Protein AF-0000000084925159 (afdb_homodimer)

Sequence (810 aa):
MPSFTEARNIILDRVTPLGIERVGILEAAGRVLAEDVVAPWEMPLCDNSAMDGFAVRAADCATIPAALKVTGYIPAGGEVTGAVESGCAIRIMTGAPLPPGCDAVVPVEETEDDGAAIRVVAPVKERQHIRFKGEDVATGETVIPAGTLIQPPEVSMLASFGKALVPVFRKARVAILSTGDELVELGEPPVPGKIINSNTLSLAAAVRQCGAEPIVIGIARDNRESHREKLAEGLKADALITSAGVSAGDRDLVRDVLAEMGVEQIFWKVDMKPGGPTAFGMHGAKPVFSLPGNPVSTMVTFELFARPALLRMMGHRRVVRPFVKAILREDAKKKPGKVNFLRVQVTVQEGRFVASTAGDQHTGILRTMVRANGLALLPLEASIVHAGSEVDLMLLRDDVTMLERMPSFTEARNIILDRVTPLGIERVGILEAAGRVLAEDVVAPWEMPLCDNSAMDGFAVRAADCATIPAALKVTGYIPAGGEVTGAVESGCAIRIMTGAPLPPGCDAVVPVEETEDDGAAIRVVAPVKERQHIRFKGEDVATGETVIPAGTLIQPPEVSMLASFGKALVPVFRKARVAILSTGDELVELGEPPVPGKIINSNTLSLAAAVRQCGAEPIVIGIARDNRESHREKLAEGLKADALITSAGVSAGDRDLVRDVLAEMGVEQIFWKVDMKPGGPTAFGMHGAKPVFSLPGNPVSTMVTFELFARPALLRMMGHRRVVRPFVKAILREDAKKKPGKVNFLRVQVTVQEGRFVASTAGDQHTGILRTMVRANGLALLPLEASIVHAGSEVDLMLLRDDVTMLER

Structure (mmCIF, N/CA/C/O backbone):
data_AF-0000000084925159-model_v1
#
loop_
_entity.id
_entity.type
_entity.pdbx_description
1 polymer 'Molybdopterin molybdenumtransferase'
#
loop_
_atom_site.group_PDB
_atom_site.id
_atom_site.type_symbol
_atom_site.label_atom_id
_atom_site.label_alt_id
_atom_site.label_comp_id
_atom_site.label_asym_id
_atom_site.label_entity_id
_atom_site.label_seq_id
_atom_site.pdbx_PDB_ins_code
_atom_site.Cartn_x
_atom_site.Cartn_y
_atom_site.Cartn_z
_atom_site.occupancy
_atom_site.B_iso_or_equiv
_atom_site.auth_seq_id
_atom_site.auth_comp_id
_atom_site.auth_asym_id
_atom_site.auth_atom_id
_atom_site.pdbx_PDB_model_num
ATOM 1 N N . MET A 1 1 ? 15.727 30.422 1.373 1 91.38 1 MET A N 1
ATOM 2 C CA . MET A 1 1 ? 14.656 29.453 1.606 1 91.38 1 MET A CA 1
ATOM 3 C C . MET A 1 1 ? 14.562 28.469 0.453 1 91.38 1 MET A C 1
ATOM 5 O O . MET A 1 1 ? 14.398 28.859 -0.702 1 91.38 1 MET A O 1
ATOM 9 N N . PRO A 1 2 ? 14.727 27.188 0.716 1 96.62 2 PRO A N 1
ATOM 10 C CA . PRO A 1 2 ? 14.695 26.219 -0.381 1 96.62 2 PRO A CA 1
ATOM 11 C C . PRO A 1 2 ? 13.289 25.984 -0.93 1 96.62 2 PRO A C 1
ATOM 13 O O . PRO A 1 2 ? 12.305 26.156 -0.205 1 96.62 2 PRO A O 1
ATOM 16 N N . SER A 1 3 ? 13.203 25.672 -2.229 1 96.56 3 SER A N 1
ATOM 17 C CA . SER A 1 3 ? 11.969 25.141 -2.785 1 96.56 3 SER A CA 1
ATOM 18 C C . SER A 1 3 ? 11.641 23.766 -2.184 1 96.56 3 SER A C 1
ATOM 20 O O . SER A 1 3 ? 12.477 23.172 -1.5 1 96.56 3 SER A O 1
ATOM 22 N N . PHE A 1 4 ? 10.43 23.297 -2.436 1 96.5 4 PHE A N 1
ATOM 23 C CA . PHE A 1 4 ? 10.078 22.016 -1.856 1 96.5 4 PHE A CA 1
ATOM 24 C C . PHE A 1 4 ? 10.93 20.906 -2.451 1 96.5 4 PHE A C 1
ATOM 26 O O . PHE A 1 4 ? 11.297 19.953 -1.754 1 96.5 4 PHE A O 1
ATOM 33 N N . THR A 1 5 ? 11.312 21 -3.732 1 96.69 5 THR A N 1
ATOM 34 C CA . THR A 1 5 ? 12.164 20 -4.371 1 96.69 5 THR A CA 1
ATOM 35 C C . THR A 1 5 ? 13.57 20.031 -3.793 1 96.69 5 THR A C 1
ATOM 37 O O . THR A 1 5 ? 14.164 18.984 -3.51 1 96.69 5 THR A O 1
ATOM 40 N N . GLU A 1 6 ? 14.102 21.25 -3.631 1 97.75 6 GLU A N 1
ATOM 41 C CA . GLU A 1 6 ? 15.43 21.406 -3.039 1 97.75 6 GLU A CA 1
ATOM 42 C C . GLU A 1 6 ? 15.461 20.875 -1.612 1 97.75 6 GLU A C 1
ATOM 44 O O . GLU A 1 6 ? 16.406 20.172 -1.231 1 97.75 6 GLU A O 1
ATOM 49 N N . ALA A 1 7 ? 14.422 21.219 -0.83 1 98.5 7 ALA A N 1
ATOM 50 C CA . ALA A 1 7 ? 14.328 20.75 0.547 1 98.5 7 ALA A CA 1
ATOM 51 C C . ALA A 1 7 ? 14.328 19.219 0.6 1 98.5 7 ALA A C 1
ATOM 53 O O . ALA A 1 7 ? 15.062 18.625 1.388 1 98.5 7 ALA A O 1
ATOM 54 N N . ARG A 1 8 ? 13.57 18.594 -0.237 1 98.19 8 ARG A N 1
ATOM 55 C CA . ARG A 1 8 ? 13.516 17.141 -0.291 1 98.19 8 ARG A CA 1
ATOM 56 C C . ARG A 1 8 ? 14.875 16.547 -0.64 1 98.19 8 ARG A C 1
ATOM 58 O O . ARG A 1 8 ? 15.305 15.57 -0.029 1 98.19 8 ARG A O 1
ATOM 65 N N . ASN A 1 9 ? 15.539 17.109 -1.641 1 98.12 9 ASN A N 1
ATOM 66 C CA . ASN A 1 9 ? 16.844 16.625 -2.057 1 98.12 9 ASN A CA 1
ATOM 67 C C . ASN A 1 9 ? 17.875 16.75 -0.938 1 98.12 9 ASN A C 1
ATOM 69 O O . ASN A 1 9 ? 18.688 15.859 -0.729 1 98.12 9 ASN A O 1
ATOM 73 N N . ILE A 1 10 ? 17.812 17.891 -0.286 1 98.44 10 ILE A N 1
ATOM 74 C CA . ILE A 1 10 ? 18.703 18.109 0.845 1 98.44 10 ILE A CA 1
ATOM 75 C C . ILE A 1 10 ? 18.5 17.016 1.89 1 98.44 10 ILE A C 1
ATOM 77 O O . ILE A 1 10 ? 19.469 16.453 2.398 1 98.44 10 ILE A O 1
ATOM 81 N N . ILE A 1 11 ? 17.281 16.719 2.225 1 98.75 11 ILE A N 1
ATOM 82 C CA . ILE A 1 11 ? 16.938 15.711 3.213 1 98.75 11 ILE A CA 1
ATOM 83 C C . ILE A 1 11 ? 17.453 14.344 2.748 1 98.75 11 ILE A C 1
ATOM 85 O O . ILE A 1 11 ? 18.125 13.641 3.5 1 98.75 11 ILE A O 1
ATOM 89 N N . LEU A 1 12 ? 17.156 13.945 1.468 1 98.44 12 LEU A N 1
ATOM 90 C CA . LEU A 1 12 ? 17.469 12.617 0.944 1 98.44 12 LEU A CA 1
ATOM 91 C C . LEU A 1 12 ? 18.984 12.422 0.856 1 98.44 12 LEU A C 1
ATOM 93 O O . LEU A 1 12 ? 19.469 11.297 0.976 1 98.44 12 LEU A O 1
ATOM 97 N N . ASP A 1 13 ? 19.734 13.5 0.69 1 98 13 ASP A N 1
ATOM 98 C CA . ASP A 1 13 ? 21.188 13.43 0.617 1 98 13 ASP A CA 1
ATOM 99 C C . ASP A 1 13 ? 21.797 13.18 1.994 1 98 13 ASP A C 1
ATOM 101 O O . ASP A 1 13 ? 22.969 12.82 2.102 1 98 13 ASP A O 1
ATOM 105 N N . ARG A 1 14 ? 21 13.289 3.049 1 97.94 14 ARG A N 1
ATOM 106 C CA . ARG A 1 14 ? 21.562 13.227 4.395 1 97.94 14 ARG A CA 1
ATOM 107 C C . ARG A 1 14 ? 21.172 11.93 5.098 1 97.94 14 ARG A C 1
ATOM 109 O O . ARG A 1 14 ? 21.734 11.578 6.133 1 97.94 14 ARG A O 1
ATOM 116 N N . VAL A 1 15 ? 20.188 11.25 4.57 1 98.19 15 VAL A N 1
ATOM 117 C CA . VAL A 1 15 ? 19.75 10.031 5.23 1 98.19 15 VAL A CA 1
ATOM 118 C C . VAL A 1 15 ? 20.312 8.812 4.508 1 98.19 15 VAL A C 1
ATOM 120 O O . VAL A 1 15 ? 20.547 8.852 3.295 1 98.19 15 VAL A O 1
ATOM 123 N N . THR A 1 16 ? 20.578 7.762 5.242 1 97.12 16 THR A N 1
ATOM 124 C CA . THR A 1 16 ? 21.141 6.516 4.727 1 97.12 16 THR A CA 1
ATOM 125 C C . THR A 1 16 ? 20.375 5.312 5.266 1 97.12 16 THR A C 1
ATOM 127 O O . THR A 1 16 ? 19.688 5.41 6.293 1 97.12 16 THR A O 1
ATOM 130 N N . PRO A 1 17 ? 20.422 4.203 4.555 1 97.88 17 PRO A N 1
ATOM 131 C CA . PRO A 1 17 ? 19.734 3.004 5.047 1 97.88 17 PRO A CA 1
ATOM 132 C C . PRO A 1 17 ? 20.188 2.6 6.449 1 97.88 17 PRO A C 1
ATOM 134 O O . PRO A 1 17 ? 21.375 2.727 6.773 1 97.88 17 PRO A O 1
ATOM 137 N N . LEU A 1 18 ? 19.281 2.152 7.176 1 98 18 LEU A N 1
ATOM 138 C CA . LEU A 1 18 ? 19.578 1.637 8.508 1 98 18 LEU A CA 1
ATOM 139 C C . LEU A 1 18 ? 20.266 0.281 8.43 1 98 18 LEU A C 1
ATOM 141 O O . LEU A 1 18 ? 20.703 -0.138 7.352 1 98 18 LEU A O 1
ATOM 145 N N . GLY A 1 19 ? 20.469 -0.395 9.523 1 97.5 19 GLY A N 1
ATOM 146 C CA . GLY A 1 19 ? 21.141 -1.685 9.578 1 97.5 19 GLY A CA 1
ATOM 147 C C . GLY A 1 19 ? 20.297 -2.82 9.039 1 97.5 19 GLY A C 1
ATOM 148 O O . GLY A 1 19 ? 19.234 -2.586 8.438 1 97.5 19 GLY A O 1
ATOM 149 N N . ILE A 1 20 ? 20.797 -3.969 9.055 1 98.31 20 ILE A N 1
ATOM 150 C CA . ILE A 1 20 ? 20.188 -5.168 8.492 1 98.31 20 ILE A CA 1
ATOM 151 C C . ILE A 1 20 ? 19.688 -6.07 9.617 1 98.31 20 ILE A C 1
ATOM 153 O O . ILE A 1 20 ? 20.297 -6.121 10.688 1 98.31 20 ILE A O 1
ATOM 157 N N . GLU A 1 21 ? 18.578 -6.637 9.383 1 98.62 21 GLU A N 1
ATOM 158 C CA . GLU A 1 21 ? 18.062 -7.676 10.273 1 98.62 21 GLU A CA 1
ATOM 159 C C . GLU A 1 21 ? 17.562 -8.883 9.484 1 98.62 21 GLU A C 1
ATOM 161 O O . GLU A 1 21 ? 17.391 -8.805 8.266 1 98.62 21 GLU A O 1
ATOM 166 N N . ARG A 1 22 ? 17.453 -10.016 10.117 1 98.56 22 ARG A N 1
ATOM 167 C CA . ARG A 1 22 ? 16.891 -11.219 9.508 1 98.56 22 ARG A CA 1
ATOM 168 C C . ARG A 1 22 ? 15.492 -11.5 10.07 1 98.56 22 ARG A C 1
ATOM 170 O O . ARG A 1 22 ? 15.289 -11.477 11.289 1 98.56 22 ARG A O 1
ATOM 177 N N . VAL A 1 23 ? 14.609 -11.648 9.195 1 98.69 23 VAL A N 1
ATOM 178 C CA . VAL A 1 23 ? 13.227 -11.883 9.602 1 98.69 23 VAL A CA 1
ATOM 179 C C . VAL A 1 23 ? 12.688 -13.125 8.898 1 98.69 23 VAL A C 1
ATOM 181 O O . VAL A 1 23 ? 13.281 -13.617 7.938 1 98.69 23 VAL A O 1
ATOM 184 N N . GLY A 1 24 ? 11.562 -13.695 9.43 1 98.56 24 GLY A N 1
ATOM 185 C CA . GLY A 1 24 ? 10.906 -14.797 8.75 1 98.56 24 GLY A CA 1
ATOM 186 C C . GLY A 1 24 ? 10.414 -14.43 7.359 1 98.56 24 GLY A C 1
ATOM 187 O O . GLY A 1 24 ? 10.141 -13.266 7.078 1 98.56 24 GLY A O 1
ATOM 188 N N . ILE A 1 25 ? 10.258 -15.359 6.527 1 98.44 25 ILE A N 1
ATOM 189 C CA . ILE A 1 25 ? 10 -15.18 5.102 1 98.44 25 ILE A CA 1
ATOM 190 C C . ILE A 1 25 ? 8.719 -14.383 4.906 1 98.44 25 ILE A C 1
ATOM 192 O O . ILE A 1 25 ? 8.648 -13.5 4.051 1 98.44 25 ILE A O 1
ATOM 196 N N . LEU A 1 26 ? 7.66 -14.617 5.695 1 98.25 26 LEU A N 1
ATOM 197 C CA . LEU A 1 26 ? 6.402 -13.898 5.527 1 98.25 26 LEU A CA 1
ATOM 198 C C . LEU A 1 26 ? 6.512 -12.484 6.082 1 98.25 26 LEU A C 1
ATOM 200 O O . LEU A 1 26 ? 5.883 -11.555 5.562 1 98.25 26 LEU A O 1
ATOM 204 N N . GLU A 1 27 ? 7.348 -12.281 7.133 1 98.06 27 GLU A N 1
ATOM 205 C CA . GLU A 1 27 ? 7.59 -10.961 7.695 1 98.06 27 GLU A CA 1
ATOM 206 C C . GLU A 1 27 ? 8.43 -10.102 6.75 1 98.06 27 GLU A C 1
ATOM 208 O O . GLU A 1 27 ? 8.492 -8.883 6.902 1 98.06 27 GLU A O 1
ATOM 213 N N . ALA A 1 28 ? 9.062 -10.781 5.809 1 98.56 28 ALA A N 1
ATOM 214 C CA . ALA A 1 28 ? 9.938 -10.078 4.871 1 98.56 28 ALA A CA 1
ATOM 215 C C . ALA A 1 28 ? 9.117 -9.359 3.801 1 98.56 28 ALA A C 1
ATOM 217 O O . ALA A 1 28 ? 9.617 -8.438 3.145 1 98.56 28 ALA A O 1
ATOM 218 N N . ALA A 1 29 ? 7.879 -9.836 3.621 1 98 29 ALA A N 1
ATOM 219 C CA . ALA A 1 29 ? 7.027 -9.172 2.641 1 98 29 ALA A CA 1
ATOM 220 C C . ALA A 1 29 ? 6.836 -7.699 2.992 1 98 29 ALA A C 1
ATOM 222 O O . ALA A 1 29 ? 6.52 -7.363 4.137 1 98 29 ALA A O 1
ATOM 223 N N . GLY A 1 30 ? 7.051 -6.816 2.027 1 97 30 GLY A N 1
ATOM 224 C CA . GLY A 1 30 ? 6.93 -5.383 2.242 1 97 30 GLY A CA 1
ATOM 225 C C . GLY A 1 30 ? 8.227 -4.734 2.686 1 97 30 GLY A C 1
ATOM 226 O O . GLY A 1 30 ? 8.305 -3.512 2.805 1 97 30 GLY A O 1
ATOM 227 N N . ARG A 1 31 ? 9.227 -5.562 2.955 1 98.44 31 ARG A N 1
ATOM 228 C CA . ARG A 1 31 ? 10.547 -5.07 3.324 1 98.44 31 ARG A CA 1
ATOM 229 C C . ARG A 1 31 ? 11.492 -5.074 2.125 1 98.44 31 ARG A C 1
ATOM 231 O O . ARG A 1 31 ? 11.172 -5.648 1.08 1 98.44 31 ARG A O 1
ATOM 238 N N . VAL A 1 32 ? 12.602 -4.391 2.24 1 98.69 32 VAL A N 1
ATOM 239 C CA . VAL A 1 32 ? 13.586 -4.32 1.165 1 98.69 32 VAL A CA 1
ATOM 240 C C . VAL A 1 32 ? 14.727 -5.293 1.449 1 98.69 32 VAL A C 1
ATOM 242 O O . VAL A 1 32 ? 15.312 -5.273 2.537 1 98.69 32 VAL A O 1
ATOM 245 N N . LEU A 1 33 ? 15 -6.152 0.491 1 98.81 33 LEU A N 1
ATOM 246 C CA . LEU A 1 33 ? 16.062 -7.145 0.604 1 98.81 33 LEU A CA 1
ATOM 247 C C . LEU A 1 33 ? 17.422 -6.469 0.769 1 98.81 33 LEU A C 1
ATOM 249 O O . LEU A 1 33 ? 17.766 -5.559 0.01 1 98.81 33 LEU A O 1
ATOM 253 N N . ALA A 1 34 ? 18.281 -6.879 1.716 1 98.62 34 ALA A N 1
ATOM 254 C CA . ALA A 1 34 ? 19.531 -6.203 2.039 1 98.62 34 ALA A CA 1
ATOM 255 C C . ALA A 1 34 ? 20.719 -6.859 1.329 1 98.62 34 ALA A C 1
ATOM 257 O O . ALA A 1 34 ? 21.781 -6.254 1.19 1 98.62 34 ALA A O 1
ATOM 258 N N . GLU A 1 35 ? 20.562 -8.141 0.935 1 98.38 35 GLU A N 1
ATOM 259 C CA . GLU A 1 35 ? 21.609 -8.922 0.289 1 98.38 35 GLU A CA 1
ATOM 260 C C . GLU A 1 35 ? 21.078 -9.633 -0.955 1 98.38 35 GLU A C 1
ATOM 262 O O . GLU A 1 35 ? 19.906 -9.992 -1.017 1 98.38 35 GLU A O 1
ATOM 267 N N . ASP A 1 36 ? 21.953 -9.844 -1.869 1 98.31 36 ASP A N 1
ATOM 268 C CA . ASP A 1 36 ? 21.578 -10.617 -3.049 1 98.31 36 ASP A CA 1
ATOM 269 C C . ASP A 1 36 ? 21.141 -12.031 -2.664 1 98.31 36 ASP A C 1
ATOM 271 O O . ASP A 1 36 ? 21.734 -12.656 -1.787 1 98.31 36 ASP A O 1
ATOM 275 N N . VAL A 1 37 ? 20.156 -12.508 -3.271 1 98 37 VAL A N 1
ATOM 276 C CA . VAL A 1 37 ? 19.766 -13.914 -3.135 1 98 37 VAL A CA 1
ATOM 277 C C . VAL A 1 37 ? 20.359 -14.727 -4.285 1 98 37 VAL A C 1
ATOM 279 O O . VAL A 1 37 ? 20.016 -14.508 -5.449 1 98 37 VAL A O 1
ATOM 282 N N . VAL A 1 38 ? 21.234 -15.555 -3.969 1 97.81 38 VAL A N 1
ATOM 283 C CA . VAL A 1 38 ? 21.891 -16.438 -4.93 1 97.81 38 VAL A CA 1
ATOM 284 C C . VAL A 1 38 ? 21.266 -17.828 -4.859 1 97.81 38 VAL A C 1
ATOM 286 O O . VAL A 1 38 ? 21.062 -18.359 -3.771 1 97.81 38 VAL A O 1
ATOM 289 N N . ALA A 1 39 ? 20.953 -18.406 -5.953 1 96.88 39 ALA A N 1
ATOM 290 C CA . ALA A 1 39 ? 20.297 -19.703 -6 1 96.88 39 ALA A CA 1
ATOM 291 C C . ALA A 1 39 ? 21.234 -20.812 -5.516 1 96.88 39 ALA A C 1
ATOM 293 O O . ALA A 1 39 ? 22.297 -21.047 -6.113 1 96.88 39 ALA A O 1
ATOM 294 N N . PRO A 1 40 ? 20.906 -21.469 -4.496 1 95.69 40 PRO A N 1
ATOM 295 C CA . PRO A 1 40 ? 21.766 -22.562 -4.004 1 95.69 40 PRO A CA 1
ATOM 296 C C . PRO A 1 40 ? 21.641 -23.828 -4.844 1 95.69 40 PRO A C 1
ATOM 298 O O . PRO A 1 40 ? 22.484 -24.719 -4.742 1 95.69 40 PRO A O 1
ATOM 301 N N . TRP A 1 41 ? 20.625 -23.984 -5.59 1 95.44 41 TRP A N 1
ATOM 302 C CA . TRP A 1 41 ? 20.406 -25.078 -6.523 1 95.44 41 TRP A CA 1
ATOM 303 C C . TRP A 1 41 ? 19.625 -24.609 -7.746 1 95.44 41 TRP A C 1
ATOM 305 O O . TRP A 1 41 ? 19.156 -23.469 -7.785 1 95.44 41 TRP A O 1
ATOM 315 N N . GLU A 1 42 ? 19.578 -25.422 -8.766 1 95.31 42 GLU A N 1
ATOM 316 C CA . GLU A 1 42 ? 18.891 -25.062 -10 1 95.31 42 GLU A CA 1
ATOM 317 C C . GLU A 1 42 ? 17.406 -25.344 -9.906 1 95.31 42 GLU A C 1
ATOM 319 O O . GLU A 1 42 ? 16.953 -26.109 -9.047 1 95.31 42 GLU A O 1
ATOM 324 N N . MET A 1 43 ? 16.578 -24.703 -10.656 1 94.38 43 MET A N 1
ATOM 325 C CA . MET A 1 43 ? 15.141 -24.891 -10.766 1 94.38 43 MET A CA 1
ATOM 326 C C . MET A 1 43 ? 14.719 -25.078 -12.219 1 94.38 43 MET A C 1
ATOM 328 O O . MET A 1 43 ? 14.969 -24.219 -13.055 1 94.38 43 MET A O 1
ATOM 332 N N . PRO A 1 44 ? 14.094 -26.203 -12.578 1 94.19 44 PRO A N 1
ATOM 333 C CA . PRO A 1 44 ? 13.828 -27.359 -11.711 1 94.19 44 PRO A CA 1
ATOM 334 C C . PRO A 1 44 ? 15.094 -28.141 -11.359 1 94.19 44 PRO A C 1
ATOM 336 O O . PRO A 1 44 ? 16.141 -27.906 -11.961 1 94.19 44 PRO A O 1
ATOM 339 N N . LEU A 1 45 ? 15.023 -29.016 -10.406 1 93.62 45 LEU A N 1
ATOM 340 C CA . LEU A 1 45 ? 16.156 -29.781 -9.906 1 93.62 45 LEU A CA 1
ATOM 341 C C . LEU A 1 45 ? 16.5 -30.938 -10.852 1 93.62 45 LEU A C 1
ATOM 343 O O . LEU A 1 45 ? 17.578 -31.516 -10.766 1 93.62 45 LEU A O 1
ATOM 347 N N . CYS A 1 46 ? 15.562 -31.25 -11.719 1 93.25 46 CYS A N 1
ATOM 348 C CA . CYS A 1 46 ? 15.734 -32.312 -12.711 1 93.25 46 CYS A CA 1
ATOM 349 C C . CYS A 1 46 ? 14.828 -32.094 -13.914 1 93.25 46 CYS A C 1
ATOM 351 O O . CYS A 1 46 ? 13.922 -31.25 -13.867 1 93.25 46 CYS A O 1
ATOM 353 N N . ASP A 1 47 ? 15.227 -32.75 -14.961 1 94.75 47 ASP A N 1
ATOM 354 C CA . ASP A 1 47 ? 14.273 -32.781 -16.078 1 94.75 47 ASP A CA 1
ATOM 355 C C . ASP A 1 47 ? 12.938 -33.375 -15.648 1 94.75 47 ASP A C 1
ATOM 357 O O . ASP A 1 47 ? 12.906 -34.438 -15 1 94.75 47 ASP A O 1
ATOM 361 N N . ASN A 1 48 ? 11.867 -32.625 -15.953 1 94.12 48 ASN A N 1
ATOM 362 C CA . ASN A 1 48 ? 10.578 -33.188 -15.547 1 94.12 48 ASN A CA 1
ATOM 363 C C . ASN A 1 48 ? 9.508 -32.938 -16.609 1 94.12 48 ASN A C 1
ATOM 365 O O . ASN A 1 48 ? 9.742 -32.219 -17.578 1 94.12 48 ASN A O 1
ATOM 369 N N . SER A 1 49 ? 8.445 -33.625 -16.484 1 93.88 49 SER A N 1
ATOM 370 C CA . SER A 1 49 ? 7.398 -33.594 -17.5 1 93.88 49 SER A CA 1
ATOM 371 C C . SER A 1 49 ? 6.598 -32.312 -17.453 1 93.88 49 SER A C 1
ATOM 373 O O . SER A 1 49 ? 6.18 -31.891 -16.359 1 93.88 49 SER A O 1
ATOM 375 N N . ALA A 1 50 ? 6.297 -31.719 -18.562 1 91.75 50 ALA A N 1
ATOM 376 C CA . ALA A 1 50 ? 5.473 -30.516 -18.656 1 91.75 50 ALA A CA 1
ATOM 377 C C . ALA A 1 50 ? 4 -30.875 -18.844 1 91.75 50 ALA A C 1
ATOM 379 O O . ALA A 1 50 ? 3.131 -30 -18.797 1 91.75 50 ALA A O 1
ATOM 380 N N . MET A 1 51 ? 3.74 -32.156 -19.031 1 90.75 51 MET A N 1
ATOM 381 C CA . MET A 1 51 ? 2.393 -32.625 -19.344 1 90.75 51 MET A CA 1
ATOM 382 C C . MET A 1 51 ? 2.119 -33.969 -18.688 1 90.75 51 MET A C 1
ATOM 384 O O . MET A 1 51 ? 3.051 -34.688 -18.344 1 90.75 51 MET A O 1
ATOM 388 N N . ASP A 1 52 ? 0.809 -34.156 -18.531 1 90.62 52 ASP A N 1
ATOM 389 C CA . ASP A 1 52 ? 0.401 -35.531 -18.25 1 90.62 52 ASP A CA 1
ATOM 390 C C . ASP A 1 52 ? 0.458 -36.406 -19.5 1 90.62 52 ASP A C 1
ATOM 392 O O . ASP A 1 52 ? -0.026 -36 -20.562 1 90.62 52 ASP A O 1
ATOM 396 N N . GLY A 1 53 ? 1.098 -37.562 -19.359 1 94.94 53 GLY A N 1
ATOM 397 C CA . GLY A 1 53 ? 1.176 -38.406 -20.531 1 94.94 53 GLY A CA 1
ATOM 398 C C . GLY A 1 53 ? 2.143 -39.562 -20.359 1 94.94 53 GLY A C 1
ATOM 399 O O . GLY A 1 53 ? 2.057 -40.312 -19.391 1 94.94 53 GLY A O 1
ATOM 400 N N . PHE A 1 54 ? 2.984 -39.688 -21.391 1 96.62 54 PHE A N 1
ATOM 401 C CA . PHE A 1 54 ? 3.896 -40.812 -21.406 1 96.62 54 PHE A CA 1
ATOM 402 C C . PHE A 1 54 ? 5.305 -40.375 -21.781 1 96.62 54 PHE A C 1
ATOM 404 O O . PHE A 1 54 ? 5.496 -39.688 -22.797 1 96.62 54 PHE A O 1
ATOM 411 N N . ALA A 1 55 ? 6.266 -40.719 -20.922 1 97.06 55 ALA A N 1
ATOM 412 C CA . ALA A 1 55 ? 7.672 -40.531 -21.266 1 97.06 55 ALA A CA 1
ATOM 413 C C . ALA A 1 55 ? 8.141 -41.625 -22.234 1 97.06 55 ALA A C 1
ATOM 415 O O . ALA A 1 55 ? 7.914 -42.812 -22 1 97.06 55 ALA A O 1
ATOM 416 N N . VAL A 1 56 ? 8.812 -41.156 -23.297 1 97.44 56 VAL A N 1
ATOM 417 C CA . VAL A 1 56 ? 9.18 -42.125 -24.344 1 97.44 56 VAL A CA 1
ATOM 418 C C . VAL A 1 56 ? 10.57 -41.781 -24.875 1 97.44 56 VAL A C 1
ATOM 420 O O . VAL A 1 56 ? 11.102 -40.688 -24.609 1 97.44 56 VAL A O 1
ATOM 423 N N . ARG A 1 57 ? 11.141 -42.781 -25.516 1 96.94 57 ARG A N 1
ATOM 424 C CA . ARG A 1 57 ? 12.227 -42.5 -26.453 1 96.94 57 ARG A CA 1
ATOM 425 C C . ARG A 1 57 ? 11.68 -42.031 -27.797 1 96.94 57 ARG A C 1
ATOM 427 O O . ARG A 1 57 ? 10.953 -42.781 -28.453 1 96.94 57 ARG A O 1
ATOM 434 N N . ALA A 1 58 ? 12.047 -40.844 -28.172 1 97 58 ALA A N 1
ATOM 435 C CA . ALA A 1 58 ? 11.531 -40.312 -29.438 1 97 58 ALA A CA 1
ATOM 436 C C . ALA A 1 58 ? 11.828 -41.25 -30.594 1 97 58 ALA A C 1
ATOM 438 O O . ALA A 1 58 ? 11.016 -41.406 -31.516 1 97 58 ALA A O 1
ATOM 439 N N . ALA A 1 59 ? 12.953 -41.906 -30.594 1 96.12 59 ALA A N 1
ATOM 440 C CA . ALA A 1 59 ? 13.383 -42.844 -31.625 1 96.12 59 ALA A CA 1
ATOM 441 C C . ALA A 1 59 ? 12.383 -43.969 -31.797 1 96.12 59 ALA A C 1
ATOM 443 O O . ALA A 1 59 ? 12.211 -44.531 -32.875 1 96.12 59 ALA A O 1
ATOM 444 N N . ASP A 1 60 ? 11.719 -44.344 -30.688 1 96.81 60 ASP A N 1
ATOM 445 C CA . ASP A 1 60 ? 10.75 -45.438 -30.719 1 96.81 60 ASP A CA 1
ATOM 446 C C . ASP A 1 60 ? 9.43 -45 -31.328 1 96.81 60 ASP A C 1
ATOM 448 O O . ASP A 1 60 ? 8.523 -45.812 -31.547 1 96.81 60 ASP A O 1
ATOM 452 N N . CYS A 1 61 ? 9.297 -43.688 -31.625 1 96.5 61 CYS A N 1
ATOM 453 C CA . CYS A 1 61 ? 8.086 -43.125 -32.188 1 96.5 61 CYS A CA 1
ATOM 454 C C . CYS A 1 61 ? 8.359 -42.5 -33.562 1 96.5 61 CYS A C 1
ATOM 456 O O . CYS A 1 61 ? 7.703 -41.562 -33.969 1 96.5 61 CYS A O 1
ATOM 458 N N . ALA A 1 62 ? 9.367 -42.906 -34.25 1 93.62 62 ALA A N 1
ATOM 459 C CA . ALA A 1 62 ? 9.781 -42.375 -35.562 1 93.62 62 ALA A CA 1
ATOM 460 C C . ALA A 1 62 ? 8.695 -42.562 -36.594 1 93.62 62 ALA A C 1
ATOM 462 O O . ALA A 1 62 ? 8.57 -41.781 -37.531 1 93.62 62 ALA A O 1
ATOM 463 N N . THR A 1 63 ? 7.996 -43.688 -36.562 1 94.56 63 THR A N 1
ATOM 464 C CA . THR A 1 63 ? 6.863 -43.938 -37.438 1 94.56 63 THR A CA 1
ATOM 465 C C . THR A 1 63 ? 5.551 -43.906 -36.656 1 94.56 63 THR A C 1
ATOM 467 O O . THR A 1 63 ? 5.418 -44.594 -35.656 1 94.56 63 THR A O 1
ATOM 470 N N . ILE A 1 64 ? 4.676 -43.188 -37.156 1 93.81 64 ILE A N 1
ATOM 471 C CA . ILE A 1 64 ? 3.398 -43.031 -36.469 1 93.81 64 ILE A CA 1
ATOM 472 C C . ILE A 1 64 ? 2.293 -43.688 -37.2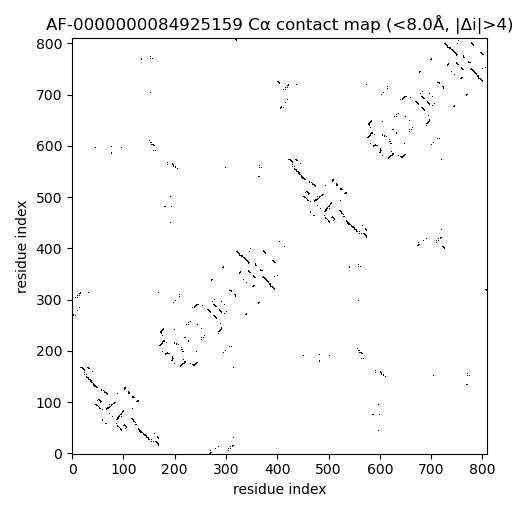81 1 93.81 64 ILE A C 1
ATOM 474 O O . ILE A 1 64 ? 2.273 -43.594 -38.531 1 93.81 64 ILE A O 1
ATOM 478 N N . PRO A 1 65 ? 1.417 -44.469 -36.781 1 95.44 65 PRO A N 1
ATOM 479 C CA . PRO A 1 65 ? 1.316 -44.625 -35.344 1 95.44 65 PRO A CA 1
ATOM 480 C C . PRO A 1 65 ? 2.385 -45.562 -34.781 1 95.44 65 PRO A C 1
ATOM 482 O O . PRO A 1 65 ? 2.855 -46.469 -35.5 1 95.44 65 PRO A O 1
ATOM 485 N N . ALA A 1 66 ? 2.84 -45.344 -33.5 1 96.62 66 ALA A N 1
ATOM 486 C CA . ALA A 1 66 ? 3.82 -46.188 -32.812 1 96.62 66 ALA A CA 1
ATOM 487 C C . ALA A 1 66 ? 3.195 -46.875 -31.625 1 96.62 66 ALA A C 1
ATOM 489 O O . ALA A 1 66 ? 2.523 -46.25 -30.812 1 96.62 66 ALA A O 1
ATOM 490 N N . ALA A 1 67 ? 3.398 -48.156 -31.531 1 96.94 67 ALA A N 1
ATOM 491 C CA . ALA A 1 67 ? 2.918 -48.906 -30.375 1 96.94 67 ALA A CA 1
ATOM 492 C C . ALA A 1 67 ? 4.023 -49.094 -29.344 1 96.94 67 ALA A C 1
ATOM 494 O O . ALA A 1 67 ? 5.117 -49.562 -29.688 1 96.94 67 ALA A O 1
ATOM 495 N N . LEU A 1 68 ? 3.746 -48.719 -28.141 1 97.44 68 LEU A N 1
ATOM 496 C CA . LEU A 1 68 ? 4.715 -48.844 -27.047 1 97.44 68 LEU A CA 1
ATOM 497 C C . LEU A 1 68 ? 4.102 -49.562 -25.859 1 97.44 68 LEU A C 1
ATOM 499 O O . LEU A 1 68 ? 2.934 -49.375 -25.531 1 97.44 68 LEU A O 1
ATOM 503 N N . LYS A 1 69 ? 4.879 -50.406 -25.188 1 96.94 69 LYS A N 1
ATOM 504 C CA . LYS A 1 69 ? 4.457 -51.094 -23.953 1 96.94 69 LYS A CA 1
ATOM 505 C C . LYS A 1 69 ? 4.613 -50.156 -22.75 1 96.94 69 LYS A C 1
ATOM 507 O O . LYS A 1 69 ? 5.648 -49.5 -22.594 1 96.94 69 LYS A O 1
ATOM 512 N N . VAL A 1 70 ? 3.586 -50 -21.969 1 96.38 70 VAL A N 1
ATOM 513 C CA . VAL A 1 70 ? 3.662 -49.188 -20.766 1 96.38 70 VAL A CA 1
ATOM 514 C C . VAL A 1 70 ? 4.258 -50 -19.625 1 96.38 70 VAL A C 1
ATOM 516 O O . VAL A 1 70 ? 3.68 -51 -19.203 1 96.38 70 VAL A O 1
ATOM 519 N N . THR A 1 71 ? 5.383 -49.625 -19.125 1 93.5 71 THR A N 1
ATOM 520 C CA . THR A 1 71 ? 6.117 -50.5 -18.188 1 93.5 71 THR A CA 1
ATOM 521 C C . THR A 1 71 ? 6.203 -49.844 -16.812 1 93.5 71 THR A C 1
ATOM 523 O O . THR A 1 71 ? 6.832 -50.375 -15.898 1 93.5 71 THR A O 1
ATOM 526 N N . GLY A 1 72 ? 5.574 -48.719 -16.609 1 92.12 72 GLY A N 1
ATOM 527 C CA . GLY A 1 72 ? 5.645 -48.062 -15.32 1 92.12 72 GLY A CA 1
ATOM 528 C C . GLY A 1 72 ? 4.773 -46.812 -15.219 1 92.12 72 GLY A C 1
ATOM 529 O O . GLY A 1 72 ? 4.055 -46.5 -16.172 1 92.12 72 GLY A O 1
ATOM 530 N N . TYR A 1 73 ? 4.785 -46.281 -14.07 1 92.69 73 TYR A N 1
ATOM 531 C CA . TYR A 1 73 ? 4.023 -45.062 -13.727 1 92.69 73 TYR A CA 1
ATOM 532 C C . TYR A 1 73 ? 4.793 -44.188 -12.742 1 92.69 73 TYR A C 1
ATOM 534 O O . TYR A 1 73 ? 5.266 -44.688 -11.711 1 92.69 73 TYR A O 1
ATOM 542 N N . ILE A 1 74 ? 5.031 -42.969 -13.102 1 92.25 74 ILE A N 1
ATOM 543 C CA . ILE A 1 74 ? 5.691 -42 -12.211 1 92.25 74 ILE A CA 1
ATOM 544 C C . ILE A 1 74 ? 4.746 -40.844 -11.906 1 92.25 74 ILE A C 1
ATOM 546 O O . ILE A 1 74 ? 4.559 -39.969 -12.742 1 92.25 74 ILE A O 1
ATOM 550 N N . PRO A 1 75 ? 4.156 -40.844 -10.734 1 89.19 75 PRO A N 1
ATOM 551 C CA . PRO A 1 75 ? 3.328 -39.719 -10.328 1 89.19 75 PRO A CA 1
ATOM 552 C C . PRO A 1 75 ? 4.152 -38.469 -9.984 1 89.19 75 PRO A C 1
ATOM 554 O O . PRO A 1 75 ? 5.383 -38.531 -9.945 1 89.19 75 PRO A O 1
ATOM 557 N N . ALA A 1 76 ? 3.457 -37.375 -9.852 1 84.62 76 ALA A N 1
ATOM 558 C CA . ALA A 1 76 ? 4.145 -36.188 -9.344 1 84.62 76 ALA A CA 1
ATOM 559 C C . ALA A 1 76 ? 4.836 -36.469 -8.016 1 84.62 76 ALA A C 1
ATOM 561 O O . ALA A 1 76 ? 4.238 -37.062 -7.113 1 84.62 76 ALA A O 1
ATOM 562 N N . GLY A 1 77 ? 6.078 -36.125 -7.957 1 84.38 77 GLY A N 1
ATOM 563 C CA . GLY A 1 77 ? 6.844 -36.406 -6.75 1 84.38 77 GLY A CA 1
ATOM 564 C C . GLY A 1 77 ? 7.395 -37.812 -6.691 1 84.38 77 GLY A C 1
ATOM 565 O O . GLY A 1 77 ? 8.055 -38.188 -5.719 1 84.38 77 GLY A O 1
ATOM 566 N N . GLY A 1 78 ? 7.055 -38.531 -7.668 1 86.75 78 GLY A N 1
ATOM 567 C CA . GLY A 1 78 ? 7.516 -39.938 -7.688 1 86.75 78 GLY A CA 1
ATOM 568 C C . GLY A 1 78 ? 8.992 -40.062 -7.996 1 86.75 78 GLY A C 1
ATOM 569 O O . GLY A 1 78 ? 9.664 -39.062 -8.305 1 86.75 78 GLY A O 1
ATOM 570 N N . GLU A 1 79 ? 9.461 -41.281 -7.789 1 87.12 79 GLU A N 1
ATOM 571 C CA . GLU A 1 79 ? 10.867 -41.562 -8.039 1 87.12 79 GLU A CA 1
ATOM 572 C C . GLU A 1 79 ? 11.047 -42.375 -9.32 1 87.12 79 GLU A C 1
ATOM 574 O O . GLU A 1 79 ? 10.156 -43.125 -9.711 1 87.12 79 GLU A O 1
ATOM 579 N N . VAL A 1 80 ? 12.18 -42.062 -9.898 1 86.12 80 VAL A N 1
ATOM 580 C CA . VAL A 1 80 ? 12.539 -42.812 -11.109 1 86.12 80 VAL A CA 1
ATOM 581 C C . VAL A 1 80 ? 13.203 -44.125 -10.727 1 86.12 80 VAL A C 1
ATOM 583 O O . VAL A 1 80 ? 14.141 -44.156 -9.93 1 86.12 80 VAL A O 1
ATOM 586 N N . THR A 1 81 ? 12.602 -45.188 -11.172 1 78.81 81 THR A N 1
ATOM 587 C CA . THR A 1 81 ? 13.117 -46.5 -10.766 1 78.81 81 THR A CA 1
ATOM 588 C C . THR A 1 81 ? 14.109 -47.031 -11.797 1 78.81 81 THR A C 1
ATOM 590 O O . THR A 1 81 ? 14.883 -47.938 -11.5 1 78.81 81 THR A O 1
ATOM 593 N N . GLY A 1 82 ? 14.203 -46.562 -12.969 1 82.06 82 GLY A N 1
ATOM 594 C CA . GLY A 1 82 ? 15.156 -47.094 -13.945 1 82.06 82 GLY A CA 1
ATOM 595 C C . GLY A 1 82 ? 14.922 -46.531 -15.344 1 82.06 82 GLY A C 1
ATOM 596 O O . GLY A 1 82 ? 13.984 -45.75 -15.562 1 82.06 82 GLY A O 1
ATOM 597 N N . ALA A 1 83 ? 15.812 -46.969 -16.219 1 86.62 83 ALA A N 1
ATOM 598 C CA . ALA A 1 83 ? 15.75 -46.531 -17.609 1 86.62 83 ALA A CA 1
ATOM 599 C C . ALA A 1 83 ? 14.617 -47.25 -18.359 1 86.62 83 ALA A C 1
ATOM 601 O O . ALA A 1 83 ? 14.266 -48.375 -18.031 1 86.62 83 ALA A O 1
ATOM 602 N N . VAL A 1 84 ? 14.125 -46.562 -19.266 1 90.69 84 VAL A N 1
ATOM 603 C CA . VAL A 1 84 ? 13.062 -47.125 -20.109 1 90.69 84 VAL A CA 1
ATOM 604 C C . VAL A 1 84 ? 13.672 -47.906 -21.266 1 90.69 84 VAL A C 1
ATOM 606 O O . VAL A 1 84 ? 14.609 -47.438 -21.906 1 90.69 84 VAL A O 1
ATOM 609 N N . GLU A 1 85 ? 13.211 -49.062 -21.453 1 92.12 85 GLU A N 1
ATOM 610 C CA . GLU A 1 85 ? 13.688 -49.906 -22.547 1 92.12 85 GLU A CA 1
ATOM 611 C C . GLU A 1 85 ? 13.102 -49.469 -23.891 1 92.12 85 GLU A C 1
ATOM 613 O O . GLU A 1 85 ? 12.062 -48.812 -23.922 1 92.12 85 GLU A O 1
ATOM 618 N N . SER A 1 86 ? 13.844 -49.875 -24.938 1 94.69 86 SER A N 1
ATOM 619 C CA . SER A 1 86 ? 13.305 -49.625 -26.266 1 94.69 86 SER A CA 1
ATOM 620 C C . SER A 1 86 ? 11.922 -50.25 -26.453 1 94.69 86 SER A C 1
ATOM 622 O O . SER A 1 86 ? 11.68 -51.375 -26 1 94.69 86 SER A O 1
ATOM 624 N N . GLY A 1 87 ? 11.047 -49.469 -27.078 1 95.69 87 GLY A N 1
ATOM 625 C CA . GLY A 1 87 ? 9.703 -49.969 -27.328 1 95.69 87 GLY A CA 1
ATOM 626 C C . GLY A 1 87 ? 8.773 -49.844 -26.141 1 95.69 87 GLY A C 1
ATOM 627 O O . GLY A 1 87 ? 7.633 -50.281 -26.188 1 95.69 87 GLY A O 1
ATOM 628 N N . CYS A 1 88 ? 9.266 -49.219 -25.094 1 95.94 88 CYS A N 1
ATOM 629 C CA . CYS A 1 88 ? 8.461 -49.062 -23.875 1 95.94 88 CYS A CA 1
ATOM 630 C C . CYS A 1 88 ? 8.18 -47.594 -23.594 1 95.94 88 CYS A C 1
ATOM 632 O O . CYS A 1 88 ? 8.82 -46.719 -24.156 1 95.94 88 CYS A O 1
ATOM 634 N N . ALA A 1 89 ? 7.188 -47.312 -22.859 1 96.44 89 ALA A N 1
ATOM 635 C CA . ALA A 1 89 ? 6.797 -46 -22.359 1 96.44 89 ALA A CA 1
ATOM 636 C C . ALA A 1 89 ? 6.5 -46.062 -20.859 1 96.44 89 ALA A C 1
ATOM 638 O O . ALA A 1 89 ? 6.211 -47.125 -20.312 1 96.44 89 ALA A O 1
ATOM 639 N N . ILE A 1 90 ? 6.688 -45 -20.219 1 95.75 90 ILE A N 1
ATOM 640 C CA . ILE A 1 90 ? 6.328 -44.875 -18.812 1 95.75 90 ILE A CA 1
ATOM 641 C C . ILE A 1 90 ? 5.254 -43.812 -18.656 1 95.75 90 ILE A C 1
ATOM 643 O O . ILE A 1 90 ? 5.418 -42.688 -19.141 1 95.75 90 ILE A O 1
ATOM 647 N N . ARG A 1 91 ? 4.121 -44.156 -18.062 1 95 91 ARG A N 1
ATOM 648 C CA . ARG A 1 91 ? 3.133 -43.156 -17.719 1 95 91 ARG A CA 1
ATOM 649 C C . ARG A 1 91 ? 3.701 -42.156 -16.719 1 95 91 ARG A C 1
ATOM 651 O O . ARG A 1 91 ? 4.309 -42.531 -15.719 1 95 91 ARG A O 1
ATOM 658 N N . ILE A 1 92 ? 3.557 -40.875 -16.984 1 93.75 92 ILE A N 1
ATOM 659 C CA . ILE A 1 92 ? 4.211 -39.844 -16.203 1 93.75 92 ILE A CA 1
ATOM 660 C C . ILE A 1 92 ? 3.266 -38.656 -16 1 93.75 92 ILE A C 1
ATOM 662 O O . ILE A 1 92 ? 2.533 -38.281 -16.922 1 93.75 92 ILE A O 1
ATOM 666 N N . MET A 1 93 ? 3.25 -38.094 -14.828 1 90.38 93 MET A N 1
ATOM 667 C CA . MET A 1 93 ? 2.422 -36.938 -14.531 1 90.38 93 MET A C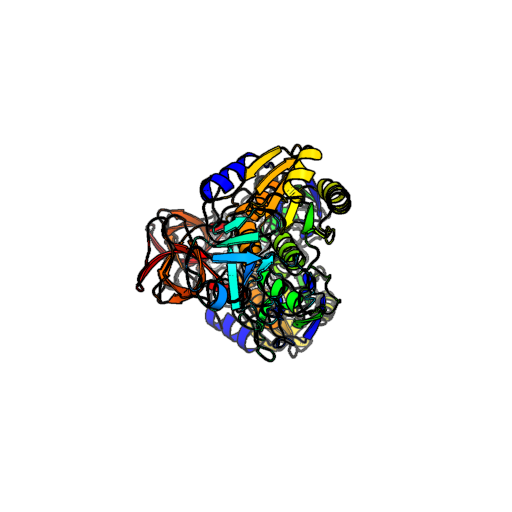A 1
ATOM 668 C C . MET A 1 93 ? 3.242 -35.625 -14.609 1 90.38 93 MET A C 1
ATOM 670 O O . MET A 1 93 ? 4.473 -35.688 -14.539 1 90.38 93 MET A O 1
ATOM 674 N N . THR A 1 94 ? 2.514 -34.562 -14.812 1 89.25 94 THR A N 1
ATOM 675 C CA . THR A 1 94 ? 3.152 -33.25 -14.867 1 89.25 94 THR A CA 1
ATOM 676 C C . THR A 1 94 ? 4.023 -33.031 -13.633 1 89.25 94 THR A C 1
ATOM 678 O O . THR A 1 94 ? 3.592 -33.281 -12.508 1 89.25 94 THR A O 1
ATOM 681 N N . GLY A 1 95 ? 5.246 -32.625 -13.906 1 89.44 95 GLY A N 1
ATOM 682 C CA . GLY A 1 95 ? 6.16 -32.312 -12.82 1 89.44 95 GLY A CA 1
ATOM 683 C C . GLY A 1 95 ? 7.023 -33.469 -12.414 1 89.44 95 GLY A C 1
ATOM 684 O O . GLY A 1 95 ? 8.039 -33.312 -11.727 1 89.44 95 GLY A O 1
ATOM 685 N N . ALA A 1 96 ? 6.676 -34.688 -12.781 1 92.06 96 ALA A N 1
ATOM 686 C CA . ALA A 1 96 ? 7.43 -35.875 -12.43 1 92.06 96 ALA A CA 1
ATOM 687 C C . ALA A 1 96 ? 8.773 -35.906 -13.156 1 92.06 96 ALA A C 1
ATOM 689 O O . ALA A 1 96 ? 8.867 -35.5 -14.32 1 92.06 96 ALA A O 1
ATOM 690 N N . PRO A 1 97 ? 9.773 -36.438 -12.469 1 94.44 97 PRO A N 1
ATOM 691 C CA . PRO A 1 97 ? 11.094 -36.531 -13.102 1 94.44 97 PRO A CA 1
ATOM 692 C C . PRO A 1 97 ? 11.094 -37.438 -14.328 1 94.44 97 PRO A C 1
ATOM 694 O O . PRO A 1 97 ? 10.445 -38.469 -14.32 1 94.44 97 PRO A O 1
ATOM 697 N N . LEU A 1 98 ? 11.75 -37 -15.297 1 95.25 98 LEU A N 1
ATOM 698 C CA . LEU A 1 98 ? 11.883 -37.812 -16.516 1 95.25 98 LEU A CA 1
ATOM 699 C C . LEU A 1 98 ? 12.797 -39 -16.266 1 95.25 98 LEU A C 1
ATOM 701 O O . LEU A 1 98 ? 13.906 -38.844 -15.766 1 95.25 98 LEU A O 1
ATOM 705 N N . PRO A 1 99 ? 12.352 -40.188 -16.609 1 94.44 99 PRO A N 1
ATOM 706 C CA . PRO A 1 99 ? 13.227 -41.344 -16.453 1 94.44 99 PRO A CA 1
ATOM 707 C C . PRO A 1 99 ? 14.406 -41.312 -17.422 1 94.44 99 PRO A C 1
ATOM 709 O O . PRO A 1 99 ? 14.281 -40.812 -18.547 1 94.44 99 PRO A O 1
ATOM 712 N N . PRO A 1 100 ? 15.531 -41.844 -16.922 1 91.75 100 PRO A N 1
ATOM 713 C CA . PRO A 1 100 ? 16.672 -41.938 -17.828 1 91.75 100 PRO A CA 1
ATOM 714 C C . PRO A 1 100 ? 16.328 -42.656 -19.141 1 91.75 100 PRO A C 1
ATOM 716 O O . PRO A 1 100 ? 15.57 -43.625 -19.141 1 91.75 100 PRO A O 1
ATOM 719 N N . GLY A 1 101 ? 16.844 -42.156 -20.219 1 91.25 101 GLY A N 1
ATOM 720 C CA . GLY A 1 101 ? 16.625 -42.75 -21.516 1 91.25 101 GLY A CA 1
ATOM 721 C C . GLY A 1 101 ? 15.523 -42.094 -22.312 1 91.25 101 GLY A C 1
ATOM 722 O O . GLY A 1 101 ? 15.5 -42.156 -23.547 1 91.25 101 GLY A O 1
ATOM 723 N N . CYS A 1 102 ? 14.531 -41.625 -21.609 1 95.44 102 CYS A N 1
ATOM 724 C CA . CYS A 1 102 ? 13.438 -40.906 -22.281 1 95.44 102 CYS A CA 1
ATOM 725 C C . CYS A 1 102 ? 13.844 -39.5 -22.656 1 95.44 102 CYS A C 1
ATOM 727 O O . CYS A 1 102 ? 14.539 -38.812 -21.891 1 95.44 102 CYS A O 1
ATOM 729 N N . ASP A 1 103 ? 13.398 -39.062 -23.859 1 96.81 103 ASP A N 1
ATOM 730 C CA . ASP A 1 103 ? 13.773 -37.719 -24.312 1 96.81 103 ASP A CA 1
ATOM 731 C C . ASP A 1 103 ? 12.57 -36.969 -24.859 1 96.81 103 ASP A C 1
ATOM 733 O O . ASP A 1 103 ? 12.727 -35.969 -25.547 1 96.81 103 ASP A O 1
ATOM 737 N N . ALA A 1 104 ? 11.406 -37.469 -24.562 1 97.81 104 ALA A N 1
ATOM 738 C CA . ALA A 1 104 ? 10.172 -36.812 -24.953 1 97.81 104 ALA A CA 1
ATOM 739 C C . ALA A 1 104 ? 9.008 -37.25 -24.062 1 97.81 104 ALA A C 1
ATOM 741 O O . ALA A 1 104 ? 9.031 -38.344 -23.5 1 97.81 104 ALA A O 1
ATOM 742 N N . VAL A 1 105 ? 8.086 -36.438 -23.938 1 97.56 105 VAL A N 1
ATOM 743 C CA . VAL A 1 105 ? 6.82 -36.75 -23.281 1 97.56 105 VAL A CA 1
ATOM 744 C C . VAL A 1 105 ? 5.668 -36.562 -24.266 1 97.56 105 VAL A C 1
ATOM 746 O O . VAL A 1 105 ? 5.555 -35.5 -24.906 1 97.56 105 VAL A O 1
ATOM 749 N N . VAL A 1 106 ? 4.875 -37.594 -24.453 1 97.06 106 VAL A N 1
ATOM 750 C CA . VAL A 1 106 ? 3.693 -37.531 -25.312 1 97.06 106 VAL A CA 1
ATOM 751 C C . VAL A 1 106 ? 2.447 -37.312 -24.453 1 97.06 106 VAL A C 1
ATOM 753 O O . VAL A 1 106 ? 2.125 -38.125 -23.578 1 97.06 106 VAL A O 1
ATOM 756 N N . PRO A 1 107 ? 1.75 -36.219 -24.734 1 95.56 107 PRO A N 1
ATOM 757 C CA . PRO A 1 107 ? 0.535 -35.969 -23.969 1 95.56 107 PRO A CA 1
ATOM 758 C C . PRO A 1 107 ? -0.499 -37.062 -24.109 1 95.56 107 PRO A C 1
ATOM 760 O O . PRO A 1 107 ? -0.585 -37.719 -25.156 1 95.56 107 PRO A O 1
ATOM 763 N N . VAL A 1 108 ? -1.287 -37.281 -23.109 1 93.25 108 VAL A N 1
ATOM 764 C CA . VAL A 1 108 ? -2.291 -38.344 -23.078 1 93.25 108 VAL A CA 1
ATOM 765 C C . VAL A 1 108 ? -3.242 -38.188 -24.266 1 93.25 108 VAL A C 1
ATOM 767 O O . VAL A 1 108 ? -3.695 -39.156 -24.844 1 93.25 108 VAL A O 1
ATOM 770 N N . GLU A 1 109 ? -3.529 -36.906 -24.656 1 91.62 109 GLU A N 1
ATOM 771 C CA . GLU A 1 109 ? -4.48 -36.594 -25.719 1 91.62 109 GLU A CA 1
ATOM 772 C C . GLU A 1 109 ? -3.98 -37.125 -27.078 1 91.62 109 GLU A C 1
ATOM 774 O O . GLU A 1 109 ? -4.762 -37.25 -28.016 1 91.62 109 GLU A O 1
ATOM 779 N N . GLU A 1 110 ? -2.764 -37.375 -27.109 1 95.06 110 GLU A N 1
ATOM 780 C CA . GLU A 1 110 ? -2.15 -37.812 -28.375 1 95.06 110 GLU A CA 1
ATOM 781 C C . GLU A 1 110 ? -1.836 -39.312 -28.359 1 95.06 110 GLU A C 1
ATOM 783 O O . GLU A 1 110 ? -0.989 -39.75 -29.109 1 95.06 110 GLU A O 1
ATOM 788 N N . THR A 1 111 ? -2.484 -40 -27.484 1 95.62 111 THR A N 1
ATOM 789 C CA . THR A 1 111 ? -2.26 -41.438 -27.359 1 95.62 111 THR A CA 1
ATOM 790 C C . THR A 1 111 ? -3.586 -42.188 -27.266 1 95.62 111 THR A C 1
ATOM 792 O O . THR A 1 111 ? -4.609 -41.594 -26.906 1 95.62 111 THR A O 1
ATOM 795 N N . GLU A 1 112 ? -3.588 -43.281 -27.734 1 94.75 112 GLU A N 1
ATOM 796 C CA . GLU A 1 112 ? -4.629 -44.25 -27.453 1 94.75 112 GLU A CA 1
ATOM 797 C C . GLU A 1 112 ? -4.137 -45.281 -26.438 1 94.75 112 GLU A C 1
ATOM 799 O O . GLU A 1 112 ? -3.203 -46.031 -26.734 1 94.75 112 GLU A O 1
ATOM 804 N N . ASP A 1 113 ? -4.703 -45.281 -25.312 1 91.12 113 ASP A N 1
ATOM 805 C CA . ASP A 1 113 ? -4.215 -46.062 -24.172 1 91.12 113 ASP A CA 1
ATOM 806 C C . ASP A 1 113 ? -5.113 -47.25 -23.891 1 91.12 113 ASP A C 1
ATOM 808 O O . ASP A 1 113 ? -6.309 -47.094 -23.625 1 91.12 113 ASP A O 1
ATOM 812 N N . ASP A 1 114 ? -4.637 -48.375 -23.969 1 86.88 114 ASP A N 1
ATOM 813 C CA . ASP A 1 114 ? -5.422 -49.562 -23.625 1 86.88 114 ASP A CA 1
ATOM 814 C C . ASP A 1 114 ? -4.953 -50.156 -22.297 1 86.88 114 ASP A C 1
ATOM 816 O O . ASP A 1 114 ? -5.305 -51.281 -21.969 1 86.88 114 ASP A O 1
ATOM 820 N N . GLY A 1 115 ? -4.137 -49.406 -21.516 1 84.75 115 GLY A N 1
ATOM 821 C CA . GLY A 1 115 ? -3.668 -49.844 -20.203 1 84.75 115 GLY A CA 1
ATOM 822 C C . GLY A 1 115 ? -2.281 -50.469 -20.234 1 84.75 115 GLY A C 1
ATOM 823 O O . GLY A 1 115 ? -1.316 -49.875 -19.766 1 84.75 115 GLY A O 1
ATOM 824 N N . ALA A 1 116 ? -2.086 -51.562 -20.922 1 90.5 116 ALA A N 1
ATOM 825 C CA . ALA A 1 116 ? -0.82 -52.281 -21.016 1 90.5 116 ALA A CA 1
ATOM 826 C C . ALA A 1 116 ? 0.079 -51.688 -22.094 1 90.5 116 ALA A C 1
ATOM 828 O O . ALA A 1 116 ? 1.303 -51.844 -22.031 1 90.5 116 ALA A O 1
ATOM 829 N N . ALA A 1 117 ? -0.548 -51.094 -23.062 1 95.19 117 ALA A N 1
ATOM 830 C CA . ALA A 1 117 ? 0.181 -50.5 -24.172 1 95.19 117 ALA A CA 1
ATOM 831 C C . ALA A 1 117 ? -0.498 -49.219 -24.641 1 95.19 117 ALA A C 1
ATOM 833 O O . ALA A 1 117 ? -1.67 -48.969 -24.344 1 95.19 117 ALA A O 1
ATOM 834 N N . ILE A 1 118 ? 0.297 -48.375 -25.25 1 96.5 118 ILE A N 1
ATOM 835 C CA . ILE A 1 118 ? -0.26 -47.156 -25.844 1 96.5 118 ILE A CA 1
ATOM 836 C C . ILE A 1 118 ? 0.085 -47.094 -27.328 1 96.5 118 ILE A C 1
ATOM 838 O O . ILE A 1 118 ? 1.071 -47.688 -27.766 1 96.5 118 ILE A O 1
ATOM 842 N N . ARG A 1 119 ? -0.776 -46.469 -28.047 1 97.19 119 ARG A N 1
ATOM 843 C CA . ARG A 1 119 ? -0.517 -46.125 -29.438 1 97.19 119 ARG A CA 1
ATOM 844 C C . ARG A 1 119 ? -0.353 -44.594 -29.594 1 97.19 119 ARG A C 1
ATOM 846 O O . ARG A 1 119 ? -1.274 -43.844 -29.312 1 97.19 119 ARG A O 1
ATOM 853 N N . VAL A 1 120 ? 0.813 -44.188 -29.969 1 97.25 120 VAL A N 1
ATOM 854 C CA . VAL A 1 120 ? 1.089 -42.781 -30.219 1 97.25 120 VAL A CA 1
ATOM 855 C C . VAL A 1 120 ? 0.584 -42.406 -31.609 1 97.25 120 VAL A C 1
ATOM 857 O O . VAL A 1 120 ? 0.971 -43 -32.594 1 97.25 120 VAL A O 1
ATOM 860 N N . VAL A 1 121 ? -0.216 -41.344 -31.703 1 96.75 121 VAL A N 1
ATOM 861 C CA . VAL A 1 121 ? -0.922 -41.094 -32.969 1 96.75 121 VAL A CA 1
ATOM 862 C C . VAL A 1 121 ? -0.491 -39.75 -33.531 1 96.75 121 VAL A C 1
ATOM 864 O O . VAL A 1 121 ? -0.999 -39.312 -34.562 1 96.75 121 VAL A O 1
ATOM 867 N N . ALA A 1 122 ? 0.329 -39.031 -32.938 1 96.06 122 ALA A N 1
ATOM 868 C CA . ALA A 1 122 ? 0.857 -37.75 -33.406 1 96.06 122 ALA A CA 1
ATOM 869 C C . ALA A 1 122 ? 2.383 -37.781 -33.438 1 96.06 122 ALA A C 1
ATOM 871 O O . ALA A 1 122 ? 3.021 -38.531 -32.719 1 96.06 122 ALA A O 1
ATOM 872 N N . PRO A 1 123 ? 2.973 -36.969 -34.344 1 96 123 PRO A N 1
ATOM 873 C CA . PRO A 1 123 ? 4.434 -36.938 -34.406 1 96 123 PRO A CA 1
ATOM 874 C C . PRO A 1 123 ? 5.074 -36.531 -33.062 1 96 123 PRO A C 1
ATOM 876 O O . PRO A 1 123 ? 4.527 -35.688 -32.344 1 96 123 PRO A O 1
ATOM 879 N N . VAL A 1 124 ? 6.176 -37.188 -32.75 1 97.38 124 VAL A N 1
ATOM 880 C CA . VAL A 1 124 ? 6.891 -36.938 -31.516 1 97.38 124 VAL A CA 1
ATOM 881 C C . VAL A 1 124 ? 8.266 -36.344 -31.812 1 97.38 124 VAL A C 1
ATOM 883 O O . VAL A 1 124 ? 9.047 -36.938 -32.594 1 97.38 124 VAL A O 1
ATOM 886 N N . LYS A 1 125 ? 8.531 -35.188 -31.25 1 96.69 125 LYS A N 1
ATOM 887 C CA . LYS A 1 125 ? 9.836 -34.562 -31.391 1 96.69 125 LYS A CA 1
ATOM 888 C C . LYS A 1 125 ? 10.672 -34.719 -30.141 1 96.69 125 LYS A C 1
ATOM 890 O O . LYS A 1 125 ? 10.148 -34.656 -29.016 1 96.69 125 LYS A O 1
ATOM 895 N N . GLU A 1 126 ? 12 -34.906 -30.406 1 96.38 126 GLU A N 1
ATOM 896 C CA . GLU A 1 126 ? 12.906 -34.969 -29.266 1 96.38 126 GLU A CA 1
ATOM 897 C C . GLU A 1 126 ? 12.781 -33.688 -28.422 1 96.38 126 GLU A C 1
ATOM 899 O O . GLU A 1 126 ? 12.656 -32.594 -28.953 1 96.38 126 GLU A O 1
ATOM 904 N N . ARG A 1 127 ? 12.781 -33.844 -27.047 1 96.56 127 ARG A N 1
ATOM 905 C CA . ARG A 1 127 ? 12.844 -32.781 -26.062 1 96.56 127 ARG A CA 1
ATOM 906 C C . ARG A 1 127 ? 11.469 -32.125 -25.875 1 96.56 127 ARG A C 1
ATOM 908 O O . ARG A 1 127 ? 11.328 -31.172 -25.109 1 96.56 127 ARG A O 1
ATOM 915 N N . GLN A 1 128 ? 10.484 -32.688 -26.594 1 96.19 128 GLN A N 1
ATOM 916 C CA . GLN A 1 128 ? 9.18 -32.062 -26.484 1 96.19 128 GLN A CA 1
ATOM 917 C C . GLN A 1 128 ? 8.57 -32.281 -25.109 1 96.19 128 GLN A C 1
ATOM 919 O O . GLN A 1 128 ? 8.719 -33.375 -24.531 1 96.19 128 GLN A O 1
ATOM 924 N N . HIS A 1 129 ? 7.891 -31.281 -24.578 1 95.5 129 HIS A N 1
ATOM 925 C CA . HIS A 1 129 ? 7.105 -31.297 -23.344 1 95.5 129 HIS A CA 1
ATOM 926 C C . HIS A 1 129 ? 7.957 -31.719 -22.156 1 95.5 129 HIS A C 1
ATOM 928 O O . HIS A 1 129 ? 7.492 -32.469 -21.297 1 95.5 129 HIS A O 1
ATOM 934 N N . ILE A 1 130 ? 9.18 -31.344 -22.188 1 95.94 130 ILE A N 1
ATOM 935 C CA . ILE A 1 130 ? 10.094 -31.531 -21.062 1 95.94 130 ILE A CA 1
ATOM 936 C C . ILE A 1 130 ? 10.508 -30.172 -20.516 1 95.94 130 ILE A C 1
ATOM 938 O O . ILE A 1 130 ? 10.828 -29.25 -21.266 1 95.94 130 ILE A O 1
ATOM 942 N N . ARG A 1 131 ? 10.375 -29.984 -19.234 1 94.31 131 ARG A N 1
ATOM 943 C CA . ARG A 1 131 ? 11.031 -28.875 -18.531 1 94.31 131 ARG A CA 1
ATOM 944 C C . ARG A 1 131 ? 12.438 -29.281 -18.094 1 94.31 131 ARG A C 1
ATOM 946 O O . ARG A 1 131 ? 12.609 -30.219 -17.328 1 94.31 131 ARG A O 1
ATOM 953 N N . PHE A 1 132 ? 13.352 -28.562 -18.531 1 95.38 132 PHE A N 1
ATOM 954 C CA . PHE A 1 132 ? 14.734 -29 -18.359 1 95.38 132 PHE A CA 1
ATOM 955 C C . PHE A 1 132 ? 15.305 -28.484 -17.031 1 95.38 132 PHE A C 1
ATOM 957 O O . PHE A 1 132 ? 14.961 -27.391 -16.594 1 95.38 132 PHE A O 1
ATOM 964 N N . LYS A 1 133 ? 16.172 -29.328 -16.5 1 95.06 133 LYS A N 1
ATOM 965 C CA . LYS A 1 133 ? 16.891 -28.953 -15.281 1 95.06 133 LYS A CA 1
ATOM 966 C C . LYS A 1 133 ? 17.531 -27.578 -15.43 1 95.06 133 LYS A C 1
ATOM 968 O O . LYS A 1 133 ? 18.25 -27.328 -16.391 1 95.06 133 LYS A O 1
ATOM 973 N N . GLY A 1 134 ? 17.234 -26.641 -14.484 1 95.38 134 GLY A N 1
ATOM 974 C CA . GLY A 1 134 ? 17.891 -25.344 -14.406 1 95.38 134 GLY A CA 1
ATOM 975 C C . GLY A 1 134 ? 17.406 -24.359 -15.445 1 95.38 134 GLY A C 1
ATOM 976 O O . GLY A 1 134 ? 17.984 -23.281 -15.609 1 95.38 134 GLY A O 1
ATOM 977 N N . GLU A 1 135 ? 16.422 -24.688 -16.141 1 94.81 135 GLU A N 1
ATOM 978 C CA . GLU A 1 135 ? 15.961 -23.812 -17.203 1 94.81 135 GLU A CA 1
ATOM 979 C C . GLU A 1 135 ? 15.43 -22.5 -16.656 1 94.81 135 GLU A C 1
ATOM 981 O O . GLU A 1 135 ? 15.5 -21.469 -17.328 1 94.81 135 GLU A O 1
ATOM 986 N N . ASP A 1 136 ? 14.867 -22.5 -15.469 1 95.62 136 ASP A N 1
ATOM 987 C CA . ASP A 1 136 ? 14.383 -21.281 -14.828 1 95.62 136 ASP A CA 1
ATOM 988 C C . ASP A 1 136 ? 15.523 -20.531 -14.141 1 95.62 136 ASP A C 1
ATOM 990 O O . ASP A 1 136 ? 15.75 -19.359 -14.414 1 95.62 136 ASP A O 1
ATOM 994 N N . VAL A 1 137 ? 16.188 -21.234 -13.312 1 96.38 137 VAL A N 1
ATOM 995 C CA . VAL A 1 137 ? 17.281 -20.641 -12.539 1 96.38 137 VAL A CA 1
ATOM 996 C C . VAL A 1 137 ? 18.453 -21.609 -12.484 1 96.38 137 VAL A C 1
ATOM 998 O O . VAL A 1 137 ? 18.281 -22.812 -12.234 1 96.38 137 VAL A O 1
ATOM 1001 N N . ALA A 1 138 ? 19.625 -21.125 -12.773 1 96.62 138 ALA A N 1
ATOM 1002 C CA . ALA A 1 138 ? 20.844 -21.906 -12.641 1 96.62 138 ALA A CA 1
ATOM 1003 C C . ALA A 1 138 ? 21.469 -21.75 -11.25 1 96.62 138 ALA A C 1
ATOM 1005 O O . ALA A 1 138 ? 21.312 -20.703 -10.617 1 96.62 138 ALA A O 1
ATOM 1006 N N . THR A 1 139 ? 22.125 -22.812 -10.797 1 96.19 139 THR A N 1
ATOM 1007 C CA . THR A 1 139 ? 22.859 -22.703 -9.539 1 96.19 139 THR A CA 1
ATOM 1008 C C . THR A 1 139 ? 23.859 -21.562 -9.586 1 96.19 139 THR A C 1
ATOM 1010 O O . THR A 1 139 ? 24.547 -21.375 -10.586 1 96.19 139 THR A O 1
ATOM 1013 N N . GLY A 1 140 ? 23.859 -20.734 -8.547 1 97.06 140 GLY A N 1
ATOM 1014 C CA . GLY A 1 140 ? 24.828 -19.656 -8.445 1 97.06 140 GLY A CA 1
ATOM 1015 C C . GLY A 1 140 ? 24.344 -18.344 -9.047 1 97.06 140 GLY A C 1
ATOM 1016 O O . GLY A 1 140 ? 24.984 -17.312 -8.883 1 97.06 140 GLY A O 1
ATOM 1017 N N . GLU A 1 141 ? 23.25 -18.375 -9.648 1 96.38 141 GLU A N 1
ATOM 1018 C CA . GLU A 1 141 ? 22.688 -17.172 -10.25 1 96.38 141 GLU A CA 1
ATOM 1019 C C . GLU A 1 141 ? 22.094 -16.25 -9.18 1 96.38 141 GLU A C 1
ATOM 1021 O O . GLU A 1 141 ? 21.453 -16.719 -8.234 1 96.38 141 GLU A O 1
ATOM 1026 N N . THR A 1 142 ? 22.312 -14.938 -9.32 1 97.44 142 THR A N 1
ATOM 1027 C CA . THR A 1 142 ? 21.562 -13.984 -8.5 1 97.44 142 THR A CA 1
ATOM 1028 C C . THR A 1 142 ? 20.125 -13.891 -8.969 1 97.44 142 THR A C 1
ATOM 1030 O O . THR A 1 142 ? 19.844 -13.391 -10.062 1 97.44 142 THR A O 1
ATOM 1033 N N . VAL A 1 143 ? 19.203 -14.32 -8.172 1 96.31 143 VAL A N 1
ATOM 1034 C CA . VAL A 1 143 ? 17.812 -14.414 -8.602 1 96.31 143 VAL A CA 1
ATOM 1035 C C . VAL A 1 143 ? 17.031 -13.203 -8.117 1 96.31 143 VAL A C 1
ATOM 1037 O O . VAL A 1 143 ? 16.047 -12.789 -8.75 1 96.31 143 VAL A O 1
ATOM 1040 N N . ILE A 1 144 ? 17.344 -12.656 -6.973 1 98.12 144 ILE A N 1
ATOM 1041 C CA . ILE A 1 144 ? 16.781 -11.414 -6.449 1 98.12 144 ILE A CA 1
ATOM 1042 C C . ILE A 1 144 ? 17.906 -10.492 -5.988 1 98.12 144 ILE A C 1
ATOM 1044 O O . ILE A 1 144 ? 18.609 -10.789 -5.016 1 98.12 144 ILE A O 1
ATOM 1048 N N . PRO A 1 145 ? 18.078 -9.43 -6.641 1 97.62 145 PRO A N 1
ATOM 1049 C CA . PRO A 1 145 ? 19.141 -8.516 -6.227 1 97.62 145 PRO A CA 1
ATOM 1050 C C . PRO A 1 145 ? 18.812 -7.762 -4.941 1 97.62 145 PRO A C 1
ATOM 1052 O O . PRO A 1 145 ? 17.641 -7.488 -4.664 1 97.62 145 PRO A O 1
ATOM 1055 N N . ALA A 1 146 ? 19.891 -7.453 -4.18 1 97.94 146 ALA A N 1
ATOM 1056 C CA . ALA A 1 146 ? 19.734 -6.551 -3.045 1 97.94 146 ALA A CA 1
ATOM 1057 C C . ALA A 1 146 ? 19.047 -5.254 -3.469 1 97.94 146 ALA A C 1
ATOM 1059 O O . ALA A 1 146 ? 19.25 -4.777 -4.59 1 97.94 146 ALA A O 1
ATOM 1060 N N . GLY A 1 147 ? 18.234 -4.68 -2.551 1 96.88 147 GLY A N 1
ATOM 1061 C CA . GLY A 1 147 ? 17.531 -3.447 -2.855 1 96.88 147 GLY A CA 1
ATOM 1062 C C . GLY A 1 147 ? 16.141 -3.678 -3.408 1 96.88 147 GLY A C 1
ATOM 1063 O O . GLY A 1 147 ? 15.383 -2.727 -3.629 1 96.88 147 GLY A O 1
ATOM 1064 N N . THR A 1 148 ? 15.75 -4.988 -3.572 1 97.19 148 THR A N 1
ATOM 1065 C CA . THR A 1 148 ? 14.438 -5.34 -4.113 1 97.19 148 THR A CA 1
ATOM 1066 C C . THR A 1 148 ? 13.375 -5.309 -3.02 1 97.19 148 THR A C 1
ATOM 1068 O O . THR A 1 148 ? 13.602 -5.805 -1.913 1 97.19 148 THR A O 1
ATOM 1071 N N . LEU A 1 149 ? 12.328 -4.598 -3.281 1 97.31 149 LEU A N 1
ATOM 1072 C CA . LEU A 1 149 ? 11.156 -4.707 -2.416 1 97.31 149 LEU A CA 1
ATOM 1073 C C . LEU A 1 149 ? 10.555 -6.105 -2.496 1 97.31 149 LEU A C 1
ATOM 1075 O O . LEU A 1 149 ? 10.172 -6.559 -3.578 1 97.31 149 LEU A O 1
ATOM 1079 N N . ILE A 1 150 ? 10.43 -6.789 -1.418 1 98.44 150 ILE A N 1
ATOM 1080 C CA . ILE A 1 150 ? 9.953 -8.164 -1.394 1 98.44 150 ILE A CA 1
ATOM 1081 C C . ILE A 1 150 ? 8.43 -8.18 -1.463 1 98.44 150 ILE A C 1
ATOM 1083 O O . ILE A 1 150 ? 7.754 -7.609 -0.603 1 98.44 150 ILE A O 1
ATOM 1087 N N . GLN A 1 151 ? 7.898 -8.719 -2.459 1 98.06 151 GLN A N 1
ATOM 1088 C CA . GLN A 1 151 ? 6.473 -8.945 -2.68 1 98.06 151 GLN A CA 1
ATOM 1089 C C . GLN A 1 151 ? 6.176 -10.43 -2.877 1 98.06 151 GLN A C 1
ATOM 1091 O O . GLN A 1 151 ? 7.074 -11.266 -2.779 1 98.06 151 GLN A O 1
ATOM 1096 N N . PRO A 1 152 ? 4.969 -10.812 -3.092 1 98.44 152 PRO A N 1
ATOM 1097 C CA . PRO A 1 152 ? 4.602 -12.227 -3.137 1 98.44 152 PRO A CA 1
ATOM 1098 C C . PRO A 1 152 ? 5.449 -13.031 -4.125 1 98.44 152 PRO A C 1
ATOM 1100 O O . PRO A 1 152 ? 5.879 -14.141 -3.814 1 98.44 152 PRO A O 1
ATOM 1103 N N . PRO A 1 153 ? 5.793 -12.484 -5.305 1 98.38 153 PRO A N 1
ATOM 1104 C CA . PRO A 1 153 ? 6.668 -13.266 -6.188 1 98.38 153 PRO A CA 1
ATOM 1105 C C . PRO A 1 153 ? 8.047 -13.5 -5.586 1 98.38 153 PRO A C 1
ATOM 1107 O O . PRO A 1 153 ? 8.602 -14.602 -5.715 1 98.38 153 PRO A O 1
ATOM 1110 N N . GLU A 1 154 ? 8.625 -12.508 -4.934 1 98.69 154 GLU A N 1
ATOM 1111 C CA . GLU A 1 154 ? 9.914 -12.68 -4.27 1 98.69 154 GLU A CA 1
ATOM 1112 C C . GLU A 1 154 ? 9.812 -13.703 -3.137 1 98.69 154 GLU A C 1
ATOM 1114 O O . GLU A 1 154 ? 10.727 -14.508 -2.936 1 98.69 154 GLU A O 1
ATOM 1119 N N . VAL A 1 155 ? 8.695 -13.68 -2.408 1 98.69 155 VAL A N 1
ATOM 1120 C CA . VAL A 1 155 ? 8.469 -14.656 -1.349 1 98.69 155 VAL A CA 1
ATOM 1121 C C . VAL A 1 155 ? 8.461 -16.062 -1.938 1 98.69 155 VAL A C 1
ATOM 1123 O O . VAL A 1 155 ? 9.047 -16.984 -1.371 1 98.69 155 VAL A O 1
ATOM 1126 N N . SER A 1 156 ? 7.773 -16.219 -3.059 1 98.31 156 SER A N 1
ATOM 1127 C CA . SER A 1 156 ? 7.746 -17.516 -3.742 1 98.31 156 SER A CA 1
ATOM 1128 C C . SER A 1 156 ? 9.156 -17.984 -4.086 1 98.31 156 SER A C 1
ATOM 1130 O O . SER A 1 156 ? 9.5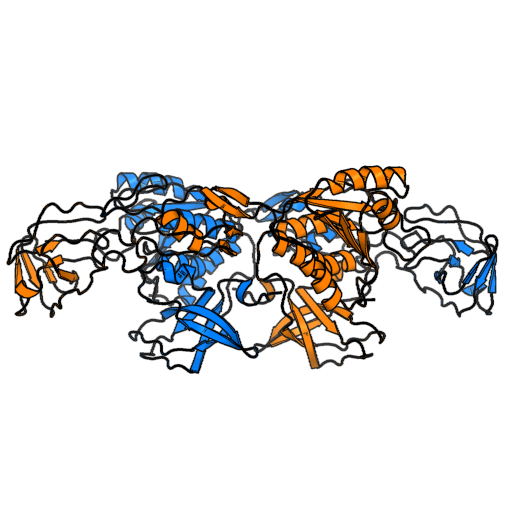08 -19.141 -3.826 1 98.31 156 SER A O 1
ATOM 1132 N N . MET A 1 157 ? 9.938 -17.125 -4.641 1 98.19 157 MET A N 1
ATOM 1133 C CA . MET A 1 157 ? 11.297 -17.469 -5.051 1 98.19 157 MET A CA 1
ATOM 1134 C C . MET A 1 157 ? 12.164 -17.781 -3.838 1 98.19 157 MET A C 1
ATOM 1136 O O . MET A 1 157 ? 12.898 -18.781 -3.844 1 98.19 157 MET A O 1
ATOM 1140 N N . LEU A 1 158 ? 12.094 -16.938 -2.816 1 98.5 158 LEU A N 1
ATOM 1141 C CA . LEU A 1 158 ? 12.82 -17.188 -1.579 1 98.5 158 LEU A CA 1
ATOM 1142 C C . LEU A 1 158 ? 12.477 -18.547 -1.009 1 98.5 158 LEU A C 1
ATOM 1144 O O . LEU A 1 158 ? 13.367 -19.328 -0.647 1 98.5 158 LEU A O 1
ATOM 1148 N N . ALA A 1 159 ? 11.195 -18.875 -0.981 1 97.75 159 ALA A N 1
ATOM 1149 C CA . ALA A 1 159 ? 10.727 -20.156 -0.463 1 97.75 159 ALA A CA 1
ATOM 1150 C C . ALA A 1 159 ? 11.266 -21.312 -1.306 1 97.75 159 ALA A C 1
ATOM 1152 O O . ALA A 1 159 ? 11.688 -22.344 -0.767 1 97.75 159 ALA A O 1
ATOM 1153 N N . SER A 1 160 ? 11.219 -21.125 -2.604 1 96.62 160 SER A N 1
ATOM 1154 C CA . SER A 1 160 ? 11.664 -22.156 -3.523 1 96.62 160 SER A CA 1
ATOM 1155 C C . SER A 1 160 ? 13.125 -22.531 -3.27 1 96.62 160 SER A C 1
ATOM 1157 O O . SER A 1 160 ? 13.562 -23.625 -3.627 1 96.62 160 SER A O 1
ATOM 1159 N N . PHE A 1 161 ? 13.852 -21.625 -2.643 1 95.88 161 PHE A N 1
ATOM 1160 C CA . PHE A 1 161 ? 15.258 -21.875 -2.367 1 95.88 161 PHE A CA 1
ATOM 1161 C C . PHE A 1 161 ? 15.492 -22.094 -0.878 1 95.88 161 PHE A C 1
ATOM 1163 O O . PHE A 1 161 ? 16.625 -22 -0.396 1 95.88 161 PHE A O 1
ATOM 1170 N N . GLY A 1 162 ? 14.445 -22.281 -0.168 1 95.94 162 GLY A N 1
ATOM 1171 C CA . GLY A 1 162 ? 14.531 -22.688 1.228 1 95.94 162 GLY A CA 1
ATOM 1172 C C . GLY A 1 162 ? 14.93 -21.547 2.15 1 95.94 162 GLY A C 1
ATOM 1173 O O . GLY A 1 162 ? 15.406 -21.781 3.262 1 95.94 162 GLY A O 1
ATOM 1174 N N . LYS A 1 163 ? 14.773 -20.375 1.744 1 96.38 163 LYS A N 1
ATOM 1175 C CA . LYS A 1 163 ? 15.172 -19.219 2.555 1 96.38 163 LYS A CA 1
ATOM 1176 C C . LYS A 1 163 ? 14.094 -18.859 3.572 1 96.38 163 LYS A C 1
ATOM 1178 O O . LYS A 1 163 ? 13.219 -18.047 3.295 1 96.38 163 LYS A O 1
ATOM 1183 N N . ALA A 1 164 ? 14.242 -19.391 4.738 1 96.62 164 ALA A N 1
ATOM 1184 C CA . ALA A 1 164 ? 13.258 -19.172 5.797 1 96.62 164 ALA A CA 1
ATOM 1185 C C . ALA A 1 164 ? 13.5 -17.828 6.5 1 96.62 164 ALA A C 1
ATOM 1187 O O . ALA A 1 164 ? 12.555 -17.188 6.973 1 96.62 164 ALA A O 1
ATOM 1188 N N . LEU A 1 165 ? 14.781 -17.484 6.609 1 97.88 165 LEU A N 1
ATOM 1189 C CA . LEU A 1 165 ? 15.188 -16.203 7.172 1 97.88 165 LEU A CA 1
ATOM 1190 C C . LEU A 1 165 ? 15.781 -15.297 6.098 1 97.88 165 LEU A C 1
ATOM 1192 O O . LEU A 1 165 ? 16.672 -15.711 5.355 1 97.88 165 LEU A O 1
ATOM 1196 N N . VAL A 1 166 ? 15.297 -14.148 6 1 98.62 166 VAL A N 1
ATOM 1197 C CA . VAL A 1 166 ? 15.617 -13.258 4.891 1 98.62 166 VAL A CA 1
ATOM 1198 C C . VAL A 1 166 ? 16.281 -11.984 5.422 1 98.62 166 VAL A C 1
ATOM 1200 O O . VAL A 1 166 ? 15.758 -11.336 6.328 1 98.62 166 VAL A O 1
ATOM 1203 N N . PRO A 1 167 ? 17.469 -11.656 4.93 1 98.81 167 PRO A N 1
ATOM 1204 C CA . PRO A 1 167 ? 18.109 -10.398 5.312 1 98.81 167 PRO A CA 1
ATOM 1205 C C . PRO A 1 167 ? 17.438 -9.18 4.688 1 98.81 167 PRO A C 1
ATOM 1207 O O . PRO A 1 167 ? 17.375 -9.062 3.461 1 98.81 167 PRO A O 1
ATOM 1210 N N . VAL A 1 168 ? 16.891 -8.328 5.488 1 98.88 168 VAL A N 1
ATOM 1211 C CA . VAL A 1 168 ? 16.219 -7.121 5.02 1 98.88 168 VAL A CA 1
ATOM 1212 C C . VAL A 1 168 ? 16.734 -5.906 5.785 1 98.88 168 VAL A C 1
ATOM 1214 O O . VAL A 1 168 ? 17.344 -6.047 6.852 1 98.88 168 VAL A O 1
ATOM 1217 N N . PHE A 1 169 ? 16.578 -4.73 5.23 1 98.88 169 PHE A N 1
ATOM 1218 C CA . PHE A 1 169 ? 16.859 -3.506 5.965 1 98.88 169 PHE A CA 1
ATOM 1219 C C . PHE A 1 169 ? 15.891 -3.322 7.117 1 98.88 169 PHE A C 1
ATOM 1221 O O . PHE A 1 169 ? 14.703 -3.623 6.988 1 98.88 169 PHE A O 1
ATOM 1228 N N . ARG A 1 170 ? 16.406 -2.814 8.203 1 98.56 170 ARG A N 1
ATOM 1229 C CA . ARG A 1 170 ? 15.586 -2.615 9.398 1 98.56 170 ARG A CA 1
ATOM 1230 C C . ARG A 1 170 ? 14.492 -1.584 9.148 1 98.56 170 ARG A C 1
ATOM 1232 O O . ARG A 1 170 ? 14.672 -0.661 8.352 1 98.56 170 ARG A O 1
ATOM 1239 N N . LYS A 1 171 ? 13.375 -1.76 9.82 1 98.69 171 LYS A N 1
ATOM 1240 C CA . LYS A 1 171 ? 12.359 -0.708 9.859 1 98.69 171 LYS A CA 1
ATOM 1241 C C . LYS A 1 171 ? 12.852 0.494 10.664 1 98.69 171 LYS A C 1
ATOM 1243 O O . LYS A 1 171 ? 13.539 0.334 11.672 1 98.69 171 LYS A O 1
ATOM 1248 N N . ALA A 1 172 ? 12.469 1.662 10.227 1 98.88 172 ALA A N 1
ATOM 1249 C CA . ALA A 1 172 ? 12.797 2.863 10.992 1 98.88 172 ALA A CA 1
ATOM 1250 C C . ALA A 1 172 ? 11.852 3.029 12.18 1 98.88 172 ALA A C 1
ATOM 1252 O O . ALA A 1 172 ? 10.633 3.025 12.016 1 98.88 172 ALA A O 1
ATOM 1253 N N . ARG A 1 173 ? 12.398 3.072 13.367 1 98.88 173 ARG A N 1
ATOM 1254 C CA . ARG A 1 173 ? 11.648 3.498 14.539 1 98.88 173 ARG A CA 1
ATOM 1255 C C . ARG A 1 173 ? 11.531 5.02 14.594 1 98.88 173 ARG A C 1
ATOM 1257 O O . ARG A 1 173 ? 12.539 5.723 14.695 1 98.88 173 ARG A O 1
ATOM 1264 N N . VAL A 1 174 ? 10.289 5.539 14.531 1 98.94 174 VAL A N 1
ATOM 1265 C CA . VAL A 1 174 ? 10.07 6.973 14.367 1 98.94 174 VAL A CA 1
ATOM 1266 C C . VAL A 1 174 ? 9.328 7.523 15.578 1 98.94 174 VAL A C 1
ATOM 1268 O O . VAL A 1 174 ? 8.164 7.191 15.812 1 98.94 174 VAL A O 1
ATOM 1271 N N . ALA A 1 175 ? 9.992 8.352 16.375 1 98.94 175 ALA A N 1
ATOM 1272 C CA . ALA A 1 175 ? 9.336 9.039 17.484 1 98.94 175 ALA A CA 1
ATOM 1273 C C . ALA A 1 175 ? 8.469 10.188 16.984 1 98.94 175 ALA A C 1
ATOM 1275 O O . ALA A 1 175 ? 8.875 10.922 16.078 1 98.94 175 ALA A O 1
ATOM 1276 N N . ILE A 1 176 ? 7.301 10.297 17.516 1 98.88 176 ILE A N 1
ATOM 1277 C CA . ILE A 1 176 ? 6.355 11.336 17.141 1 98.88 176 ILE A CA 1
ATOM 1278 C C . ILE A 1 176 ? 5.969 12.156 18.359 1 98.88 176 ILE A C 1
ATOM 1280 O O . ILE A 1 176 ? 5.508 11.602 19.359 1 98.88 176 ILE A O 1
ATOM 1284 N N . LEU A 1 177 ? 6.203 13.445 18.266 1 98.5 177 LEU A N 1
ATOM 1285 C CA . LEU A 1 177 ? 5.957 14.367 19.359 1 98.5 177 LEU A CA 1
ATOM 1286 C C . LEU A 1 177 ? 5.125 15.555 18.906 1 98.5 177 LEU A C 1
ATOM 1288 O O . LEU A 1 177 ? 5.441 16.188 17.891 1 98.5 177 LEU A O 1
ATOM 1292 N N . SER A 1 178 ? 4.047 15.781 19.562 1 97.25 178 SER A N 1
ATOM 1293 C CA . SER A 1 178 ? 3.314 17.031 19.359 1 97.25 178 SER A CA 1
ATOM 1294 C C . SER A 1 178 ? 3.596 18.016 20.484 1 97.25 178 SER A C 1
ATOM 1296 O O . SER A 1 178 ? 3.932 17.609 21.609 1 97.25 178 SER A O 1
ATOM 1298 N N . THR A 1 179 ? 3.525 19.266 20.156 1 94.81 179 THR A N 1
ATOM 1299 C CA . THR A 1 179 ? 3.77 20.281 21.172 1 94.81 179 THR A CA 1
ATOM 1300 C C . THR A 1 179 ? 2.611 21.281 21.234 1 94.81 179 THR A C 1
ATOM 1302 O O . THR A 1 179 ? 2.01 21.594 20.203 1 94.81 179 THR A O 1
ATOM 1305 N N . GLY A 1 180 ? 2.365 21.672 22.438 1 92.75 180 GLY A N 1
ATOM 1306 C CA . GLY A 1 180 ? 1.375 22.719 22.625 1 92.75 180 GLY A CA 1
ATOM 1307 C C . GLY A 1 180 ? 0.492 22.5 23.828 1 92.75 180 GLY A C 1
ATOM 1308 O O . GLY A 1 180 ? 0.032 21.391 24.078 1 92.75 180 GLY A O 1
ATOM 1309 N N . ASP A 1 181 ? 0.201 23.578 24.547 1 91.31 181 ASP A N 1
ATOM 1310 C CA . ASP A 1 181 ? -0.622 23.531 25.75 1 91.31 181 ASP A CA 1
ATOM 1311 C C . ASP A 1 181 ? -2.096 23.328 25.406 1 91.31 181 ASP A C 1
ATOM 1313 O O . ASP A 1 181 ? -2.893 22.938 26.25 1 91.31 181 ASP A O 1
ATOM 1317 N N . GLU A 1 182 ? -2.406 23.625 24.188 1 92.44 182 GLU A N 1
ATOM 1318 C CA . GLU A 1 182 ? -3.793 23.5 23.75 1 92.44 182 GLU A CA 1
ATOM 1319 C C . GLU A 1 182 ? -4.156 22.031 23.516 1 92.44 182 GLU A C 1
ATOM 1321 O O . GLU A 1 182 ? -5.336 21.688 23.406 1 92.44 182 GLU A O 1
ATOM 1326 N N . LEU A 1 183 ? -3.195 21.188 23.438 1 95.06 183 LEU A N 1
ATOM 1327 C CA . LEU A 1 183 ? -3.424 19.797 23.031 1 95.06 183 LEU A CA 1
ATOM 1328 C C . LEU A 1 183 ? -3.85 18.953 24.219 1 95.06 183 LEU A C 1
ATOM 1330 O O . LEU A 1 183 ? -3.332 19.125 25.328 1 95.06 183 LEU A O 1
ATOM 1334 N N . VAL A 1 184 ? -4.789 18.141 23.969 1 95.38 184 VAL A N 1
ATOM 1335 C CA . VAL A 1 184 ? -5.164 17.078 24.922 1 95.38 184 VAL A CA 1
ATOM 1336 C C . VAL A 1 184 ? -5.082 15.727 24.234 1 95.38 184 VAL A C 1
ATOM 1338 O O . VAL A 1 184 ? -5.102 15.641 23 1 95.38 184 VAL A O 1
ATOM 1341 N N . GLU A 1 185 ? -4.922 14.656 25.016 1 96.06 185 GLU A N 1
ATOM 1342 C CA . GLU A 1 185 ? -4.805 13.32 24.438 1 96.06 185 GLU A CA 1
ATOM 1343 C C . GLU A 1 185 ? -6.176 12.758 24.078 1 96.06 185 GLU A C 1
ATOM 1345 O O . GLU A 1 185 ? -7.195 13.172 24.625 1 96.06 185 GLU A O 1
ATOM 1350 N N . LEU A 1 186 ? -6.176 11.859 23.094 1 94.75 186 LEU A N 1
ATOM 1351 C CA . LEU A 1 186 ? -7.398 11.133 22.766 1 94.75 186 LEU A CA 1
ATOM 1352 C C . LEU A 1 186 ? -8.008 10.492 24.016 1 94.75 186 LEU A C 1
ATOM 1354 O O . LEU A 1 186 ? -7.301 9.867 24.797 1 94.75 186 LEU A O 1
ATOM 1358 N N . GLY A 1 187 ? -9.32 10.633 24.156 1 91 187 GLY A N 1
ATOM 1359 C CA . GLY A 1 187 ? -10.016 10.141 25.344 1 91 187 GLY A CA 1
ATOM 1360 C C . GLY A 1 187 ? -10.453 11.25 26.281 1 91 187 GLY A C 1
ATOM 1361 O O . GLY A 1 187 ? -11.328 11.047 27.125 1 91 187 GLY A O 1
ATOM 1362 N N . GLU A 1 188 ? -9.773 12.438 26.141 1 88.62 188 GLU A N 1
ATOM 1363 C CA . GLU A 1 188 ? -10.164 13.609 26.906 1 88.62 188 GLU A CA 1
ATOM 1364 C C . GLU A 1 188 ? -11.102 14.508 26.094 1 88.62 188 GLU A C 1
ATOM 1366 O O . GLU A 1 188 ? -10.82 14.844 24.953 1 88.62 188 GLU A O 1
ATOM 1371 N N . PRO A 1 189 ? -12.164 14.828 26.672 1 84.88 189 PRO A N 1
ATOM 1372 C CA . PRO A 1 189 ? -13.07 15.711 25.938 1 84.88 189 PRO A CA 1
ATOM 1373 C C . PRO A 1 189 ? -12.484 17.094 25.703 1 84.88 189 PRO A C 1
ATOM 1375 O O . PRO A 1 189 ? -11.945 17.703 26.641 1 84.88 189 PRO A O 1
ATOM 1378 N N . PRO A 1 190 ? -12.656 17.547 24.531 1 84.75 190 PRO A N 1
ATOM 1379 C CA . PRO A 1 190 ? -12.117 18.891 24.297 1 84.75 190 PRO A CA 1
ATOM 1380 C C . PRO A 1 190 ? -13.039 20 24.797 1 84.75 190 PRO A C 1
ATOM 1382 O O . PRO A 1 190 ? -14.258 19.828 24.828 1 84.75 190 PRO A O 1
ATOM 1385 N N . VAL A 1 191 ? -12.414 21.016 25.344 1 85.81 191 VAL A N 1
ATOM 1386 C CA . VAL A 1 191 ? -13.109 22.234 25.719 1 85.81 191 VAL A CA 1
ATOM 1387 C C . VAL A 1 191 ? -12.648 23.391 24.828 1 85.81 191 VAL A C 1
ATOM 1389 O O . VAL A 1 191 ? -11.641 23.266 24.125 1 85.81 191 VAL A O 1
ATOM 1392 N N . PRO A 1 192 ? -13.461 24.438 24.797 1 84.25 192 PRO A N 1
ATOM 1393 C CA . PRO A 1 192 ? -13.016 25.547 23.953 1 84.25 192 PRO A CA 1
ATOM 1394 C C . PRO A 1 192 ? -11.562 25.938 24.203 1 84.25 192 PRO A C 1
ATOM 1396 O O . PRO A 1 192 ? -11.156 26.078 25.359 1 84.25 192 PRO A O 1
ATOM 1399 N N . GLY A 1 193 ? -10.844 25.984 23.172 1 85.75 193 GLY A N 1
ATOM 1400 C CA . GLY A 1 193 ? -9.438 26.328 23.281 1 85.75 193 GLY A CA 1
ATOM 1401 C C . GLY A 1 193 ? -8.523 25.125 23.281 1 85.75 193 GLY A C 1
ATOM 1402 O O . GLY A 1 193 ? -7.309 25.266 23.109 1 85.75 193 GLY A O 1
ATOM 1403 N N . LYS A 1 194 ? -9.117 24.016 23.547 1 90.69 194 LYS A N 1
ATOM 1404 C CA . LYS A 1 194 ? -8.336 22.781 23.516 1 90.69 194 LYS A CA 1
ATOM 1405 C C . LYS A 1 194 ? -8.672 21.938 22.297 1 90.69 194 LYS A C 1
ATOM 1407 O O . LYS A 1 194 ? -9.797 21.984 21.781 1 90.69 194 LYS A O 1
ATOM 1412 N N . ILE A 1 195 ? -7.715 21.266 21.844 1 92.19 195 ILE A N 1
ATOM 1413 C CA . ILE A 1 195 ? -7.926 20.391 20.688 1 92.19 195 ILE A CA 1
ATOM 1414 C C . ILE A 1 195 ? -7.277 19.031 20.953 1 92.19 195 ILE A C 1
ATOM 1416 O O . ILE A 1 195 ? -6.227 18.953 21.594 1 92.19 195 ILE A O 1
ATOM 1420 N N . ILE A 1 196 ? -7.875 17.984 20.5 1 95.62 196 ILE A N 1
ATOM 1421 C CA . ILE A 1 196 ? -7.336 16.641 20.641 1 95.62 196 ILE A CA 1
ATOM 1422 C C . ILE A 1 196 ? -6.098 16.484 19.75 1 95.62 196 ILE A C 1
ATOM 1424 O O . ILE A 1 196 ? -6.074 16.953 18.625 1 95.62 196 ILE A O 1
ATOM 1428 N N . ASN A 1 197 ? -5.078 15.797 20.203 1 96.44 197 ASN A N 1
ATOM 1429 C CA . ASN A 1 197 ? -3.787 15.562 19.562 1 96.44 197 ASN A CA 1
ATOM 1430 C C . ASN A 1 197 ? -3.916 14.656 18.344 1 96.44 197 ASN A C 1
ATOM 1432 O O . ASN A 1 197 ? -3.314 13.586 18.297 1 96.44 197 ASN A O 1
ATOM 1436 N N . SER A 1 198 ? -4.637 15.133 17.312 1 97 198 SER A N 1
ATOM 1437 C CA . SER A 1 198 ? -4.949 14.336 16.141 1 97 198 SER A CA 1
ATOM 1438 C C . SER A 1 198 ? -3.734 14.195 15.219 1 97 198 SER A C 1
ATOM 1440 O O . SER A 1 198 ? -3.568 13.18 14.547 1 97 198 SER A O 1
ATOM 1442 N N . ASN A 1 199 ? -2.832 15.18 15.188 1 97.62 199 ASN A N 1
ATOM 1443 C CA . ASN A 1 199 ? -1.639 15.117 14.352 1 97.62 199 ASN A CA 1
ATOM 1444 C C . ASN A 1 199 ? -0.79 13.891 14.672 1 97.62 199 ASN A C 1
ATOM 1446 O O . ASN A 1 199 ? -0.31 13.203 13.766 1 97.62 199 ASN A O 1
ATOM 1450 N N . THR A 1 200 ? -0.633 13.68 15.984 1 98.25 200 THR A N 1
ATOM 1451 C CA . THR A 1 200 ? 0.187 12.555 16.422 1 98.25 200 THR A CA 1
ATOM 1452 C C . THR A 1 200 ? -0.362 11.242 15.859 1 98.25 200 THR A C 1
ATOM 1454 O O . THR A 1 200 ? 0.392 10.422 15.336 1 98.25 200 THR A O 1
ATOM 1457 N N . LEU A 1 201 ? -1.639 11.078 15.93 1 98.5 201 LEU A N 1
ATOM 1458 C CA . LEU A 1 201 ? -2.254 9.828 15.492 1 98.5 201 LEU A CA 1
ATOM 1459 C C . LEU A 1 201 ? -2.246 9.719 13.977 1 98.5 201 LEU A C 1
ATOM 1461 O O . LEU A 1 201 ? -2.035 8.641 13.422 1 98.5 201 LEU A O 1
ATOM 1465 N N . SER A 1 202 ? -2.471 10.836 13.289 1 98.5 202 SER A N 1
ATOM 1466 C CA . SER A 1 202 ? -2.355 10.867 11.836 1 98.5 202 SER A CA 1
ATOM 1467 C C . SER A 1 202 ? -0.945 10.508 11.383 1 98.5 202 SER A C 1
ATOM 1469 O O . SER A 1 202 ? -0.771 9.688 10.484 1 98.5 202 SER A O 1
ATOM 1471 N N . LEU A 1 203 ? 0.028 11.086 12.031 1 98.88 203 LEU A N 1
ATOM 1472 C CA . LEU A 1 203 ? 1.426 10.82 11.703 1 98.88 203 LEU A CA 1
ATOM 1473 C C . LEU A 1 203 ? 1.785 9.375 12 1 98.88 203 LEU A C 1
ATOM 1475 O O . LEU A 1 203 ? 2.512 8.742 11.227 1 98.88 203 LEU A O 1
ATOM 1479 N N . ALA A 1 204 ? 1.298 8.883 13.141 1 98.88 204 ALA A N 1
ATOM 1480 C CA . ALA A 1 204 ? 1.557 7.488 13.477 1 98.88 204 ALA A CA 1
ATOM 1481 C C . ALA A 1 204 ? 1.018 6.555 12.398 1 98.88 204 ALA A C 1
ATOM 1483 O O . ALA A 1 204 ? 1.699 5.609 11.992 1 98.88 204 ALA A O 1
ATOM 1484 N N . ALA A 1 205 ? -0.174 6.816 11.938 1 98.81 205 ALA A N 1
ATOM 1485 C CA . ALA A 1 205 ? -0.772 6.02 10.867 1 98.81 205 ALA A CA 1
ATOM 1486 C C . ALA A 1 205 ? 0.049 6.121 9.586 1 98.81 205 ALA A C 1
ATOM 1488 O O . ALA A 1 205 ? 0.264 5.121 8.898 1 98.81 205 ALA A O 1
ATOM 1489 N N . ALA A 1 206 ? 0.502 7.332 9.234 1 98.81 206 ALA A N 1
ATOM 1490 C CA . ALA A 1 206 ? 1.281 7.559 8.023 1 98.81 206 ALA A CA 1
ATOM 1491 C C . ALA A 1 206 ? 2.621 6.832 8.086 1 98.81 206 ALA A C 1
ATOM 1493 O O . ALA A 1 206 ? 3.059 6.234 7.098 1 98.81 206 ALA A O 1
ATOM 1494 N N . VAL A 1 207 ? 3.277 6.898 9.258 1 98.88 207 VAL A N 1
ATOM 1495 C CA . VAL A 1 207 ? 4.551 6.227 9.484 1 98.88 207 VAL A CA 1
ATOM 1496 C C . VAL A 1 207 ? 4.379 4.719 9.305 1 98.88 207 VAL A C 1
ATOM 1498 O O . VAL A 1 207 ? 5.18 4.074 8.617 1 98.88 207 VAL A O 1
ATOM 1501 N N . ARG A 1 208 ? 3.336 4.195 9.859 1 98.38 208 ARG A N 1
ATOM 1502 C CA . ARG A 1 208 ? 3.049 2.771 9.711 1 98.38 208 ARG A CA 1
ATOM 1503 C C . ARG A 1 208 ? 2.764 2.42 8.25 1 98.38 208 ARG A C 1
ATOM 1505 O O . ARG A 1 208 ? 3.229 1.392 7.754 1 98.38 208 ARG A O 1
ATOM 1512 N N . GLN A 1 209 ? 2.018 3.242 7.617 1 96.88 209 GLN A N 1
ATOM 1513 C CA . GLN A 1 209 ? 1.612 3.002 6.234 1 96.88 209 GLN A CA 1
ATOM 1514 C C . GLN A 1 209 ? 2.826 2.908 5.312 1 96.88 209 GLN A C 1
ATOM 1516 O O . GLN A 1 209 ? 2.824 2.137 4.352 1 96.88 209 GLN A O 1
ATOM 1521 N N . CYS A 1 210 ? 3.877 3.658 5.613 1 96.62 210 CYS A N 1
ATOM 1522 C CA . CYS A 1 210 ? 5.035 3.598 4.73 1 96.62 210 CYS A CA 1
ATOM 1523 C C . CYS A 1 210 ? 5.996 2.498 5.164 1 96.62 210 CYS A C 1
ATOM 1525 O O . CYS A 1 210 ? 7.074 2.342 4.586 1 96.62 210 CYS A O 1
ATOM 1527 N N . GLY A 1 211 ? 5.66 1.698 6.207 1 97.5 211 GLY A N 1
ATOM 1528 C CA . GLY A 1 211 ? 6.402 0.501 6.57 1 97.5 211 GLY A CA 1
ATOM 1529 C C . GLY A 1 211 ? 7.297 0.699 7.777 1 97.5 211 GLY A C 1
ATOM 1530 O O . GLY A 1 211 ? 8.023 -0.215 8.18 1 97.5 211 GLY A O 1
ATOM 1531 N N . ALA A 1 212 ? 7.309 1.892 8.383 1 98.75 212 ALA A N 1
ATOM 1532 C CA . ALA A 1 212 ? 8.125 2.184 9.555 1 98.75 212 ALA A CA 1
ATOM 1533 C C . ALA A 1 212 ? 7.352 1.889 10.844 1 98.75 212 ALA A C 1
ATOM 1535 O O . ALA A 1 212 ? 6.223 1.395 10.797 1 98.75 212 ALA A O 1
ATOM 1536 N N . GLU A 1 213 ? 7.992 2.051 12 1 98.69 213 GLU A N 1
ATOM 1537 C CA . GLU A 1 213 ? 7.406 1.777 13.305 1 98.69 213 GLU A CA 1
ATOM 1538 C C . GLU A 1 213 ? 7.254 3.059 14.125 1 98.69 213 GLU A C 1
ATOM 1540 O O . GLU A 1 213 ? 8.242 3.59 14.641 1 98.69 213 GLU A O 1
ATOM 1545 N N . PRO A 1 214 ? 6.02 3.541 14.305 1 98.81 214 PRO A N 1
ATOM 1546 C CA . PRO A 1 214 ? 5.82 4.773 15.078 1 98.81 214 PRO A CA 1
ATOM 1547 C C . PRO A 1 214 ? 5.969 4.559 16.578 1 98.81 214 PRO A C 1
ATOM 1549 O O . PRO A 1 214 ? 5.555 3.52 17.109 1 98.81 214 PRO A O 1
ATOM 1552 N N . ILE A 1 215 ? 6.574 5.441 17.219 1 98.75 215 ILE A N 1
ATOM 1553 C CA . ILE A 1 215 ? 6.672 5.539 18.672 1 98.75 215 ILE A CA 1
ATOM 1554 C C . ILE A 1 215 ? 6.059 6.855 19.156 1 98.75 215 ILE A C 1
ATOM 1556 O O . ILE A 1 215 ? 6.68 7.914 19.031 1 98.75 215 ILE A O 1
ATOM 1560 N N . VAL A 1 216 ? 4.895 6.77 19.703 1 98.44 216 VAL A N 1
ATOM 1561 C CA . VAL A 1 216 ? 4.207 7.969 20.172 1 98.44 216 VAL A CA 1
ATOM 1562 C C . VAL A 1 216 ? 4.746 8.367 21.547 1 98.44 216 VAL A C 1
ATOM 1564 O O . VAL A 1 216 ? 4.637 7.602 22.5 1 98.44 216 VAL A O 1
ATOM 1567 N N . ILE A 1 217 ? 5.25 9.562 21.641 1 97.88 217 ILE A N 1
ATOM 1568 C CA . ILE A 1 217 ? 5.879 9.898 22.906 1 97.88 217 ILE A CA 1
ATOM 1569 C C . ILE A 1 217 ? 5.113 11.039 23.578 1 97.88 217 ILE A C 1
ATOM 1571 O O . ILE A 1 217 ? 5.621 11.68 24.5 1 97.88 217 ILE A O 1
ATOM 1575 N N . GLY A 1 218 ? 3.967 11.398 23.031 1 96.06 218 GLY A N 1
ATOM 1576 C CA . GLY A 1 218 ? 3.016 12.242 23.75 1 96.06 218 GLY A CA 1
ATOM 1577 C C . GLY A 1 218 ? 3.107 13.703 23.344 1 96.06 218 GLY A C 1
ATOM 1578 O O . GLY A 1 218 ? 3.287 14.023 22.172 1 96.06 218 GLY A O 1
ATOM 1579 N N . ILE A 1 219 ? 2.805 14.617 24.359 1 97 219 ILE A N 1
ATOM 1580 C CA . ILE A 1 219 ? 2.703 16.062 24.141 1 97 219 ILE A CA 1
ATOM 1581 C C . ILE A 1 219 ? 3.742 16.781 25 1 97 219 ILE A C 1
ATOM 1583 O O . ILE A 1 219 ? 3.822 16.547 26.203 1 97 219 ILE A O 1
ATOM 1587 N N . ALA A 1 220 ? 4.578 17.562 24.375 1 96.62 220 ALA A N 1
ATOM 1588 C CA . ALA A 1 220 ? 5.422 18.484 25.141 1 96.62 220 ALA A CA 1
ATOM 1589 C C . ALA A 1 220 ? 4.68 19.781 25.438 1 96.62 220 ALA A C 1
ATOM 1591 O O . ALA A 1 220 ? 4.176 20.453 24.531 1 96.62 220 ALA A O 1
ATOM 1592 N N . ARG A 1 221 ? 4.645 20.125 26.688 1 93.75 221 ARG A N 1
ATOM 1593 C CA . ARG A 1 221 ? 4.039 21.391 27.094 1 93.75 221 ARG A CA 1
ATOM 1594 C C . ARG A 1 221 ? 4.926 22.562 26.703 1 93.75 221 ARG A C 1
ATOM 1596 O O . ARG A 1 221 ? 6.098 22.391 26.375 1 93.75 221 ARG A O 1
ATOM 1603 N N . ASP A 1 222 ? 4.344 23.766 26.703 1 89.44 222 ASP A N 1
ATOM 1604 C CA . ASP A 1 222 ? 5.047 24.938 26.172 1 89.44 222 ASP A CA 1
ATOM 1605 C C . ASP A 1 222 ? 6.008 25.5 27.219 1 89.44 222 ASP A C 1
ATOM 1607 O O . ASP A 1 222 ? 5.926 26.688 27.578 1 89.44 222 ASP A O 1
ATOM 1611 N N . ASN A 1 223 ? 6.875 24.734 27.656 1 91.44 223 ASN A N 1
ATOM 1612 C CA . ASN A 1 223 ? 7.988 25.125 28.516 1 91.44 223 ASN A CA 1
ATOM 1613 C C . ASN A 1 223 ? 9.25 24.312 28.203 1 91.44 223 ASN A C 1
ATOM 1615 O O . ASN A 1 223 ? 9.164 23.234 27.625 1 91.44 223 ASN A O 1
ATOM 1619 N N . ARG A 1 224 ? 10.32 24.859 28.562 1 94.25 224 ARG A N 1
ATOM 1620 C CA . ARG A 1 224 ? 11.617 24.312 28.172 1 94.25 224 ARG A CA 1
ATOM 1621 C C . ARG A 1 224 ? 11.828 22.938 28.781 1 94.25 224 ARG A C 1
ATOM 1623 O O . ARG A 1 224 ? 12.359 22.031 28.141 1 94.25 224 ARG A O 1
ATOM 1630 N N . GLU A 1 225 ? 11.438 22.734 30 1 96.25 225 GLU A N 1
ATOM 1631 C CA . GLU A 1 225 ? 11.648 21.484 30.703 1 96.25 225 GLU A CA 1
ATOM 1632 C C . GLU A 1 225 ? 10.906 20.328 30.031 1 96.25 225 GLU A C 1
ATOM 1634 O O . GLU A 1 225 ? 11.477 19.266 29.797 1 96.25 225 GLU A O 1
ATOM 1639 N N . SER A 1 226 ? 9.695 20.531 29.766 1 96.12 226 SER A N 1
ATOM 1640 C CA . SER A 1 226 ? 8.883 19.516 29.094 1 96.12 226 SER A CA 1
ATOM 1641 C C . SER A 1 226 ? 9.445 19.188 27.719 1 96.12 226 SER A C 1
ATOM 1643 O O . SER A 1 226 ? 9.516 18.016 27.344 1 96.12 226 SER A O 1
ATOM 1645 N N . HIS A 1 227 ? 9.852 20.188 26.922 1 96.5 227 HIS A N 1
ATOM 1646 C CA . HIS A 1 227 ? 10.461 19.969 25.625 1 96.5 227 HIS A CA 1
ATOM 1647 C C . HIS A 1 227 ? 11.742 19.141 25.734 1 96.5 227 HIS A C 1
ATOM 1649 O O . HIS A 1 227 ? 11.938 18.188 24.984 1 96.5 227 HIS A O 1
ATOM 1655 N N . ARG A 1 228 ? 12.539 19.578 26.672 1 97.25 228 ARG A N 1
ATOM 1656 C CA . ARG A 1 228 ? 13.812 18.875 26.844 1 97.25 228 ARG A CA 1
ATOM 1657 C C . ARG A 1 228 ? 13.594 17.406 27.141 1 97.25 228 ARG A C 1
ATOM 1659 O O . ARG A 1 228 ? 14.258 16.531 26.562 1 97.25 228 ARG A O 1
ATOM 1666 N N . GLU A 1 229 ? 12.727 17.125 28.016 1 97.94 229 GLU A N 1
ATOM 1667 C CA . GLU A 1 229 ? 12.445 15.758 28.422 1 97.94 229 GLU A CA 1
ATOM 1668 C C . GLU A 1 229 ? 11.93 14.938 27.234 1 97.94 229 GLU A C 1
ATOM 1670 O O . GLU A 1 229 ? 12.453 13.852 26.953 1 97.94 229 GLU A O 1
ATOM 1675 N N . LYS A 1 230 ? 10.953 15.398 26.578 1 98.06 230 LYS A N 1
ATOM 1676 C CA . LYS A 1 230 ? 10.312 14.656 25.484 1 98.06 230 LYS A CA 1
ATOM 1677 C C . LYS A 1 230 ? 11.242 14.539 24.281 1 98.06 230 LYS A C 1
ATOM 1679 O O . LYS A 1 230 ? 11.305 13.484 23.641 1 98.06 230 LYS A O 1
ATOM 1684 N N . LEU A 1 231 ? 11.93 15.586 24 1 98.12 231 LEU A N 1
ATOM 1685 C CA . LEU A 1 231 ? 12.836 15.555 22.859 1 98.12 231 LEU A CA 1
ATOM 1686 C C . LEU A 1 231 ? 14 14.609 23.109 1 98.12 231 LEU A C 1
ATOM 1688 O O . LEU A 1 231 ? 14.469 13.93 22.188 1 98.12 231 LEU A O 1
ATOM 1692 N N . ALA A 1 232 ? 14.461 14.594 24.328 1 98.25 232 ALA A N 1
ATOM 1693 C CA . ALA A 1 232 ? 15.516 13.641 24.688 1 98.25 232 ALA A CA 1
ATOM 1694 C C . ALA A 1 232 ? 15.047 12.203 24.469 1 98.25 232 ALA A C 1
ATOM 1696 O O . ALA A 1 232 ? 15.812 11.367 23.969 1 98.25 232 ALA A O 1
ATOM 1697 N N . GLU A 1 233 ? 13.859 11.953 24.859 1 98.31 233 GLU A N 1
ATOM 1698 C CA . GLU A 1 233 ? 13.258 10.641 24.625 1 98.31 233 GLU A CA 1
ATOM 1699 C C . GLU A 1 233 ? 13.156 10.344 23.125 1 98.31 233 GLU A C 1
ATOM 1701 O O . GLU A 1 233 ? 13.484 9.242 22.688 1 98.31 233 GLU A O 1
ATOM 1706 N N . GLY A 1 234 ? 12.727 11.312 22.344 1 98.56 234 GLY A N 1
ATOM 1707 C CA . GLY A 1 234 ? 12.523 11.148 20.906 1 98.56 234 GLY A CA 1
ATOM 1708 C C . GLY A 1 234 ? 13.812 10.883 20.156 1 98.56 234 GLY A C 1
ATOM 1709 O O . GLY A 1 234 ? 13.828 10.125 19.172 1 98.56 234 GLY A O 1
ATOM 1710 N N . LEU A 1 235 ? 14.852 11.492 20.609 1 98.38 235 LEU A N 1
ATOM 1711 C CA . LEU A 1 235 ? 16.141 11.406 19.922 1 98.38 235 LEU A CA 1
ATOM 1712 C C . LEU A 1 235 ? 16.75 10.023 20.109 1 98.38 235 LEU A C 1
ATOM 1714 O O . LEU A 1 235 ? 17.781 9.711 19.484 1 98.38 235 LEU A O 1
ATOM 1718 N N . LYS A 1 236 ? 16.109 9.164 20.891 1 98.19 236 LYS A N 1
ATOM 1719 C CA . LYS A 1 236 ? 16.562 7.785 21.031 1 98.19 236 LYS A CA 1
ATOM 1720 C C . LYS A 1 236 ? 16.125 6.93 19.844 1 98.19 236 LYS A C 1
ATOM 1722 O O . LYS A 1 236 ? 16.672 5.84 19.641 1 98.19 236 LYS A O 1
ATOM 1727 N N . ALA A 1 237 ? 15.156 7.332 19.094 1 98.75 237 ALA A N 1
ATOM 1728 C CA . ALA A 1 237 ? 14.656 6.602 17.938 1 98.75 237 ALA A CA 1
ATOM 1729 C C . ALA A 1 237 ? 15.539 6.828 16.719 1 98.75 237 ALA A C 1
ATOM 1731 O O . ALA A 1 237 ? 16.547 7.539 16.797 1 98.75 237 ALA A O 1
ATOM 1732 N N . ASP A 1 238 ? 15.227 6.164 15.578 1 98.81 238 ASP A N 1
ATOM 1733 C CA . ASP A 1 238 ? 15.992 6.309 14.352 1 98.81 238 ASP A CA 1
ATOM 1734 C C . ASP A 1 238 ? 15.695 7.645 13.672 1 98.81 238 ASP A C 1
ATOM 1736 O O . ASP A 1 238 ? 16.516 8.148 12.891 1 98.81 238 ASP A O 1
ATOM 1740 N N . ALA A 1 239 ? 14.523 8.211 13.906 1 98.94 239 ALA A N 1
ATOM 1741 C CA . ALA A 1 239 ? 14.07 9.516 13.422 1 98.94 239 ALA A CA 1
ATOM 1742 C C . ALA A 1 239 ? 13.086 10.141 14.398 1 98.94 239 ALA A C 1
ATOM 1744 O O . ALA A 1 239 ? 12.414 9.438 15.156 1 98.94 239 ALA A O 1
ATOM 1745 N N . LEU A 1 240 ? 13.039 11.469 14.406 1 98.94 240 LEU A N 1
ATOM 1746 C CA . LEU A 1 240 ? 12.102 12.219 15.234 1 98.94 240 LEU A CA 1
ATOM 1747 C C . LEU A 1 240 ? 11.25 13.156 14.383 1 98.94 240 LEU A C 1
ATOM 1749 O O . LEU A 1 240 ? 11.773 13.867 13.523 1 98.94 240 LEU A O 1
ATOM 1753 N N . ILE A 1 241 ? 9.945 13.086 14.562 1 98.88 241 ILE A N 1
ATOM 1754 C CA . ILE A 1 241 ? 9.016 14.023 13.945 1 98.88 241 ILE A CA 1
ATOM 1755 C C . ILE A 1 241 ? 8.289 14.812 15.031 1 98.88 241 ILE A C 1
ATOM 1757 O O . ILE A 1 241 ? 7.68 14.234 15.93 1 98.88 241 ILE A O 1
ATOM 1761 N N . THR A 1 242 ? 8.414 16.094 14.969 1 98.12 242 THR A N 1
ATOM 1762 C CA . THR A 1 242 ? 7.613 16.953 15.828 1 98.12 242 THR A CA 1
ATOM 1763 C C . THR A 1 242 ? 6.566 17.703 15.016 1 98.12 242 THR A C 1
ATOM 1765 O O . THR A 1 242 ? 6.773 17.984 13.836 1 98.12 242 THR A O 1
ATOM 1768 N N . SER A 1 243 ? 5.473 17.906 15.594 1 95.25 243 SER A N 1
ATOM 1769 C CA . SER A 1 243 ? 4.434 18.719 14.969 1 95.25 243 SER A CA 1
ATOM 1770 C C . SER A 1 243 ? 4.074 19.906 15.836 1 95.25 243 SER A C 1
ATOM 1772 O O . SER A 1 243 ? 3.855 19.766 17.047 1 95.25 243 SER A O 1
ATOM 1774 N N . ALA A 1 244 ? 4 21.047 15.289 1 87.12 244 ALA A N 1
ATOM 1775 C CA . ALA A 1 244 ? 3.73 22.344 15.914 1 87.12 244 ALA A CA 1
ATOM 1776 C C . ALA A 1 244 ? 4.988 22.906 16.562 1 87.12 244 ALA A C 1
ATOM 1778 O O . ALA A 1 244 ? 6.039 22.266 16.562 1 87.12 244 ALA A O 1
ATOM 1779 N N . GLY A 1 245 ? 4.984 24.094 16.969 1 74 245 GLY A N 1
ATOM 1780 C CA . GLY A 1 245 ? 6.062 24.75 17.688 1 74 245 GLY A CA 1
ATOM 1781 C C . GLY A 1 245 ? 7.168 25.266 16.781 1 74 245 GLY A C 1
ATOM 1782 O O . GLY A 1 245 ? 8.312 25.406 17.219 1 74 245 GLY A O 1
ATOM 1783 N N . VAL A 1 246 ? 6.906 25.375 15.469 1 68.44 246 VAL A N 1
ATOM 1784 C CA . VAL A 1 246 ? 7.973 25.797 14.57 1 68.44 246 VAL A CA 1
ATOM 1785 C C . VAL A 1 246 ? 7.621 27.156 13.961 1 68.44 246 VAL A C 1
ATOM 1787 O O . VAL A 1 246 ? 8.188 27.547 12.938 1 68.44 246 VAL A O 1
ATOM 1790 N N . SER A 1 247 ? 6.824 27.938 14.57 1 64.69 247 SER A N 1
ATOM 1791 C CA . SER A 1 247 ? 6.434 29.234 14.016 1 64.69 247 SER A CA 1
ATOM 1792 C C . SER A 1 247 ? 7.492 30.297 14.289 1 64.69 247 SER A C 1
ATOM 1794 O O . SER A 1 247 ? 8.461 30.047 15.016 1 64.69 247 SER A O 1
ATOM 1796 N N . ALA A 1 248 ? 7.664 31.312 13.352 1 52.91 248 ALA A N 1
ATOM 1797 C CA . ALA A 1 248 ? 8.656 32.375 13.273 1 52.91 248 ALA A CA 1
ATOM 1798 C C . ALA A 1 248 ? 8.781 33.094 14.617 1 52.91 248 ALA A C 1
ATOM 1800 O O . ALA A 1 248 ? 9.781 33.781 14.867 1 52.91 248 ALA A O 1
ATOM 1801 N N . GLY A 1 249 ? 7.914 33 15.477 1 51.12 249 GLY A N 1
ATOM 1802 C CA . GLY A 1 249 ? 8.055 33.969 16.531 1 51.12 249 GLY A CA 1
ATOM 1803 C C . GLY A 1 249 ? 9.094 33.594 17.578 1 51.12 249 GLY A C 1
ATOM 1804 O O . GLY A 1 249 ? 9.727 32.531 17.469 1 51.12 249 GLY A O 1
ATOM 1805 N N . ASP A 1 250 ? 9.547 34.625 18.438 1 45.59 250 ASP A N 1
ATOM 1806 C CA . ASP A 1 250 ? 10.531 34.656 19.516 1 45.59 250 ASP A CA 1
ATOM 1807 C C . ASP A 1 250 ? 10.453 33.406 20.375 1 45.59 250 ASP A C 1
ATOM 1809 O O . ASP A 1 250 ? 11.305 33.188 21.234 1 45.59 250 ASP A O 1
ATOM 1813 N N . ARG A 1 251 ? 9.562 32.562 20.172 1 56.53 251 ARG A N 1
ATOM 1814 C CA . ARG A 1 251 ? 9.32 31.5 21.141 1 56.53 251 ARG A CA 1
ATOM 1815 C C . ARG A 1 251 ? 9.297 30.141 20.453 1 56.53 251 ARG A C 1
ATOM 1817 O O . ARG A 1 251 ? 8.508 29.266 20.828 1 56.53 251 ARG A O 1
ATOM 1824 N N . ASP A 1 252 ? 10.281 29.953 19.406 1 79.06 252 ASP A N 1
ATOM 1825 C CA . ASP A 1 252 ? 10.164 28.594 18.891 1 79.06 252 ASP A CA 1
ATOM 1826 C C . ASP A 1 252 ? 10.922 27.609 19.781 1 79.06 252 ASP A C 1
ATOM 1828 O O . ASP A 1 252 ? 12.117 27.391 19.594 1 79.06 252 ASP A O 1
ATOM 1832 N N . LEU A 1 253 ? 10.352 27.172 20.75 1 86.5 253 LEU A N 1
ATOM 1833 C CA . LEU A 1 253 ? 10.898 26.312 21.797 1 86.5 253 LEU A CA 1
ATOM 1834 C C . LEU A 1 253 ? 11.43 25.016 21.219 1 86.5 253 LEU A C 1
ATOM 1836 O O . LEU A 1 253 ? 12.461 24.5 21.672 1 86.5 253 LEU A O 1
ATOM 1840 N N . VAL A 1 254 ? 10.898 24.5 20.141 1 93.38 254 VAL A N 1
ATOM 1841 C CA . VAL A 1 254 ? 11.289 23.219 19.578 1 93.38 254 VAL A CA 1
ATOM 1842 C C . VAL A 1 254 ? 12.68 23.328 18.953 1 93.38 254 VAL A C 1
ATOM 1844 O O . VAL A 1 254 ? 13.586 22.562 19.312 1 93.38 254 VAL A O 1
ATOM 1847 N N . ARG A 1 255 ? 12.867 24.297 18.094 1 93.62 255 ARG A N 1
ATOM 1848 C CA . ARG A 1 255 ? 14.133 24.453 17.391 1 93.62 255 ARG A CA 1
ATOM 1849 C C . ARG A 1 255 ? 15.242 24.844 18.359 1 93.62 255 ARG A C 1
ATOM 1851 O O . ARG A 1 255 ? 16.375 24.375 18.234 1 93.62 255 ARG A O 1
ATOM 1858 N N . ASP A 1 256 ? 14.875 25.672 19.328 1 93.81 256 ASP A N 1
ATOM 1859 C CA . ASP A 1 256 ? 15.867 26.125 20.312 1 93.81 256 ASP A CA 1
ATOM 1860 C C . ASP A 1 256 ? 16.359 24.953 21.172 1 93.81 256 ASP A C 1
ATOM 1862 O O . ASP A 1 256 ? 17.578 24.781 21.328 1 93.81 256 ASP A O 1
ATOM 1866 N N . VAL A 1 257 ? 15.406 24.219 21.703 1 96.06 257 VAL A N 1
ATOM 1867 C CA . VAL A 1 257 ? 15.766 23.109 22.578 1 96.06 257 VAL A CA 1
ATOM 1868 C C . VAL A 1 257 ? 16.516 22.047 21.781 1 96.06 257 VAL A C 1
ATOM 1870 O O . VAL A 1 257 ? 17.453 21.438 22.281 1 96.06 257 VAL A O 1
ATOM 1873 N N . LEU A 1 258 ? 16.125 21.781 20.531 1 97 258 LEU A N 1
ATOM 1874 C CA . LEU A 1 258 ? 16.828 20.828 19.672 1 97 258 LEU A CA 1
ATOM 1875 C C . LEU A 1 258 ? 18.281 21.25 19.453 1 97 258 LEU A C 1
ATOM 1877 O O . LEU A 1 258 ? 19.188 20.422 19.5 1 97 258 LEU A O 1
ATOM 1881 N N . ALA A 1 259 ? 18.469 22.562 19.219 1 96.25 259 ALA A N 1
ATOM 1882 C CA . ALA A 1 259 ? 19.828 23.078 19.047 1 96.25 259 ALA A CA 1
ATOM 1883 C C . ALA A 1 259 ? 20.672 22.844 20.297 1 96.25 259 ALA A C 1
ATOM 1885 O O . ALA A 1 259 ? 21.828 22.438 20.203 1 96.25 259 ALA A O 1
ATOM 1886 N N . GLU A 1 260 ? 20.078 23.094 21.422 1 96.56 260 GLU A N 1
ATOM 1887 C CA . GLU A 1 260 ? 20.75 22.891 22.688 1 96.56 260 GLU A CA 1
ATOM 1888 C C . GLU A 1 260 ? 21.156 21.422 22.875 1 96.56 260 GLU A C 1
ATOM 1890 O O . GLU A 1 260 ? 22.141 21.125 23.547 1 96.56 260 GLU A O 1
ATOM 1895 N N . MET A 1 261 ? 20.391 20.594 22.328 1 97.31 261 MET A N 1
ATOM 1896 C CA . MET A 1 261 ? 20.609 19.156 22.484 1 97.31 261 MET A CA 1
ATOM 1897 C C . MET A 1 261 ? 21.547 18.625 21.406 1 97.31 261 MET A C 1
ATOM 1899 O O . MET A 1 261 ? 21.75 17.422 21.297 1 97.31 261 MET A O 1
ATOM 1903 N N . GLY A 1 262 ? 22.062 19.484 20.484 1 97.56 262 GLY A N 1
ATOM 1904 C CA . GLY A 1 262 ? 23.094 19.094 19.547 1 97.56 262 GLY A CA 1
ATOM 1905 C C . GLY A 1 262 ? 22.547 18.781 18.156 1 97.56 262 GLY A C 1
ATOM 1906 O O . GLY A 1 262 ? 23.266 18.234 17.312 1 97.56 262 GLY A O 1
ATOM 1907 N N . VAL A 1 263 ? 21.328 19.094 17.891 1 98.12 263 VAL A N 1
ATOM 1908 C CA . VAL A 1 263 ? 20.766 18.906 16.562 1 98.12 263 VAL A CA 1
ATOM 1909 C C . VAL A 1 263 ? 21.266 20.016 15.633 1 98.12 263 VAL A C 1
ATOM 1911 O O . VAL A 1 263 ? 21.125 21.203 15.953 1 98.12 263 VAL A O 1
ATOM 1914 N N . GLU A 1 264 ? 21.859 19.656 14.547 1 98.25 264 GLU A N 1
ATOM 1915 C CA . GLU A 1 264 ? 22.25 20.609 13.523 1 98.25 264 GLU A CA 1
ATOM 1916 C C . GLU A 1 264 ? 21.062 20.969 12.625 1 98.25 264 GLU A C 1
ATOM 1918 O O . GLU A 1 264 ? 20.562 20.109 11.883 1 98.25 264 GLU A O 1
ATOM 1923 N N . GLN A 1 265 ? 20.625 22.141 12.711 1 96.94 265 GLN A N 1
ATOM 1924 C CA . GLN A 1 265 ? 19.562 22.594 11.812 1 96.94 265 GLN A CA 1
ATOM 1925 C C . GLN A 1 265 ? 20.078 22.766 10.391 1 96.94 265 GLN A C 1
ATOM 1927 O O . GLN A 1 265 ? 21.047 23.516 10.164 1 96.94 265 GLN A O 1
ATOM 1932 N N . ILE A 1 266 ? 19.516 22.094 9.461 1 98.12 266 ILE A N 1
ATOM 1933 C CA . ILE A 1 266 ? 19.969 22.141 8.07 1 98.12 266 ILE A CA 1
ATOM 1934 C C . ILE A 1 266 ? 19.188 23.219 7.312 1 98.12 266 ILE A C 1
ATOM 1936 O O . ILE A 1 266 ? 19.781 24 6.555 1 98.12 266 ILE A O 1
ATOM 1940 N N . PHE A 1 267 ? 17.875 23.281 7.492 1 97.06 267 PHE A N 1
ATOM 1941 C CA . PHE A 1 267 ? 17.109 24.391 6.953 1 97.06 267 PHE A CA 1
ATOM 1942 C C . PHE A 1 267 ? 15.898 24.703 7.828 1 97.06 267 PHE A C 1
ATOM 1944 O O . PHE A 1 267 ? 15.492 23.859 8.641 1 97.06 267 PHE A O 1
ATOM 1951 N N . TRP A 1 268 ? 15.414 25.906 7.699 1 94.69 268 TRP A N 1
ATOM 1952 C CA . TRP A 1 268 ? 14.172 26.406 8.281 1 94.69 268 TRP A CA 1
ATOM 1953 C C . TRP A 1 268 ? 13.352 27.156 7.234 1 94.69 268 TRP A C 1
ATOM 1955 O O . TRP A 1 268 ? 13.883 28.016 6.516 1 94.69 268 TRP A O 1
ATOM 1965 N N . LYS A 1 269 ? 12.047 26.75 7.168 1 95.06 269 LYS A N 1
ATOM 1966 C CA . LYS A 1 269 ? 11.078 27.281 6.219 1 95.06 269 LYS A CA 1
ATOM 1967 C C . LYS A 1 269 ? 11.328 26.75 4.812 1 95.06 269 LYS A C 1
ATOM 1969 O O . LYS A 1 269 ? 12.477 26.578 4.406 1 95.06 269 LYS A O 1
ATOM 1974 N N . VAL A 1 270 ? 10.352 26.406 4.172 1 96.44 270 VAL A N 1
ATOM 1975 C CA . VAL A 1 270 ? 10.344 25.953 2.783 1 96.44 270 VAL A CA 1
ATOM 1976 C C . VAL A 1 270 ? 9.398 26.844 1.959 1 96.44 270 VAL A C 1
ATOM 1978 O O . VAL A 1 270 ? 8.344 27.25 2.441 1 96.44 270 VAL A O 1
ATOM 1981 N N . ASP A 1 271 ? 9.734 27.141 0.742 1 95.25 271 ASP A N 1
ATOM 1982 C CA . ASP A 1 271 ? 8.969 28.047 -0.113 1 95.25 271 ASP A CA 1
ATOM 1983 C C . ASP A 1 271 ? 7.773 27.328 -0.732 1 95.25 271 ASP A C 1
ATOM 1985 O O . ASP A 1 271 ? 7.758 27.062 -1.935 1 95.25 271 ASP A O 1
ATOM 1989 N N . MET A 1 272 ? 6.773 27.125 0.108 1 96.06 272 MET A N 1
ATOM 1990 C CA . MET A 1 272 ? 5.574 26.422 -0.334 1 96.06 272 MET A CA 1
ATOM 1991 C C . MET A 1 272 ? 4.383 26.766 0.56 1 96.06 272 MET A C 1
ATOM 1993 O O . MET A 1 272 ? 4.562 27.281 1.668 1 96.06 272 MET A O 1
ATOM 1997 N N . LYS A 1 273 ? 3.25 26.516 0.075 1 95.31 273 LYS A N 1
ATOM 1998 C CA . LYS A 1 273 ? 2 26.562 0.829 1 95.31 273 LYS A CA 1
ATOM 1999 C C . LYS A 1 273 ? 1.111 25.375 0.494 1 95.31 273 LYS A C 1
ATOM 2001 O O . LYS A 1 273 ? 0.909 25.047 -0.679 1 95.31 273 LYS A O 1
ATOM 2006 N N . PRO A 1 274 ? 0.521 24.781 1.435 1 95.44 274 PRO A N 1
ATOM 2007 C CA . PRO A 1 274 ? 0.821 24.859 2.865 1 95.44 274 PRO A CA 1
ATOM 2008 C C . PRO A 1 274 ? 2.166 24.234 3.229 1 95.44 274 PRO A C 1
ATOM 2010 O O . PRO A 1 274 ? 2.791 23.578 2.393 1 95.44 274 PRO A O 1
ATOM 2013 N N . GLY A 1 275 ? 2.66 24.453 4.445 1 95.06 275 GLY A N 1
ATOM 2014 C CA . GLY A 1 275 ? 3.805 23.719 4.98 1 95.06 275 GLY A CA 1
ATOM 2015 C C . GLY A 1 275 ? 5.07 24.562 5.016 1 95.06 275 GLY A C 1
ATOM 2016 O O . GLY A 1 275 ? 6.16 24.031 5.258 1 95.06 275 GLY A O 1
ATOM 2017 N N . GLY A 1 276 ? 4.949 25.844 4.781 1 94.06 276 GLY A N 1
ATOM 2018 C CA . GLY A 1 276 ? 6.098 26.734 4.766 1 94.06 276 GLY A CA 1
ATOM 2019 C C . GLY A 1 276 ? 6.945 26.625 6.02 1 94.06 276 GLY A C 1
ATOM 2020 O O . GLY A 1 276 ? 8.164 26.453 5.938 1 94.06 276 GLY A O 1
ATOM 2021 N N . PRO A 1 277 ? 6.336 26.734 7.199 1 93.19 277 PRO A N 1
ATOM 2022 C CA . PRO A 1 277 ? 7.109 26.656 8.438 1 93.19 277 PRO A CA 1
ATOM 2023 C C . PRO A 1 277 ? 7.527 25.234 8.781 1 93.19 277 PRO A C 1
ATOM 2025 O O . PRO A 1 277 ? 7 24.641 9.727 1 93.19 277 PRO A O 1
ATOM 2028 N N . THR A 1 278 ? 8.391 24.641 8.008 1 96.25 278 THR A N 1
ATOM 2029 C CA . THR A 1 278 ? 8.969 23.312 8.211 1 96.25 278 THR A CA 1
ATOM 2030 C C . THR A 1 278 ? 10.477 23.422 8.43 1 96.25 278 THR A C 1
ATOM 2032 O O . THR A 1 278 ? 11.156 24.172 7.73 1 96.25 278 THR A O 1
ATOM 2035 N N . ALA A 1 279 ? 10.938 22.734 9.438 1 97.44 279 ALA A N 1
ATOM 2036 C CA . ALA A 1 279 ? 12.375 22.688 9.688 1 97.44 279 ALA A CA 1
ATOM 2037 C C . ALA A 1 279 ? 12.898 21.25 9.633 1 97.44 279 ALA A C 1
ATOM 2039 O O . ALA A 1 279 ? 12.141 20.297 9.844 1 97.44 279 ALA A O 1
ATOM 2040 N N . PHE A 1 280 ? 14.172 21.141 9.297 1 98.38 280 PHE A N 1
ATOM 2041 C CA . PHE A 1 280 ? 14.867 19.859 9.227 1 98.38 280 PHE A CA 1
ATOM 2042 C C . PHE A 1 280 ? 16.266 19.969 9.844 1 98.38 280 PHE A C 1
ATOM 2044 O O . PHE A 1 280 ? 16.969 20.953 9.633 1 98.38 280 PHE A O 1
ATOM 2051 N N . GLY A 1 281 ? 16.562 19 10.594 1 98.5 281 GLY A N 1
ATOM 2052 C CA . GLY A 1 281 ? 17.891 18.922 11.188 1 98.5 281 GLY A CA 1
ATOM 2053 C C . GLY A 1 281 ? 18.375 17.484 11.352 1 98.5 281 GLY A C 1
ATOM 2054 O O . GLY A 1 281 ? 17.656 16.531 11.062 1 98.5 281 GLY A O 1
ATOM 2055 N N . MET A 1 282 ? 19.625 17.375 11.805 1 98.75 282 MET A N 1
ATOM 2056 C CA . MET A 1 282 ? 20.25 16.078 12.031 1 98.75 282 MET A CA 1
ATOM 2057 C C . MET A 1 282 ? 20.844 16 13.438 1 98.75 282 MET A C 1
ATOM 2059 O O . MET A 1 282 ? 21.5 16.938 13.891 1 98.75 282 MET A O 1
ATOM 2063 N N . HIS A 1 283 ? 20.547 15.031 14.172 1 98.56 283 HIS A N 1
ATOM 2064 C CA . HIS A 1 283 ? 21.266 14.617 15.367 1 98.56 283 HIS A CA 1
ATOM 2065 C C . HIS A 1 283 ? 22.188 13.43 15.078 1 98.56 283 HIS A C 1
ATOM 2067 O O . HIS A 1 283 ? 21.781 12.281 15.227 1 98.56 283 HIS A O 1
ATOM 2073 N N . GLY A 1 284 ? 23.469 13.664 14.758 1 97 284 GLY A N 1
ATOM 2074 C CA . GLY A 1 284 ? 24.281 12.617 14.148 1 97 284 GLY A CA 1
ATOM 2075 C C . GLY A 1 284 ? 23.719 12.117 12.828 1 97 284 GLY A C 1
ATOM 2076 O O . GLY A 1 284 ? 23.516 12.906 11.906 1 97 284 GLY A O 1
ATOM 2077 N N . ALA A 1 285 ? 23.375 10.898 12.789 1 96.56 285 ALA A N 1
ATOM 2078 C CA . ALA A 1 285 ? 22.828 10.312 11.57 1 96.56 285 ALA A CA 1
ATOM 2079 C C . ALA A 1 285 ? 21.312 10.297 11.602 1 96.56 285 ALA A C 1
ATOM 2081 O O . ALA A 1 285 ? 20.672 9.867 10.641 1 96.56 285 ALA A O 1
ATOM 2082 N N . LYS A 1 286 ? 20.719 10.812 12.656 1 98.31 286 LYS A N 1
ATOM 2083 C CA . LYS A 1 286 ? 19.281 10.727 12.867 1 98.31 286 LYS A CA 1
ATOM 2084 C C . LYS A 1 286 ? 18.578 11.984 12.367 1 98.31 286 LYS A C 1
ATOM 2086 O O . LYS A 1 286 ? 18.844 13.086 12.852 1 98.31 286 LYS A O 1
ATOM 2091 N N . PRO A 1 287 ? 17.703 11.82 11.406 1 98.94 287 PRO A N 1
ATOM 2092 C CA . PRO A 1 287 ? 16.953 12.992 10.945 1 98.94 287 PRO A CA 1
ATOM 2093 C C . PRO A 1 287 ? 15.906 13.453 11.945 1 98.94 287 PRO A C 1
ATOM 2095 O O . PRO A 1 287 ? 15.266 12.625 12.602 1 98.94 287 PRO A O 1
ATOM 2098 N N . VAL A 1 288 ? 15.742 14.734 12.031 1 98.88 288 VAL A N 1
ATOM 2099 C CA . VAL A 1 288 ? 14.734 15.383 12.859 1 98.88 288 VAL A CA 1
ATOM 2100 C C . VAL A 1 288 ? 13.859 16.297 12 1 98.88 288 VAL A C 1
ATOM 2102 O O . VAL A 1 288 ? 14.344 17.266 11.43 1 98.88 288 VAL A O 1
ATOM 2105 N N . PHE A 1 289 ? 12.586 15.93 11.883 1 98.81 289 PHE A N 1
ATOM 2106 C CA . PHE A 1 289 ? 11.602 16.703 11.133 1 98.81 289 PHE A CA 1
ATOM 2107 C C . PHE A 1 289 ? 10.742 17.547 12.07 1 98.81 289 PHE A C 1
ATOM 2109 O O . PHE A 1 289 ? 10.078 17 12.961 1 98.81 289 PHE A O 1
ATOM 2116 N N . SER A 1 290 ? 10.758 18.812 11.93 1 98.06 290 SER A N 1
ATOM 2117 C CA . SER A 1 290 ? 9.859 19.703 12.648 1 98.06 290 SER A CA 1
ATOM 2118 C C . SER A 1 290 ? 8.781 20.266 11.727 1 98.06 290 SER A C 1
ATOM 2120 O O . SER A 1 290 ? 9.023 21.219 10.977 1 98.06 290 SER A O 1
ATOM 2122 N N . LEU A 1 291 ? 7.637 19.641 11.844 1 97.56 291 LEU A N 1
ATOM 2123 C CA . LEU A 1 291 ? 6.543 19.953 10.93 1 97.56 291 LEU A CA 1
ATOM 2124 C C . LEU A 1 291 ? 5.582 20.969 11.555 1 97.56 291 LEU A C 1
ATOM 2126 O O . LEU A 1 291 ? 5.543 21.109 12.773 1 97.56 291 LEU A O 1
ATOM 2130 N N . PRO A 1 292 ? 4.812 21.688 10.703 1 94.38 292 PRO A N 1
ATOM 2131 C CA . PRO A 1 292 ? 3.809 22.625 11.227 1 94.38 292 PRO A CA 1
ATOM 2132 C C . PRO A 1 292 ? 2.727 21.938 12.047 1 94.38 292 PRO A C 1
ATOM 2134 O O . PRO A 1 292 ? 2.506 20.734 11.891 1 94.38 292 PRO A O 1
ATOM 2137 N N . GLY A 1 293 ? 2.031 22.703 12.82 1 92.75 293 GLY A N 1
ATOM 2138 C CA . GLY A 1 293 ? 1.011 22.156 13.695 1 92.75 293 GLY A CA 1
ATOM 2139 C C . GLY A 1 293 ? -0.343 22.016 13.023 1 92.75 293 GLY A C 1
ATOM 2140 O O . GLY A 1 293 ? -1.193 21.25 13.469 1 92.75 293 GLY A O 1
ATOM 2141 N N . ASN A 1 294 ? -0.585 22.891 11.992 1 92.12 294 ASN A N 1
ATOM 2142 C CA . ASN A 1 294 ? -1.817 22.734 11.227 1 92.12 294 ASN A CA 1
ATOM 2143 C C . ASN A 1 294 ? -1.92 21.359 10.594 1 92.12 294 ASN A C 1
ATOM 2145 O O . ASN A 1 294 ? -0.989 20.906 9.922 1 92.12 294 ASN A O 1
ATOM 2149 N N . PRO A 1 295 ? -3.039 20.672 10.781 1 95.31 295 PRO A N 1
ATOM 2150 C CA . PRO A 1 295 ? -3.137 19.266 10.344 1 95.31 295 PRO A CA 1
ATOM 2151 C C . PRO A 1 295 ? -2.863 19.094 8.852 1 95.31 295 PRO A C 1
ATOM 2153 O O . PRO A 1 295 ? -2.188 18.141 8.453 1 95.31 295 PRO A O 1
ATOM 2156 N N . VAL A 1 296 ? -3.363 19.984 8.016 1 96.69 296 VAL A N 1
ATOM 2157 C CA . VAL A 1 296 ? -3.148 19.906 6.574 1 96.69 296 VAL A CA 1
ATOM 2158 C C . VAL A 1 296 ? -1.657 20.031 6.266 1 96.69 296 VAL A C 1
ATOM 2160 O O . VAL A 1 296 ? -1.096 19.219 5.527 1 96.69 296 VAL A O 1
ATOM 2163 N N . SER A 1 297 ? -1.057 21.016 6.887 1 96.62 297 SER A N 1
ATOM 2164 C CA . SER A 1 297 ? 0.37 21.234 6.68 1 96.62 297 SER A CA 1
ATOM 2165 C C . SER A 1 297 ? 1.194 20.047 7.168 1 96.62 297 SER A C 1
ATOM 2167 O O . SER A 1 297 ? 2.178 19.672 6.531 1 96.62 297 SER A O 1
ATOM 2169 N N . THR A 1 298 ? 0.788 19.5 8.312 1 97.25 298 THR A N 1
ATOM 2170 C CA . THR A 1 298 ? 1.476 18.344 8.875 1 97.25 298 THR A CA 1
ATOM 2171 C C . THR A 1 298 ? 1.455 17.172 7.902 1 97.25 298 THR A C 1
ATOM 2173 O O . THR A 1 298 ? 2.498 16.578 7.609 1 97.25 298 THR A O 1
ATOM 2176 N N . MET A 1 299 ? 0.334 16.906 7.328 1 97.88 299 MET A N 1
ATOM 2177 C CA . MET A 1 299 ? 0.175 15.75 6.445 1 97.88 299 MET A CA 1
ATOM 2178 C C . MET A 1 299 ? 0.88 15.977 5.113 1 97.88 299 MET A C 1
ATOM 2180 O O . MET A 1 299 ? 1.535 15.07 4.59 1 97.88 299 MET A O 1
ATOM 2184 N N . VAL A 1 300 ? 0.786 17.188 4.578 1 98.25 300 VAL A N 1
ATOM 2185 C CA . VAL A 1 300 ? 1.407 17.516 3.297 1 98.25 300 VAL A CA 1
ATOM 2186 C C . VAL A 1 300 ? 2.928 17.438 3.43 1 98.25 300 VAL A C 1
ATOM 2188 O O . VAL A 1 300 ? 3.605 16.859 2.582 1 98.25 300 VAL A O 1
ATOM 2191 N N . THR A 1 301 ? 3.461 17.984 4.504 1 98.38 301 THR A N 1
ATOM 2192 C CA . THR A 1 301 ? 4.91 18.031 4.668 1 98.38 301 THR A CA 1
ATOM 2193 C C . THR A 1 301 ? 5.453 16.656 5.027 1 98.38 301 THR A C 1
ATOM 2195 O O . THR A 1 301 ? 6.582 16.312 4.672 1 98.38 301 THR A O 1
ATOM 2198 N N . PHE A 1 302 ? 4.648 15.828 5.754 1 98.75 302 PHE A N 1
ATOM 2199 C CA . PHE A 1 302 ? 5.051 14.438 5.926 1 98.75 302 PHE A CA 1
ATOM 2200 C C . PHE A 1 302 ? 5.238 13.758 4.574 1 98.75 302 PHE A C 1
ATOM 2202 O O . PHE A 1 302 ? 6.273 13.141 4.324 1 98.75 302 PHE A O 1
ATOM 2209 N N . GLU A 1 303 ? 4.258 13.883 3.662 1 98.19 303 GLU A N 1
ATOM 2210 C CA . GLU A 1 303 ? 4.258 13.242 2.352 1 98.19 303 GLU A CA 1
ATOM 2211 C C . GLU A 1 303 ? 5.438 13.711 1.507 1 98.19 303 GLU A C 1
ATOM 2213 O O . GLU A 1 303 ? 6.055 12.914 0.791 1 98.19 303 GLU A O 1
ATOM 2218 N N . LEU A 1 304 ? 5.758 14.977 1.634 1 98.25 304 LEU A N 1
ATOM 2219 C CA . LEU A 1 304 ? 6.738 15.57 0.73 1 98.25 304 LEU A CA 1
ATOM 2220 C C . LEU A 1 304 ? 8.156 15.359 1.254 1 98.25 304 LEU A C 1
ATOM 2222 O O . LEU A 1 304 ? 9.109 15.281 0.472 1 98.25 304 LEU A O 1
ATOM 2226 N N . PHE A 1 305 ? 8.312 15.242 2.584 1 98.69 305 PHE A N 1
ATOM 2227 C CA . PHE A 1 305 ? 9.664 15.32 3.125 1 98.69 305 PHE A CA 1
ATOM 2228 C C . PHE A 1 305 ? 9.977 14.102 3.986 1 98.69 305 PHE A C 1
ATOM 2230 O O . PHE A 1 305 ? 10.953 13.391 3.738 1 98.69 305 PHE A O 1
ATOM 2237 N N . ALA A 1 306 ? 9.148 13.773 4.98 1 98.88 306 ALA A N 1
ATOM 2238 C CA . ALA A 1 306 ? 9.453 12.711 5.934 1 98.88 306 ALA A CA 1
ATOM 2239 C C . ALA A 1 306 ? 9.32 11.336 5.281 1 98.88 306 ALA A C 1
ATOM 2241 O O . ALA A 1 306 ? 10.18 10.477 5.449 1 98.88 306 ALA A O 1
ATOM 2242 N N . ARG A 1 307 ? 8.258 11.109 4.508 1 98.69 307 ARG A N 1
ATOM 2243 C CA . ARG A 1 307 ? 7.98 9.805 3.914 1 98.69 307 ARG A CA 1
ATOM 2244 C C . ARG A 1 307 ? 9.117 9.367 3.004 1 98.69 307 ARG A C 1
ATOM 2246 O O . ARG A 1 307 ? 9.648 8.258 3.146 1 98.69 307 ARG A O 1
ATOM 2253 N N . PRO A 1 308 ? 9.594 10.203 2.035 1 98.62 308 PRO A N 1
ATOM 2254 C CA . PRO A 1 308 ? 10.703 9.758 1.187 1 98.62 308 PRO A CA 1
ATOM 2255 C C . PRO A 1 308 ? 11.969 9.445 1.982 1 98.62 308 PRO A C 1
ATOM 2257 O O . PRO A 1 308 ? 12.695 8.516 1.644 1 98.62 308 PRO A O 1
ATOM 2260 N N . ALA A 1 309 ? 12.18 10.219 3.006 1 98.88 309 ALA A N 1
ATOM 2261 C CA . ALA A 1 309 ? 13.359 9.984 3.838 1 98.88 309 ALA A CA 1
ATOM 2262 C C . ALA A 1 309 ? 13.266 8.633 4.543 1 98.88 309 ALA A C 1
ATOM 2264 O O . ALA A 1 309 ? 14.242 7.871 4.566 1 98.88 309 ALA A O 1
ATOM 2265 N N . LEU A 1 310 ? 12.117 8.383 5.137 1 98.88 310 LEU A N 1
ATOM 2266 C CA . LEU A 1 310 ? 11.914 7.125 5.848 1 98.88 310 LEU A CA 1
ATOM 2267 C C . LEU A 1 310 ? 12.062 5.938 4.902 1 98.88 310 LEU A C 1
ATOM 2269 O O . LEU A 1 310 ? 12.664 4.926 5.266 1 98.88 310 LEU A O 1
ATOM 2273 N N . LEU A 1 311 ? 11.516 6.051 3.713 1 98.56 311 LEU A N 1
ATOM 2274 C CA . LEU A 1 311 ? 11.672 4.992 2.719 1 98.56 311 LEU A CA 1
ATOM 2275 C C . LEU A 1 311 ? 13.141 4.738 2.416 1 98.56 311 LEU A C 1
ATOM 2277 O O . LEU A 1 311 ? 13.594 3.59 2.412 1 98.56 311 LEU A O 1
ATOM 2281 N N . ARG A 1 312 ? 13.883 5.805 2.217 1 98.44 312 ARG A N 1
ATOM 2282 C CA . ARG A 1 312 ? 15.312 5.668 1.945 1 98.44 312 ARG A CA 1
ATOM 2283 C C . ARG A 1 312 ? 16.031 4.992 3.109 1 98.44 312 ARG A C 1
ATOM 2285 O O . ARG A 1 312 ? 16.875 4.113 2.902 1 98.44 312 ARG A O 1
ATOM 2292 N N . MET A 1 313 ? 15.711 5.387 4.27 1 98.81 313 MET A N 1
ATOM 2293 C CA . MET A 1 313 ? 16.328 4.824 5.469 1 98.81 313 MET A CA 1
ATOM 2294 C C . MET A 1 313 ? 16.047 3.328 5.574 1 98.81 313 MET A C 1
ATOM 2296 O O . MET A 1 313 ? 16.828 2.586 6.168 1 98.81 313 MET A O 1
ATOM 2300 N N . MET A 1 314 ? 14.945 2.891 4.965 1 98.69 314 MET A N 1
ATOM 2301 C CA . MET A 1 314 ? 14.547 1.486 5.035 1 98.69 314 MET A CA 1
ATOM 2302 C C . MET A 1 314 ? 14.992 0.735 3.783 1 98.69 314 MET A C 1
ATOM 2304 O O . MET A 1 314 ? 14.516 -0.371 3.518 1 98.69 314 MET A O 1
ATOM 2308 N N . GLY A 1 315 ? 15.734 1.359 2.908 1 98.19 315 GLY A N 1
ATOM 2309 C CA . GLY A 1 315 ? 16.438 0.673 1.837 1 98.19 315 GLY A CA 1
ATOM 2310 C C . GLY A 1 315 ? 15.773 0.832 0.485 1 98.19 315 GLY A C 1
ATOM 2311 O O . GLY A 1 315 ? 16.281 0.338 -0.526 1 98.19 315 GLY A O 1
ATOM 2312 N N . HIS A 1 316 ? 14.664 1.521 0.425 1 97.5 316 HIS A N 1
ATOM 2313 C CA . HIS A 1 316 ? 13.984 1.719 -0.85 1 97.5 316 HIS A CA 1
ATOM 2314 C C . HIS A 1 316 ? 14.812 2.586 -1.789 1 97.5 316 HIS A C 1
ATOM 2316 O O . HIS A 1 316 ? 15.445 3.555 -1.354 1 97.5 316 HIS A O 1
ATOM 2322 N N . ARG A 1 317 ? 14.727 2.279 -3.039 1 94.25 317 ARG A N 1
ATOM 2323 C CA . ARG A 1 317 ? 15.445 3.053 -4.047 1 94.25 317 ARG A CA 1
ATOM 2324 C C . ARG A 1 317 ? 14.539 4.105 -4.676 1 94.25 317 ARG A C 1
ATOM 2326 O O . ARG A 1 317 ? 14.984 5.199 -5.016 1 94.25 317 ARG A O 1
ATOM 2333 N N . ARG A 1 318 ? 13.328 3.768 -4.887 1 94.94 318 ARG A N 1
ATOM 2334 C CA . ARG A 1 318 ? 12.312 4.664 -5.438 1 94.94 318 ARG A CA 1
ATOM 2335 C C . ARG A 1 318 ? 11.453 5.266 -4.332 1 94.94 318 ARG A C 1
ATOM 2337 O O . ARG A 1 318 ? 10.531 4.609 -3.828 1 94.94 318 ARG A O 1
ATOM 2344 N N . VAL A 1 319 ? 11.727 6.535 -3.984 1 97 319 VAL A N 1
ATOM 2345 C CA . VAL A 1 319 ? 11.188 7.027 -2.723 1 97 319 VAL A CA 1
ATOM 2346 C C . VAL A 1 319 ? 10.352 8.281 -2.975 1 97 319 VAL A C 1
ATOM 2348 O O . VAL A 1 319 ? 9.734 8.82 -2.051 1 97 319 VAL A O 1
ATOM 2351 N N . VAL A 1 320 ? 10.227 8.812 -4.258 1 96.5 320 VAL A N 1
ATOM 2352 C CA . VAL A 1 320 ? 9.539 10.07 -4.551 1 96.5 320 VAL A CA 1
ATOM 2353 C C . VAL A 1 320 ? 8.312 9.797 -5.41 1 96.5 320 VAL A C 1
ATOM 2355 O O . VAL A 1 320 ? 8.391 9.102 -6.426 1 96.5 320 VAL A O 1
ATOM 2358 N N . ARG A 1 321 ? 7.129 10.297 -4.996 1 94.5 321 ARG A N 1
ATOM 2359 C CA . ARG A 1 321 ? 5.938 10.227 -5.832 1 94.5 321 ARG A CA 1
ATOM 2360 C C . ARG A 1 321 ? 6.086 11.109 -7.066 1 94.5 321 ARG A C 1
ATOM 2362 O O . ARG A 1 321 ? 6.566 12.242 -6.973 1 94.5 321 ARG A O 1
ATOM 2369 N N . PRO A 1 322 ? 5.652 10.648 -8.18 1 92.31 322 PRO A N 1
ATOM 2370 C CA . PRO A 1 322 ? 5.746 11.461 -9.391 1 92.31 322 PRO A CA 1
ATOM 2371 C C . PRO A 1 322 ? 4.621 12.492 -9.492 1 92.31 322 PRO A C 1
ATOM 2373 O O . PRO A 1 322 ? 3.607 12.375 -8.805 1 92.31 322 PRO A O 1
ATOM 2376 N N . PHE A 1 323 ? 4.914 13.5 -10.242 1 94.44 323 PHE A N 1
ATOM 2377 C CA . PHE A 1 323 ? 3.832 14.359 -10.711 1 94.44 323 PHE A CA 1
ATOM 2378 C C . PHE A 1 323 ? 3.297 13.883 -12.055 1 94.44 323 PHE A C 1
ATOM 2380 O O . PHE A 1 323 ? 4.07 13.555 -12.953 1 94.44 323 PHE A O 1
ATOM 2387 N N . VAL A 1 324 ? 2.02 13.75 -12.125 1 92.5 324 VAL A N 1
ATOM 2388 C CA . VAL A 1 324 ? 1.344 13.477 -13.383 1 92.5 324 VAL A CA 1
ATOM 2389 C C . VAL A 1 324 ? 0.503 14.68 -13.797 1 92.5 324 VAL A C 1
ATOM 2391 O O . VAL A 1 324 ? 0.39 15.648 -13.055 1 92.5 324 VAL A O 1
ATOM 2394 N N . LYS A 1 325 ? -0.032 14.664 -15 1 95.06 325 LYS A N 1
ATOM 2395 C CA . LYS A 1 325 ? -0.824 15.789 -15.492 1 95.06 325 LYS A CA 1
ATOM 2396 C C . LYS A 1 325 ? -2.312 15.57 -15.234 1 95.06 325 LYS A C 1
ATOM 2398 O O . LYS A 1 325 ? -2.812 14.453 -15.367 1 95.06 325 LYS A O 1
ATOM 2403 N N . ALA A 1 326 ? -2.996 16.578 -14.867 1 97 326 ALA A N 1
ATOM 2404 C CA . ALA A 1 326 ? -4.441 16.562 -14.68 1 97 326 ALA A CA 1
ATOM 2405 C C . ALA A 1 326 ? -5.078 17.859 -15.172 1 97 326 ALA A C 1
ATOM 2407 O O . ALA A 1 326 ? -4.406 18.875 -15.273 1 97 326 ALA A O 1
ATOM 2408 N N . ILE A 1 327 ? -6.336 17.75 -15.492 1 98.06 327 ILE A N 1
ATOM 2409 C CA . ILE A 1 327 ? -7.105 18.938 -15.875 1 98.06 327 ILE A CA 1
ATOM 2410 C C . ILE A 1 327 ? -7.836 19.5 -14.656 1 98.06 327 ILE A C 1
ATOM 2412 O O . ILE A 1 327 ? -8.578 18.781 -13.992 1 98.06 327 ILE A O 1
ATOM 2416 N N . LEU A 1 328 ? -7.602 20.734 -14.398 1 97.94 328 LEU A N 1
ATOM 2417 C CA . LEU A 1 328 ? -8.305 21.391 -13.305 1 97.94 328 LEU A CA 1
ATOM 2418 C C . LEU A 1 328 ? -9.75 21.688 -13.68 1 97.94 328 LEU A C 1
ATOM 2420 O O . LEU A 1 328 ? -10.008 22.281 -14.734 1 97.94 328 LEU A O 1
ATOM 2424 N N . ARG A 1 329 ? -10.695 21.344 -12.883 1 97.19 329 ARG A N 1
ATOM 2425 C CA . ARG A 1 329 ? -12.109 21.5 -13.188 1 97.19 329 ARG A CA 1
ATOM 2426 C C . ARG A 1 329 ? -12.586 22.906 -12.875 1 97.19 329 ARG A C 1
ATOM 2428 O O . ARG A 1 329 ? -13.492 23.422 -13.539 1 97.19 329 ARG A O 1
ATOM 2435 N N . GLU A 1 330 ? -12.062 23.531 -11.844 1 97.31 330 GLU A N 1
ATOM 2436 C CA . GLU A 1 330 ? -12.461 24.859 -11.398 1 97.31 330 GLU A CA 1
ATOM 2437 C C . GLU A 1 330 ? -11.266 25.828 -11.391 1 97.31 330 GLU A C 1
ATOM 2439 O O . GLU A 1 330 ? -10.117 25.391 -11.359 1 97.31 330 GLU A O 1
ATOM 2444 N N . ASP A 1 331 ? -11.609 27.062 -11.43 1 97.31 331 ASP A N 1
ATOM 2445 C CA . ASP A 1 331 ? -10.555 28.062 -11.234 1 97.31 331 ASP A CA 1
ATOM 2446 C C . ASP A 1 331 ? -9.922 27.922 -9.852 1 97.31 331 ASP A C 1
ATOM 2448 O O . ASP A 1 331 ? -10.609 27.609 -8.875 1 97.31 331 ASP A O 1
ATOM 2452 N N . ALA A 1 332 ? -8.656 28.078 -9.812 1 96 332 ALA A N 1
ATOM 2453 C CA . ALA A 1 332 ? -7.938 28.141 -8.547 1 96 332 ALA A CA 1
ATOM 2454 C C . ALA A 1 332 ? -7.191 29.453 -8.398 1 96 332 ALA A C 1
ATOM 2456 O O . ALA A 1 332 ? -6.449 29.859 -9.297 1 96 332 ALA A O 1
ATOM 2457 N N . LYS A 1 333 ? -7.434 30.062 -7.328 1 93.81 333 LYS A N 1
ATOM 2458 C CA . LYS A 1 333 ? -6.789 31.359 -7.062 1 93.81 333 LYS A CA 1
ATOM 2459 C C . LYS A 1 333 ? -5.754 31.234 -5.949 1 93.81 333 LYS A C 1
ATOM 2461 O O . LYS A 1 333 ? -5.93 30.453 -5.016 1 93.81 333 LYS A O 1
ATOM 2466 N N . LYS A 1 334 ? -4.68 31.969 -6.055 1 91.25 334 LYS A N 1
ATOM 2467 C CA . LYS A 1 334 ? -3.646 32 -5.023 1 91.25 334 LYS A CA 1
ATOM 2468 C C . LYS A 1 334 ? -2.867 33.312 -5.078 1 91.25 334 LYS A C 1
ATOM 2470 O O . LYS A 1 334 ? -2.902 34.031 -6.086 1 91.25 334 LYS A O 1
ATOM 2475 N N . LYS A 1 335 ? -2.234 33.656 -3.982 1 88.38 335 LYS A N 1
ATOM 2476 C CA . LYS A 1 335 ? -1.27 34.75 -4.004 1 88.38 335 LYS A CA 1
ATOM 2477 C C . LYS A 1 335 ? 0.022 34.312 -4.703 1 88.38 335 LYS A C 1
ATOM 2479 O O . LYS A 1 335 ? 0.526 33.219 -4.477 1 88.38 335 LYS A O 1
ATOM 2484 N N . PRO A 1 336 ? 0.509 35.188 -5.578 1 90.5 336 PRO A N 1
ATOM 2485 C CA . PRO A 1 336 ? 1.775 34.844 -6.23 1 90.5 336 PRO A CA 1
ATOM 2486 C C . PRO A 1 336 ? 2.949 34.812 -5.258 1 90.5 336 PRO A C 1
ATOM 2488 O O . PRO A 1 336 ? 2.869 35.375 -4.164 1 90.5 336 PRO A O 1
ATOM 2491 N N . GLY A 1 337 ? 4.023 34.094 -5.684 1 89.56 337 GLY A N 1
ATOM 2492 C CA . GLY A 1 337 ? 5.246 34.125 -4.895 1 89.56 337 GLY A CA 1
ATOM 2493 C C . GLY A 1 337 ? 5.633 32.781 -4.316 1 89.56 337 GLY A C 1
ATOM 2494 O O . GLY A 1 337 ? 6.805 32.562 -4.004 1 89.56 337 GLY A O 1
ATOM 2495 N N . LYS A 1 338 ? 4.648 31.938 -4.117 1 91.38 338 LYS A N 1
ATOM 2496 C CA . LYS A 1 338 ? 4.934 30.594 -3.611 1 91.38 338 LYS A CA 1
ATOM 2497 C C . LYS A 1 338 ? 4.188 29.531 -4.418 1 91.38 338 LYS A C 1
ATOM 2499 O O . LYS A 1 338 ? 3.09 29.797 -4.922 1 91.38 338 LYS A O 1
ATOM 2504 N N . VAL A 1 339 ? 4.793 28.359 -4.484 1 94.94 339 VAL A N 1
ATOM 2505 C CA . VAL A 1 339 ? 4.035 27.234 -5.039 1 94.94 339 VAL A CA 1
ATOM 2506 C C . VAL A 1 339 ? 2.953 26.812 -4.051 1 94.94 339 VAL A C 1
ATOM 2508 O O . VAL A 1 339 ? 3.148 26.875 -2.836 1 94.94 339 VAL A O 1
ATOM 2511 N N . ASN A 1 340 ? 1.822 26.422 -4.609 1 96.69 340 ASN A N 1
ATOM 2512 C CA . ASN A 1 340 ? 0.721 25.953 -3.775 1 96.69 340 ASN A CA 1
ATOM 2513 C C . ASN A 1 340 ? 0.371 24.5 -4.07 1 96.69 340 ASN A C 1
ATOM 2515 O O . ASN A 1 340 ? 0.303 24.094 -5.234 1 96.69 340 ASN A O 1
ATOM 2519 N N . PHE A 1 341 ? 0.228 23.781 -3.074 1 97.62 341 PHE A N 1
ATOM 2520 C CA . PHE A 1 341 ? -0.357 22.453 -3.182 1 97.62 341 PHE A CA 1
ATOM 2521 C C . PHE A 1 341 ? -1.847 22.484 -2.863 1 97.62 341 PHE A C 1
ATOM 2523 O O . PHE A 1 341 ? -2.236 22.594 -1.7 1 97.62 341 PHE A O 1
ATOM 2530 N N . LEU A 1 342 ? -2.633 22.375 -3.877 1 97.5 342 LEU A N 1
ATOM 2531 C CA . LEU A 1 342 ? -4.086 22.391 -3.758 1 97.5 342 LEU A CA 1
ATOM 2532 C C . LEU A 1 342 ? -4.617 20.984 -3.484 1 97.5 342 LEU A C 1
ATOM 2534 O O . LEU A 1 342 ? -4.316 20.047 -4.227 1 97.5 342 LEU A O 1
ATOM 2538 N N . ARG A 1 343 ? -5.375 20.859 -2.396 1 98.06 343 ARG A N 1
ATOM 2539 C CA . ARG A 1 343 ? -6.039 19.578 -2.139 1 98.06 343 ARG A CA 1
ATOM 2540 C C . ARG A 1 343 ? -7.184 19.344 -3.117 1 98.06 343 ARG A C 1
ATOM 2542 O O . ARG A 1 343 ? -8.109 20.156 -3.197 1 98.06 343 ARG A O 1
ATOM 2549 N N . VAL A 1 344 ? -7.121 18.219 -3.799 1 98.19 344 VAL A N 1
ATOM 2550 C CA . VAL A 1 344 ? -8.094 18 -4.863 1 98.19 344 VAL A CA 1
ATOM 2551 C C . VAL A 1 344 ? -8.648 16.578 -4.781 1 98.19 344 VAL A C 1
ATOM 2553 O O . VAL A 1 344 ? -8.016 15.703 -4.191 1 98.19 344 VAL A O 1
ATOM 2556 N N . GLN A 1 345 ? -9.828 16.422 -5.25 1 97.38 345 GLN A N 1
ATOM 2557 C CA . GLN A 1 345 ? -10.414 15.125 -5.562 1 97.38 345 GLN A CA 1
ATOM 2558 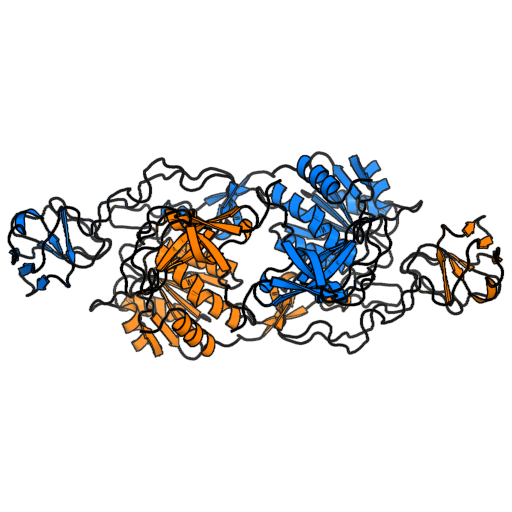C C . GLN A 1 345 ? -10.18 14.75 -7.027 1 97.38 345 GLN A C 1
ATOM 2560 O O . GLN A 1 345 ? -10.641 15.453 -7.93 1 97.38 345 GLN A O 1
ATOM 2565 N N . VAL A 1 346 ? -9.484 13.703 -7.234 1 97.62 346 VAL A N 1
ATOM 2566 C CA . VAL A 1 346 ? -9.062 13.297 -8.57 1 97.62 346 VAL A CA 1
ATOM 2567 C C . VAL A 1 346 ? -9.961 12.172 -9.078 1 97.62 346 VAL A C 1
ATOM 2569 O O . VAL A 1 346 ? -10.234 11.219 -8.359 1 97.62 346 VAL A O 1
ATOM 2572 N N . THR A 1 347 ? -10.438 12.328 -10.234 1 94.88 347 THR A N 1
ATOM 2573 C CA . THR A 1 347 ? -11.156 11.281 -10.953 1 94.88 347 THR A CA 1
ATOM 2574 C C . THR A 1 347 ? -10.539 11.039 -12.328 1 94.88 347 THR A C 1
ATOM 2576 O O . THR A 1 347 ? -9.727 11.836 -12.797 1 94.88 347 THR A O 1
ATOM 2579 N N . VAL A 1 348 ? -10.852 9.93 -12.875 1 91.25 348 VAL A N 1
ATOM 2580 C CA . VAL A 1 348 ? -10.391 9.617 -14.227 1 91.25 348 VAL A CA 1
ATOM 2581 C C . VAL A 1 348 ? -11.555 9.742 -15.211 1 91.25 348 VAL A C 1
ATOM 2583 O O . VAL A 1 348 ? -12.602 9.109 -15.031 1 91.25 348 VAL A O 1
ATOM 2586 N N . GLN A 1 349 ? -11.406 10.609 -16.109 1 89.5 349 GLN A N 1
ATOM 2587 C CA . GLN A 1 349 ? -12.375 10.812 -17.172 1 89.5 349 GLN A CA 1
ATOM 2588 C C . GLN A 1 349 ? -11.727 10.703 -18.547 1 89.5 349 GLN A C 1
ATOM 2590 O O . GLN A 1 349 ? -10.797 11.453 -18.859 1 89.5 349 GLN A O 1
ATOM 2595 N N . GLU A 1 350 ? -12.164 9.781 -19.312 1 84.62 350 GLU A N 1
ATOM 2596 C CA . GLU A 1 350 ? -11.648 9.555 -20.656 1 84.62 350 GLU A CA 1
ATOM 2597 C C . GLU A 1 350 ? -10.133 9.359 -20.641 1 84.62 350 GLU A C 1
ATOM 2599 O O . GLU A 1 350 ? -9.414 9.984 -21.422 1 84.62 350 GLU A O 1
ATOM 2604 N N . GLY A 1 351 ? -9.719 8.688 -19.703 1 80.75 351 GLY A N 1
ATOM 2605 C CA . GLY A 1 351 ? -8.312 8.32 -19.625 1 80.75 351 GLY A CA 1
ATOM 2606 C C . GLY A 1 351 ? -7.434 9.422 -19.062 1 80.75 351 GLY A C 1
ATOM 2607 O O . GLY A 1 351 ? -6.211 9.281 -19 1 80.75 351 GLY A O 1
ATOM 2608 N N . ARG A 1 352 ? -8.07 10.562 -18.688 1 90.12 352 ARG A N 1
ATOM 2609 C CA . ARG A 1 352 ? -7.316 11.672 -18.141 1 90.12 352 ARG A CA 1
ATOM 2610 C C . ARG A 1 352 ? -7.723 11.953 -16.688 1 90.12 352 ARG A C 1
ATOM 2612 O O . ARG A 1 352 ? -8.883 11.766 -16.328 1 90.12 352 ARG A O 1
ATOM 2619 N N . PHE A 1 353 ? -6.738 12.359 -15.922 1 94.94 353 PHE A N 1
ATOM 2620 C CA . PHE A 1 353 ? -7.039 12.781 -14.555 1 94.94 353 PHE A CA 1
ATOM 2621 C C . PHE A 1 353 ? -7.715 14.141 -14.547 1 94.94 353 PHE A C 1
ATOM 2623 O O . PHE A 1 353 ? -7.293 15.055 -15.266 1 94.94 353 PHE A O 1
ATOM 2630 N N . VAL A 1 354 ? -8.75 14.203 -13.859 1 97.62 354 VAL A N 1
ATOM 2631 C CA . VAL A 1 354 ? -9.461 15.461 -13.633 1 97.62 354 VAL A CA 1
ATOM 2632 C C . VAL A 1 354 ? -9.453 15.797 -12.141 1 97.62 354 VAL A C 1
ATOM 2634 O O . VAL A 1 354 ? -9.797 14.953 -11.305 1 97.62 354 VAL A O 1
ATOM 2637 N N . ALA A 1 355 ? -9.07 16.984 -11.844 1 98.06 355 ALA A N 1
ATOM 2638 C CA . ALA A 1 355 ? -8.922 17.406 -10.453 1 98.06 355 ALA A CA 1
ATOM 2639 C C . ALA A 1 355 ? -9.969 18.453 -10.094 1 98.06 355 ALA A C 1
ATOM 2641 O O . ALA A 1 355 ? -10.07 19.5 -10.742 1 98.06 355 ALA A O 1
ATOM 2642 N N . SER A 1 356 ? -10.742 18.156 -9.117 1 97.81 356 SER A N 1
ATOM 2643 C CA . SER A 1 356 ? -11.68 19.109 -8.516 1 97.81 356 SER A CA 1
ATOM 2644 C C . SER A 1 356 ? -11.234 19.516 -7.117 1 97.81 356 SER A C 1
ATOM 2646 O O . SER A 1 356 ? -10.742 18.688 -6.352 1 97.81 356 SER A O 1
ATOM 2648 N N . THR A 1 357 ? -11.422 20.75 -6.828 1 96.56 357 THR A N 1
ATOM 2649 C CA . THR A 1 357 ? -11.047 21.203 -5.492 1 96.56 357 THR A CA 1
ATOM 2650 C C . THR A 1 357 ? -11.758 20.391 -4.422 1 96.56 357 THR A C 1
ATOM 2652 O O . THR A 1 357 ? -12.938 20.047 -4.578 1 96.56 357 THR A O 1
ATOM 2655 N N . ALA A 1 358 ? -11.109 20.078 -3.35 1 96.25 358 ALA A N 1
ATOM 2656 C CA . ALA A 1 358 ? -11.688 19.281 -2.268 1 96.25 358 ALA A CA 1
ATOM 2657 C C . ALA A 1 358 ? -12.516 20.141 -1.329 1 96.25 358 ALA A C 1
ATOM 2659 O O . ALA A 1 358 ? -13.094 19.656 -0.362 1 96.25 358 ALA A O 1
ATOM 2660 N N . GLY A 1 359 ? -12.586 21.469 -1.552 1 94.25 359 GLY A N 1
ATOM 2661 C CA . GLY A 1 359 ? -13.32 22.391 -0.703 1 94.25 359 GLY A CA 1
ATOM 2662 C C . GLY A 1 359 ? -12.523 23.641 -0.353 1 94.25 359 GLY A C 1
ATOM 2663 O O . GLY A 1 359 ? -11.695 24.094 -1.144 1 94.25 359 GLY A O 1
ATOM 2664 N N . ASP A 1 360 ? -12.852 24.156 0.801 1 92.75 360 ASP A N 1
ATOM 2665 C CA . ASP A 1 360 ? -12.148 25.328 1.297 1 92.75 360 ASP A CA 1
ATOM 2666 C C . ASP A 1 360 ? -10.672 25.031 1.547 1 92.75 360 ASP A C 1
ATOM 2668 O O . ASP A 1 360 ? -10.344 24.156 2.357 1 92.75 360 ASP A O 1
ATOM 2672 N N . GLN A 1 361 ? -9.766 25.797 0.941 1 92.88 361 GLN A N 1
ATOM 2673 C CA . GLN A 1 361 ? -8.352 25.453 0.886 1 92.88 361 GLN A CA 1
ATOM 2674 C C . GLN A 1 361 ? -7.582 26.109 2.027 1 92.88 361 GLN A C 1
ATOM 2676 O O . GLN A 1 361 ? -6.352 26.031 2.078 1 92.88 361 GLN A O 1
ATOM 2681 N N . HIS A 1 362 ? -8.266 26.703 2.934 1 89.25 362 HIS A N 1
ATOM 2682 C CA . HIS A 1 362 ? -7.578 27.188 4.121 1 89.25 362 HIS A CA 1
ATOM 2683 C C . HIS A 1 362 ? -6.926 26.047 4.898 1 89.25 362 HIS A C 1
ATOM 2685 O O . HIS A 1 362 ? -7.496 24.969 5 1 89.25 362 HIS A O 1
ATOM 2691 N N . THR A 1 363 ? -5.77 26.25 5.465 1 84.31 363 THR A N 1
ATOM 2692 C CA . THR A 1 363 ? -4.953 25.188 6.043 1 84.31 363 THR A CA 1
ATOM 2693 C C . THR A 1 363 ? -5.598 24.641 7.312 1 84.31 363 THR A C 1
ATOM 2695 O O . THR A 1 363 ? -5.242 23.562 7.777 1 84.31 363 THR A O 1
ATOM 2698 N N . GLY A 1 364 ? -6.508 25.359 7.844 1 85.19 364 GLY A N 1
ATOM 2699 C CA . GLY A 1 364 ? -7.18 24.906 9.047 1 85.19 364 GLY A CA 1
ATOM 2700 C C . GLY A 1 364 ? -8.352 23.969 8.766 1 85.19 364 GLY A C 1
ATOM 2701 O O . GLY A 1 364 ? -8.961 23.438 9.688 1 85.19 364 GLY A O 1
ATOM 2702 N N . ILE A 1 365 ? -8.609 23.719 7.504 1 92.81 365 ILE A N 1
ATOM 2703 C CA . ILE A 1 365 ? -9.781 22.938 7.133 1 92.81 365 ILE A CA 1
ATOM 2704 C C . ILE A 1 365 ? -9.383 21.484 6.902 1 92.81 365 ILE A C 1
ATOM 2706 O O . ILE A 1 365 ? -9.086 21.078 5.773 1 92.81 365 ILE A O 1
ATOM 2710 N N . LEU A 1 366 ? -9.445 20.688 7.953 1 95.75 366 LEU A N 1
ATOM 2711 C CA . LEU A 1 366 ? -9.008 19.297 7.965 1 95.75 366 LEU A CA 1
ATOM 2712 C C . LEU A 1 366 ? -9.859 18.438 7.027 1 95.75 366 LEU A C 1
ATOM 2714 O O . LEU A 1 366 ? -9.359 17.5 6.398 1 95.75 366 LEU A O 1
ATOM 2718 N N . ARG A 1 367 ? -11.125 18.766 6.875 1 96.12 367 ARG A N 1
ATOM 2719 C CA . ARG A 1 367 ? -12.062 17.969 6.086 1 96.12 367 ARG A CA 1
ATOM 2720 C C . ARG A 1 367 ? -11.594 17.844 4.641 1 96.12 367 ARG A C 1
ATOM 2722 O O . ARG A 1 367 ? -11.852 16.844 3.98 1 96.12 367 ARG A O 1
ATOM 2729 N N . THR A 1 368 ? -10.891 18.844 4.152 1 96.56 368 THR A N 1
ATOM 2730 C CA . THR A 1 368 ? -10.422 18.828 2.77 1 96.56 368 THR A CA 1
ATOM 2731 C C . THR A 1 368 ? -9.391 17.719 2.57 1 96.56 368 THR A C 1
ATOM 2733 O O . THR A 1 368 ? -9.289 17.141 1.483 1 96.56 368 THR A O 1
ATOM 2736 N N . MET A 1 369 ? -8.641 17.359 3.6 1 96.88 369 MET A N 1
ATOM 2737 C CA . MET A 1 369 ? -7.672 16.281 3.49 1 96.88 369 MET A CA 1
ATOM 2738 C C . MET A 1 369 ? -8.375 14.922 3.445 1 96.88 369 MET A C 1
ATOM 2740 O O . MET A 1 369 ? -7.891 13.992 2.805 1 96.88 369 MET A O 1
ATOM 2744 N N . VAL A 1 370 ? -9.484 14.844 4.125 1 97.06 370 VAL A N 1
ATOM 2745 C CA . VAL A 1 370 ? -10.281 13.617 4.102 1 97.06 370 VAL A CA 1
ATOM 2746 C C . VAL A 1 370 ? -10.875 13.414 2.711 1 97.06 370 VAL A C 1
ATOM 2748 O O . VAL A 1 370 ? -10.898 12.297 2.197 1 97.06 370 VAL A O 1
ATOM 2751 N N . ARG A 1 371 ? -11.242 14.516 2.059 1 96.19 371 ARG A N 1
ATOM 2752 C CA . ARG A 1 371 ? -11.891 14.461 0.754 1 96.19 371 ARG A CA 1
ATOM 2753 C C . ARG A 1 371 ? -10.859 14.32 -0.365 1 96.19 371 ARG A C 1
ATOM 2755 O O . ARG A 1 371 ? -11.164 13.773 -1.427 1 96.19 371 ARG A O 1
ATOM 2762 N N . ALA A 1 372 ? -9.672 14.758 -0.113 1 97.38 372 ALA A N 1
ATOM 2763 C CA . ALA A 1 372 ? -8.648 14.828 -1.155 1 97.38 372 ALA A CA 1
ATOM 2764 C C . ALA A 1 372 ? -8.008 13.469 -1.388 1 97.38 372 ALA A C 1
ATOM 2766 O O . ALA A 1 372 ? -7.816 12.695 -0.445 1 97.38 372 ALA A O 1
ATOM 2767 N N . ASN A 1 373 ? -7.715 13.195 -2.635 1 97.38 373 ASN A N 1
ATOM 2768 C CA . ASN A 1 373 ? -6.914 12.023 -2.986 1 97.38 373 ASN A CA 1
ATOM 2769 C C . ASN A 1 373 ? -5.723 12.406 -3.863 1 97.38 373 ASN A C 1
ATOM 2771 O O . ASN A 1 373 ? -5.078 11.539 -4.453 1 97.38 373 ASN A O 1
ATOM 2775 N N . GLY A 1 374 ? -5.488 13.695 -3.949 1 97.75 374 GLY A N 1
ATOM 2776 C CA . GLY A 1 374 ? -4.344 14.234 -4.668 1 97.75 374 GLY A CA 1
ATOM 2777 C C . GLY A 1 374 ? -4.008 15.664 -4.289 1 97.75 374 GLY A C 1
ATOM 2778 O O . GLY A 1 374 ? -4.789 16.328 -3.602 1 97.75 374 GLY A O 1
ATOM 2779 N N . LEU A 1 375 ? -2.826 16.094 -4.656 1 98.31 375 LEU A N 1
ATOM 2780 C CA . LEU A 1 375 ? -2.357 17.469 -4.523 1 98.31 375 LEU A CA 1
ATOM 2781 C C . LEU A 1 375 ? -2.004 18.047 -5.887 1 98.31 375 LEU A C 1
ATOM 2783 O O . LEU A 1 375 ? -1.107 17.547 -6.566 1 98.31 375 LEU A O 1
ATOM 2787 N N . ALA A 1 376 ? -2.699 19.078 -6.301 1 98.19 376 ALA A N 1
ATOM 2788 C CA . ALA A 1 376 ? -2.355 19.797 -7.523 1 98.19 376 ALA A CA 1
ATOM 2789 C C . ALA A 1 376 ? -1.335 20.906 -7.242 1 98.19 376 ALA A C 1
ATOM 2791 O O . ALA A 1 376 ? -1.505 21.688 -6.312 1 98.19 376 ALA A O 1
ATOM 2792 N N . LEU A 1 377 ? -0.348 20.922 -7.996 1 97.62 377 LEU A N 1
ATOM 2793 C CA . LEU A 1 377 ? 0.707 21.922 -7.852 1 97.62 377 LEU A CA 1
ATOM 2794 C C . LEU A 1 377 ? 0.409 23.156 -8.695 1 97.62 377 LEU A C 1
ATOM 2796 O O . LEU A 1 377 ? 0.353 23.078 -9.922 1 97.62 377 LEU A O 1
ATOM 2800 N N . LEU A 1 378 ? 0.209 24.266 -8.008 1 96.75 378 LEU A N 1
ATOM 2801 C CA . LEU A 1 378 ? 0.026 25.547 -8.68 1 96.75 378 LEU A CA 1
ATOM 2802 C C . LEU A 1 378 ? 1.346 26.297 -8.773 1 96.75 378 LEU A C 1
ATOM 2804 O O . LEU A 1 378 ? 2.062 26.422 -7.781 1 96.75 378 LEU A O 1
ATOM 2808 N N . PRO A 1 379 ? 1.593 26.812 -9.883 1 93.81 379 PRO A N 1
ATOM 2809 C CA . PRO A 1 379 ? 2.914 27.391 -10.133 1 93.81 379 PRO A CA 1
ATOM 2810 C C . PRO A 1 379 ? 3.168 28.656 -9.32 1 93.81 379 PRO A C 1
ATOM 2812 O O . PRO A 1 379 ? 2.223 29.359 -8.945 1 93.81 379 PRO A O 1
ATOM 2815 N N . LEU A 1 380 ? 4.406 29 -9.133 1 91.5 380 LEU A N 1
ATOM 2816 C CA . LEU A 1 380 ? 4.938 30.062 -8.297 1 91.5 380 LEU A CA 1
ATOM 2817 C C . LEU A 1 380 ? 4.371 31.422 -8.727 1 91.5 380 LEU A C 1
ATOM 2819 O O . LEU A 1 380 ? 3.932 32.219 -7.887 1 91.5 380 LEU A O 1
ATOM 2823 N N . GLU A 1 381 ? 4.215 31.656 -10.008 1 91.25 381 GLU A N 1
ATOM 2824 C CA . GLU A 1 381 ? 3.949 33 -10.508 1 91.25 381 GLU A CA 1
ATOM 2825 C C . GLU A 1 381 ? 2.455 33.219 -10.734 1 91.25 381 GLU A C 1
ATOM 2827 O O . GLU A 1 381 ? 1.999 34.375 -10.844 1 91.25 381 GLU A O 1
ATOM 2832 N N . ALA A 1 382 ? 1.715 32.219 -10.727 1 90.31 382 ALA A N 1
ATOM 2833 C CA . ALA A 1 382 ? 0.31 32.312 -11.102 1 90.31 382 ALA A CA 1
ATOM 2834 C C . ALA A 1 382 ? -0.511 32.969 -9.992 1 90.31 382 ALA A C 1
ATOM 2836 O O . ALA A 1 382 ? -0.272 32.719 -8.805 1 90.31 382 ALA A O 1
ATOM 2837 N N . SER A 1 383 ? -1.443 33.812 -10.391 1 93.38 383 SER A N 1
ATOM 2838 C CA . SER A 1 383 ? -2.447 34.312 -9.461 1 93.38 383 SER A CA 1
ATOM 2839 C C . SER A 1 383 ? -3.777 33.594 -9.633 1 93.38 383 SER A C 1
ATOM 2841 O O . SER A 1 383 ? -4.566 33.469 -8.688 1 93.38 383 SER A O 1
ATOM 2843 N N . ILE A 1 384 ? -3.994 33.219 -10.805 1 95.38 384 ILE A N 1
ATOM 2844 C CA . ILE A 1 384 ? -5.168 32.438 -11.141 1 95.38 384 ILE A CA 1
ATOM 2845 C C . ILE A 1 384 ? -4.781 31.312 -12.109 1 95.38 384 ILE A C 1
ATOM 2847 O O . ILE A 1 384 ? -4.008 31.531 -13.047 1 95.38 384 ILE A O 1
ATOM 2851 N N . VAL A 1 385 ? -5.141 30.141 -11.82 1 96.38 385 VAL A N 1
ATOM 2852 C CA . VAL A 1 385 ? -5.078 29.031 -12.75 1 96.38 385 VAL A CA 1
ATOM 2853 C C . VAL A 1 385 ? -6.488 28.656 -13.211 1 96.38 385 VAL A C 1
ATOM 2855 O O . VAL A 1 385 ? -7.32 28.25 -12.398 1 96.38 385 VAL A O 1
ATOM 2858 N N . HIS A 1 386 ? -6.746 28.734 -14.414 1 97.19 386 HIS A N 1
ATOM 2859 C CA . HIS A 1 386 ? -8.109 28.672 -14.938 1 97.19 386 HIS A CA 1
ATOM 2860 C C . HIS A 1 386 ? -8.57 27.219 -15.078 1 97.19 386 HIS A C 1
ATOM 2862 O O . HIS A 1 386 ? -7.766 26.328 -15.328 1 97.19 386 HIS A O 1
ATOM 2868 N N . ALA A 1 387 ? -9.93 27.141 -14.945 1 97.44 387 ALA A N 1
ATOM 2869 C CA . ALA A 1 387 ? -10.562 25.859 -15.258 1 97.44 387 ALA A CA 1
ATOM 2870 C C . ALA A 1 387 ? -10.172 25.391 -16.656 1 97.44 387 ALA A C 1
ATOM 2872 O O . ALA A 1 387 ? -10.086 26.188 -17.594 1 97.44 387 ALA A O 1
ATOM 2873 N N . GLY A 1 388 ? -9.875 24.094 -16.734 1 97 388 GLY A N 1
ATOM 2874 C CA . GLY A 1 388 ? -9.477 23.547 -18.016 1 97 388 GLY A CA 1
ATOM 2875 C C . GLY A 1 388 ? -7.969 23.469 -18.188 1 97 388 GLY A C 1
ATOM 2876 O O . GLY A 1 388 ? -7.473 22.781 -19.078 1 97 388 GLY A O 1
ATOM 2877 N N . SER A 1 389 ? -7.227 24.141 -17.344 1 96.62 389 SER A N 1
ATOM 2878 C CA . SER A 1 389 ? -5.77 24.109 -17.438 1 96.62 389 SER A CA 1
ATOM 2879 C C . SER A 1 389 ? -5.207 22.766 -17.031 1 96.62 389 SER A C 1
ATOM 2881 O O . SER A 1 389 ? -5.781 22.078 -16.188 1 96.62 389 SER A O 1
ATOM 2883 N N . GLU A 1 390 ? -4.102 22.422 -17.625 1 96.94 390 GLU A N 1
ATOM 2884 C CA . GLU A 1 390 ? -3.336 21.25 -17.203 1 96.94 390 GLU A CA 1
ATOM 2885 C C . GLU A 1 390 ? -2.379 21.609 -16.062 1 96.94 390 GLU A C 1
ATOM 2887 O O . GLU A 1 390 ? -1.646 22.594 -16.156 1 96.94 390 GLU A O 1
ATOM 2892 N N . VAL A 1 391 ? -2.41 20.844 -15.016 1 96.94 391 VAL A N 1
ATOM 2893 C CA . VAL A 1 391 ? -1.562 21.109 -13.859 1 96.94 391 VAL A CA 1
ATOM 2894 C C . VAL A 1 391 ? -0.817 19.844 -13.461 1 96.94 391 VAL A C 1
ATOM 2896 O O . VAL A 1 391 ? -1.194 18.734 -13.875 1 96.94 391 VAL A O 1
ATOM 2899 N N . ASP A 1 392 ? 0.284 20.016 -12.734 1 96.94 392 ASP A N 1
ATOM 2900 C CA . ASP A 1 392 ? 0.965 18.875 -12.109 1 96.94 392 ASP A CA 1
ATOM 2901 C C . ASP A 1 392 ? 0.168 18.344 -10.922 1 96.94 392 ASP A C 1
ATOM 2903 O O . ASP A 1 392 ? -0.354 19.125 -10.117 1 96.94 392 ASP A O 1
ATOM 2907 N N . LEU A 1 393 ? 0.028 17.031 -10.922 1 97.19 393 LEU A N 1
ATOM 2908 C CA . LEU A 1 393 ? -0.798 16.375 -9.914 1 97.19 393 LEU A CA 1
ATOM 2909 C C . LEU A 1 393 ? -0.027 15.25 -9.234 1 97.19 393 LEU A C 1
ATOM 2911 O O . LEU A 1 393 ? 0.572 14.406 -9.906 1 97.19 393 LEU A O 1
ATOM 2915 N N . MET A 1 394 ? 0.021 15.305 -7.945 1 97.25 394 MET A N 1
ATOM 2916 C CA . MET A 1 394 ? 0.535 14.195 -7.152 1 97.25 394 MET A CA 1
ATOM 2917 C C . MET A 1 394 ? -0.607 13.352 -6.59 1 97.25 394 MET A C 1
ATOM 2919 O O . MET A 1 394 ? -1.438 13.852 -5.832 1 97.25 394 MET A O 1
ATOM 2923 N N . LEU A 1 395 ? -0.675 12.125 -6.957 1 95.69 395 LEU A N 1
ATOM 2924 C CA . LEU A 1 395 ? -1.684 11.234 -6.398 1 95.69 395 LEU A CA 1
ATOM 2925 C C . LEU A 1 395 ? -1.294 10.781 -4.996 1 95.69 395 LEU A C 1
ATOM 2927 O O . LEU A 1 395 ? -0.153 10.375 -4.766 1 95.69 395 LEU A O 1
ATOM 2931 N N . LEU A 1 396 ? -2.221 10.867 -4.07 1 95.56 396 LEU A N 1
ATOM 2932 C CA . LEU A 1 396 ? -1.933 10.508 -2.688 1 95.56 396 LEU A CA 1
ATOM 2933 C C . LEU A 1 396 ? -2.506 9.133 -2.354 1 95.56 396 LEU A C 1
ATOM 2935 O O . LEU A 1 396 ? -2.074 8.492 -1.391 1 95.56 396 LEU A O 1
ATOM 2939 N N . ARG A 1 397 ? -3.52 8.75 -3.072 1 92 397 ARG A N 1
ATOM 2940 C CA . ARG A 1 397 ? -4.23 7.516 -2.775 1 92 397 ARG A CA 1
ATOM 2941 C C . ARG A 1 397 ? -4.238 6.586 -3.984 1 92 397 ARG A C 1
ATOM 2943 O O . ARG A 1 397 ? -4.551 7.008 -5.098 1 92 397 ARG A O 1
ATOM 2950 N N . ASP A 1 398 ? -3.949 5.375 -3.74 1 83.94 398 ASP A N 1
ATOM 2951 C CA . ASP A 1 398 ? -3.846 4.391 -4.812 1 83.94 398 ASP A CA 1
ATOM 2952 C C . ASP A 1 398 ? -5.223 4.023 -5.355 1 83.94 398 ASP A C 1
ATOM 2954 O O . ASP A 1 398 ? -5.348 3.59 -6.504 1 83.94 398 ASP A O 1
ATOM 2958 N N . ASP A 1 399 ? -6.215 4.23 -4.617 1 82.88 399 ASP A N 1
ATOM 2959 C CA . ASP A 1 399 ? -7.555 3.801 -5.012 1 82.88 399 ASP A CA 1
ATOM 2960 C C . ASP A 1 399 ? -8.117 4.695 -6.113 1 82.88 399 ASP A C 1
ATOM 2962 O O . ASP A 1 399 ? -9.133 4.371 -6.723 1 82.88 399 ASP A O 1
ATOM 2966 N N . VAL A 1 400 ? -7.395 5.75 -6.426 1 84.56 400 VAL A N 1
ATOM 2967 C CA . VAL A 1 400 ? -7.84 6.688 -7.449 1 84.56 400 VAL A CA 1
ATOM 2968 C C . VAL A 1 400 ? -7.949 5.969 -8.797 1 84.56 400 VAL A C 1
ATOM 2970 O O . VAL A 1 400 ? -8.836 6.273 -9.594 1 84.56 400 VAL A O 1
ATOM 2973 N N . THR A 1 401 ? -7.137 5.016 -8.953 1 83.69 401 THR A N 1
ATOM 2974 C CA . THR A 1 401 ? -7.105 4.383 -10.266 1 83.69 401 THR A CA 1
ATOM 2975 C C . THR A 1 401 ? -7.84 3.047 -10.242 1 83.69 401 THR A C 1
ATOM 2977 O O . THR A 1 401 ? -8.039 2.42 -11.281 1 83.69 401 THR A O 1
ATOM 2980 N N . MET A 1 402 ? -8.227 2.633 -9.039 1 90.25 402 MET A N 1
ATOM 2981 C CA . MET A 1 402 ? -8.938 1.36 -8.938 1 90.25 402 MET A CA 1
ATOM 2982 C C . MET A 1 402 ? -10.375 1.502 -9.422 1 90.25 402 MET A C 1
ATOM 2984 O O . MET A 1 402 ? -10.969 2.574 -9.305 1 90.25 402 MET A O 1
ATOM 2988 N N . LEU A 1 403 ? -10.93 0.415 -9.914 1 89.31 403 LEU A N 1
ATOM 2989 C CA . LEU A 1 403 ? -12.266 0.447 -10.5 1 89.31 403 LEU A CA 1
ATOM 2990 C C . LEU A 1 403 ? -13.281 -0.219 -9.57 1 89.31 403 LEU A C 1
ATOM 2992 O O . LEU A 1 403 ? -12.93 -1.131 -8.812 1 89.31 403 LEU A O 1
ATOM 2996 N N . GLU A 1 404 ? -14.477 0.482 -9.68 1 85.06 404 GLU A N 1
ATOM 2997 C CA . GLU A 1 404 ? -15.602 -0.181 -9.031 1 85.06 404 GLU A CA 1
ATOM 2998 C C . GLU A 1 404 ? -16.172 -1.293 -9.906 1 85.06 404 GLU A C 1
ATOM 3000 O O . GLU A 1 404 ? -16.062 -1.236 -11.133 1 85.06 404 GLU A O 1
ATOM 3005 N N . ARG A 1 405 ? -16.609 -2.389 -9.164 1 77.88 405 ARG A N 1
ATOM 3006 C CA . ARG A 1 405 ? -17.438 -3.398 -9.82 1 77.88 405 ARG A CA 1
ATOM 3007 C C . ARG A 1 405 ? -18.516 -3.92 -8.875 1 77.88 405 ARG A C 1
ATOM 3009 O O . ARG A 1 405 ? -18.281 -4.074 -7.68 1 77.88 405 ARG A O 1
ATOM 3016 N N . MET B 1 1 ? -17.125 -21.812 -21.125 1 91.31 1 MET B N 1
ATOM 3017 C CA . MET B 1 1 ? -15.984 -21.328 -20.375 1 91.31 1 MET B CA 1
ATOM 3018 C C . MET B 1 1 ? -15.977 -19.812 -20.312 1 91.31 1 MET B C 1
ATOM 3020 O O . MET B 1 1 ? -16 -19.141 -21.344 1 91.31 1 MET B O 1
ATOM 3024 N N . PRO B 1 2 ? -16.047 -19.234 -19.109 1 96.62 2 PRO B N 1
ATOM 3025 C CA . PRO B 1 2 ? -16.109 -17.766 -19.031 1 96.62 2 PRO B CA 1
ATOM 3026 C C . PRO B 1 2 ? -14.781 -17.109 -19.375 1 96.62 2 PRO B C 1
ATOM 3028 O O . PRO B 1 2 ? -13.719 -17.703 -19.203 1 96.62 2 PRO B O 1
ATOM 3031 N N . SER B 1 3 ? -14.859 -15.898 -19.938 1 96.69 3 SER B N 1
ATOM 3032 C CA . SER B 1 3 ? -13.688 -15.039 -20.016 1 96.69 3 SER B CA 1
ATOM 3033 C C . SER B 1 3 ? -13.195 -14.633 -18.625 1 96.69 3 SER B C 1
ATOM 3035 O O . SER B 1 3 ? -13.883 -14.852 -17.641 1 96.69 3 SER B O 1
ATOM 3037 N N . PHE B 1 4 ? -12.008 -14.094 -18.562 1 96.44 4 PHE B N 1
ATOM 3038 C CA . PHE B 1 4 ? -11.492 -13.719 -17.25 1 96.44 4 PHE B CA 1
ATOM 3039 C C . PHE B 1 4 ? -12.344 -12.617 -16.641 1 96.44 4 PHE B C 1
ATOM 3041 O O . PHE B 1 4 ? -12.555 -12.594 -15.422 1 96.44 4 PHE B O 1
ATOM 3048 N N . THR B 1 5 ? -12.891 -11.68 -17.469 1 96.69 5 THR B N 1
ATOM 3049 C CA . THR B 1 5 ? -13.75 -10.617 -16.969 1 96.69 5 THR B CA 1
ATOM 3050 C C . THR B 1 5 ? -15.07 -11.188 -16.453 1 96.69 5 THR B C 1
ATOM 3052 O O . THR B 1 5 ? -15.555 -10.789 -15.391 1 96.69 5 THR B O 1
ATOM 3055 N N . GLU B 1 6 ? -15.648 -12.086 -17.219 1 97.75 6 GLU B N 1
ATOM 3056 C CA . GLU B 1 6 ? -16.891 -12.734 -16.812 1 97.75 6 GLU B CA 1
ATOM 3057 C C . GLU B 1 6 ? -16.688 -13.516 -15.508 1 97.75 6 GLU B C 1
ATOM 3059 O O . GLU B 1 6 ? -17.531 -13.438 -14.602 1 97.75 6 GLU B O 1
ATOM 3064 N N . ALA B 1 7 ? -15.578 -14.281 -15.453 1 98.5 7 ALA B N 1
ATOM 3065 C CA . ALA B 1 7 ? -15.273 -15.055 -14.25 1 98.5 7 ALA B CA 1
ATOM 3066 C C . ALA B 1 7 ? -15.164 -14.141 -13.031 1 98.5 7 ALA B C 1
ATOM 3068 O O . ALA B 1 7 ? -15.75 -14.43 -11.984 1 98.5 7 ALA B O 1
ATOM 3069 N N . ARG B 1 8 ? -14.477 -13.062 -13.164 1 98.25 8 ARG B N 1
ATOM 3070 C CA . ARG B 1 8 ? -14.328 -12.109 -12.07 1 98.25 8 ARG B CA 1
ATOM 3071 C C . ARG B 1 8 ? -15.688 -11.555 -11.633 1 98.25 8 ARG B C 1
ATOM 3073 O O . ARG B 1 8 ? -15.969 -11.453 -10.438 1 98.25 8 ARG B O 1
ATOM 3080 N N . ASN B 1 9 ? -16.516 -11.164 -12.602 1 98.19 9 ASN B N 1
ATOM 3081 C CA . ASN B 1 9 ? -17.828 -10.625 -12.297 1 98.19 9 ASN B CA 1
ATOM 3082 C C . ASN B 1 9 ? -18.703 -11.641 -11.578 1 98.19 9 ASN B C 1
ATOM 3084 O O . ASN B 1 9 ? -19.422 -11.297 -10.641 1 98.19 9 ASN B O 1
ATOM 3088 N N . ILE B 1 10 ? -18.641 -12.844 -12.055 1 98.44 10 ILE B N 1
ATOM 3089 C CA . ILE B 1 10 ? -19.375 -13.922 -11.414 1 98.44 10 ILE B CA 1
ATOM 3090 C C . ILE B 1 10 ? -18.969 -14.039 -9.953 1 98.44 10 ILE B C 1
ATOM 3092 O O . ILE B 1 10 ? -19.812 -14.141 -9.062 1 98.44 10 ILE B O 1
ATOM 3096 N N . ILE B 1 11 ? -17.688 -14.031 -9.695 1 98.75 11 ILE B N 1
ATOM 3097 C CA . ILE B 1 11 ? -17.156 -14.141 -8.344 1 98.75 11 ILE B CA 1
ATOM 3098 C C . ILE B 1 11 ? -17.641 -12.969 -7.496 1 98.75 11 ILE B C 1
ATOM 3100 O O . ILE B 1 11 ? -18.156 -13.156 -6.398 1 98.75 11 ILE B O 1
ATOM 3104 N N . LEU B 1 12 ? -17.484 -11.703 -8.016 1 98.44 12 LEU B N 1
ATOM 3105 C CA . LEU B 1 12 ? -17.781 -10.492 -7.262 1 98.44 12 LEU B CA 1
ATOM 3106 C C . LEU B 1 12 ? -19.281 -10.398 -6.953 1 98.44 12 LEU B C 1
ATOM 3108 O O . LEU B 1 12 ? -19.672 -9.82 -5.938 1 98.44 12 LEU B O 1
ATOM 3112 N N . ASP B 1 13 ? -20.109 -10.984 -7.789 1 98 13 ASP B N 1
ATOM 3113 C CA . ASP B 1 13 ? -21.562 -10.977 -7.582 1 98 13 ASP B CA 1
ATOM 3114 C C . ASP B 1 13 ? -21.953 -11.93 -6.453 1 98 13 ASP B C 1
ATOM 3116 O O . ASP B 1 13 ? -23.078 -11.867 -5.945 1 98 13 ASP B O 1
ATOM 3120 N N . ARG B 1 14 ? -21.031 -12.758 -5.996 1 97.94 14 ARG B N 1
ATOM 3121 C CA . ARG B 1 14 ? -21.406 -13.805 -5.051 1 97.94 14 ARG B CA 1
ATOM 3122 C C . ARG B 1 14 ? -20.828 -13.516 -3.668 1 97.94 14 ARG B C 1
ATOM 3124 O O . ARG B 1 14 ? -21.219 -14.148 -2.684 1 97.94 14 ARG B O 1
ATOM 3131 N N . VAL B 1 15 ? -19.891 -12.625 -3.602 1 98.12 15 VAL B N 1
ATOM 3132 C CA . VAL B 1 15 ? -19.281 -12.352 -2.305 1 98.12 15 VAL B CA 1
ATOM 3133 C C . VAL B 1 15 ? -19.859 -11.07 -1.721 1 98.12 15 VAL B C 1
ATOM 3135 O O . VAL B 1 15 ? -20.25 -10.164 -2.461 1 98.12 15 VAL B O 1
ATOM 3138 N N . THR B 1 16 ? -19.953 -11 -0.417 1 97.12 16 THR B N 1
ATOM 3139 C CA . THR B 1 16 ? -20.484 -9.859 0.316 1 97.12 16 THR B CA 1
ATOM 3140 C C . THR B 1 16 ? -19.578 -9.484 1.482 1 97.12 16 THR B C 1
ATOM 3142 O O . THR B 1 16 ? -18.781 -10.305 1.946 1 97.12 16 THR B O 1
ATOM 3145 N N . PRO B 1 17 ? -19.656 -8.242 1.904 1 97.81 17 PRO B N 1
ATOM 3146 C CA . PRO B 1 17 ? -18.844 -7.836 3.051 1 97.81 17 PRO B CA 1
ATOM 3147 C C . PRO B 1 17 ? -19.078 -8.711 4.281 1 97.81 17 PRO B C 1
ATOM 3149 O O . PRO B 1 17 ? -20.203 -9.117 4.539 1 97.81 17 PRO B O 1
ATOM 3152 N N . LEU B 1 18 ? -18.062 -8.922 4.945 1 97.88 18 LEU B N 1
ATOM 3153 C CA . LEU B 1 18 ? -18.125 -9.664 6.195 1 97.88 18 LEU B CA 1
ATOM 3154 C C . LEU B 1 18 ? -18.75 -8.812 7.305 1 97.88 18 LEU B C 1
ATOM 3156 O O . LEU B 1 18 ? -19.297 -7.742 7.035 1 97.88 18 LEU B O 1
ATOM 3160 N N . GLY B 1 19 ? -18.734 -9.242 8.523 1 97.31 19 GLY B N 1
ATOM 3161 C CA . GLY B 1 19 ? -19.297 -8.531 9.656 1 97.31 19 GLY B CA 1
ATOM 3162 C C . GLY B 1 19 ? -18.469 -7.352 10.102 1 97.31 19 GLY B C 1
ATOM 3163 O O . GLY B 1 19 ? -17.531 -6.953 9.406 1 97.31 19 GLY B O 1
ATOM 3164 N N . ILE B 1 20 ? -18.891 -6.68 11.062 1 98.31 20 ILE B N 1
ATOM 3165 C CA . ILE B 1 20 ? -18.297 -5.457 11.578 1 98.31 20 ILE B CA 1
ATOM 3166 C C . ILE B 1 20 ? -17.594 -5.738 12.898 1 98.31 20 ILE B C 1
ATOM 3168 O O . ILE B 1 20 ? -18.031 -6.59 13.672 1 98.31 20 ILE B O 1
ATOM 3172 N N . GLU B 1 21 ? -16.469 -5.145 13.039 1 98.62 21 GLU B N 1
ATOM 3173 C CA . GLU B 1 21 ? -15.773 -5.156 14.328 1 98.62 21 GLU B CA 1
ATOM 3174 C C . GLU B 1 21 ? -15.305 -3.756 14.711 1 98.62 21 GLU B C 1
ATOM 3176 O O . GLU B 1 21 ? -15.305 -2.844 13.883 1 98.62 21 GLU B O 1
ATOM 3181 N N . ARG B 1 22 ? -15.039 -3.541 15.977 1 98.56 22 ARG B N 1
ATOM 3182 C CA . ARG B 1 22 ? -14.477 -2.285 16.453 1 98.56 22 ARG B CA 1
ATOM 3183 C C . ARG B 1 22 ? -13.008 -2.453 16.828 1 98.56 22 ARG B C 1
ATOM 3185 O O . ARG B 1 22 ? -12.641 -3.404 17.531 1 98.56 22 ARG B O 1
ATOM 3192 N N . VAL B 1 23 ? -12.242 -1.634 16.297 1 98.69 23 VAL B N 1
ATOM 3193 C CA . VAL B 1 23 ? -10.805 -1.714 16.531 1 98.69 23 VAL B CA 1
ATOM 3194 C C . VAL B 1 23 ? -10.281 -0.357 17 1 98.69 23 VAL B C 1
ATOM 3196 O O . VAL B 1 23 ? -10.977 0.656 16.875 1 98.69 23 VAL B O 1
ATOM 3199 N N . GLY B 1 24 ? -9.062 -0.344 17.609 1 98.56 24 GLY B N 1
ATOM 3200 C CA . GLY B 1 24 ? -8.422 0.915 17.969 1 98.56 24 GLY B CA 1
ATOM 3201 C C . GLY B 1 24 ? -8.156 1.808 16.766 1 98.56 24 GLY B C 1
ATOM 3202 O O . GLY B 1 24 ? -8 1.32 15.648 1 98.56 24 GLY B O 1
ATOM 3203 N N . ILE B 1 25 ? -8.055 3.051 16.953 1 98.44 25 ILE B N 1
ATOM 3204 C CA . ILE B 1 25 ? -8 4.07 15.914 1 98.44 25 ILE B CA 1
ATOM 3205 C C . ILE B 1 25 ? -6.809 3.811 15 1 98.44 25 ILE B C 1
ATOM 3207 O O . ILE B 1 25 ? -6.918 3.932 13.773 1 98.44 25 ILE B O 1
ATOM 3211 N N . LEU B 1 26 ? -5.637 3.424 15.523 1 98.25 26 LEU B N 1
ATOM 3212 C CA . LEU B 1 26 ? -4.465 3.188 14.688 1 98.25 26 LEU B CA 1
ATOM 3213 C C . LEU B 1 26 ? -4.586 1.865 13.938 1 98.25 26 LEU B C 1
ATOM 3215 O O . LEU B 1 26 ? -4.098 1.735 12.812 1 98.25 26 LEU B O 1
ATOM 3219 N N . GLU B 1 27 ? -5.281 0.862 14.547 1 98.06 27 GLU B N 1
ATOM 3220 C CA . GLU B 1 27 ? -5.527 -0.419 13.891 1 98.06 27 GLU B CA 1
ATOM 3221 C C . GLU B 1 27 ? -6.547 -0.275 12.758 1 98.06 27 GLU B C 1
ATOM 3223 O O . GLU B 1 27 ? -6.664 -1.158 11.906 1 98.06 27 GLU B O 1
ATOM 3228 N N . ALA B 1 28 ? -7.266 0.829 12.797 1 98.56 28 ALA B N 1
ATOM 3229 C CA . ALA B 1 28 ? -8.297 1.062 11.789 1 98.56 28 ALA B CA 1
ATOM 3230 C C . ALA B 1 28 ? -7.688 1.503 10.461 1 98.56 28 ALA B C 1
ATOM 3232 O O . ALA B 1 28 ? -8.328 1.415 9.414 1 98.56 28 ALA B O 1
ATOM 3233 N N . ALA B 1 29 ? -6.449 2.035 10.547 1 98 29 ALA B N 1
ATOM 3234 C CA . ALA B 1 29 ? -5.789 2.439 9.312 1 98 29 ALA B CA 1
ATOM 3235 C C . ALA B 1 29 ? -5.652 1.26 8.352 1 98 29 ALA B C 1
ATOM 3237 O O . ALA B 1 29 ? -5.203 0.18 8.742 1 98 29 ALA B O 1
ATOM 3238 N N . GLY B 1 30 ? -6.066 1.447 7.113 1 97.06 30 GLY B N 1
ATOM 3239 C CA . GLY B 1 30 ? -6.016 0.398 6.105 1 97.06 30 GLY B CA 1
ATOM 3240 C C . GLY B 1 30 ? -7.277 -0.439 6.051 1 97.06 30 GLY B C 1
ATOM 3241 O O . GLY B 1 30 ? -7.422 -1.301 5.18 1 97.06 30 GLY B O 1
ATOM 3242 N N . ARG B 1 31 ? -8.18 -0.195 7 1 98.44 31 ARG B N 1
ATOM 3243 C CA . ARG B 1 31 ? -9.469 -0.877 7.023 1 98.44 31 ARG B CA 1
ATOM 3244 C C . ARG B 1 31 ? -10.562 -0.002 6.422 1 98.44 31 ARG B C 1
ATOM 3246 O O . ARG B 1 31 ? -10.352 1.189 6.184 1 98.44 31 ARG B O 1
ATOM 3253 N N . VAL B 1 32 ? -11.695 -0.588 6.11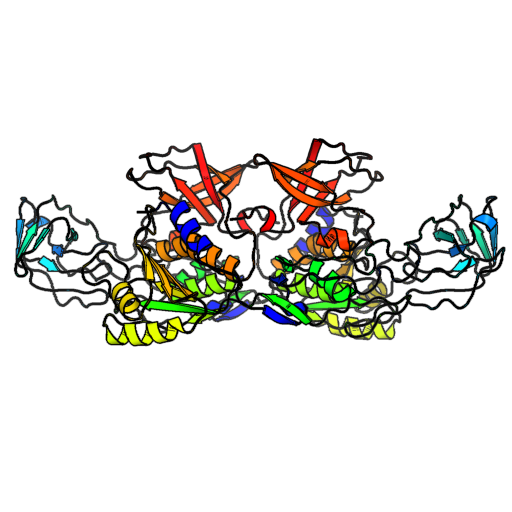3 1 98.69 32 VAL B N 1
ATOM 3254 C CA . VAL B 1 32 ? -12.812 0.145 5.539 1 98.69 32 VAL B CA 1
ATOM 3255 C C . VAL B 1 32 ? -13.844 0.453 6.625 1 98.69 32 VAL B C 1
ATOM 3257 O O . VAL B 1 32 ? -14.273 -0.444 7.355 1 98.69 32 VAL B O 1
ATOM 3260 N N . LEU B 1 33 ? -14.18 1.729 6.746 1 98.81 33 LEU B N 1
ATOM 3261 C CA . LEU B 1 33 ? -15.148 2.189 7.734 1 98.81 33 LEU B CA 1
ATOM 3262 C C . LEU B 1 33 ? -16.516 1.552 7.496 1 98.81 33 LEU B C 1
ATOM 3264 O O . LEU B 1 33 ? -17.016 1.554 6.371 1 98.81 33 LEU B O 1
ATOM 3268 N N . ALA B 1 34 ? -17.203 1.01 8.516 1 98.62 34 ALA B N 1
ATOM 3269 C CA . ALA B 1 34 ? -18.453 0.252 8.352 1 98.62 34 ALA B CA 1
ATOM 3270 C C . ALA B 1 34 ? -19.672 1.138 8.594 1 98.62 34 ALA B C 1
ATOM 3272 O O . ALA B 1 34 ? -20.781 0.797 8.188 1 98.62 34 ALA B O 1
ATOM 3273 N N . GLU B 1 35 ? -19.484 2.264 9.32 1 98.38 35 GLU B N 1
ATOM 3274 C CA . GLU B 1 35 ? -20.562 3.186 9.68 1 98.38 35 GLU B CA 1
ATOM 3275 C C . GLU B 1 35 ? -20.172 4.633 9.398 1 98.38 35 GLU B C 1
ATOM 3277 O O . GLU B 1 35 ? -18.984 4.984 9.477 1 98.38 35 GLU B O 1
ATOM 3282 N N . ASP B 1 36 ? -21.141 5.422 9.125 1 98.38 36 ASP B N 1
ATOM 3283 C CA . ASP B 1 36 ? -20.875 6.848 8.953 1 98.38 36 ASP B CA 1
ATOM 3284 C C . ASP B 1 36 ? -20.297 7.457 10.227 1 98.38 36 ASP B C 1
ATOM 3286 O O . ASP B 1 36 ? -20.734 7.125 11.336 1 98.38 36 ASP B O 1
ATOM 3290 N N . VAL B 1 37 ? -19.359 8.289 10.102 1 98.06 37 VAL B N 1
ATOM 3291 C CA . VAL B 1 37 ? -18.875 9.078 11.227 1 98.06 37 VAL B CA 1
ATOM 3292 C C . VAL B 1 37 ? -19.562 10.445 11.234 1 98.06 37 VAL B C 1
ATOM 3294 O O . VAL B 1 37 ? -19.391 11.242 10.312 1 98.06 37 VAL B O 1
ATOM 3297 N N . VAL B 1 38 ? -20.328 10.656 12.188 1 97.88 38 VAL B N 1
ATOM 3298 C CA . VAL B 1 38 ? -21.047 11.914 12.375 1 97.88 38 VAL B CA 1
ATOM 3299 C C . VAL B 1 38 ? -20.328 12.766 13.422 1 97.88 38 VAL B C 1
ATOM 3301 O O . VAL B 1 38 ? -19.938 12.266 14.477 1 97.88 38 VAL B O 1
ATOM 3304 N N . ALA B 1 39 ? -20.125 14 13.148 1 96.88 39 ALA B N 1
ATOM 3305 C CA . ALA B 1 39 ? -19.391 14.891 14.047 1 96.88 39 ALA B CA 1
ATOM 3306 C C . ALA B 1 39 ? -20.188 15.133 15.328 1 96.88 39 ALA B C 1
ATOM 3308 O O . ALA B 1 39 ? -21.297 15.68 15.297 1 96.88 39 ALA B O 1
ATOM 3309 N N . PRO B 1 40 ? -19.672 14.766 16.438 1 95.75 40 PRO B N 1
ATOM 3310 C CA . PRO B 1 40 ? -20.375 15.008 17.688 1 95.75 40 PRO B CA 1
ATOM 3311 C C . PRO B 1 40 ? -20.281 16.453 18.156 1 95.75 40 PRO B C 1
ATOM 3313 O O . PRO B 1 40 ? -21.047 16.875 19.031 1 95.75 40 PRO B O 1
ATOM 3316 N N . TRP B 1 41 ? -19.375 17.203 17.688 1 95.5 41 TRP B N 1
ATOM 3317 C CA . TRP B 1 41 ? -19.219 18.641 17.938 1 95.5 41 TRP B CA 1
ATOM 3318 C C . TRP B 1 41 ? -18.641 19.344 16.734 1 95.5 41 TRP B C 1
ATOM 3320 O O . TRP B 1 41 ? -18.234 18.703 15.75 1 95.5 41 TRP B O 1
ATOM 3330 N N . GLU B 1 42 ? -18.688 20.656 16.719 1 95.38 42 GLU B N 1
ATOM 3331 C CA . GLU B 1 42 ? -18.203 21.453 15.594 1 95.38 42 GLU B CA 1
ATOM 3332 C C . GLU B 1 42 ? -16.688 21.641 15.664 1 95.38 42 GLU B C 1
ATOM 3334 O O . GLU B 1 42 ? -16.078 21.469 16.734 1 95.38 42 GLU B O 1
ATOM 3339 N N . MET B 1 43 ? -16.031 21.875 14.602 1 94.44 43 MET B N 1
ATOM 3340 C CA . MET B 1 43 ? -14.602 22.156 14.492 1 94.44 43 MET B CA 1
ATOM 3341 C C . MET B 1 43 ? -14.367 23.438 13.695 1 94.44 43 MET B C 1
ATOM 3343 O O . MET B 1 43 ? -14.781 23.547 12.531 1 94.44 43 MET B O 1
ATOM 3347 N N . PRO B 1 44 ? -13.727 24.469 14.266 1 94.25 44 PRO B N 1
ATOM 3348 C CA . PRO B 1 44 ? -13.266 24.531 15.656 1 94.25 44 PRO B CA 1
ATOM 3349 C C . PRO B 1 44 ? -14.422 24.641 16.656 1 94.25 44 PRO B C 1
ATOM 3351 O O . PRO B 1 44 ? -15.555 24.922 16.25 1 94.25 44 PRO B O 1
ATOM 3354 N N . LEU B 1 45 ? -14.18 24.453 17.906 1 93.75 45 LEU B N 1
ATOM 3355 C CA . LEU B 1 45 ? -15.18 24.469 18.969 1 93.75 45 LEU B CA 1
ATOM 3356 C C . LEU B 1 45 ? -15.57 25.906 19.328 1 93.75 45 LEU B C 1
ATOM 3358 O O . LEU B 1 45 ? -16.594 26.125 19.984 1 93.75 45 LEU B O 1
ATOM 3362 N N . CYS B 1 46 ? -14.742 26.844 18.922 1 93.25 46 CYS B N 1
ATOM 3363 C CA . CYS B 1 46 ? -14.977 28.266 19.172 1 93.25 46 CYS B CA 1
ATOM 3364 C C . CYS B 1 46 ? -14.266 29.109 18.125 1 93.25 46 CYS B C 1
ATOM 3366 O O . CYS B 1 46 ? -13.422 28.609 17.375 1 93.25 46 CYS B O 1
ATOM 3368 N N . ASP B 1 47 ? -14.766 30.312 18.062 1 94.81 47 ASP B N 1
ATOM 3369 C CA . ASP B 1 47 ? -13.969 31.25 17.25 1 94.81 47 ASP B CA 1
ATOM 3370 C C . ASP B 1 47 ? -12.555 31.375 17.812 1 94.81 47 ASP B C 1
ATOM 3372 O O . ASP B 1 47 ? -12.367 31.531 19.016 1 94.81 47 ASP B O 1
ATOM 3376 N N . ASN B 1 48 ? -11.586 31.203 16.891 1 94.12 48 ASN B N 1
ATOM 3377 C CA . ASN B 1 48 ? -10.211 31.312 17.391 1 94.12 48 ASN B CA 1
ATOM 3378 C C . ASN B 1 48 ? -9.32 32.062 16.406 1 94.12 48 ASN B C 1
ATOM 3380 O O . ASN B 1 48 ? -9.734 32.344 15.289 1 94.12 48 ASN B O 1
ATOM 3384 N N . SER B 1 49 ? -8.203 32.469 16.875 1 93.94 49 SER B N 1
ATOM 3385 C CA . SER B 1 49 ? -7.309 33.312 16.078 1 93.94 49 SER B CA 1
ATOM 3386 C C . SER B 1 49 ? -6.598 32.5 15 1 93.94 49 SER B C 1
ATOM 3388 O O . SER B 1 49 ? -6.07 31.422 15.273 1 93.94 49 SER B O 1
ATOM 3390 N N . ALA B 1 50 ? -6.48 33 13.805 1 91.88 50 ALA B N 1
ATOM 3391 C CA . ALA B 1 50 ? -5.762 32.406 12.695 1 91.88 50 ALA B CA 1
ATOM 3392 C C . ALA B 1 50 ? -4.305 32.844 12.664 1 91.88 50 ALA B C 1
ATOM 3394 O O . ALA B 1 50 ? -3.498 32.344 11.891 1 91.88 50 ALA B O 1
ATOM 3395 N N . MET B 1 51 ? -3.992 33.844 13.508 1 90.88 51 MET B N 1
ATOM 3396 C CA . MET B 1 51 ? -2.67 34.438 13.5 1 90.88 51 MET B CA 1
ATOM 3397 C C . MET B 1 51 ? -2.217 34.781 14.914 1 90.88 51 MET B C 1
ATOM 3399 O O . MET B 1 51 ? -3.043 34.938 15.82 1 90.88 51 MET B O 1
ATOM 3403 N N . ASP B 1 52 ? -0.883 34.875 15 1 90.62 52 ASP B N 1
ATOM 3404 C CA . ASP B 1 52 ? -0.349 35.531 16.188 1 90.62 52 ASP B CA 1
ATOM 3405 C C . ASP B 1 52 ? -0.52 37.062 16.094 1 90.62 52 ASP B C 1
ATOM 3407 O O . ASP B 1 52 ? -0.216 37.656 15.062 1 90.62 52 ASP B O 1
ATOM 3411 N N . GLY B 1 53 ? -1.054 37.594 17.172 1 95 53 GLY B N 1
ATOM 3412 C CA . GLY B 1 53 ? -1.231 39.062 17.125 1 95 53 GLY B CA 1
ATOM 3413 C C . GLY B 1 53 ? -2.09 39.594 18.266 1 95 53 GLY B C 1
ATOM 3414 O O . GLY B 1 53 ? -1.825 39.281 19.438 1 95 53 GLY B O 1
ATOM 3415 N N . PHE B 1 54 ? -3.062 40.406 17.828 1 96.69 54 PHE B N 1
ATOM 3416 C CA . PHE B 1 54 ? -3.893 41.062 18.828 1 96.69 54 PHE B CA 1
ATOM 3417 C C . PHE B 1 54 ? -5.363 41 18.438 1 96.69 54 PHE B C 1
ATOM 3419 O O . PHE B 1 54 ? -5.738 41.344 17.312 1 96.69 54 PHE B O 1
ATOM 3426 N N . ALA B 1 55 ? -6.176 40.469 19.375 1 97.12 55 ALA B N 1
ATOM 3427 C CA . ALA B 1 55 ? -7.629 40.531 19.219 1 97.12 55 ALA B CA 1
ATOM 3428 C C . ALA B 1 55 ? -8.148 41.938 19.531 1 97.12 55 ALA B C 1
ATOM 3430 O O . ALA B 1 55 ? -7.812 42.5 20.562 1 97.12 55 ALA B O 1
ATOM 3431 N N . VAL B 1 56 ? -8.984 42.438 18.609 1 97.44 56 VAL B N 1
ATOM 3432 C CA . VAL B 1 56 ? -9.43 43.812 18.75 1 97.44 56 VAL B CA 1
ATOM 3433 C C . VAL B 1 56 ? -10.898 43.938 18.359 1 97.44 56 VAL B C 1
ATOM 3435 O O . VAL B 1 56 ? -11.453 43.031 17.75 1 97.44 56 VAL B O 1
ATOM 3438 N N . ARG B 1 57 ? -11.477 45.031 18.844 1 97 57 ARG B N 1
ATOM 3439 C CA . ARG B 1 57 ? -12.695 45.5 18.203 1 97 57 ARG B CA 1
ATOM 3440 C C . ARG B 1 57 ? -12.367 46.312 16.938 1 97 57 ARG B C 1
ATOM 3442 O O . ARG B 1 57 ? -11.695 47.344 17.016 1 97 57 ARG B O 1
ATOM 3449 N N . ALA B 1 58 ? -12.875 45.844 15.836 1 97.06 58 ALA B N 1
ATOM 3450 C CA . ALA B 1 58 ? -12.562 46.5 14.578 1 97.06 58 ALA B CA 1
ATOM 3451 C C . ALA B 1 58 ? -12.953 47.969 14.641 1 97.06 58 ALA B C 1
ATOM 3453 O O . ALA B 1 58 ? -12.266 48.844 14.062 1 97.06 58 ALA B O 1
ATOM 3454 N N . ALA B 1 59 ? -14.031 48.312 15.312 1 96.19 59 ALA B N 1
ATOM 3455 C CA . ALA B 1 59 ? -14.531 49.688 15.453 1 96.19 59 ALA B CA 1
ATOM 3456 C C . ALA B 1 59 ? -13.484 50.562 16.109 1 96.19 59 ALA B C 1
ATOM 3458 O O . ALA B 1 59 ? -13.43 51.781 15.828 1 96.19 59 ALA B O 1
ATOM 3459 N N . ASP B 1 60 ? -12.648 50 16.969 1 96.81 60 ASP B N 1
ATOM 3460 C CA . ASP B 1 60 ? -11.625 50.75 17.672 1 96.81 60 ASP B CA 1
ATOM 3461 C C . ASP B 1 60 ? -10.43 51.031 16.766 1 96.81 60 ASP B C 1
ATOM 3463 O O . ASP B 1 60 ? -9.508 51.75 17.141 1 96.81 60 ASP B O 1
ATOM 3467 N N . CYS B 1 61 ? -10.422 50.469 15.562 1 96.56 61 CYS B N 1
ATOM 3468 C CA . CYS B 1 61 ? -9.336 50.594 14.594 1 96.56 61 CYS B CA 1
ATOM 3469 C C . CYS B 1 61 ? -9.828 51.281 13.328 1 96.56 61 CYS B C 1
ATOM 3471 O O . CYS B 1 61 ? -9.297 51.062 12.242 1 96.56 61 CYS B O 1
ATOM 3473 N N . ALA B 1 62 ? -10.891 52.031 13.367 1 93.62 62 ALA B N 1
ATOM 3474 C CA . ALA B 1 62 ? -11.508 52.656 12.219 1 93.62 62 ALA B CA 1
ATOM 3475 C C . ALA B 1 62 ? -10.555 53.656 11.57 1 93.62 62 ALA B C 1
ATOM 3477 O O . ALA B 1 62 ? -10.617 53.906 10.359 1 93.62 62 ALA B O 1
ATOM 3478 N N . THR B 1 63 ? -9.766 54.375 12.375 1 94.56 63 THR B N 1
ATOM 3479 C CA . THR B 1 63 ? -8.75 55.281 11.867 1 94.56 63 THR B CA 1
ATOM 3480 C C . THR B 1 63 ? -7.348 54.75 12.148 1 94.56 63 THR B C 1
ATOM 3482 O O . THR B 1 63 ? -7.031 54.375 13.273 1 94.56 63 THR B O 1
ATOM 3485 N N . ILE B 1 64 ? -6.602 54.719 11.156 1 93.88 64 ILE B N 1
ATOM 3486 C CA . ILE B 1 64 ? -5.258 54.188 11.273 1 93.88 64 ILE B CA 1
ATOM 3487 C C . ILE B 1 64 ? -4.227 55.281 11.141 1 93.88 64 ILE B C 1
ATOM 3489 O O . ILE B 1 64 ? -4.375 56.188 10.305 1 93.88 64 ILE B O 1
ATOM 3493 N N . PRO B 1 65 ? -3.225 55.438 11.93 1 95.56 65 PRO B N 1
ATOM 3494 C CA . PRO B 1 65 ? -2.92 54.406 12.945 1 95.56 65 PRO B CA 1
ATOM 3495 C C . PRO B 1 65 ? -3.838 54.5 14.156 1 95.56 65 PRO B C 1
ATOM 3497 O O . PRO B 1 65 ? -4.332 55.562 14.492 1 95.56 65 PRO B O 1
ATOM 3500 N N . ALA B 1 66 ? -4.152 53.344 14.82 1 96.69 66 ALA B N 1
ATOM 3501 C CA . ALA B 1 66 ? -4.977 53.25 16.031 1 96.69 66 ALA B CA 1
ATOM 3502 C C . ALA B 1 66 ? -4.152 52.812 17.219 1 96.69 66 ALA B C 1
ATOM 3504 O O . ALA B 1 66 ? -3.422 51.812 17.141 1 96.69 66 ALA B O 1
ATOM 3505 N N . ALA B 1 67 ? -4.258 53.5 18.297 1 96.94 67 ALA B N 1
ATOM 3506 C CA . ALA B 1 67 ? -3.58 53.125 19.531 1 96.94 67 ALA B CA 1
ATOM 3507 C C . ALA B 1 67 ? -4.523 52.375 20.453 1 96.94 67 ALA B C 1
ATOM 3509 O O . ALA B 1 67 ? -5.621 52.844 20.75 1 96.94 67 ALA B O 1
ATOM 3510 N N . LEU B 1 68 ? -4.117 51.188 20.859 1 97.5 68 LEU B N 1
ATOM 3511 C CA . LEU B 1 68 ? -4.922 50.375 21.75 1 97.5 68 LEU B CA 1
ATOM 3512 C C . LEU B 1 68 ? -4.113 49.938 22.953 1 97.5 68 LEU B C 1
ATOM 3514 O O . LEU B 1 68 ? -2.924 49.625 22.844 1 97.5 68 LEU B O 1
ATOM 3518 N N . LYS B 1 69 ? -4.75 49.906 24.156 1 96.94 69 LYS B N 1
ATOM 3519 C CA . LYS B 1 69 ? -4.121 49.375 25.359 1 96.94 69 LYS B CA 1
ATOM 3520 C C . LYS B 1 69 ? -4.18 47.844 25.406 1 96.94 69 LYS B C 1
ATOM 3522 O O . LYS B 1 69 ? -5.227 47.25 25.141 1 96.94 69 LYS B O 1
ATOM 3527 N N . VAL B 1 70 ? -3.055 47.219 25.625 1 96.38 70 VAL B N 1
ATOM 3528 C CA . VAL B 1 70 ? -3.025 45.781 25.734 1 96.38 70 VAL B CA 1
ATOM 3529 C C . VAL B 1 70 ? -3.408 45.344 27.141 1 96.38 70 VAL B C 1
ATOM 3531 O O . VAL B 1 70 ? -2.713 45.688 28.109 1 96.38 70 VAL B O 1
ATOM 3534 N N . THR B 1 71 ? -4.492 44.656 27.328 1 93.5 71 THR B N 1
ATOM 3535 C CA . THR B 1 71 ? -5.039 44.406 28.656 1 93.5 71 THR B CA 1
ATOM 3536 C C . THR B 1 71 ? -4.988 42.938 29 1 93.5 71 THR B C 1
ATOM 3538 O O . THR B 1 71 ? -5.465 42.531 30.047 1 93.5 71 THR B O 1
ATOM 3541 N N . GLY B 1 72 ? -4.406 42.125 28.156 1 92 72 GLY B N 1
ATOM 3542 C CA . GLY B 1 72 ? -4.352 40.688 28.438 1 92 72 GLY B CA 1
ATOM 3543 C C . GLY B 1 72 ? -3.553 39.906 27.422 1 92 72 GLY B C 1
ATOM 3544 O O . GLY B 1 72 ? -2.996 40.469 26.484 1 92 72 GLY B O 1
ATOM 3545 N N . TYR B 1 73 ? -3.432 38.688 27.703 1 92.56 73 TYR B N 1
ATOM 3546 C CA . TYR B 1 73 ? -2.707 37.719 26.875 1 92.56 73 TYR B CA 1
ATOM 3547 C C . TYR B 1 73 ? -3.387 36.344 26.906 1 92.56 73 TYR B C 1
ATOM 3549 O O . TYR B 1 73 ? -3.67 35.812 27.969 1 92.56 73 TYR B O 1
ATOM 3557 N N . ILE B 1 74 ? -3.773 35.875 25.734 1 92.25 74 ILE B N 1
ATOM 3558 C CA . ILE B 1 74 ? -4.367 34.531 25.625 1 92.25 74 ILE B CA 1
ATOM 3559 C C . ILE B 1 74 ? -3.469 33.656 24.781 1 92.25 74 ILE B C 1
ATOM 3561 O O . ILE B 1 74 ? -3.457 33.75 23.547 1 92.25 74 ILE B O 1
ATOM 3565 N N . PRO B 1 75 ? -2.709 32.75 25.422 1 89.06 75 PRO B N 1
ATOM 3566 C CA . PRO B 1 75 ? -1.907 31.797 24.672 1 89.06 75 PRO B CA 1
ATOM 3567 C C . PRO B 1 75 ? -2.754 30.688 24.031 1 89.06 75 PRO B C 1
ATOM 3569 O O . PRO B 1 75 ? -3.961 30.625 24.281 1 89.06 75 PRO B O 1
ATOM 3572 N N . ALA B 1 76 ? -2.111 29.938 23.156 1 84.31 76 ALA B N 1
ATOM 3573 C CA . ALA B 1 76 ? -2.795 28.75 22.641 1 84.31 76 ALA B CA 1
ATOM 3574 C C . ALA B 1 76 ? -3.285 27.859 23.766 1 84.31 76 ALA B C 1
ATOM 3576 O O . ALA B 1 76 ? -2.539 27.578 24.719 1 84.31 76 ALA B O 1
ATOM 3577 N N . GLY B 1 77 ? -4.527 27.531 23.719 1 84.19 77 GLY B N 1
ATOM 3578 C CA . GLY B 1 77 ? -5.109 26.703 24.766 1 84.19 77 GLY B CA 1
ATOM 3579 C C . GLY B 1 77 ? -5.551 27.5 25.969 1 84.19 77 GLY B C 1
ATOM 3580 O O . GLY B 1 77 ? -6.059 26.938 26.953 1 84.19 77 GLY B O 1
ATOM 3581 N N . GLY B 1 78 ? -5.301 28.75 25.906 1 86.56 78 GLY B N 1
ATOM 3582 C CA . GLY B 1 78 ? -5.664 29.609 27.031 1 86.56 78 GLY B CA 1
ATOM 3583 C C . GLY B 1 78 ? -7.156 29.828 27.156 1 86.56 78 GLY B C 1
ATOM 3584 O O . GLY B 1 78 ? -7.926 29.406 26.281 1 86.56 78 GLY B O 1
ATOM 3585 N N . GLU B 1 79 ? -7.516 30.391 28.281 1 86.88 79 GLU B N 1
ATOM 3586 C CA . GLU B 1 79 ? -8.922 30.672 28.562 1 86.88 79 GLU B CA 1
ATOM 3587 C C . GLU B 1 79 ? -9.219 32.156 28.422 1 86.88 79 GLU B C 1
ATOM 3589 O O . GLU B 1 79 ? -8.352 33 28.656 1 86.88 79 GLU B O 1
ATOM 3594 N N . VAL B 1 80 ? -10.445 32.344 27.984 1 85.88 80 VAL B N 1
ATOM 3595 C CA . VAL B 1 80 ? -10.914 33.719 27.875 1 85.88 80 VAL B CA 1
ATOM 3596 C C . VAL B 1 80 ? -11.422 34.219 29.219 1 85.88 80 VAL B C 1
ATOM 3598 O O . VAL B 1 80 ? -12.242 33.531 29.859 1 85.88 80 VAL B O 1
ATOM 3601 N N . THR B 1 81 ? -10.812 35.281 29.688 1 78.31 81 THR B N 1
ATOM 3602 C CA . THR B 1 81 ? -11.172 35.75 31.016 1 78.31 81 THR B CA 1
ATOM 3603 C C . THR B 1 81 ? -12.25 36.812 30.938 1 78.31 81 THR B C 1
ATOM 3605 O O . THR B 1 81 ? -12.922 37.094 31.938 1 78.31 81 THR B O 1
ATOM 3608 N N . GLY B 1 82 ? -12.539 37.406 29.875 1 82 82 GLY B N 1
ATOM 3609 C CA . GLY B 1 82 ? -13.57 38.438 29.797 1 82 82 GLY B CA 1
ATOM 3610 C C . GLY B 1 82 ? -13.578 39.188 28.5 1 82 82 GLY B C 1
ATOM 3611 O O . GLY B 1 82 ? -12.734 38.969 27.625 1 82 82 GLY B O 1
ATOM 3612 N N . ALA B 1 83 ? -14.547 40.094 28.438 1 86.62 83 ALA B N 1
ATOM 3613 C CA . ALA B 1 83 ? -14.711 40.906 27.234 1 86.62 83 ALA B CA 1
ATOM 3614 C C . ALA B 1 83 ? -13.648 42 27.172 1 86.62 83 ALA B C 1
ATOM 3616 O O . ALA B 1 83 ? -13.18 42.5 28.203 1 86.62 83 ALA B O 1
ATOM 3617 N N . VAL B 1 84 ? -13.32 42.312 26 1 90.69 84 VAL B N 1
ATOM 3618 C CA . VAL B 1 84 ? -12.352 43.375 25.781 1 90.69 84 VAL B CA 1
ATOM 3619 C C . VAL B 1 84 ? -13.062 44.719 25.766 1 90.69 84 VAL B C 1
ATOM 3621 O O . VAL B 1 84 ? -14.109 44.875 25.141 1 90.69 84 VAL B O 1
ATOM 3624 N N . GLU B 1 85 ? -12.555 45.656 26.5 1 92.19 85 GLU B N 1
ATOM 3625 C CA . GLU B 1 85 ? -13.117 47 26.547 1 92.19 85 GLU B CA 1
ATOM 3626 C C . GLU B 1 85 ? -12.75 47.781 25.297 1 92.19 85 GLU B C 1
ATOM 3628 O O . GLU B 1 85 ? -11.766 47.469 24.625 1 92.19 85 GLU B O 1
ATOM 3633 N N . SER B 1 86 ? -13.609 48.844 25.094 1 94.75 86 SER B N 1
ATOM 3634 C CA . SER B 1 86 ? -13.273 49.719 23.984 1 94.75 86 SER B CA 1
ATOM 3635 C C . SER B 1 86 ? -11.891 50.344 24.188 1 94.75 86 SER B C 1
ATOM 3637 O O . SER B 1 86 ? -11.516 50.719 25.297 1 94.75 86 SER B O 1
ATOM 3639 N N . GLY B 1 87 ? -11.172 50.406 23.094 1 95.75 87 GLY B N 1
ATOM 3640 C CA . GLY B 1 87 ? -9.844 51 23.141 1 95.75 87 GLY B CA 1
ATOM 3641 C C . GLY B 1 87 ? -8.773 50.031 23.641 1 95.75 87 GLY B C 1
ATOM 3642 O O . GLY B 1 87 ? -7.621 50.438 23.828 1 95.75 87 GLY B O 1
ATOM 3643 N N . CYS B 1 88 ? -9.164 48.781 23.844 1 95.94 88 CYS B N 1
ATOM 3644 C CA . CYS B 1 88 ? -8.211 47.812 24.359 1 95.94 88 CYS B CA 1
ATOM 3645 C C . CYS B 1 88 ? -7.992 46.688 23.359 1 95.94 88 CYS B C 1
ATOM 3647 O O . CYS B 1 88 ? -8.766 46.531 22.406 1 95.94 88 CYS B O 1
ATOM 3649 N N . ALA B 1 89 ? -6.918 46.031 23.469 1 96.44 89 ALA B N 1
ATOM 3650 C CA . ALA B 1 89 ? -6.551 44.844 22.688 1 96.44 89 ALA B CA 1
ATOM 3651 C C . ALA B 1 89 ? -6.055 43.719 23.609 1 96.44 89 ALA B C 1
ATOM 3653 O O . ALA B 1 89 ? -5.621 43.969 24.734 1 96.44 89 ALA B O 1
ATOM 3654 N N . ILE B 1 90 ? -6.238 42.562 23.203 1 95.75 90 ILE B N 1
ATOM 3655 C CA . ILE B 1 90 ? -5.707 41.406 23.906 1 95.75 90 ILE B CA 1
ATOM 3656 C C . ILE B 1 90 ? -4.691 40.688 23.016 1 95.75 90 ILE B C 1
ATOM 3658 O O . ILE B 1 90 ? -4.992 40.344 21.875 1 95.75 90 ILE B O 1
ATOM 3662 N N . ARG B 1 91 ? -3.451 40.531 23.516 1 95.06 91 ARG B N 1
ATOM 3663 C CA . ARG B 1 91 ? -2.494 39.688 22.812 1 95.06 91 ARG B CA 1
ATOM 3664 C C . ARG B 1 91 ? -2.988 38.25 22.719 1 95.06 91 ARG B C 1
ATOM 3666 O O . ARG B 1 91 ? -3.432 37.688 23.719 1 95.06 91 ARG B O 1
ATOM 3673 N N . ILE B 1 92 ? -2.961 37.688 21.531 1 93.75 92 ILE B N 1
ATOM 3674 C CA . ILE B 1 92 ? -3.57 36.375 21.297 1 93.75 92 ILE B CA 1
ATOM 3675 C C . ILE B 1 92 ? -2.688 35.562 20.375 1 93.75 92 ILE B C 1
ATOM 3677 O O . ILE B 1 92 ? -2.113 36.094 19.422 1 93.75 92 ILE B O 1
ATOM 3681 N N . MET B 1 93 ? -2.541 34.281 20.656 1 90.44 93 MET B N 1
ATOM 3682 C CA . MET B 1 93 ? -1.759 33.375 19.828 1 90.44 93 MET B CA 1
ATOM 3683 C C . MET B 1 93 ? -2.664 32.594 18.875 1 90.44 93 MET B C 1
ATOM 3685 O O . MET B 1 93 ? -3.867 32.469 19.125 1 90.44 93 MET B O 1
ATOM 3689 N N . THR B 1 94 ? -2.049 32.125 17.812 1 89.38 94 THR B N 1
ATOM 3690 C CA . THR B 1 94 ? -2.77 31.312 16.844 1 89.38 94 THR B CA 1
ATOM 3691 C C . THR B 1 94 ? -3.48 30.156 17.531 1 89.38 94 THR B C 1
ATOM 3693 O O . THR B 1 94 ? -2.887 29.453 18.359 1 89.38 94 THR B O 1
ATOM 3696 N N . GLY B 1 95 ? -4.75 30.031 17.234 1 89.44 95 GLY B N 1
ATOM 3697 C CA . GLY B 1 95 ? -5.527 28.922 17.781 1 89.44 95 GLY B CA 1
ATOM 3698 C C . GLY B 1 95 ? -6.25 29.297 19.062 1 89.44 95 GLY B C 1
ATOM 3699 O O . GLY B 1 95 ? -7.168 28.578 19.484 1 89.44 95 GLY B O 1
ATOM 3700 N N . ALA B 1 96 ? -5.875 30.359 19.719 1 92.06 96 ALA B N 1
ATOM 3701 C CA . ALA B 1 96 ? -6.496 30.781 20.984 1 92.06 96 ALA B CA 1
ATOM 3702 C C . ALA B 1 96 ? -7.914 31.281 20.75 1 92.06 96 ALA B C 1
ATOM 3704 O O . ALA B 1 96 ? -8.188 31.922 19.734 1 92.06 96 ALA B O 1
ATOM 3705 N N . PRO B 1 97 ? -8.781 31.016 21.703 1 94.44 97 PRO B N 1
ATOM 3706 C CA . PRO B 1 97 ? -10.164 31.469 21.562 1 94.44 97 PRO B CA 1
ATOM 3707 C C . PRO B 1 97 ? -10.273 33 21.531 1 94.44 97 PRO B C 1
ATOM 3709 O O . PRO B 1 97 ? -9.555 33.688 22.266 1 94.44 97 PRO B O 1
ATOM 3712 N N . LEU B 1 98 ? -11.094 33.438 20.672 1 95.19 98 LEU B N 1
ATOM 3713 C CA . LEU B 1 98 ? -11.328 34.875 20.578 1 95.19 98 LEU B CA 1
ATOM 3714 C C . LEU B 1 98 ? -12.117 35.375 21.781 1 95.19 98 LEU B C 1
ATOM 3716 O O . LEU B 1 98 ? -13.156 34.812 22.125 1 95.19 98 LEU B O 1
ATOM 3720 N N . PRO B 1 99 ? -11.633 36.406 22.438 1 94.44 99 PRO B N 1
ATOM 3721 C CA . PRO B 1 99 ? -12.406 36.938 23.547 1 94.44 99 PRO B CA 1
ATOM 3722 C C . PRO B 1 99 ? -13.703 37.625 23.094 1 94.44 99 PRO B C 1
ATOM 3724 O O . PRO B 1 99 ? -13.758 38.188 22.016 1 94.44 99 PRO B O 1
ATOM 3727 N N . PRO B 1 100 ? -14.719 37.469 23.984 1 91.81 100 PRO B N 1
ATOM 3728 C CA . PRO B 1 100 ? -15.961 38.156 23.656 1 91.81 100 PRO B CA 1
ATOM 3729 C C . PRO B 1 100 ? -15.75 39.656 23.359 1 91.81 100 PRO B C 1
ATOM 3731 O O . PRO B 1 100 ? -14.938 40.312 24.016 1 91.81 100 PRO B O 1
ATOM 3734 N N . GLY B 1 101 ? -16.438 40.156 22.391 1 91.38 101 GLY B N 1
ATOM 3735 C CA . GLY B 1 101 ? -16.359 41.562 22.031 1 91.38 101 GLY B CA 1
ATOM 3736 C C . GLY B 1 101 ? -15.414 41.812 20.859 1 91.38 101 GLY B C 1
ATOM 3737 O O . GLY B 1 101 ? -15.555 42.812 20.172 1 91.38 101 GLY B O 1
ATOM 3738 N N . CYS B 1 102 ? -14.359 41.031 20.797 1 95.44 102 CYS B N 1
ATOM 3739 C CA . CYS B 1 102 ? -13.422 41.188 19.688 1 95.44 102 CYS B CA 1
ATOM 3740 C C . CYS B 1 102 ? -13.977 40.562 18.406 1 95.44 102 CYS B C 1
ATOM 3742 O O . CYS B 1 102 ? -14.602 39.5 18.453 1 95.44 102 CYS B O 1
ATOM 3744 N N . ASP B 1 103 ? -13.734 41.281 17.266 1 96.81 103 ASP B N 1
ATOM 3745 C CA . ASP B 1 103 ? -14.266 40.75 16 1 96.81 103 ASP B CA 1
ATOM 3746 C C . ASP B 1 103 ? -13.195 40.812 14.914 1 96.81 103 ASP B C 1
ATOM 3748 O O . ASP B 1 103 ? -13.516 40.688 13.727 1 96.81 103 ASP B O 1
ATOM 3752 N N . ALA B 1 104 ? -11.969 40.969 15.32 1 97.81 104 ALA B N 1
ATOM 3753 C CA . ALA B 1 104 ? -10.844 40.938 14.391 1 97.81 104 ALA B CA 1
ATOM 3754 C C . ALA B 1 104 ? -9.539 40.594 15.117 1 97.81 104 ALA B C 1
ATOM 3756 O O . ALA B 1 104 ? -9.414 40.844 16.328 1 97.81 104 ALA B O 1
ATOM 3757 N N . VAL B 1 105 ? -8.672 40 14.438 1 97.62 105 VAL B N 1
ATOM 3758 C CA . VAL B 1 105 ? -7.316 39.812 14.922 1 97.62 105 VAL B CA 1
ATOM 3759 C C . VAL B 1 105 ? -6.32 40.531 14.008 1 97.62 105 VAL B C 1
ATOM 3761 O O . VAL B 1 105 ? -6.367 40.375 12.781 1 97.62 105 VAL B O 1
ATOM 3764 N N . VAL B 1 106 ? -5.48 41.344 14.578 1 97.19 106 VAL B N 1
ATOM 3765 C CA . VAL B 1 106 ? -4.434 42.062 13.859 1 97.19 106 VAL B CA 1
ATOM 3766 C C . VAL B 1 106 ? -3.102 41.344 14.031 1 97.19 106 VAL B C 1
ATOM 3768 O O . VAL B 1 106 ? -2.613 41.188 15.148 1 97.19 106 VAL B O 1
ATOM 3771 N N . PRO B 1 107 ? -2.514 40.906 12.906 1 95.56 107 PRO B N 1
ATOM 3772 C CA . PRO B 1 107 ? -1.226 40.219 13.016 1 95.56 107 PRO B CA 1
ATOM 3773 C C . PRO B 1 107 ? -0.148 41.094 13.664 1 95.56 107 PRO B C 1
ATOM 3775 O O . PRO B 1 107 ? -0.16 42.312 13.5 1 95.56 107 PRO B O 1
ATOM 3778 N N . VAL B 1 108 ? 0.761 40.469 14.336 1 93.38 108 VAL B N 1
ATOM 3779 C CA . VAL B 1 108 ? 1.828 41.188 15.039 1 93.38 108 VAL B CA 1
ATOM 3780 C C . VAL B 1 108 ? 2.604 42.062 14.062 1 93.38 108 VAL B C 1
ATOM 3782 O O . VAL B 1 108 ? 3.045 43.156 14.422 1 93.38 108 VAL B O 1
ATOM 3785 N N . GLU B 1 109 ? 2.738 41.594 12.789 1 91.81 109 GLU B N 1
ATOM 3786 C CA . GLU B 1 109 ? 3.52 42.281 11.773 1 91.81 109 GLU B CA 1
ATOM 3787 C C . GLU B 1 109 ? 2.879 43.625 11.406 1 91.81 109 GLU B C 1
ATOM 3789 O O . GLU B 1 109 ? 3.537 44.5 10.836 1 91.81 109 GLU B O 1
ATOM 3794 N N . GLU B 1 110 ? 1.691 43.75 11.758 1 95.31 110 GLU B N 1
ATOM 3795 C CA . GLU B 1 110 ? 0.948 44.938 11.398 1 95.31 110 GLU B CA 1
ATOM 3796 C C . GLU B 1 110 ? 0.74 45.844 12.609 1 95.31 110 GLU B C 1
ATOM 3798 O O . GLU B 1 110 ? -0.165 46.688 12.617 1 95.31 110 GLU B O 1
ATOM 3803 N N . THR B 1 111 ? 1.542 45.656 13.602 1 95.75 111 THR B N 1
ATOM 3804 C CA . THR B 1 111 ? 1.431 46.438 14.828 1 95.75 111 THR B CA 1
ATOM 3805 C C . THR B 1 111 ? 2.805 46.906 15.289 1 95.75 111 THR B C 1
ATOM 3807 O O . THR B 1 111 ? 3.826 46.312 14.914 1 95.75 111 THR B O 1
ATOM 3810 N N . GLU B 1 112 ? 2.824 47.969 15.844 1 94.94 112 GLU B N 1
ATOM 3811 C CA . GLU B 1 112 ? 3.957 48.438 16.641 1 94.94 112 GLU B CA 1
ATOM 3812 C C . GLU B 1 112 ? 3.676 48.25 18.141 1 94.94 112 GLU B C 1
ATOM 3814 O O . GLU B 1 112 ? 2.762 48.906 18.672 1 94.94 112 GLU B O 1
ATOM 3819 N N . ASP B 1 113 ? 4.387 47.406 18.75 1 91.19 113 ASP B N 1
ATOM 3820 C CA . ASP B 1 113 ? 4.109 46.969 20.125 1 91.19 113 ASP B CA 1
ATOM 3821 C C . ASP B 1 113 ? 5.117 47.531 21.109 1 91.19 113 ASP B C 1
ATOM 3823 O O . ASP B 1 113 ? 6.324 47.312 20.969 1 91.19 113 ASP B O 1
ATOM 3827 N N . ASP B 1 114 ? 4.707 48.281 22 1 86.88 114 ASP B N 1
ATOM 3828 C CA . ASP B 1 114 ? 5.605 48.812 23.031 1 86.88 114 ASP B CA 1
ATOM 3829 C C . ASP B 1 114 ? 5.359 48.125 24.375 1 86.88 114 ASP B C 1
ATOM 3831 O O . ASP B 1 114 ? 5.824 48.594 25.406 1 86.88 114 ASP B O 1
ATOM 3835 N N . GLY B 1 115 ? 4.617 46.969 24.391 1 84.94 115 GLY B N 1
ATOM 3836 C CA . GLY B 1 115 ? 4.355 46.188 25.594 1 84.94 115 GLY B CA 1
ATOM 3837 C C . GLY B 1 115 ? 3.018 46.5 26.234 1 84.94 115 GLY B C 1
ATOM 3838 O O . GLY B 1 115 ? 2.086 45.719 26.172 1 84.94 115 GLY B O 1
ATOM 3839 N N . ALA B 1 116 ? 2.785 47.719 26.688 1 90.56 116 ALA B N 1
ATOM 3840 C CA . ALA B 1 116 ? 1.568 48.156 27.359 1 90.56 116 ALA B CA 1
ATOM 3841 C C . ALA B 1 116 ? 0.498 48.562 26.359 1 90.56 116 ALA B C 1
ATOM 3843 O O . ALA B 1 116 ? -0.696 48.531 26.672 1 90.56 116 ALA B O 1
ATOM 3844 N N . ALA B 1 117 ? 0.962 49 25.234 1 95.19 117 ALA B N 1
ATOM 3845 C CA . ALA B 1 117 ? 0.054 49.438 24.172 1 95.19 117 ALA B CA 1
ATOM 3846 C C . ALA B 1 117 ? 0.578 49.062 22.797 1 95.19 117 ALA B C 1
ATOM 3848 O O . ALA B 1 117 ? 1.761 48.75 22.641 1 95.19 117 ALA B O 1
ATOM 3849 N N . ILE B 1 118 ? -0.351 48.938 21.875 1 96.56 118 ILE B N 1
ATOM 3850 C CA . ILE B 1 118 ? 0.042 48.688 20.484 1 96.56 118 ILE B CA 1
ATOM 3851 C C . ILE B 1 118 ? -0.5 49.781 19.578 1 96.56 118 ILE B C 1
ATOM 3853 O O . ILE B 1 118 ? -1.49 50.438 19.922 1 96.56 118 ILE B O 1
ATOM 3857 N N . ARG B 1 119 ? 0.221 50.031 18.531 1 97.19 119 ARG B N 1
ATOM 3858 C CA . ARG B 1 119 ? -0.248 50.875 17.438 1 97.19 119 ARG B CA 1
ATOM 3859 C C . ARG B 1 119 ? -0.532 50.031 16.188 1 97.19 119 ARG B C 1
ATOM 3861 O O . ARG B 1 119 ? 0.367 49.375 15.648 1 97.19 119 ARG B O 1
ATOM 3868 N N . VAL B 1 120 ? -1.771 50 15.797 1 97.31 120 VAL B N 1
ATOM 3869 C CA . VAL B 1 120 ? -2.17 49.281 14.578 1 97.31 120 VAL B CA 1
ATOM 3870 C C . VAL B 1 120 ? -1.877 50.156 13.359 1 97.31 120 VAL B C 1
ATOM 3872 O O . VAL B 1 120 ? -2.348 51.281 13.273 1 97.31 120 VAL B O 1
ATOM 3875 N N . VAL B 1 121 ? -1.148 49.625 12.367 1 96.81 121 VAL B N 1
ATOM 3876 C CA . VAL B 1 121 ? -0.632 50.469 11.305 1 96.81 121 VAL B CA 1
ATOM 3877 C C . VAL B 1 121 ? -1.226 50.062 9.961 1 96.81 121 VAL B C 1
ATOM 3879 O O . VAL B 1 121 ? -0.881 50.625 8.922 1 96.81 121 VAL B O 1
ATOM 3882 N N . ALA B 1 122 ? -2.016 49.125 9.891 1 96.19 122 ALA B N 1
ATOM 3883 C CA . ALA B 1 122 ? -2.689 48.656 8.68 1 96.19 122 ALA B CA 1
ATOM 3884 C C . ALA B 1 122 ? -4.203 48.594 8.875 1 96.19 122 ALA B C 1
ATOM 3886 O O . ALA B 1 122 ? -4.684 48.469 10.008 1 96.19 122 ALA B O 1
ATOM 3887 N N . PRO B 1 123 ? -4.973 48.75 7.781 1 96.06 123 PRO B N 1
ATOM 3888 C CA . PRO B 1 123 ? -6.43 48.688 7.906 1 96.06 123 PRO B CA 1
ATOM 3889 C C . PRO B 1 123 ? -6.91 47.375 8.5 1 96.06 123 PRO B C 1
ATOM 3891 O O . PRO B 1 123 ? -6.332 46.312 8.227 1 96.06 123 PRO B O 1
ATOM 3894 N N . VAL B 1 124 ? -7.918 47.5 9.375 1 97.44 124 VAL B N 1
ATOM 3895 C CA . VAL B 1 124 ? -8.477 46.312 10.047 1 97.44 124 VAL B CA 1
ATOM 3896 C C . VAL B 1 124 ? -9.914 46.094 9.578 1 97.44 124 VAL B C 1
ATOM 3898 O O . VAL B 1 124 ? -10.75 47 9.664 1 97.44 124 VAL B O 1
ATOM 3901 N N . LYS B 1 125 ? -10.18 44.938 9.062 1 96.75 125 LYS B N 1
ATOM 3902 C CA . LYS B 1 125 ? -11.531 44.562 8.648 1 96.75 125 LYS B CA 1
ATOM 3903 C C . LYS B 1 125 ? -12.18 43.625 9.68 1 96.75 125 LYS B C 1
ATOM 3905 O O . LYS B 1 125 ? -11.516 42.75 10.234 1 96.75 125 LYS B O 1
ATOM 3910 N N . GLU B 1 126 ? -13.531 43.875 9.836 1 96.44 126 GLU B N 1
ATOM 3911 C CA . GLU B 1 126 ? -14.266 42.938 10.695 1 96.44 126 GLU B CA 1
ATOM 3912 C C . GLU B 1 126 ? -14.117 41.5 10.211 1 96.44 126 GLU B C 1
ATOM 3914 O O . GLU B 1 126 ? -14.133 41.25 9.008 1 96.44 126 GLU B O 1
ATOM 3919 N N . ARG B 1 127 ? -13.922 40.531 11.18 1 96.56 127 ARG B N 1
ATOM 3920 C CA . ARG B 1 127 ? -13.914 39.094 10.945 1 96.56 127 ARG B CA 1
ATOM 3921 C C . ARG B 1 127 ? -12.578 38.656 10.367 1 96.56 127 ARG B C 1
ATOM 3923 O O . ARG B 1 127 ? -12.398 37.469 10.062 1 96.56 127 ARG B O 1
ATOM 3930 N N . GLN B 1 128 ? -11.656 39.625 10.234 1 96.25 128 GLN B N 1
ATOM 3931 C CA . GLN B 1 128 ? -10.398 39.219 9.617 1 96.25 128 GLN B CA 1
ATOM 3932 C C . GLN B 1 128 ? -9.586 38.344 10.555 1 96.25 128 GLN B C 1
ATOM 3934 O O . GLN B 1 128 ? -9.578 38.562 11.766 1 96.25 128 GLN B O 1
ATOM 3939 N N . HIS B 1 129 ? -8.914 37.344 10.016 1 95.56 129 HIS B N 1
ATOM 3940 C CA . HIS B 1 129 ? -7.973 36.438 10.664 1 95.56 129 HIS B CA 1
ATOM 3941 C C . HIS B 1 129 ? -8.625 35.719 11.844 1 95.56 129 HIS B C 1
ATOM 3943 O O . HIS B 1 129 ? -7.996 35.531 12.891 1 95.56 129 HIS B O 1
ATOM 3949 N N . ILE B 1 130 ? -9.859 35.438 11.703 1 96 130 ILE B N 1
ATOM 3950 C CA . ILE B 1 130 ? -10.609 34.625 12.656 1 96 130 ILE B CA 1
ATOM 3951 C C . ILE B 1 130 ? -11.031 33.312 11.992 1 96 130 ILE B C 1
ATOM 3953 O O . ILE B 1 130 ? -11.508 33.312 10.859 1 96 130 ILE B O 1
ATOM 3957 N N . ARG B 1 131 ? -10.727 32.219 12.609 1 94.38 131 ARG B N 1
ATOM 3958 C CA . ARG B 1 131 ? -11.352 30.938 12.266 1 94.38 131 ARG B CA 1
ATOM 3959 C C . ARG B 1 131 ? -12.656 30.75 13.039 1 94.38 131 ARG B C 1
ATOM 3961 O O . ARG B 1 131 ? -12.656 30.734 14.273 1 94.38 131 ARG B O 1
ATOM 3968 N N . PHE B 1 132 ? -13.672 30.594 12.352 1 95.44 132 PHE B N 1
ATOM 3969 C CA . PHE B 1 132 ? -14.984 30.641 12.977 1 95.44 132 PHE B CA 1
ATOM 3970 C C . PHE B 1 132 ? -15.406 29.25 13.461 1 95.44 132 PHE B C 1
ATOM 3972 O O . PHE B 1 132 ? -15.078 28.25 12.828 1 95.44 132 PHE B O 1
ATOM 3979 N N . LYS B 1 133 ? -16.125 29.297 14.57 1 95.12 133 LYS B N 1
ATOM 3980 C CA . LYS B 1 133 ? -16.688 28.078 15.125 1 95.12 133 LYS B CA 1
ATOM 3981 C C . LYS B 1 133 ? -17.438 27.281 14.055 1 95.12 133 LYS B C 1
ATOM 3983 O O . LYS B 1 133 ? -18.297 27.828 13.359 1 95.12 133 LYS B O 1
ATOM 3988 N N . GLY B 1 134 ? -17.062 26 13.859 1 95.5 134 GLY B N 1
ATOM 3989 C CA . GLY B 1 134 ? -17.797 25.094 12.992 1 95.5 134 GLY B CA 1
ATOM 3990 C C . GLY B 1 134 ? -17.516 25.312 11.516 1 95.5 134 GLY B C 1
ATOM 3991 O O . GLY B 1 134 ? -18.172 24.734 10.656 1 95.5 134 GLY B O 1
ATOM 3992 N N . GLU B 1 135 ? -16.609 26.125 11.219 1 94.94 135 GLU B N 1
ATOM 3993 C CA . GLU B 1 135 ? -16.359 26.453 9.812 1 94.94 135 GLU B CA 1
ATOM 3994 C C . GLU B 1 135 ? -15.844 25.234 9.055 1 94.94 135 GLU B C 1
ATOM 3996 O O . GLU B 1 135 ? -16.078 25.109 7.848 1 94.94 135 GLU B O 1
ATOM 4001 N N . ASP B 1 136 ? -15.125 24.344 9.703 1 95.81 136 ASP B N 1
ATOM 4002 C CA . ASP B 1 136 ? -14.641 23.125 9.078 1 95.81 136 ASP B CA 1
ATOM 4003 C C . ASP B 1 136 ? -15.719 22.047 9.07 1 95.81 136 ASP B C 1
ATOM 4005 O O . ASP B 1 136 ? -16.062 21.5 8.016 1 95.81 136 ASP B O 1
ATOM 4009 N N . VAL B 1 137 ? -16.219 21.781 10.219 1 96.44 137 VAL B N 1
ATOM 4010 C CA . VAL B 1 137 ? -17.219 20.75 10.383 1 96.44 137 VAL B CA 1
ATOM 4011 C C . VAL B 1 137 ? -18.328 21.234 11.328 1 96.44 137 VAL B C 1
ATOM 4013 O O . VAL B 1 137 ? -18.031 21.797 12.383 1 96.44 137 VAL B O 1
ATOM 4016 N N . ALA B 1 138 ? -19.562 21.094 10.93 1 96.69 138 ALA B N 1
ATOM 4017 C CA . ALA B 1 138 ? -20.703 21.406 11.789 1 96.69 138 ALA B CA 1
ATOM 4018 C C . ALA B 1 138 ? -21.125 20.188 12.594 1 96.69 138 ALA B C 1
ATOM 4020 O O . ALA B 1 138 ? -20.969 19.047 12.141 1 96.69 138 ALA B O 1
ATOM 4021 N N . THR B 1 139 ? -21.641 20.453 13.797 1 96.25 139 THR B N 1
ATOM 4022 C CA . THR B 1 139 ? -22.203 19.359 14.586 1 96.25 139 THR B CA 1
ATOM 4023 C C . THR B 1 139 ? -23.281 18.625 13.797 1 96.25 139 THR B C 1
ATOM 4025 O O . THR B 1 139 ? -24.109 19.25 13.141 1 96.25 139 THR B O 1
ATOM 4028 N N . GLY B 1 140 ? -23.203 17.297 13.789 1 97.06 140 GLY B N 1
ATOM 4029 C CA . GLY B 1 140 ? -24.219 16.484 13.141 1 97.06 140 GLY B CA 1
ATOM 4030 C C . GLY B 1 140 ? -23.906 16.172 11.688 1 97.06 140 GLY B C 1
ATOM 4031 O O . GLY B 1 140 ? -24.578 15.352 11.062 1 97.06 140 GLY B O 1
ATOM 4032 N N . GLU B 1 141 ? -22.891 16.719 11.195 1 96.5 141 GLU B N 1
ATOM 4033 C CA . GLU B 1 141 ? -22.5 16.469 9.812 1 96.5 141 GLU B CA 1
ATOM 4034 C C . GLU B 1 141 ? -21.828 15.109 9.664 1 96.5 141 GLU B C 1
ATOM 4036 O O . GLU B 1 141 ? -21.047 14.703 10.523 1 96.5 141 GLU B O 1
ATOM 4041 N N . THR B 1 142 ? -22.156 14.375 8.578 1 97.56 142 THR B N 1
ATOM 4042 C CA . THR B 1 142 ? -21.375 13.195 8.234 1 97.56 142 THR B CA 1
ATOM 4043 C C . THR B 1 142 ? -20.016 13.586 7.676 1 97.56 142 THR B C 1
ATOM 4045 O O . THR B 1 142 ? -19.922 14.141 6.578 1 97.56 142 THR B O 1
ATOM 4048 N N . VAL B 1 143 ? -18.969 13.312 8.375 1 96.44 143 VAL B N 1
ATOM 4049 C CA . VAL B 1 143 ? -17.641 13.797 8 1 96.44 143 VAL B CA 1
ATOM 4050 C C . VAL B 1 143 ? -16.875 12.711 7.246 1 96.44 143 VAL B C 1
ATOM 4052 O O . VAL B 1 143 ? -16.031 13.008 6.41 1 96.44 143 VAL B O 1
ATOM 4055 N N . ILE B 1 144 ? -17.094 11.445 7.566 1 98.12 144 ILE B N 1
ATOM 4056 C CA . ILE B 1 144 ? -16.547 10.305 6.848 1 98.12 144 ILE B CA 1
ATOM 4057 C C . ILE B 1 144 ? -17.656 9.297 6.562 1 98.12 144 ILE B C 1
ATOM 4059 O O . ILE B 1 144 ? -18.188 8.672 7.484 1 98.12 144 ILE B O 1
ATOM 4063 N N . PRO B 1 145 ? -17.984 9.125 5.348 1 97.69 145 PRO B N 1
ATOM 4064 C CA . PRO B 1 145 ? -19.047 8.164 5.035 1 97.69 145 PRO B CA 1
ATOM 4065 C C . PRO B 1 145 ? -18.594 6.715 5.195 1 97.69 145 PRO B C 1
ATOM 4067 O O . PRO B 1 145 ? -17.422 6.406 5 1 97.69 145 PRO B O 1
ATOM 4070 N N . ALA B 1 146 ? -19.578 5.859 5.566 1 98 146 ALA B N 1
ATOM 4071 C CA . ALA B 1 146 ? -19.328 4.422 5.535 1 98 146 ALA B CA 1
ATOM 4072 C C . ALA B 1 146 ? -18.797 3.988 4.176 1 98 146 ALA B C 1
ATOM 4074 O O . ALA B 1 146 ? -19.172 4.551 3.145 1 98 146 ALA B O 1
ATOM 4075 N N . GLY B 1 147 ? -17.906 2.971 4.176 1 96.94 147 GLY B N 1
ATOM 4076 C CA . GLY B 1 147 ? -17.328 2.484 2.932 1 96.94 147 GLY B CA 1
ATOM 4077 C C . GLY B 1 147 ? -16 3.15 2.586 1 96.94 147 GLY B C 1
ATOM 4078 O O . GLY B 1 147 ? -15.352 2.779 1.608 1 96.94 147 GLY B O 1
ATOM 4079 N N . THR B 1 148 ? -15.555 4.129 3.453 1 97.25 148 THR B N 1
ATOM 4080 C CA . THR B 1 148 ? -14.312 4.855 3.217 1 97.25 148 THR B CA 1
ATOM 4081 C C . THR B 1 148 ? -13.117 4.051 3.713 1 97.25 148 THR B C 1
ATOM 4083 O O . THR B 1 148 ? -13.148 3.48 4.805 1 97.25 148 THR B O 1
ATOM 4086 N N . LEU B 1 149 ? -12.164 3.861 2.857 1 97.38 149 LEU B N 1
ATOM 4087 C CA . LEU B 1 149 ? -10.883 3.33 3.311 1 97.38 149 LEU B CA 1
ATOM 4088 C C . LEU B 1 149 ? -10.195 4.301 4.266 1 97.38 149 LEU B C 1
ATOM 4090 O O . LEU B 1 149 ? -9.938 5.453 3.908 1 97.38 149 LEU B O 1
ATOM 4094 N N . ILE B 1 150 ? -9.883 3.898 5.438 1 98.44 150 ILE B N 1
ATOM 4095 C CA . ILE B 1 150 ? -9.312 4.77 6.461 1 98.44 150 ILE B CA 1
ATOM 4096 C C . ILE B 1 150 ? -7.812 4.934 6.223 1 98.44 150 ILE B C 1
ATOM 4098 O O . ILE B 1 150 ? -7.066 3.951 6.203 1 98.44 150 ILE B O 1
ATOM 4102 N N . GLN B 1 151 ? -7.391 6.082 5.969 1 98.06 151 GLN B N 1
ATOM 4103 C CA . GLN B 1 151 ? -5.996 6.488 5.812 1 98.06 151 GLN B CA 1
ATOM 4104 C C . GLN B 1 151 ? -5.629 7.586 6.805 1 98.06 151 GLN B C 1
ATOM 4106 O O . GLN B 1 151 ? -6.449 7.977 7.641 1 98.06 151 GLN B O 1
ATOM 4111 N N . PRO B 1 152 ? -4.434 8.078 6.809 1 98.44 152 PRO B N 1
ATOM 4112 C CA . PRO B 1 152 ? -3.982 9.016 7.836 1 98.44 152 PRO B CA 1
ATOM 4113 C C . PRO B 1 152 ? -4.902 10.227 7.973 1 98.44 152 PRO B C 1
ATOM 4115 O O . PRO B 1 152 ? -5.211 10.648 9.094 1 98.44 152 PRO B O 1
ATOM 4118 N N . PRO B 1 153 ? -5.438 10.797 6.883 1 98.44 153 PRO B N 1
ATOM 4119 C CA . PRO B 1 153 ? -6.371 11.906 7.066 1 98.44 153 PRO B CA 1
ATOM 4120 C C . PRO B 1 153 ? -7.641 11.5 7.812 1 98.44 153 PRO B C 1
ATOM 4122 O O . PRO B 1 153 ? -8.133 12.25 8.656 1 98.44 153 PRO B O 1
ATOM 4125 N N . GLU B 1 154 ? -8.195 10.32 7.508 1 98.69 154 GLU B N 1
ATOM 4126 C CA . GLU B 1 154 ? -9.367 9.828 8.227 1 98.69 154 GLU B CA 1
ATOM 4127 C C . GLU B 1 154 ? -9.047 9.586 9.703 1 98.69 154 GLU B C 1
ATOM 4129 O O . GLU B 1 154 ? -9.875 9.867 10.57 1 98.69 154 GLU B O 1
ATOM 4134 N N . VAL B 1 155 ? -7.844 9.07 9.969 1 98.75 155 VAL B N 1
ATOM 4135 C CA . VAL B 1 155 ? -7.414 8.867 11.344 1 98.75 155 VAL B CA 1
ATOM 4136 C C . VAL B 1 155 ? -7.387 10.203 12.086 1 98.75 155 VAL B C 1
ATOM 4138 O O . VAL B 1 155 ? -7.832 10.289 13.234 1 98.75 155 VAL B O 1
ATOM 4141 N N . SER B 1 156 ? -6.852 11.227 11.43 1 98.31 156 SER B N 1
ATOM 4142 C CA . SER B 1 156 ? -6.832 12.562 12.016 1 98.31 156 SER B CA 1
ATOM 4143 C C . SER B 1 156 ? -8.234 13.031 12.367 1 98.31 156 SER B C 1
ATOM 4145 O O . SER B 1 156 ? -8.477 13.531 13.477 1 98.31 156 SER B O 1
ATOM 4147 N N . MET B 1 157 ? -9.141 12.883 11.461 1 98.19 157 MET B N 1
ATOM 4148 C CA . MET B 1 157 ? -10.523 13.32 11.664 1 98.19 157 MET B CA 1
ATOM 4149 C C . MET B 1 157 ? -11.195 12.523 12.773 1 98.19 157 MET B C 1
ATOM 4151 O O . MET B 1 157 ? -11.852 13.094 13.641 1 98.19 157 MET B O 1
ATOM 4155 N N . LEU B 1 158 ? -11.039 11.195 12.727 1 98.5 158 LEU B N 1
ATOM 4156 C CA . LEU B 1 158 ? -11.578 10.336 13.781 1 98.5 158 LEU B CA 1
ATOM 4157 C C . LEU B 1 158 ? -11.062 10.773 15.148 1 98.5 158 LEU B C 1
ATOM 4159 O O . LEU B 1 158 ? -11.844 10.914 16.094 1 98.5 158 LEU B O 1
ATOM 4163 N N . ALA B 1 159 ? -9.773 11.039 15.234 1 97.75 159 ALA B N 1
ATOM 4164 C CA . ALA B 1 159 ? -9.156 11.461 16.484 1 97.75 159 ALA B CA 1
ATOM 4165 C C . ALA B 1 159 ? -9.719 12.805 16.938 1 97.75 159 ALA B C 1
ATOM 4167 O O . ALA B 1 159 ? -9.992 13 18.125 1 97.75 159 ALA B O 1
ATOM 4168 N N . SER B 1 160 ? -9.867 13.703 16 1 96.62 160 SER B N 1
ATOM 4169 C CA . SER B 1 160 ? -10.367 15.039 16.312 1 96.62 160 SER B CA 1
ATOM 4170 C C . SER B 1 160 ? -11.75 14.984 16.953 1 96.62 160 SER B C 1
ATOM 4172 O O . SER B 1 160 ? -12.156 15.914 17.656 1 96.62 160 SER B O 1
ATOM 4174 N N . PHE B 1 161 ? -12.438 13.883 16.734 1 95.94 161 PHE B N 1
ATOM 4175 C CA . PHE B 1 161 ? -13.781 13.727 17.281 1 95.94 161 PHE B CA 1
ATOM 4176 C C . PHE B 1 161 ? -13.789 12.695 18.406 1 95.94 161 PHE B C 1
ATOM 4178 O O . PHE B 1 161 ? -14.852 12.18 18.766 1 95.94 161 PHE B O 1
ATOM 4185 N N . GLY B 1 162 ? -12.656 12.328 18.844 1 95.94 162 GLY B N 1
ATOM 4186 C CA . GLY B 1 162 ? -12.523 11.484 20.031 1 95.94 162 GLY B CA 1
ATOM 4187 C C . GLY B 1 162 ? -12.867 10.031 19.766 1 95.94 162 GLY B C 1
ATOM 4188 O O . GLY B 1 162 ? -13.18 9.281 20.688 1 95.94 162 GLY B O 1
ATOM 4189 N N . LYS B 1 163 ? -12.844 9.625 18.562 1 96.44 163 LYS B N 1
ATOM 4190 C CA . LYS B 1 163 ? -13.203 8.25 18.219 1 96.44 163 LYS B CA 1
ATOM 4191 C C . LYS B 1 163 ? -12.016 7.305 18.422 1 96.44 163 LYS B C 1
ATOM 4193 O O . LYS B 1 163 ? -11.227 7.086 17.484 1 96.44 163 LYS B O 1
ATOM 4198 N N . ALA B 1 164 ? -11.977 6.711 19.562 1 96.62 164 ALA B N 1
ATOM 4199 C CA . ALA B 1 164 ? -10.875 5.816 19.891 1 96.62 164 ALA B CA 1
ATOM 4200 C C . ALA B 1 164 ? -11.102 4.422 19.328 1 96.62 164 ALA B C 1
ATOM 4202 O O . ALA B 1 164 ? -10.141 3.723 18.984 1 96.62 164 ALA B O 1
ATOM 4203 N N . LEU B 1 165 ? -12.359 4.027 19.312 1 97.94 165 LEU B N 1
ATOM 4204 C CA . LEU B 1 165 ? -12.773 2.76 18.703 1 97.94 165 LEU B CA 1
ATOM 4205 C C . LEU B 1 165 ? -13.57 2.998 17.422 1 97.94 165 LEU B C 1
ATOM 4207 O O . LEU B 1 165 ? -14.523 3.777 17.422 1 97.94 165 LEU B O 1
ATOM 4211 N N . VAL B 1 166 ? -13.18 2.393 16.391 1 98.62 166 VAL B N 1
ATOM 4212 C CA . VAL B 1 166 ? -13.711 2.68 15.055 1 98.62 166 VAL B CA 1
ATOM 4213 C C . VAL B 1 166 ? -14.383 1.433 14.484 1 98.62 166 VAL B C 1
ATOM 4215 O O . VAL B 1 166 ? -13.781 0.355 14.461 1 98.62 166 VAL B O 1
ATOM 4218 N N . PRO B 1 167 ? -15.648 1.529 14.102 1 98.81 167 PRO B N 1
ATOM 4219 C CA . PRO B 1 167 ? -16.312 0.4 13.438 1 98.81 167 PRO B CA 1
ATOM 4220 C C . PRO B 1 167 ? -15.805 0.174 12.016 1 98.81 167 PRO B C 1
ATOM 4222 O O . PRO B 1 167 ? -15.93 1.059 11.164 1 98.81 167 PRO B O 1
ATOM 4225 N N . VAL B 1 168 ? -15.211 -0.949 11.75 1 98.88 168 VAL B N 1
ATOM 4226 C CA . VAL B 1 168 ? -14.695 -1.29 10.43 1 98.88 168 VAL B CA 1
ATOM 4227 C C . VAL B 1 168 ? -15.18 -2.68 10.023 1 98.88 168 VAL B C 1
ATOM 4229 O O . VAL B 1 168 ? -15.625 -3.459 10.867 1 98.88 168 VAL B O 1
ATOM 4232 N N . PHE B 1 169 ? -15.18 -2.955 8.75 1 98.88 169 PHE B N 1
ATOM 4233 C CA . PHE B 1 169 ? -15.445 -4.309 8.289 1 98.88 169 PHE B CA 1
ATOM 4234 C C . PHE B 1 169 ? -14.336 -5.262 8.719 1 98.88 169 PHE B C 1
ATOM 4236 O O . PHE B 1 169 ? -13.164 -4.891 8.711 1 98.88 169 PHE B O 1
ATOM 4243 N N . ARG B 1 170 ? -14.727 -6.469 9.047 1 98.5 170 ARG B N 1
ATOM 4244 C CA . ARG B 1 170 ? -13.773 -7.473 9.508 1 98.5 170 ARG B CA 1
ATOM 4245 C C . ARG B 1 170 ? -12.797 -7.852 8.406 1 98.5 170 ARG B C 1
ATOM 4247 O O . ARG B 1 170 ? -13.141 -7.809 7.219 1 98.5 170 ARG B O 1
ATOM 4254 N N . LYS B 1 171 ? -11.586 -8.195 8.805 1 98.69 171 LYS B N 1
ATOM 4255 C CA . LYS B 1 171 ? -10.648 -8.82 7.875 1 98.69 171 LYS B CA 1
ATOM 4256 C C . LYS B 1 171 ? -11.102 -10.219 7.492 1 98.69 171 LYS B C 1
ATOM 4258 O O . LYS B 1 171 ? -11.648 -10.953 8.328 1 98.69 171 LYS B O 1
ATOM 4263 N N . ALA B 1 172 ? -10.867 -10.578 6.266 1 98.88 172 ALA B N 1
ATOM 4264 C CA . ALA B 1 172 ? -11.164 -11.945 5.84 1 98.88 172 ALA B CA 1
ATOM 4265 C C . ALA B 1 172 ? -10.086 -12.914 6.309 1 98.88 172 ALA B C 1
ATOM 4267 O O . ALA B 1 172 ? -8.898 -12.703 6.047 1 98.88 172 ALA B O 1
ATOM 4268 N N . ARG B 1 173 ? -10.469 -13.898 7.078 1 98.88 173 ARG B N 1
ATOM 4269 C CA . ARG B 1 173 ? -9.586 -15.031 7.359 1 98.88 173 ARG B CA 1
ATOM 4270 C C . ARG B 1 173 ? -9.562 -16.016 6.191 1 98.88 173 ARG B C 1
ATOM 4272 O O . ARG B 1 173 ? -10.586 -16.594 5.848 1 98.88 173 ARG B O 1
ATOM 4279 N N . VAL B 1 174 ? -8.375 -16.203 5.586 1 98.94 174 VAL B N 1
ATOM 4280 C CA . VAL B 1 174 ? -8.273 -16.953 4.34 1 98.94 174 VAL B CA 1
ATOM 4281 C C . VAL B 1 174 ? -7.414 -18.188 4.547 1 98.94 174 VAL B C 1
ATOM 4283 O O . VAL B 1 174 ? -6.211 -18.078 4.789 1 98.94 174 VAL B O 1
ATOM 4286 N N . ALA B 1 175 ? -8.016 -19.359 4.488 1 98.94 175 ALA B N 1
ATOM 4287 C CA . ALA B 1 175 ? -7.262 -20.609 4.543 1 98.94 175 ALA B CA 1
ATOM 4288 C C . ALA B 1 175 ? -6.551 -20.875 3.217 1 98.94 175 ALA B C 1
ATOM 4290 O O . ALA B 1 175 ? -7.117 -20.656 2.146 1 98.94 175 ALA B O 1
ATOM 4291 N N . ILE B 1 176 ? -5.328 -21.281 3.307 1 98.88 176 ILE B N 1
ATOM 4292 C CA . ILE B 1 176 ? -4.508 -21.578 2.133 1 98.88 176 ILE B CA 1
ATOM 4293 C C . ILE B 1 176 ? -4.016 -23.016 2.197 1 98.88 176 ILE B C 1
ATOM 4295 O O . ILE B 1 176 ? -3.391 -23.422 3.18 1 98.88 176 ILE B O 1
ATOM 4299 N N . LEU B 1 177 ? -4.34 -23.75 1.164 1 98.5 177 LEU B N 1
ATOM 4300 C CA . LEU B 1 17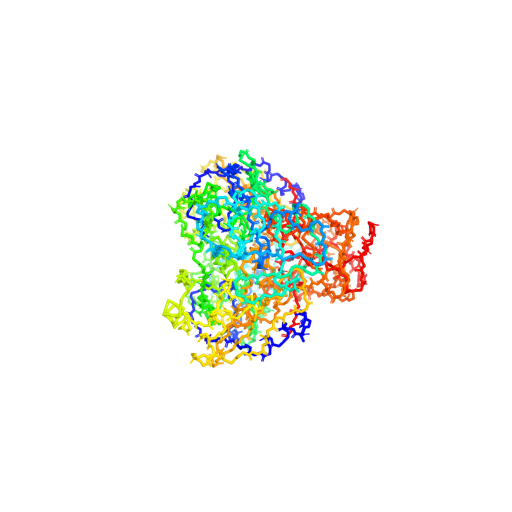7 ? -4.008 -25.172 1.089 1 98.5 177 LEU B CA 1
ATOM 4301 C C . LEU B 1 177 ? -3.32 -25.5 -0.234 1 98.5 177 LEU B C 1
ATOM 4303 O O . LEU B 1 177 ? -3.814 -25.125 -1.302 1 98.5 177 LEU B O 1
ATOM 4307 N N . SER B 1 178 ? -2.189 -26.078 -0.151 1 97.38 178 SER B N 1
ATOM 4308 C CA . SER B 1 178 ? -1.575 -26.656 -1.344 1 97.38 178 SER B CA 1
ATOM 4309 C C . SER B 1 178 ? -1.767 -28.156 -1.391 1 97.38 178 SER B C 1
ATOM 4311 O O . SER B 1 178 ? -1.919 -28.812 -0.351 1 97.38 178 SER B O 1
ATOM 4313 N N . THR B 1 179 ? -1.817 -28.672 -2.578 1 94.88 179 THR B N 1
ATOM 4314 C CA . THR B 1 179 ? -1.993 -30.125 -2.721 1 94.88 179 THR B CA 1
ATOM 4315 C C . THR B 1 179 ? -0.904 -30.703 -3.611 1 94.88 179 THR B C 1
ATOM 4317 O O . THR B 1 179 ? -0.463 -30.078 -4.57 1 94.88 179 THR B O 1
ATOM 4320 N N . GLY B 1 180 ? -0.531 -31.891 -3.203 1 92.81 180 GLY B N 1
ATOM 4321 C CA . GLY B 1 180 ? 0.401 -32.625 -4.047 1 92.81 180 GLY B CA 1
ATOM 4322 C C . GLY B 1 180 ? 1.45 -33.375 -3.258 1 92.81 180 GLY B C 1
ATOM 4323 O O . GLY B 1 180 ? 2.012 -32.844 -2.293 1 92.81 180 GLY B O 1
ATOM 4324 N N . ASP B 1 181 ? 1.763 -34.594 -3.705 1 91.44 181 ASP B N 1
ATOM 4325 C CA . ASP B 1 181 ? 2.742 -35.438 -3.039 1 91.44 181 ASP B CA 1
ATOM 4326 C C . ASP B 1 181 ? 4.164 -34.969 -3.299 1 91.44 181 ASP B C 1
ATOM 4328 O O . ASP B 1 181 ? 5.094 -35.312 -2.576 1 91.44 181 ASP B O 1
ATOM 4332 N N . GLU B 1 182 ? 4.297 -34.188 -4.328 1 92.5 182 GLU B N 1
ATOM 4333 C CA . GLU B 1 182 ? 5.617 -33.688 -4.676 1 92.5 182 GLU B CA 1
ATOM 4334 C C . GLU B 1 182 ? 6.043 -32.562 -3.73 1 92.5 182 GLU B C 1
ATOM 4336 O O . GLU B 1 182 ? 7.215 -32.188 -3.689 1 92.5 182 GLU B O 1
ATOM 4341 N N . LEU B 1 183 ? 5.129 -32 -2.994 1 95.12 183 LEU B N 1
ATOM 4342 C CA . LEU B 1 183 ? 5.395 -30.828 -2.189 1 95.12 183 LEU B CA 1
ATOM 4343 C C . LEU B 1 183 ? 6.031 -31.203 -0.857 1 95.12 183 LEU B C 1
ATOM 4345 O O . LEU B 1 183 ? 5.656 -32.219 -0.245 1 95.12 183 LEU B O 1
ATOM 4349 N N . VAL B 1 184 ? 6.98 -30.422 -0.498 1 95.44 184 VAL B N 1
ATOM 4350 C CA . VAL B 1 184 ? 7.547 -30.484 0.846 1 95.44 184 VAL B CA 1
ATOM 4351 C C . VAL B 1 184 ? 7.465 -29.109 1.497 1 95.44 184 VAL B C 1
ATOM 4353 O O . VAL B 1 184 ? 7.336 -28.094 0.806 1 95.44 184 VAL B O 1
ATOM 4356 N N . GLU B 1 185 ? 7.469 -29.062 2.824 1 96.12 185 GLU B N 1
ATOM 4357 C CA . GLU B 1 185 ? 7.371 -27.797 3.531 1 96.12 185 GLU B CA 1
ATOM 4358 C C . GLU B 1 185 ? 8.711 -27.078 3.562 1 96.12 185 GLU B C 1
ATOM 4360 O O . GLU B 1 185 ? 9.766 -27.703 3.445 1 96.12 185 GLU B O 1
ATOM 4365 N N . LEU B 1 186 ? 8.648 -25.75 3.66 1 94.88 186 LEU B N 1
ATOM 4366 C C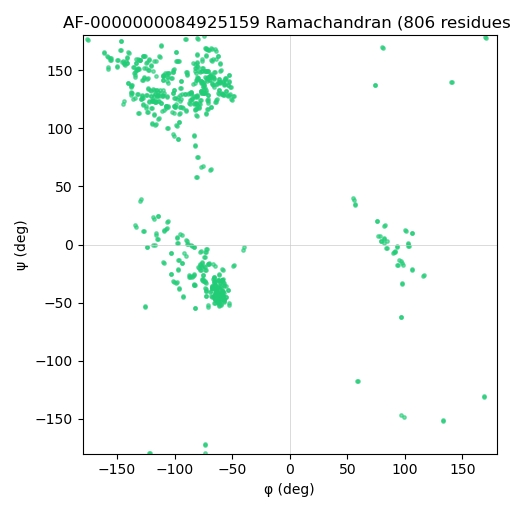A . LEU B 1 186 ? 9.867 -24.953 3.855 1 94.88 186 LEU B CA 1
ATOM 4367 C C . LEU B 1 186 ? 10.68 -25.5 5.031 1 94.88 186 LEU B C 1
ATOM 4369 O O . LEU B 1 186 ? 10.125 -25.766 6.102 1 94.88 186 LEU B O 1
ATOM 4373 N N . GLY B 1 187 ? 11.984 -25.609 4.855 1 91.19 187 GLY B N 1
ATOM 4374 C CA . GLY B 1 187 ? 12.867 -26.188 5.863 1 91.19 187 GLY B CA 1
ATOM 4375 C C . GLY B 1 187 ? 13.352 -27.578 5.508 1 91.19 187 GLY B C 1
ATOM 4376 O O . GLY B 1 187 ? 14.336 -28.062 6.066 1 91.19 187 GLY B O 1
ATOM 4377 N N . GLU B 1 188 ? 12.57 -28.25 4.605 1 88.88 188 GLU B N 1
ATOM 4378 C CA . GLU B 1 188 ? 12.984 -29.547 4.098 1 88.88 188 GLU B CA 1
ATOM 4379 C C . GLU B 1 188 ? 13.75 -29.422 2.785 1 88.88 188 GLU B C 1
ATOM 4381 O O . GLU B 1 188 ? 13.305 -28.734 1.867 1 88.88 188 GLU B O 1
ATOM 4386 N N . PRO B 1 189 ? 14.844 -30.016 2.74 1 84.88 189 PRO B N 1
ATOM 4387 C CA . PRO B 1 189 ? 15.578 -29.922 1.476 1 84.88 189 PRO B CA 1
ATOM 4388 C C . PRO B 1 189 ? 14.867 -30.625 0.327 1 84.88 189 PRO B C 1
ATOM 4390 O O . PRO B 1 189 ? 14.391 -31.75 0.495 1 84.88 189 PRO B O 1
ATOM 4393 N N . PRO B 1 190 ? 14.867 -29.984 -0.757 1 84.56 190 PRO B N 1
ATOM 4394 C CA . PRO B 1 190 ? 14.219 -30.656 -1.884 1 84.56 190 PRO B CA 1
ATOM 4395 C C . PRO B 1 190 ? 15.117 -31.688 -2.555 1 84.56 190 PRO B C 1
ATOM 4397 O O . PRO B 1 190 ? 16.344 -31.531 -2.555 1 84.56 190 PRO B O 1
ATOM 4400 N N . VAL B 1 191 ? 14.508 -32.781 -2.945 1 85.94 191 VAL B N 1
ATOM 4401 C CA . VAL B 1 191 ? 15.164 -33.781 -3.764 1 85.94 191 VAL B CA 1
ATOM 4402 C C . VAL B 1 191 ? 14.516 -33.844 -5.145 1 85.94 191 VAL B C 1
ATOM 4404 O O . VAL B 1 191 ? 13.43 -33.281 -5.344 1 85.94 191 VAL B O 1
ATOM 4407 N N . PRO B 1 192 ? 15.234 -34.438 -6.086 1 84.19 192 PRO B N 1
ATOM 4408 C CA . PRO B 1 192 ? 14.609 -34.5 -7.406 1 84.19 192 PRO B CA 1
ATOM 4409 C C . PRO B 1 192 ? 13.188 -35.031 -7.355 1 84.19 192 PRO B C 1
ATOM 4411 O O . PRO B 1 192 ? 12.93 -36.031 -6.688 1 84.19 192 PRO B O 1
ATOM 4414 N N . GLY B 1 193 ? 12.336 -34.312 -7.926 1 85.88 193 GLY B N 1
ATOM 4415 C CA . GLY B 1 193 ? 10.93 -34.688 -7.938 1 85.88 193 GLY B CA 1
ATOM 4416 C C . GLY B 1 193 ? 10.109 -34 -6.867 1 85.88 193 GLY B C 1
ATOM 4417 O O . GLY B 1 193 ? 8.875 -34.031 -6.91 1 85.88 193 GLY B O 1
ATOM 4418 N N . LYS B 1 194 ? 10.797 -33.469 -5.934 1 90.88 194 LYS B N 1
ATOM 4419 C CA . LYS B 1 194 ? 10.109 -32.75 -4.875 1 90.88 194 LYS B CA 1
ATOM 4420 C C . LYS B 1 194 ? 10.336 -31.234 -5.016 1 90.88 194 LYS B C 1
ATOM 4422 O O . LYS B 1 194 ? 11.367 -30.812 -5.523 1 90.88 194 LYS B O 1
ATOM 4427 N N . ILE B 1 195 ? 9.375 -30.531 -4.641 1 92.19 195 ILE B N 1
ATOM 4428 C CA . ILE B 1 195 ? 9.492 -29.078 -4.691 1 92.19 195 ILE B CA 1
ATOM 4429 C C . ILE B 1 195 ? 8.977 -28.484 -3.385 1 92.19 195 ILE B C 1
ATOM 4431 O O . ILE B 1 195 ? 8.023 -28.984 -2.789 1 92.19 195 ILE B O 1
ATOM 4435 N N . ILE B 1 196 ? 9.562 -27.422 -2.934 1 95.69 196 ILE B N 1
ATOM 4436 C CA . ILE B 1 196 ? 9.141 -26.734 -1.722 1 95.69 196 ILE B CA 1
ATOM 4437 C C . ILE B 1 196 ? 7.812 -26.016 -1.967 1 95.69 196 ILE B C 1
ATOM 4439 O O . ILE B 1 196 ? 7.602 -25.438 -3.029 1 95.69 196 ILE B O 1
ATOM 4443 N N . ASN B 1 197 ? 6.918 -26.016 -1.02 1 96.44 197 ASN B N 1
ATOM 4444 C CA . ASN B 1 197 ? 5.57 -25.453 -1.051 1 96.44 197 ASN B CA 1
ATOM 4445 C C . ASN B 1 197 ? 5.602 -23.922 -1.106 1 96.44 197 ASN B C 1
ATOM 4447 O O . ASN B 1 197 ? 5.078 -23.266 -0.212 1 96.44 197 ASN B O 1
ATOM 4451 N N . SER B 1 198 ? 6.129 -23.391 -2.213 1 97 198 SER B N 1
ATOM 4452 C CA . SER B 1 198 ? 6.332 -21.953 -2.357 1 97 198 SER B CA 1
ATOM 4453 C C . SER B 1 198 ? 5.02 -21.234 -2.639 1 97 198 SER B C 1
ATOM 4455 O O . SER B 1 198 ? 4.832 -20.078 -2.23 1 97 198 SER B O 1
ATOM 4457 N N . ASN B 1 199 ? 4.051 -21.875 -3.291 1 97.62 199 ASN B N 1
ATOM 4458 C CA . ASN B 1 199 ? 2.76 -21.266 -3.59 1 97.62 199 ASN B CA 1
ATOM 4459 C C . ASN B 1 199 ? 2.049 -20.797 -2.32 1 97.62 199 ASN B C 1
ATOM 4461 O O . ASN B 1 199 ? 1.502 -19.703 -2.275 1 97.62 199 ASN B O 1
ATOM 4465 N N . THR B 1 200 ? 2.092 -21.688 -1.332 1 98.31 200 THR B N 1
ATOM 4466 C CA . THR B 1 200 ? 1.415 -21.375 -0.079 1 98.31 200 THR B CA 1
ATOM 4467 C C . THR B 1 200 ? 1.969 -20.094 0.526 1 98.31 200 THR B C 1
ATOM 4469 O O . THR B 1 200 ? 1.205 -19.219 0.946 1 98.31 200 THR B O 1
ATOM 4472 N N . LEU B 1 201 ? 3.24 -19.969 0.524 1 98.5 201 LEU B N 1
ATOM 4473 C CA . LEU B 1 201 ? 3.873 -18.812 1.147 1 98.5 201 LEU B CA 1
ATOM 4474 C C . LEU B 1 201 ? 3.67 -17.562 0.301 1 98.5 201 LEU B C 1
ATOM 4476 O O . LEU B 1 201 ? 3.463 -16.469 0.838 1 98.5 201 LEU B O 1
ATOM 4480 N N . SER B 1 202 ? 3.723 -17.719 -1.015 1 98.5 202 SER B N 1
ATOM 4481 C CA . SER B 1 202 ? 3.412 -16.609 -1.918 1 98.5 202 SER B CA 1
ATOM 4482 C C . SER B 1 202 ? 1.981 -16.125 -1.721 1 98.5 202 SER B C 1
ATOM 4484 O O . SER B 1 202 ? 1.741 -14.914 -1.611 1 98.5 202 SER B O 1
ATOM 4486 N N . LEU B 1 203 ? 1.062 -17.047 -1.646 1 98.88 203 LEU B N 1
ATOM 4487 C CA . LEU B 1 203 ? -0.345 -16.719 -1.448 1 98.88 203 LEU B CA 1
ATOM 4488 C C . LEU B 1 203 ? -0.565 -16.062 -0.088 1 98.88 203 LEU B C 1
ATOM 4490 O O . LEU B 1 203 ? -1.346 -15.117 0.032 1 98.88 203 LEU B O 1
ATOM 4494 N N . ALA B 1 204 ? 0.1 -16.625 0.915 1 98.88 204 ALA B N 1
ATOM 4495 C CA . ALA B 1 204 ? -0.015 -16.031 2.246 1 98.88 204 ALA B CA 1
ATOM 4496 C C . ALA B 1 204 ? 0.433 -14.57 2.238 1 98.88 204 ALA B C 1
ATOM 4498 O O . ALA B 1 204 ? -0.233 -13.703 2.814 1 98.88 204 ALA B O 1
ATOM 4499 N N . ALA B 1 205 ? 1.529 -14.297 1.586 1 98.81 205 ALA B N 1
ATOM 4500 C CA . ALA B 1 205 ? 2.031 -12.93 1.469 1 98.81 205 ALA B CA 1
ATOM 4501 C C . ALA B 1 205 ? 1.04 -12.047 0.717 1 98.81 205 ALA B C 1
ATOM 4503 O O . ALA B 1 205 ? 0.802 -10.898 1.106 1 98.81 205 ALA B O 1
ATOM 4504 N N . ALA B 1 206 ? 0.465 -12.562 -0.36 1 98.81 206 ALA B N 1
ATOM 4505 C CA . ALA B 1 206 ? -0.484 -11.812 -1.177 1 98.81 206 ALA B CA 1
ATOM 4506 C C . ALA B 1 206 ? -1.753 -11.492 -0.391 1 98.81 206 ALA B C 1
ATOM 4508 O O . ALA B 1 206 ? -2.279 -10.383 -0.473 1 98.81 206 ALA B O 1
ATOM 4509 N N . VAL B 1 207 ? -2.246 -12.492 0.36 1 98.88 207 VAL B N 1
ATOM 4510 C CA . VAL B 1 207 ? -3.43 -12.328 1.197 1 98.88 207 VAL B CA 1
ATOM 4511 C C . VAL B 1 207 ? -3.186 -11.234 2.234 1 98.88 207 VAL B C 1
ATOM 4513 O O . VAL B 1 207 ? -4.023 -10.352 2.426 1 98.88 207 VAL B O 1
ATOM 4516 N N . ARG B 1 208 ? -2.041 -11.266 2.838 1 98.38 208 ARG B N 1
ATOM 4517 C CA . ARG B 1 208 ? -1.68 -10.242 3.816 1 98.38 208 ARG B CA 1
ATOM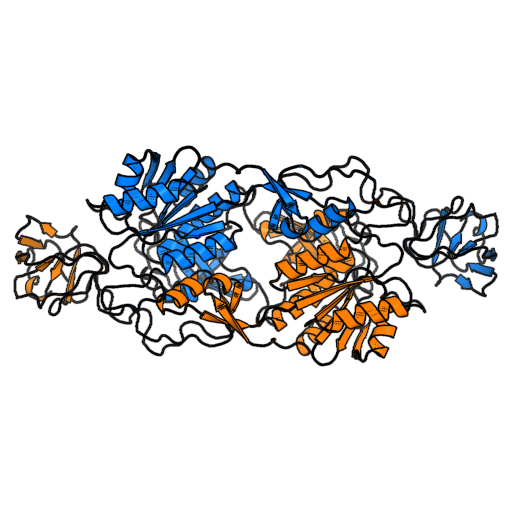 4518 C C . ARG B 1 208 ? -1.571 -8.875 3.158 1 98.38 208 ARG B C 1
ATOM 4520 O O . ARG B 1 208 ? -2.029 -7.875 3.717 1 98.38 208 ARG B O 1
ATOM 4527 N N . GLN B 1 209 ? -0.979 -8.852 2.023 1 96.94 209 GLN B N 1
ATOM 4528 C CA . GLN B 1 209 ? -0.75 -7.602 1.308 1 96.94 209 GLN B CA 1
ATOM 4529 C C . GLN B 1 209 ? -2.068 -6.902 0.981 1 96.94 209 GLN B C 1
ATOM 4531 O O . GLN B 1 209 ? -2.145 -5.672 0.992 1 96.94 209 GLN B O 1
ATOM 4536 N N . CYS B 1 210 ? -3.121 -7.664 0.732 1 96.69 210 CYS B N 1
ATOM 4537 C CA . CYS B 1 210 ? -4.383 -7.016 0.395 1 96.69 210 CYS B CA 1
ATOM 4538 C C . CYS B 1 210 ? -5.203 -6.734 1.647 1 96.69 210 CYS B C 1
ATOM 4540 O O . CYS B 1 210 ? -6.332 -6.25 1.559 1 96.69 210 CYS B O 1
ATOM 4542 N N . GLY B 1 211 ? -4.676 -7.023 2.846 1 97.56 211 GLY B N 1
ATOM 4543 C CA . GLY B 1 211 ? -5.281 -6.609 4.102 1 97.56 211 GLY B CA 1
ATOM 4544 C C . GLY B 1 211 ? -6.016 -7.734 4.809 1 97.56 211 GLY B C 1
ATOM 4545 O O . GLY B 1 211 ? -6.621 -7.523 5.859 1 97.56 211 GLY B O 1
ATOM 4546 N N . ALA B 1 212 ? -6.027 -8.945 4.25 1 98.75 212 ALA B N 1
ATOM 4547 C CA . ALA B 1 212 ? -6.695 -10.102 4.852 1 98.75 212 ALA B CA 1
ATOM 4548 C C . ALA B 1 212 ? -5.742 -10.867 5.766 1 98.75 212 ALA B C 1
ATOM 4550 O O . ALA B 1 212 ? -4.598 -10.453 5.969 1 98.75 212 ALA B O 1
ATOM 4551 N N . GLU B 1 213 ? -6.23 -11.898 6.434 1 98.69 213 GLU B N 1
ATOM 4552 C CA . GLU B 1 213 ? -5.457 -12.711 7.371 1 98.69 213 GLU B CA 1
ATOM 4553 C C . GLU B 1 213 ? -5.281 -14.133 6.852 1 98.69 213 GLU B C 1
ATOM 4555 O O . GLU B 1 213 ? -6.219 -14.938 6.887 1 98.69 213 GLU B O 1
ATOM 4560 N N . PRO B 1 214 ? -4.055 -14.508 6.426 1 98.81 214 PRO B N 1
ATOM 4561 C CA . PRO B 1 214 ? -3.836 -15.859 5.914 1 98.81 214 PRO B CA 1
ATOM 4562 C C . PRO B 1 214 ? -3.764 -16.906 7.023 1 98.81 214 PRO B C 1
ATOM 4564 O O . PRO B 1 214 ? -3.217 -16.641 8.094 1 98.81 214 PRO B O 1
ATOM 4567 N N . ILE B 1 215 ? -4.328 -17.984 6.805 1 98.75 215 ILE B N 1
ATOM 4568 C CA . ILE B 1 215 ? -4.234 -19.188 7.633 1 98.75 215 ILE B CA 1
ATOM 4569 C C . ILE B 1 215 ? -3.652 -20.344 6.812 1 98.75 215 ILE B C 1
ATOM 4571 O O . ILE B 1 215 ? -4.352 -20.938 5.992 1 98.75 215 ILE B O 1
ATOM 4575 N N . VAL B 1 216 ? -2.422 -20.641 7.07 1 98.44 216 VAL B N 1
ATOM 4576 C CA . VAL B 1 216 ? -1.763 -21.703 6.332 1 98.44 216 VAL B CA 1
ATOM 4577 C C . VAL B 1 216 ? -2.139 -23.062 6.934 1 98.44 216 VAL B C 1
ATOM 4579 O O . VAL B 1 216 ? -1.858 -23.328 8.102 1 98.44 216 VAL B O 1
ATOM 4582 N N . ILE B 1 217 ? -2.701 -23.906 6.121 1 97.94 217 ILE B N 1
ATOM 4583 C CA . ILE B 1 217 ? -3.176 -25.141 6.715 1 97.94 217 ILE B CA 1
ATOM 4584 C C . ILE B 1 217 ? -2.402 -26.328 6.125 1 97.94 217 ILE B C 1
ATOM 4586 O O . ILE B 1 217 ? -2.838 -27.469 6.23 1 97.94 217 ILE B O 1
ATOM 4590 N N . GLY B 1 218 ? -1.353 -26.062 5.383 1 96.06 218 GLY B N 1
ATOM 4591 C CA . GLY B 1 218 ? -0.369 -27.062 5.031 1 96.06 218 GLY B CA 1
ATOM 4592 C C . GLY B 1 218 ? -0.604 -27.672 3.66 1 96.06 218 GLY B C 1
ATOM 4593 O O . GLY B 1 218 ? -0.95 -26.969 2.713 1 96.06 218 GLY B O 1
ATOM 4594 N N . ILE B 1 219 ? -0.243 -29 3.52 1 97.06 219 ILE B N 1
ATOM 4595 C CA . ILE B 1 219 ? -0.263 -29.734 2.258 1 97.06 219 ILE B CA 1
ATOM 4596 C C . ILE B 1 219 ? -1.223 -30.922 2.359 1 97.06 219 ILE B C 1
ATOM 4598 O O . ILE B 1 219 ? -1.129 -31.719 3.289 1 97.06 219 ILE B O 1
ATOM 4602 N N . ALA B 1 220 ? -2.178 -30.984 1.47 1 96.69 220 ALA B N 1
ATOM 4603 C CA . ALA B 1 220 ? -2.971 -32.188 1.33 1 96.69 220 ALA B CA 1
ATOM 4604 C C . ALA B 1 220 ? -2.283 -33.188 0.406 1 96.69 220 ALA B C 1
ATOM 4606 O O . ALA B 1 220 ? -1.952 -32.875 -0.736 1 96.69 220 ALA B O 1
ATOM 4607 N N . ARG B 1 221 ? -2.096 -34.375 0.904 1 93.88 221 ARG B N 1
ATOM 4608 C CA . ARG B 1 221 ? -1.532 -35.438 0.087 1 93.88 221 ARG B CA 1
ATOM 4609 C C . ARG B 1 221 ? -2.539 -35.938 -0.95 1 93.88 221 ARG B C 1
ATOM 4611 O O . ARG B 1 221 ? -3.73 -35.625 -0.858 1 93.88 221 ARG B O 1
ATOM 4618 N N . ASP B 1 222 ? -2.049 -36.625 -1.974 1 89.56 222 ASP B N 1
ATOM 4619 C CA . ASP B 1 222 ? -2.895 -37 -3.105 1 89.56 222 ASP B CA 1
ATOM 4620 C C . ASP B 1 222 ? -3.74 -38.25 -2.779 1 89.56 222 ASP B C 1
ATOM 4622 O O . ASP B 1 222 ? -3.691 -39.25 -3.496 1 89.56 222 ASP B O 1
ATOM 4626 N N . ASN B 1 223 ? -4.484 -38.125 -1.783 1 91.44 223 ASN B N 1
ATOM 4627 C CA . ASN B 1 223 ? -5.496 -39.125 -1.418 1 91.44 223 ASN B CA 1
ATOM 4628 C C . ASN B 1 223 ? -6.727 -38.469 -0.807 1 91.44 223 ASN B C 1
ATOM 4630 O O . ASN B 1 223 ? -6.652 -37.312 -0.32 1 91.44 223 ASN B O 1
ATOM 4634 N N . ARG B 1 224 ? -7.789 -39.125 -0.872 1 94.25 224 ARG B N 1
ATOM 4635 C CA . ARG B 1 224 ? -9.086 -38.594 -0.503 1 94.25 224 ARG B CA 1
ATOM 4636 C C . ARG B 1 224 ? -9.125 -38.219 0.977 1 94.25 224 ARG B C 1
ATOM 4638 O O . ARG B 1 224 ? -9.68 -37.188 1.351 1 94.25 224 ARG B O 1
ATOM 4645 N N . GLU B 1 225 ? -8.562 -39.031 1.821 1 96.25 225 GLU B N 1
ATOM 4646 C CA . GLU B 1 225 ? -8.594 -38.812 3.264 1 96.25 225 GLU B CA 1
ATOM 4647 C C . GLU B 1 225 ? -7.875 -37.5 3.641 1 96.25 225 GLU B C 1
ATOM 4649 O O . GLU B 1 225 ? -8.398 -36.688 4.41 1 96.25 225 GLU B O 1
ATOM 4654 N N . SER B 1 226 ? -6.723 -37.344 3.166 1 96.19 226 SER B N 1
ATOM 4655 C CA . SER B 1 226 ? -5.938 -36.156 3.432 1 96.19 226 SER B CA 1
ATOM 4656 C C . SER B 1 226 ? -6.652 -34.906 2.928 1 96.19 226 SER B C 1
ATOM 4658 O O . SER B 1 226 ? -6.699 -33.875 3.623 1 96.19 226 SER B O 1
ATOM 4660 N N . HIS B 1 227 ? -7.23 -34.938 1.729 1 96.56 227 HIS B N 1
ATOM 4661 C CA . HIS B 1 227 ? -7.992 -33.812 1.177 1 96.56 227 HIS B CA 1
ATOM 4662 C C . HIS B 1 227 ? -9.188 -33.469 2.062 1 96.56 227 HIS B C 1
ATOM 4664 O O . HIS B 1 227 ? -9.414 -32.312 2.377 1 96.56 227 HIS B O 1
ATOM 4670 N N . ARG B 1 228 ? -9.883 -34.5 2.41 1 97.25 228 ARG B N 1
ATOM 4671 C CA . ARG B 1 228 ? -11.078 -34.281 3.227 1 97.25 228 ARG B CA 1
ATOM 4672 C C . ARG B 1 228 ? -10.727 -33.594 4.535 1 97.25 228 ARG B C 1
ATOM 4674 O O . ARG B 1 228 ? -11.398 -32.656 4.941 1 97.25 228 ARG B O 1
ATOM 4681 N N . GLU B 1 229 ? -9.727 -34.062 5.152 1 98 229 GLU B N 1
ATOM 4682 C CA . GLU B 1 229 ? -9.297 -33.5 6.43 1 98 229 GLU B CA 1
ATOM 4683 C C . GLU B 1 229 ? -8.898 -32.031 6.281 1 98 229 GLU B C 1
ATOM 4685 O O . GLU B 1 229 ? -9.383 -31.172 7.023 1 98 229 GLU B O 1
ATOM 4690 N N . LYS B 1 230 ? -8.055 -31.734 5.375 1 98.06 230 LYS B N 1
ATOM 4691 C CA . LYS B 1 230 ? -7.516 -30.391 5.199 1 98.06 230 LYS B CA 1
ATOM 4692 C C . LYS B 1 230 ? -8.586 -29.438 4.68 1 98.06 230 LYS B C 1
ATOM 4694 O O . LYS B 1 230 ? -8.664 -28.281 5.121 1 98.06 230 LYS B O 1
ATOM 4699 N N . LEU B 1 231 ? -9.367 -29.906 3.791 1 98.12 231 LEU B N 1
ATOM 4700 C CA . LEU B 1 231 ? -10.414 -29.047 3.236 1 98.12 231 LEU B CA 1
ATOM 4701 C C . LEU B 1 231 ? -11.469 -28.734 4.289 1 98.12 231 LEU B C 1
ATOM 4703 O O . LEU B 1 231 ? -12.016 -27.625 4.316 1 98.12 231 LEU B O 1
ATOM 4707 N N . ALA B 1 232 ? -11.773 -29.719 5.117 1 98.25 232 ALA B N 1
ATOM 4708 C CA . ALA B 1 232 ? -12.695 -29.469 6.219 1 98.25 232 ALA B CA 1
ATOM 4709 C C . ALA B 1 232 ? -12.172 -28.359 7.137 1 98.25 232 ALA B C 1
ATOM 4711 O O . ALA B 1 232 ? -12.938 -27.5 7.582 1 98.25 232 ALA B O 1
ATOM 4712 N N . GLU B 1 233 ? -10.922 -28.438 7.406 1 98.31 233 GLU B N 1
ATOM 4713 C CA . GLU B 1 233 ? -10.281 -27.391 8.203 1 98.31 233 GLU B CA 1
ATOM 4714 C C . GLU B 1 233 ? -10.359 -26.047 7.504 1 98.31 233 GLU B C 1
ATOM 4716 O O . GLU B 1 233 ? -10.672 -25.031 8.133 1 98.31 233 GLU B O 1
ATOM 4721 N N . GLY B 1 234 ? -10.094 -26.016 6.215 1 98.56 234 GLY B N 1
ATOM 4722 C CA . GLY B 1 234 ? -10.086 -24.781 5.438 1 98.56 234 GLY B CA 1
ATOM 4723 C C . GLY B 1 234 ? -11.445 -24.109 5.359 1 98.56 234 GLY B C 1
ATOM 4724 O O . GLY B 1 234 ? -11.539 -22.875 5.352 1 98.56 234 GLY B O 1
ATOM 4725 N N . LEU B 1 235 ? -12.445 -24.906 5.305 1 98.38 235 LEU B N 1
ATOM 4726 C CA . LEU B 1 235 ? -13.797 -24.391 5.129 1 98.38 235 LEU B CA 1
ATOM 4727 C C . LEU B 1 235 ? -14.297 -23.719 6.402 1 98.38 235 LEU B C 1
ATOM 4729 O O . LEU B 1 235 ? -15.367 -23.109 6.41 1 98.38 235 LEU B O 1
ATOM 4733 N N . LYS B 1 236 ? -13.492 -23.766 7.465 1 98.19 236 LYS B N 1
ATOM 4734 C CA . LYS B 1 236 ? -13.828 -23.047 8.695 1 98.19 236 LYS B CA 1
ATOM 4735 C C . LYS B 1 236 ? -13.508 -21.562 8.57 1 98.19 236 LYS B C 1
ATOM 4737 O O . LYS B 1 236 ? -13.992 -20.75 9.359 1 98.19 236 LYS B O 1
ATOM 4742 N N . ALA B 1 237 ? -12.672 -21.188 7.66 1 98.75 237 ALA B N 1
ATOM 4743 C CA . ALA B 1 237 ? -12.281 -19.797 7.449 1 98.75 237 ALA B CA 1
ATOM 4744 C C . ALA B 1 237 ? -13.344 -19.047 6.645 1 98.75 237 ALA B C 1
ATOM 4746 O O . ALA B 1 237 ? -14.375 -19.609 6.285 1 98.75 237 ALA B O 1
ATOM 4747 N N . ASP B 1 238 ? -13.148 -17.734 6.422 1 98.81 238 ASP B N 1
ATOM 4748 C CA . ASP B 1 238 ? -14.086 -16.906 5.66 1 98.81 238 ASP B CA 1
ATOM 4749 C C . ASP B 1 238 ? -13.969 -17.188 4.164 1 98.81 238 ASP B C 1
ATOM 4751 O O . ASP B 1 238 ? -14.914 -16.953 3.408 1 98.81 238 ASP B O 1
ATOM 4755 N N . ALA B 1 239 ? -12.828 -17.641 3.715 1 98.94 239 ALA B N 1
ATOM 4756 C CA . ALA B 1 239 ? -12.531 -18.047 2.342 1 98.94 239 ALA B CA 1
ATOM 4757 C C . ALA B 1 239 ? -11.461 -19.141 2.312 1 98.94 239 ALA B C 1
ATOM 4759 O O . ALA B 1 239 ? -10.656 -19.25 3.236 1 98.94 239 ALA B O 1
ATOM 4760 N N . LEU B 1 240 ? -11.484 -19.953 1.273 1 98.94 240 LEU B N 1
ATOM 4761 C CA . LEU B 1 240 ? -10.5 -21.016 1.066 1 98.94 240 LEU B CA 1
ATOM 4762 C C . LEU B 1 240 ? -9.836 -20.875 -0.298 1 98.94 240 LEU B C 1
ATOM 4764 O O . LEU B 1 240 ? -10.516 -20.672 -1.31 1 98.94 240 LEU B O 1
ATOM 4768 N N . ILE B 1 241 ? -8.516 -20.891 -0.315 1 98.88 241 ILE B N 1
ATOM 4769 C CA . ILE B 1 241 ? -7.742 -20.938 -1.548 1 98.88 241 ILE B CA 1
ATOM 4770 C C . ILE B 1 241 ? -6.93 -22.234 -1.598 1 98.88 241 ILE B C 1
ATOM 4772 O O . ILE B 1 241 ? -6.164 -22.516 -0.676 1 98.88 241 ILE B O 1
ATOM 4776 N N . THR B 1 242 ? -7.145 -22.969 -2.617 1 98.19 242 THR B N 1
ATOM 4777 C CA . THR B 1 242 ? -6.289 -24.125 -2.869 1 98.19 242 THR B CA 1
ATOM 4778 C C . THR B 1 242 ? -5.406 -23.891 -4.094 1 98.19 242 THR B C 1
ATOM 4780 O O . THR B 1 242 ? -5.789 -23.156 -5.008 1 98.19 242 THR B O 1
ATOM 4783 N N . SER B 1 243 ? -4.27 -24.391 -4.043 1 95.38 243 SER B N 1
ATOM 4784 C CA . SER B 1 243 ? -3.377 -24.344 -5.195 1 95.38 243 SER B CA 1
ATOM 4785 C C . SER B 1 243 ? -2.982 -25.75 -5.645 1 95.38 243 SER B C 1
ATOM 4787 O O . SER B 1 243 ? -2.58 -26.578 -4.828 1 95.38 243 SER B O 1
ATOM 4789 N N . ALA B 1 244 ? -3.074 -26.016 -6.871 1 87.19 244 ALA B N 1
ATOM 4790 C CA . ALA B 1 244 ? -2.814 -27.297 -7.531 1 87.19 244 ALA B CA 1
ATOM 4791 C C . ALA B 1 244 ? -4.008 -28.234 -7.395 1 87.19 244 ALA B C 1
ATOM 4793 O O . ALA B 1 244 ? -5.012 -27.891 -6.77 1 87.19 244 ALA B O 1
ATOM 4794 N N . GLY B 1 245 ? -4.02 -29.281 -8.078 1 74.19 245 GLY B N 1
ATOM 4795 C CA . GLY B 1 245 ? -5.027 -30.328 -7.992 1 74.19 245 GLY B CA 1
ATOM 4796 C C . GLY B 1 245 ? -6.277 -30.016 -8.797 1 74.19 245 GLY B C 1
ATOM 4797 O O . GLY B 1 245 ? -7.363 -30.516 -8.477 1 74.19 245 GLY B O 1
ATOM 4798 N N . VAL B 1 246 ? -6.195 -29.047 -9.727 1 68.19 246 VAL B N 1
ATOM 4799 C CA . VAL B 1 246 ? -7.398 -28.688 -10.461 1 68.19 246 VAL B CA 1
ATOM 4800 C C . VAL B 1 246 ? -7.23 -29.047 -11.938 1 68.19 246 VAL B C 1
ATOM 4802 O O . VAL B 1 246 ? -7.957 -28.547 -12.797 1 68.19 246 VAL B O 1
ATOM 4805 N N . SER B 1 247 ? -6.406 -29.969 -12.258 1 64.38 247 SER B N 1
ATOM 4806 C CA . SER B 1 247 ? -6.18 -30.328 -13.656 1 64.38 247 SER B CA 1
ATOM 4807 C C . SER B 1 247 ? -7.262 -31.281 -14.164 1 64.38 247 SER B C 1
ATOM 4809 O O . SER B 1 247 ? -8.094 -31.75 -13.391 1 64.38 247 SER B O 1
ATOM 4811 N N . ALA B 1 248 ? -7.59 -31.203 -15.508 1 51.12 248 ALA B N 1
ATOM 4812 C CA . ALA B 1 248 ? -8.648 -31.891 -16.25 1 51.12 248 ALA B CA 1
ATOM 4813 C C . ALA B 1 248 ? -8.633 -33.375 -15.961 1 51.12 248 ALA B C 1
ATOM 4815 O O . ALA B 1 248 ? -9.625 -34.094 -16.188 1 51.12 248 ALA B O 1
ATOM 4816 N N . GLY B 1 249 ? -7.676 -33.938 -15.492 1 50.81 249 GLY B N 1
ATOM 4817 C CA . GLY B 1 249 ? -7.734 -35.406 -15.578 1 50.81 249 GLY B CA 1
ATOM 4818 C C . GLY B 1 249 ? -8.594 -36.031 -14.5 1 50.81 249 GLY B C 1
ATOM 4819 O O . GLY B 1 249 ? -9.156 -35.344 -13.656 1 50.81 249 GLY B O 1
ATOM 4820 N N . ASP B 1 250 ? -9.016 -37.375 -14.695 1 45.53 250 ASP B N 1
ATOM 4821 C CA . ASP B 1 250 ? -9.836 -38.281 -13.922 1 45.53 250 ASP B CA 1
ATOM 4822 C C . ASP B 1 250 ? -9.547 -38.156 -12.422 1 45.53 250 ASP B C 1
ATOM 4824 O O . ASP B 1 250 ? -10.234 -38.75 -11.594 1 45.53 250 ASP B O 1
ATOM 4828 N N . ARG B 1 251 ? -8.664 -37.375 -12.047 1 56.19 251 ARG B N 1
ATOM 4829 C CA . ARG B 1 251 ? -8.203 -37.438 -10.664 1 56.19 251 ARG B CA 1
ATOM 4830 C C . ARG B 1 251 ? -8.195 -36.062 -10.023 1 56.19 251 ARG B C 1
ATOM 4832 O O . ARG B 1 251 ? -7.32 -35.75 -9.211 1 56.19 251 ARG B O 1
ATOM 4839 N N . ASP B 1 252 ? -9.297 -35.188 -10.406 1 78.62 252 ASP B N 1
ATOM 4840 C CA . ASP B 1 252 ? -9.148 -33.938 -9.672 1 78.62 252 ASP B CA 1
ATOM 4841 C C . ASP B 1 252 ? -9.719 -34.062 -8.258 1 78.62 252 ASP B C 1
ATOM 4843 O O . ASP B 1 252 ? -10.906 -33.844 -8.039 1 78.62 252 ASP B O 1
ATOM 4847 N N . LEU B 1 253 ? -9.008 -34.5 -7.414 1 86.38 253 LEU B N 1
ATOM 4848 C CA . LEU B 1 253 ? -9.352 -34.812 -6.031 1 86.38 253 LEU B CA 1
ATOM 4849 C C . LEU B 1 253 ? -9.875 -33.594 -5.305 1 86.38 253 LEU B C 1
ATOM 4851 O O . LEU B 1 253 ? -10.797 -33.688 -4.496 1 86.38 253 LEU B O 1
ATOM 4855 N N . VAL B 1 254 ? -9.461 -32.406 -5.648 1 93.31 254 VAL B N 1
ATOM 4856 C CA . VAL B 1 254 ? -9.844 -31.172 -4.941 1 93.31 254 VAL B CA 1
ATOM 4857 C C . VAL B 1 254 ? -11.312 -30.859 -5.215 1 93.31 254 VAL B C 1
ATOM 4859 O O . VAL B 1 254 ? -12.102 -30.703 -4.281 1 93.31 254 VAL B O 1
ATOM 4862 N N . ARG B 1 255 ? -11.68 -30.797 -6.461 1 93.5 255 ARG B N 1
ATOM 4863 C CA . ARG B 1 255 ? -13.047 -30.422 -6.84 1 93.5 255 ARG B CA 1
ATOM 4864 C C . ARG B 1 255 ? -14.039 -31.5 -6.41 1 93.5 255 ARG B C 1
ATOM 4866 O O . ARG B 1 255 ? -15.141 -31.188 -5.953 1 93.5 255 ARG B O 1
ATOM 4873 N N . ASP B 1 256 ? -13.602 -32.75 -6.512 1 93.62 256 ASP B N 1
ATOM 4874 C CA . ASP B 1 256 ? -14.469 -33.875 -6.125 1 93.62 256 ASP B CA 1
ATOM 4875 C C . ASP B 1 256 ? -14.766 -33.844 -4.629 1 93.62 256 ASP B C 1
ATOM 4877 O O . ASP B 1 256 ? -15.93 -33.938 -4.223 1 93.62 256 ASP B O 1
ATOM 4881 N N . VAL B 1 257 ? -13.695 -33.719 -3.865 1 95.94 257 VAL B N 1
ATOM 4882 C CA . VAL B 1 257 ? -13.852 -33.75 -2.414 1 95.94 257 VAL B CA 1
ATOM 4883 C C . VAL B 1 257 ? -14.625 -32.5 -1.967 1 95.94 257 VAL B C 1
ATOM 4885 O O . VAL B 1 257 ? -15.461 -32.562 -1.062 1 95.94 257 VAL B O 1
ATOM 4888 N N . LEU B 1 258 ? -14.406 -31.344 -2.572 1 97 258 LEU B N 1
ATOM 4889 C CA . LEU B 1 258 ? -15.148 -30.125 -2.27 1 97 258 LEU B CA 1
ATOM 4890 C C . LEU B 1 258 ? -16.641 -30.312 -2.527 1 97 258 LEU B C 1
ATOM 4892 O O . LEU B 1 258 ? -17.469 -29.875 -1.729 1 97 258 LEU B O 1
ATOM 4896 N N . ALA B 1 259 ? -16.953 -30.953 -3.656 1 96.25 259 ALA B N 1
ATOM 4897 C CA . ALA B 1 259 ? -18.344 -31.234 -3.988 1 96.25 259 ALA B CA 1
ATOM 4898 C C . ALA B 1 259 ? -19 -32.125 -2.93 1 96.25 259 ALA B C 1
ATOM 4900 O O . ALA B 1 259 ? -20.125 -31.859 -2.514 1 96.25 259 ALA B O 1
ATOM 4901 N N . GLU B 1 260 ? -18.281 -33.094 -2.518 1 96.56 260 GLU B N 1
ATOM 4902 C CA . GLU B 1 260 ? -18.766 -34 -1.484 1 96.56 260 GLU B CA 1
ATOM 4903 C C . GLU B 1 260 ? -19.031 -33.25 -0.179 1 96.56 260 GLU B C 1
ATOM 4905 O O . GLU B 1 260 ? -19.906 -33.656 0.599 1 96.56 260 GLU B O 1
ATOM 4910 N N . MET B 1 261 ? -18.297 -32.25 0.02 1 97.25 261 MET B N 1
ATOM 4911 C CA . MET B 1 261 ? -18.391 -31.5 1.264 1 97.25 261 MET B CA 1
ATOM 4912 C C . MET B 1 261 ? -19.438 -30.391 1.147 1 97.25 261 MET B C 1
ATOM 4914 O O . MET B 1 261 ? -19.562 -29.562 2.051 1 97.25 261 MET B O 1
ATOM 4918 N N . GLY B 1 262 ? -20.109 -30.25 -0.005 1 97.56 262 GLY B N 1
ATOM 4919 C CA . GLY B 1 262 ? -21.234 -29.328 -0.145 1 97.56 262 GLY B CA 1
ATOM 4920 C C . GLY B 1 262 ? -20.859 -28.016 -0.817 1 97.56 262 GLY B C 1
ATOM 4921 O O . GLY B 1 262 ? -21.641 -27.078 -0.82 1 97.56 262 GLY B O 1
ATOM 4922 N N . VAL B 1 263 ? -19.703 -27.953 -1.395 1 98.12 263 VAL B N 1
ATOM 4923 C CA . VAL B 1 263 ? -19.328 -26.766 -2.146 1 98.12 263 VAL B CA 1
ATOM 4924 C C . VAL B 1 263 ? -20 -26.766 -3.512 1 98.12 263 VAL B C 1
ATOM 4926 O O . VAL B 1 263 ? -19.906 -27.75 -4.254 1 98.12 263 VAL B O 1
ATOM 4929 N N . GLU B 1 264 ? -20.719 -25.734 -3.811 1 98.25 264 GLU B N 1
ATOM 4930 C CA . GLU B 1 264 ? -21.312 -25.547 -5.137 1 98.25 264 GLU B CA 1
ATOM 4931 C C . GLU B 1 264 ? -20.281 -25 -6.121 1 98.25 264 GLU B C 1
ATOM 4933 O O . GLU B 1 264 ? -19.828 -23.859 -5.977 1 98.25 264 GLU B O 1
ATOM 4938 N N . GLN B 1 265 ? -19.906 -25.797 -7.035 1 96.88 265 GLN B N 1
ATOM 4939 C CA . GLN B 1 265 ? -19.016 -25.297 -8.07 1 96.88 265 GLN B CA 1
ATOM 4940 C C . GLN B 1 265 ? -19.734 -24.328 -9.008 1 96.88 265 GLN B C 1
ATOM 4942 O O . GLN B 1 265 ? -20.766 -24.688 -9.602 1 96.88 265 GLN B O 1
ATOM 4947 N N . ILE B 1 266 ? -19.266 -23.156 -9.148 1 98.06 266 ILE B N 1
ATOM 4948 C CA . ILE B 1 266 ? -19.891 -22.125 -9.969 1 98.06 266 ILE B CA 1
ATOM 4949 C C . ILE B 1 266 ? -19.312 -22.156 -11.383 1 98.06 266 ILE B C 1
ATOM 4951 O O . ILE B 1 266 ? -20.047 -22.094 -12.367 1 98.06 266 ILE B O 1
ATOM 4955 N N . PHE B 1 267 ? -17.984 -22.25 -11.484 1 97 267 PHE B N 1
ATOM 4956 C CA . PHE B 1 267 ? -17.375 -22.484 -12.789 1 97 267 PHE B CA 1
ATOM 4957 C C . PHE B 1 267 ? -16.078 -23.266 -12.648 1 97 267 PHE B C 1
ATOM 4959 O O . PHE B 1 267 ? -15.516 -23.359 -11.562 1 97 267 PHE B O 1
ATOM 4966 N N . TRP B 1 268 ? -15.711 -23.891 -13.742 1 94.69 268 TRP B N 1
ATOM 4967 C CA . TRP B 1 268 ? -14.438 -24.578 -13.945 1 94.69 268 TRP B CA 1
ATOM 4968 C C . TRP B 1 268 ? -13.812 -24.172 -15.281 1 94.69 268 TRP B C 1
ATOM 4970 O O . TRP B 1 268 ? -14.492 -24.188 -16.312 1 94.69 268 TRP B O 1
ATOM 4980 N N . LYS B 1 269 ? -12.5 -23.781 -15.172 1 95.06 269 LYS B N 1
ATOM 4981 C CA . LYS B 1 269 ? -11.703 -23.312 -16.312 1 95.06 269 LYS B CA 1
ATOM 4982 C C . LYS B 1 269 ? -12.109 -21.906 -16.719 1 95.06 269 LYS B C 1
ATOM 4984 O O . LYS B 1 269 ? -13.289 -21.562 -16.688 1 95.06 269 LYS B O 1
ATOM 4989 N N . VAL B 1 270 ? -11.203 -21.141 -16.984 1 96.38 270 VAL B N 1
ATOM 4990 C CA . VAL B 1 270 ? -11.359 -19.766 -17.484 1 96.38 270 VAL B CA 1
ATOM 4991 C C . VAL B 1 270 ? -10.594 -19.625 -18.812 1 96.38 270 VAL B C 1
ATOM 4993 O O . VAL B 1 270 ? -9.508 -20.188 -18.969 1 96.38 270 VAL B O 1
ATOM 4996 N N . ASP B 1 271 ? -11.117 -18.891 -19.734 1 95.19 271 ASP B N 1
ATOM 4997 C CA . ASP B 1 271 ? -10.531 -18.734 -21.062 1 95.19 271 ASP B CA 1
ATOM 4998 C C . ASP B 1 271 ? -9.383 -17.734 -21.047 1 95.19 271 ASP B C 1
ATOM 5000 O O . ASP B 1 271 ? -9.508 -16.625 -21.578 1 95.19 271 ASP B O 1
ATOM 5004 N N . MET B 1 272 ? -8.273 -18.203 -20.516 1 95.94 272 MET B N 1
ATOM 5005 C CA . MET B 1 272 ? -7.102 -17.328 -20.406 1 95.94 272 MET B CA 1
ATOM 5006 C C . MET B 1 272 ? -5.828 -18.172 -20.281 1 95.94 272 MET B C 1
ATOM 5008 O O . MET B 1 272 ? -5.887 -19.359 -19.969 1 95.94 272 MET B O 1
ATOM 5012 N N . LYS B 1 273 ? -4.754 -17.547 -20.531 1 95.25 273 LYS B N 1
ATOM 5013 C CA . LYS B 1 273 ? -3.418 -18.094 -20.266 1 95.25 273 LYS B CA 1
ATOM 5014 C C . LYS B 1 273 ? -2.506 -17.016 -19.672 1 95.25 273 LYS B C 1
ATOM 5016 O O . LYS B 1 273 ? -2.441 -15.898 -20.172 1 95.25 273 LYS B O 1
ATOM 5021 N N . PRO B 1 274 ? -1.757 -17.344 -18.703 1 95.38 274 PRO B N 1
ATOM 5022 C CA . PRO B 1 274 ? -1.87 -18.547 -17.859 1 95.38 274 PRO B CA 1
ATOM 5023 C C . PRO B 1 274 ? -3.115 -18.516 -16.969 1 95.38 274 PRO B C 1
ATOM 5025 O O . PRO B 1 274 ? -3.805 -17.5 -16.891 1 95.38 274 PRO B O 1
ATOM 5028 N N . GLY B 1 275 ? -3.451 -19.625 -16.328 1 95.06 275 GLY B N 1
ATOM 5029 C CA . GLY B 1 275 ? -4.465 -19.656 -15.281 1 95.06 275 GLY B CA 1
ATOM 5030 C C . GLY B 1 275 ? -5.766 -20.297 -15.742 1 95.06 275 GLY B C 1
ATOM 5031 O O . GLY B 1 275 ? -6.777 -20.234 -15.039 1 95.06 275 GLY B O 1
ATOM 5032 N N . GLY B 1 276 ? -5.754 -20.906 -16.891 1 94.06 276 GLY B N 1
ATOM 5033 C CA . GLY B 1 276 ? -6.949 -21.531 -17.438 1 94.06 276 GLY B CA 1
ATOM 5034 C C . GLY B 1 276 ? -7.617 -22.5 -16.484 1 94.06 276 GLY B C 1
ATOM 5035 O O . GLY B 1 276 ? -8.82 -22.406 -16.219 1 94.06 276 GLY B O 1
ATOM 5036 N N . PRO B 1 277 ? -6.859 -23.422 -15.922 1 93.12 277 PRO B N 1
ATOM 5037 C CA . PRO B 1 277 ? -7.449 -24.391 -15 1 93.12 277 PRO B CA 1
ATOM 5038 C C . PRO B 1 277 ? -7.727 -23.797 -13.617 1 93.12 277 PRO B C 1
ATOM 5040 O O . PRO B 1 277 ? -7.051 -24.141 -12.648 1 93.12 277 PRO B O 1
ATOM 5043 N N . THR B 1 278 ? -8.625 -22.891 -13.523 1 96.31 278 THR B N 1
ATOM 5044 C CA . THR B 1 278 ? -9.086 -22.266 -12.289 1 96.31 278 THR B CA 1
ATOM 5045 C C . THR B 1 278 ? -10.555 -22.594 -12.031 1 96.31 278 THR B C 1
ATOM 5047 O O . THR B 1 278 ? -11.375 -22.562 -12.953 1 96.31 278 THR B O 1
ATOM 5050 N N . ALA B 1 279 ? -10.844 -22.984 -10.82 1 97.44 279 ALA B N 1
ATOM 5051 C CA . ALA B 1 279 ? -12.227 -23.234 -10.438 1 97.44 279 ALA B CA 1
ATOM 5052 C C . ALA B 1 279 ? -12.648 -22.328 -9.281 1 97.44 279 ALA B C 1
ATOM 5054 O O . ALA B 1 279 ? -11.812 -21.844 -8.523 1 97.44 279 ALA B O 1
ATOM 5055 N N . PHE B 1 280 ? -13.945 -22.094 -9.227 1 98.38 280 PHE B N 1
ATOM 5056 C CA . PHE B 1 280 ? -14.562 -21.281 -8.18 1 98.38 280 PHE B CA 1
ATOM 5057 C C . PHE B 1 280 ? -15.859 -21.922 -7.699 1 98.38 280 PHE B C 1
ATOM 5059 O O . PHE B 1 280 ? -16.641 -22.406 -8.5 1 98.38 280 PHE B O 1
ATOM 5066 N N . GLY B 1 281 ? -15.984 -21.922 -6.434 1 98.44 281 GLY B N 1
ATOM 5067 C CA . GLY B 1 281 ? -17.203 -22.422 -5.824 1 98.44 281 GLY B CA 1
ATOM 5068 C C . GLY B 1 281 ? -17.578 -21.688 -4.551 1 98.44 281 GLY B C 1
ATOM 5069 O O . GLY B 1 281 ? -16.844 -20.812 -4.09 1 98.44 281 GLY B O 1
ATOM 5070 N N . MET B 1 282 ? -18.734 -22.047 -4.031 1 98.75 282 MET B N 1
ATOM 5071 C CA . MET B 1 282 ? -19.25 -21.453 -2.799 1 98.75 282 MET B CA 1
ATOM 5072 C C . MET B 1 282 ? -19.641 -22.531 -1.794 1 98.75 282 MET B C 1
ATOM 5074 O O . MET B 1 282 ? -20.297 -23.516 -2.15 1 98.75 282 MET B O 1
ATOM 5078 N N . HIS B 1 283 ? -19.188 -22.469 -0.625 1 98.56 283 HIS B N 1
ATOM 5079 C CA . HIS B 1 283 ? -19.719 -23.188 0.525 1 98.56 283 HIS B CA 1
ATOM 5080 C C . HIS B 1 283 ? -20.578 -22.281 1.393 1 98.56 283 HIS B C 1
ATOM 5082 O O . HIS B 1 283 ? -20.078 -21.656 2.33 1 98.56 283 HIS B O 1
ATOM 5088 N N . GLY B 1 284 ? -21.922 -22.281 1.197 1 97 284 GLY B N 1
ATOM 5089 C CA . GLY B 1 284 ? -22.734 -21.203 1.75 1 97 284 GLY B CA 1
ATOM 5090 C C . GLY B 1 284 ? -22.312 -19.828 1.252 1 97 284 GLY B C 1
ATOM 5091 O O . GLY B 1 284 ? -22.297 -19.578 0.045 1 97 284 GLY B O 1
ATOM 5092 N N . ALA B 1 285 ? -21.891 -19.031 2.135 1 96.44 285 ALA B N 1
ATOM 5093 C CA . ALA B 1 285 ? -21.484 -17.672 1.767 1 96.44 285 ALA B CA 1
ATOM 5094 C C . ALA B 1 285 ? -19.969 -17.594 1.593 1 96.44 285 ALA B C 1
ATOM 5096 O O . ALA B 1 285 ? -19.438 -16.531 1.259 1 96.44 285 ALA B O 1
ATOM 5097 N N . LYS B 1 286 ? -19.281 -18.703 1.755 1 98.31 286 LYS B N 1
ATOM 5098 C CA . LYS B 1 286 ? -17.828 -18.719 1.755 1 98.31 286 LYS B CA 1
ATOM 5099 C C . LYS B 1 286 ? -17.281 -19.062 0.375 1 98.31 286 LYS B C 1
ATOM 5101 O O . LYS B 1 286 ? -17.562 -20.141 -0.152 1 98.31 286 LYS B O 1
ATOM 5106 N N . PRO B 1 287 ? -16.531 -18.141 -0.198 1 98.94 287 PRO B N 1
ATOM 5107 C CA . PRO B 1 287 ? -15.938 -18.469 -1.498 1 98.94 287 PRO B CA 1
ATOM 5108 C C . PRO B 1 287 ? -14.781 -19.469 -1.39 1 98.94 287 PRO B C 1
ATOM 5110 O O . PRO B 1 287 ? -14.008 -19.422 -0.43 1 98.94 287 PRO B O 1
ATOM 5113 N N . VAL B 1 288 ? -14.695 -20.328 -2.365 1 98.88 288 VAL B N 1
ATOM 5114 C CA . VAL B 1 288 ? -13.633 -21.312 -2.498 1 98.88 288 VAL B CA 1
ATOM 5115 C C . VAL B 1 288 ? -12.938 -21.141 -3.85 1 98.88 288 VAL B C 1
ATOM 5117 O O . VAL B 1 288 ? -13.562 -21.344 -4.898 1 98.88 288 VAL B O 1
ATOM 5120 N N . PHE B 1 289 ? -11.68 -20.75 -3.809 1 98.81 289 PHE B N 1
ATOM 5121 C CA . PHE B 1 289 ? -10.859 -20.578 -5.004 1 98.81 289 PHE B CA 1
ATOM 5122 C C . PHE B 1 289 ? -9.938 -21.781 -5.199 1 98.81 289 PHE B C 1
ATOM 5124 O O . PHE B 1 289 ? -9.125 -22.094 -4.328 1 98.81 289 PHE B O 1
ATOM 5131 N N . SER B 1 290 ? -10.062 -22.469 -6.273 1 98.06 290 SER B N 1
ATOM 5132 C CA . SER B 1 290 ? -9.141 -23.531 -6.656 1 98.06 290 SER B CA 1
ATOM 5133 C C . SER B 1 290 ? -8.234 -23.078 -7.801 1 98.06 290 SER B C 1
ATOM 5135 O O . SER B 1 290 ? -8.633 -23.109 -8.969 1 98.06 290 SER B O 1
ATOM 5137 N N . LEU B 1 291 ? -7.043 -22.719 -7.398 1 97.56 291 LEU B N 1
ATOM 5138 C CA . LEU B 1 291 ? -6.105 -22.125 -8.352 1 97.56 291 LEU B CA 1
ATOM 5139 C C . LEU B 1 291 ? -5.141 -23.188 -8.883 1 97.56 291 LEU B C 1
ATOM 5141 O O . LEU B 1 291 ? -4.949 -24.234 -8.266 1 97.56 291 LEU B O 1
ATOM 5145 N N . PRO B 1 292 ? -4.547 -22.922 -10.07 1 94.38 292 PRO B N 1
ATOM 5146 C CA . PRO B 1 292 ? -3.551 -23.844 -10.617 1 94.38 292 PRO B CA 1
ATOM 5147 C C . PRO B 1 292 ? -2.324 -23.984 -9.719 1 94.38 292 PRO B C 1
ATOM 5149 O O . PRO B 1 292 ? -2.045 -23.094 -8.906 1 94.38 292 PRO B O 1
ATOM 5152 N N . GLY B 1 293 ? -1.582 -25.031 -9.945 1 92.81 293 GLY B N 1
ATOM 5153 C CA . GLY B 1 293 ? -0.417 -25.297 -9.117 1 92.81 293 GLY B CA 1
ATOM 5154 C C . GLY B 1 293 ? 0.837 -24.609 -9.609 1 92.81 293 GLY B C 1
ATOM 5155 O O . GLY B 1 293 ? 1.79 -24.422 -8.852 1 92.81 293 GLY B O 1
ATOM 5156 N N . ASN B 1 294 ? 0.879 -24.328 -10.938 1 92.12 294 ASN B N 1
ATOM 5157 C CA . ASN B 1 294 ? 2.004 -23.547 -11.461 1 92.12 294 ASN B CA 1
ATOM 5158 C C . ASN B 1 294 ? 2.109 -22.188 -10.781 1 92.12 294 ASN B C 1
ATOM 5160 O O . ASN B 1 294 ? 1.128 -21.453 -10.711 1 92.12 294 ASN B O 1
ATOM 5164 N N . PRO B 1 295 ? 3.289 -21.844 -10.281 1 95.31 295 PRO B N 1
ATOM 5165 C CA . PRO B 1 295 ? 3.418 -20.625 -9.469 1 95.31 295 PRO B CA 1
ATOM 5166 C C . PRO B 1 295 ? 2.959 -19.375 -10.211 1 95.31 295 PRO B C 1
ATOM 5168 O O . PRO B 1 295 ? 2.303 -18.516 -9.625 1 95.31 295 PRO B O 1
ATOM 5171 N N . VAL B 1 296 ? 3.285 -19.234 -11.484 1 96.69 296 VAL B N 1
ATOM 5172 C CA . VAL B 1 296 ? 2.883 -18.078 -12.273 1 96.69 296 VAL B CA 1
ATOM 5173 C C . VAL B 1 296 ? 1.359 -18.016 -12.367 1 96.69 296 VAL B C 1
ATOM 5175 O O . VAL B 1 296 ? 0.758 -16.969 -12.109 1 96.69 296 VAL B O 1
ATOM 5178 N N . SER B 1 297 ? 0.771 -19.156 -12.664 1 96.62 297 SER B N 1
ATOM 5179 C CA . SER B 1 297 ? -0.683 -19.219 -12.773 1 96.62 297 SER B CA 1
ATOM 5180 C C . SER B 1 297 ? -1.354 -18.922 -11.445 1 96.62 297 SER B C 1
ATOM 5182 O O . SER B 1 297 ? -2.387 -18.25 -11.398 1 96.62 297 SER B O 1
ATOM 5184 N N . THR B 1 298 ? -0.752 -19.438 -10.367 1 97.31 298 THR B N 1
ATOM 5185 C CA . THR B 1 298 ? -1.279 -19.203 -9.031 1 97.31 298 THR B CA 1
ATOM 5186 C C . THR B 1 298 ? -1.313 -17.703 -8.719 1 97.31 298 THR B C 1
ATOM 5188 O O . THR B 1 298 ? -2.344 -17.172 -8.297 1 97.31 298 THR B O 1
ATOM 5191 N N . MET B 1 299 ? -0.263 -17.016 -9.008 1 97.88 299 MET B N 1
ATOM 5192 C CA . MET B 1 299 ? -0.148 -15.594 -8.672 1 97.88 299 MET B CA 1
ATOM 5193 C C . MET B 1 299 ? -1.042 -14.75 -9.57 1 97.88 299 MET B C 1
ATOM 5195 O O . MET B 1 299 ? -1.7 -13.82 -9.102 1 97.88 299 MET B O 1
ATOM 5199 N N . VAL B 1 300 ? -1.106 -15.086 -10.852 1 98.25 300 VAL B N 1
ATOM 5200 C CA . VAL B 1 300 ? -1.916 -14.336 -11.797 1 98.25 300 VAL B CA 1
ATOM 5201 C C . VAL B 1 300 ? -3.396 -14.492 -11.461 1 98.25 300 VAL B C 1
ATOM 5203 O O . VAL B 1 300 ? -4.145 -13.516 -11.43 1 98.25 300 VAL B O 1
ATOM 5206 N N . THR B 1 301 ? -3.814 -15.703 -11.164 1 98.38 301 THR B N 1
ATOM 5207 C CA . THR B 1 301 ? -5.227 -15.953 -10.898 1 98.38 301 THR B CA 1
ATOM 5208 C C . THR B 1 301 ? -5.621 -15.406 -9.523 1 98.38 301 THR B C 1
ATOM 5210 O O . THR B 1 301 ? -6.766 -14.992 -9.328 1 98.38 301 THR B O 1
ATOM 5213 N N . PHE B 1 302 ? -4.668 -15.398 -8.547 1 98.75 302 PHE B N 1
ATOM 5214 C CA . PHE B 1 302 ? -4.953 -14.688 -7.309 1 98.75 302 PHE B CA 1
ATOM 5215 C C . PHE B 1 302 ? -5.277 -13.227 -7.582 1 98.75 302 PHE B C 1
ATOM 5217 O O . PHE B 1 302 ? -6.289 -12.711 -7.105 1 98.75 302 PHE B O 1
ATOM 5224 N N . GLU B 1 303 ? -4.441 -12.547 -8.375 1 98.19 303 GLU B N 1
ATOM 5225 C CA . GLU B 1 303 ? -4.578 -11.125 -8.68 1 98.19 303 GLU B CA 1
ATOM 5226 C C . GLU B 1 303 ? -5.891 -10.836 -9.406 1 98.19 303 GLU B C 1
ATOM 5228 O O . GLU B 1 303 ? -6.547 -9.828 -9.141 1 98.19 303 GLU B O 1
ATOM 5233 N N . LEU B 1 304 ? -6.277 -11.734 -10.25 1 98.25 304 LEU B N 1
ATOM 5234 C CA . LEU B 1 304 ? -7.41 -11.469 -11.133 1 98.25 304 LEU B CA 1
ATOM 5235 C C . LEU B 1 304 ? -8.727 -11.844 -10.461 1 98.25 304 LEU B C 1
ATOM 5237 O O . LEU B 1 304 ? -9.766 -11.242 -10.75 1 98.25 304 LEU B O 1
ATOM 5241 N N . PHE B 1 305 ? -8.688 -12.812 -9.539 1 98.69 305 PHE B N 1
ATOM 5242 C CA . PHE B 1 305 ? -9.953 -13.375 -9.086 1 98.69 305 PHE B CA 1
ATOM 5243 C C . PHE B 1 305 ? -10.062 -13.305 -7.566 1 98.69 305 PHE B C 1
ATOM 5245 O O . PHE B 1 305 ? -11.016 -12.734 -7.031 1 98.69 305 PHE B O 1
ATOM 5252 N N . ALA B 1 306 ? -9.086 -13.82 -6.82 1 98.88 306 ALA B N 1
ATOM 5253 C CA . ALA B 1 306 ? -9.188 -13.914 -5.367 1 98.88 306 ALA B CA 1
ATOM 5254 C C . ALA B 1 306 ? -9.055 -12.539 -4.711 1 98.88 306 ALA B C 1
ATOM 5256 O O . ALA B 1 306 ? -9.828 -12.195 -3.816 1 98.88 306 ALA B O 1
ATOM 5257 N N . ARG B 1 307 ? -8.102 -11.742 -5.16 1 98.69 307 ARG B N 1
ATOM 5258 C CA . ARG B 1 307 ? -7.82 -10.445 -4.547 1 98.69 307 ARG B CA 1
ATOM 5259 C C . ARG B 1 307 ? -9.039 -9.539 -4.602 1 98.69 307 ARG B C 1
ATOM 5261 O O . ARG B 1 307 ? -9.469 -9 -3.58 1 98.69 307 ARG B O 1
ATOM 5268 N N . PRO B 1 308 ? -9.688 -9.328 -5.773 1 98.62 308 PRO B N 1
ATOM 5269 C CA . PRO B 1 308 ? -10.875 -8.461 -5.801 1 98.62 308 PRO B CA 1
ATOM 5270 C C . PRO B 1 308 ? -11.992 -8.977 -4.898 1 98.62 308 PRO B C 1
ATOM 5272 O O . PRO B 1 308 ? -12.703 -8.18 -4.281 1 98.62 308 PRO B O 1
ATOM 5275 N N . ALA B 1 309 ? -12.125 -10.266 -4.84 1 98.88 309 ALA B N 1
ATOM 5276 C CA . ALA B 1 309 ? -13.164 -10.844 -3.984 1 98.88 309 ALA B CA 1
ATOM 5277 C C . ALA B 1 309 ? -12.891 -10.547 -2.514 1 98.88 309 ALA B C 1
ATOM 5279 O O . ALA B 1 309 ? -13.789 -10.148 -1.775 1 98.88 309 ALA B O 1
ATOM 5280 N N . LEU B 1 310 ? -11.648 -10.773 -2.125 1 98.88 310 LEU B N 1
ATOM 5281 C CA . LEU B 1 310 ? -11.273 -10.539 -0.737 1 98.88 310 LEU B CA 1
ATOM 5282 C C . LEU B 1 310 ? -11.469 -9.07 -0.367 1 98.88 310 LEU B C 1
ATOM 5284 O O . LEU B 1 310 ? -11.945 -8.758 0.728 1 98.88 310 LEU B O 1
ATOM 5288 N N . LEU B 1 311 ? -11.094 -8.172 -1.261 1 98.56 311 LEU B N 1
ATOM 5289 C CA . LEU B 1 311 ? -11.312 -6.75 -1.025 1 98.56 311 LEU B CA 1
ATOM 5290 C C . LEU B 1 311 ? -12.789 -6.453 -0.813 1 98.56 311 LEU B C 1
ATOM 5292 O O . LEU B 1 311 ? -13.164 -5.766 0.14 1 98.56 311 LEU B O 1
ATOM 5296 N N . ARG B 1 312 ? -13.625 -7.012 -1.658 1 98.44 312 ARG B N 1
ATOM 5297 C CA . ARG B 1 312 ? -15.062 -6.812 -1.526 1 98.44 312 ARG B CA 1
ATOM 5298 C C . ARG B 1 312 ? -15.57 -7.34 -0.189 1 98.44 312 ARG B C 1
ATOM 5300 O O . ARG B 1 312 ? -16.375 -6.684 0.482 1 98.44 312 ARG B O 1
ATOM 5307 N N . MET B 1 313 ? -15.125 -8.461 0.177 1 98.81 313 MET B N 1
ATOM 5308 C CA . MET B 1 313 ? -15.531 -9.086 1.435 1 98.81 313 MET B CA 1
ATOM 5309 C C . MET B 1 313 ? -15.141 -8.211 2.623 1 98.81 313 MET B C 1
ATOM 5311 O O . MET B 1 313 ? -15.789 -8.266 3.674 1 98.81 313 MET B O 1
ATOM 5315 N N . MET B 1 314 ? -14.109 -7.402 2.432 1 98.69 314 MET B N 1
ATOM 5316 C CA . MET B 1 314 ? -13.617 -6.551 3.512 1 98.69 314 MET B CA 1
ATOM 5317 C C . MET B 1 314 ? -14.172 -5.137 3.391 1 98.69 314 MET B C 1
ATOM 5319 O O . MET B 1 314 ? -13.672 -4.211 4.023 1 98.69 314 MET B O 1
ATOM 5323 N N . GLY B 1 315 ? -15.078 -4.895 2.477 1 98.12 315 GLY B N 1
ATOM 5324 C CA . GLY B 1 315 ? -15.875 -3.676 2.449 1 98.12 315 GLY B CA 1
ATOM 5325 C C . GLY B 1 315 ? -15.398 -2.678 1.408 1 98.12 315 GLY B C 1
ATOM 5326 O O . GLY B 1 315 ? -16 -1.618 1.24 1 98.12 315 GLY B O 1
ATOM 5327 N N . HIS B 1 316 ? -14.352 -2.992 0.683 1 97.5 316 HIS B N 1
ATOM 5328 C CA . HIS B 1 316 ? -13.859 -2.082 -0.344 1 97.5 316 HIS B CA 1
ATOM 5329 C C . HIS B 1 316 ? -14.867 -1.945 -1.484 1 97.5 316 HIS B C 1
ATOM 5331 O O . HIS B 1 316 ? -15.484 -2.93 -1.892 1 97.5 316 HIS B O 1
ATOM 5337 N N . ARG B 1 317 ? -14.938 -0.763 -2.018 1 94.38 317 ARG B N 1
ATOM 5338 C CA . ARG B 1 317 ? -15.828 -0.51 -3.143 1 94.38 317 ARG B CA 1
ATOM 5339 C C . ARG B 1 317 ? -15.086 -0.616 -4.469 1 94.38 317 ARG B C 1
ATOM 5341 O O . ARG B 1 317 ? -15.641 -1.071 -5.469 1 94.38 317 ARG B O 1
ATOM 5348 N N . ARG B 1 318 ? -13.891 -0.17 -4.504 1 95 318 ARG B N 1
ATOM 5349 C CA . ARG B 1 318 ? -13.023 -0.236 -5.672 1 95 318 ARG B CA 1
ATOM 5350 C C . ARG B 1 318 ? -12.062 -1.417 -5.578 1 95 318 ARG B C 1
ATOM 5352 O O . ARG B 1 318 ? -11.055 -1.347 -4.875 1 95 318 ARG B O 1
ATOM 5359 N N . VAL B 1 319 ? -12.375 -2.494 -6.324 1 97.06 319 VAL B N 1
ATOM 5360 C CA . VAL B 1 319 ? -11.703 -3.752 -6.008 1 97.06 319 VAL B CA 1
ATOM 5361 C C . VAL B 1 319 ? -10.992 -4.281 -7.25 1 97.06 319 VAL B C 1
ATOM 5363 O O . VAL B 1 319 ? -10.297 -5.297 -7.188 1 97.06 319 VAL B O 1
ATOM 5366 N N . VAL B 1 320 ? -11.078 -3.611 -8.461 1 96.56 320 VAL B N 1
ATOM 5367 C CA . VAL B 1 320 ? -10.523 -4.121 -9.711 1 96.56 320 VAL B CA 1
ATOM 5368 C C . VAL B 1 320 ? -9.406 -3.205 -10.195 1 96.56 320 VAL B C 1
ATOM 5370 O O . VAL B 1 320 ? -9.578 -1.984 -10.258 1 96.56 320 VAL B O 1
ATOM 5373 N N . ARG B 1 321 ? -8.211 -3.766 -10.492 1 94.69 321 ARG B N 1
ATOM 5374 C CA . ARG B 1 321 ? -7.137 -2.996 -11.117 1 94.69 321 ARG B CA 1
ATOM 5375 C C . ARG B 1 321 ? -7.508 -2.596 -12.539 1 94.69 321 ARG B C 1
ATOM 5377 O O . ARG B 1 321 ? -8.039 -3.408 -13.305 1 94.69 321 ARG B O 1
ATOM 5384 N N . PRO B 1 322 ? -7.207 -1.407 -12.906 1 92.44 322 PRO B N 1
ATOM 5385 C CA . PRO B 1 322 ? -7.52 -0.981 -14.273 1 92.44 322 PRO B CA 1
ATOM 5386 C C . PRO B 1 322 ? -6.488 -1.462 -15.297 1 92.44 322 PRO B C 1
ATOM 5388 O O . PRO B 1 322 ? -5.379 -1.852 -14.922 1 92.44 322 PRO B O 1
ATOM 5391 N N . PHE B 1 323 ? -6.941 -1.539 -16.5 1 94.44 323 PHE B N 1
ATOM 5392 C CA . PHE B 1 323 ? -5.992 -1.638 -17.594 1 94.44 323 PHE B CA 1
ATOM 5393 C C . PHE B 1 323 ? -5.617 -0.255 -18.125 1 94.44 323 PHE B C 1
ATOM 5395 O O . PHE B 1 323 ? -6.488 0.6 -18.297 1 94.44 323 PHE B O 1
ATOM 5402 N N . VAL B 1 324 ? -4.367 -0.031 -18.234 1 92.62 324 VAL B N 1
ATOM 5403 C CA . VAL B 1 324 ? -3.852 1.172 -18.875 1 92.62 324 VAL B CA 1
ATOM 5404 C C . VAL B 1 324 ? -3.156 0.802 -20.188 1 92.62 324 VAL B C 1
ATOM 5406 O O . VAL B 1 324 ? -3.01 -0.381 -20.5 1 92.62 324 VAL B O 1
ATOM 5409 N N . LYS B 1 325 ? -2.781 1.773 -20.969 1 95.19 325 LYS B N 1
ATOM 5410 C CA . LYS B 1 325 ? -2.139 1.515 -22.266 1 95.19 325 LYS B CA 1
ATOM 5411 C C . LYS B 1 325 ? -0.618 1.541 -22.125 1 95.19 325 LYS B C 1
ATOM 5413 O O . LYS B 1 325 ? -0.067 2.371 -21.406 1 95.19 325 LYS B O 1
ATOM 5418 N N . ALA B 1 326 ? 0.038 0.67 -22.797 1 97 326 ALA B N 1
ATOM 5419 C CA . ALA B 1 326 ? 1.496 0.626 -22.859 1 97 326 ALA B CA 1
ATOM 5420 C C . ALA B 1 326 ? 1.973 0.252 -24.25 1 97 326 ALA B C 1
ATOM 5422 O O . ALA B 1 326 ? 1.227 -0.352 -25.031 1 97 326 ALA B O 1
ATOM 5423 N N . ILE B 1 327 ? 3.18 0.641 -24.531 1 98.06 327 ILE B N 1
ATOM 5424 C CA . ILE B 1 327 ? 3.811 0.262 -25.797 1 98.06 327 ILE B CA 1
ATOM 5425 C C . ILE B 1 327 ? 4.668 -0.985 -25.594 1 98.06 327 ILE B C 1
ATOM 5427 O O . ILE B 1 327 ? 5.543 -1.007 -24.719 1 98.06 327 ILE B O 1
ATOM 5431 N N . LEU B 1 328 ? 4.387 -1.984 -26.359 1 97.94 328 LEU B N 1
ATOM 5432 C CA . LEU B 1 328 ? 5.188 -3.203 -26.297 1 97.94 328 LEU B CA 1
ATOM 5433 C C . LEU B 1 328 ? 6.543 -2.996 -26.953 1 97.94 328 LEU B C 1
ATOM 5435 O O . LEU B 1 328 ? 6.621 -2.516 -28.094 1 97.94 328 LEU B O 1
ATOM 5439 N N . ARG B 1 329 ? 7.613 -3.35 -26.312 1 97.19 329 ARG B N 1
ATOM 5440 C CA . ARG B 1 329 ? 8.969 -3.115 -26.812 1 97.19 329 ARG B CA 1
ATOM 5441 C C . ARG B 1 329 ? 9.391 -4.207 -27.781 1 97.19 329 ARG B C 1
ATOM 5443 O O . ARG B 1 329 ? 10.164 -3.957 -28.719 1 97.19 329 ARG B O 1
ATOM 5450 N N . GLU B 1 330 ? 8.969 -5.43 -27.578 1 97.31 330 GLU B N 1
ATOM 5451 C CA . GLU B 1 330 ? 9.336 -6.578 -28.406 1 97.31 330 GLU B CA 1
ATOM 5452 C C . GLU B 1 330 ? 8.094 -7.258 -28.984 1 97.31 330 GLU B C 1
ATOM 5454 O O . GLU B 1 330 ? 6.992 -7.09 -28.469 1 97.31 330 GLU B O 1
ATOM 5459 N N . ASP B 1 331 ? 8.344 -7.98 -30.016 1 97.31 331 ASP B N 1
ATOM 5460 C CA . ASP B 1 331 ? 7.266 -8.82 -30.516 1 97.31 331 ASP B CA 1
ATOM 5461 C C . ASP B 1 331 ? 6.836 -9.859 -29.484 1 97.31 331 ASP B C 1
ATOM 5463 O O . ASP B 1 331 ? 7.668 -10.391 -28.75 1 97.31 331 ASP B O 1
ATOM 5467 N N . ALA B 1 332 ? 5.578 -10.055 -29.406 1 95.94 332 ALA B N 1
ATOM 5468 C CA . ALA B 1 332 ? 5.031 -11.133 -28.578 1 95.94 332 ALA B CA 1
ATOM 5469 C C . ALA B 1 332 ? 4.223 -12.117 -29.422 1 95.94 332 ALA B C 1
ATOM 5471 O O . ALA B 1 332 ? 3.332 -11.711 -30.172 1 95.94 332 ALA B O 1
ATOM 5472 N N . LYS B 1 333 ? 4.562 -13.328 -29.266 1 93.75 333 LYS B N 1
ATOM 5473 C CA . LYS B 1 333 ? 3.873 -14.375 -30.016 1 93.75 333 LYS B CA 1
ATOM 5474 C C . LYS B 1 333 ? 3.008 -15.234 -29.109 1 93.75 333 LYS B C 1
ATOM 5476 O O . LYS B 1 333 ? 3.357 -15.461 -27.938 1 93.75 333 LYS B O 1
ATOM 5481 N N . LYS B 1 334 ? 1.9 -15.688 -29.594 1 91 334 LYS B N 1
ATOM 5482 C CA . LYS B 1 334 ? 1.011 -16.578 -28.859 1 91 334 LYS B CA 1
ATOM 5483 C C . LYS B 1 334 ? 0.145 -17.406 -29.797 1 91 334 LYS B C 1
ATOM 5485 O O . LYS B 1 334 ? -0.008 -17.047 -30.969 1 91 334 LYS B O 1
ATOM 5490 N N . LYS B 1 335 ? -0.353 -18.5 -29.297 1 88.25 335 LYS B N 1
ATOM 5491 C CA . LYS B 1 335 ? -1.381 -19.219 -30.031 1 88.25 335 LYS B CA 1
ATOM 5492 C C . LYS B 1 335 ? -2.725 -18.5 -29.953 1 88.25 335 LYS B C 1
ATOM 5494 O O . LYS B 1 335 ? -3.123 -18.031 -28.891 1 88.25 335 LYS B O 1
ATOM 5499 N N . PRO B 1 336 ? -3.383 -18.375 -31.109 1 90.44 336 PRO B N 1
ATOM 5500 C CA . PRO B 1 336 ? -4.703 -17.75 -31.078 1 90.44 336 PRO B CA 1
ATOM 5501 C C . PRO B 1 336 ? -5.727 -18.562 -30.281 1 90.44 336 PRO B C 1
ATOM 5503 O O . PRO B 1 336 ? -5.535 -19.766 -30.078 1 90.44 336 PRO B O 1
ATOM 5506 N N . GLY B 1 337 ? -6.816 -17.844 -29.844 1 89.44 337 GLY B N 1
ATOM 5507 C CA . GLY B 1 337 ? -7.918 -18.562 -29.234 1 89.44 337 GLY B CA 1
ATOM 5508 C C . GLY B 1 337 ? -8.141 -18.203 -27.766 1 89.44 337 GLY B C 1
ATOM 5509 O O . GLY B 1 337 ? -9.234 -18.391 -27.234 1 89.44 337 GLY B O 1
ATOM 5510 N N . LYS B 1 338 ? -7.062 -17.781 -27.141 1 91.25 338 LYS B N 1
ATOM 5511 C CA . LYS B 1 338 ? -7.188 -17.344 -25.75 1 91.25 338 LYS B CA 1
ATOM 5512 C C . LYS B 1 338 ? -6.488 -16.016 -25.516 1 91.25 338 LYS B C 1
ATOM 5514 O O . LYS B 1 338 ? -5.492 -15.703 -26.172 1 91.25 338 LYS B O 1
ATOM 5519 N N . VAL B 1 339 ? -7.023 -15.266 -24.562 1 94.88 339 VAL B N 1
ATOM 5520 C CA . VAL B 1 339 ? -6.277 -14.086 -24.125 1 94.88 339 VAL B CA 1
ATOM 5521 C C . VAL B 1 339 ? -5.043 -14.516 -23.344 1 94.88 339 VAL B C 1
ATOM 5523 O O . VAL B 1 339 ? -5.078 -15.523 -22.625 1 94.88 339 VAL B O 1
ATOM 5526 N N . ASN B 1 340 ? -3.979 -13.758 -23.531 1 96.62 340 ASN B N 1
ATOM 5527 C CA . ASN B 1 340 ? -2.742 -14.039 -22.797 1 96.62 340 ASN B CA 1
ATOM 5528 C C . ASN B 1 340 ? -2.34 -12.883 -21.906 1 96.62 340 ASN B C 1
ATOM 5530 O O . ASN B 1 340 ? -2.404 -11.719 -22.312 1 96.62 340 ASN B O 1
ATOM 5534 N N . PHE B 1 341 ? -2.008 -13.211 -20.75 1 97.62 341 PHE B N 1
ATOM 5535 C CA . PHE B 1 341 ? -1.356 -12.258 -19.859 1 97.62 341 PHE B CA 1
ATOM 5536 C C . PHE B 1 341 ? 0.157 -12.43 -19.891 1 97.62 341 PHE B C 1
ATOM 5538 O O . PHE B 1 341 ? 0.691 -13.383 -19.328 1 97.62 341 PHE B O 1
ATOM 5545 N N . LEU B 1 342 ? 0.798 -11.508 -20.547 1 97.5 342 LEU B N 1
ATOM 5546 C CA . LEU B 1 342 ? 2.252 -11.508 -20.672 1 97.5 342 LEU B CA 1
ATOM 5547 C C . LEU B 1 342 ? 2.902 -10.82 -19.484 1 97.5 342 LEU B C 1
ATOM 5549 O O . LEU B 1 342 ? 2.564 -9.68 -19.156 1 97.5 342 LEU B O 1
ATOM 5553 N N . ARG B 1 343 ? 3.807 -11.547 -18.812 1 98 343 ARG B N 1
ATOM 5554 C CA . ARG B 1 343 ? 4.578 -10.914 -17.75 1 98 343 ARG B CA 1
ATOM 5555 C C . ARG B 1 343 ? 5.598 -9.93 -18.328 1 98 343 ARG B C 1
ATOM 5557 O O . ARG B 1 343 ? 6.445 -10.312 -19.125 1 98 343 ARG B O 1
ATOM 5564 N N . VAL B 1 344 ? 5.527 -8.703 -17.844 1 98.19 344 VAL B N 1
ATOM 5565 C CA . VAL B 1 344 ? 6.359 -7.672 -18.469 1 98.19 344 VAL B CA 1
ATOM 5566 C C . VAL B 1 344 ? 7.008 -6.812 -17.391 1 98.19 344 VAL B C 1
ATOM 5568 O O . VAL B 1 344 ? 6.52 -6.758 -16.25 1 98.19 344 VAL B O 1
ATOM 5571 N N . GLN B 1 345 ? 8.117 -6.266 -17.719 1 97.38 345 GLN B N 1
ATOM 5572 C CA . GLN B 1 345 ? 8.742 -5.172 -16.969 1 97.38 345 GLN B CA 1
ATOM 5573 C C . GLN B 1 345 ? 8.336 -3.818 -17.547 1 97.38 345 GLN B C 1
ATOM 5575 O O . GLN B 1 345 ? 8.617 -3.523 -18.719 1 97.38 345 GLN B O 1
ATOM 5580 N N . VAL B 1 346 ? 7.691 -3.049 -16.766 1 97.62 346 VAL B N 1
ATOM 5581 C CA . VAL B 1 346 ? 7.113 -1.785 -17.203 1 97.62 346 VAL B CA 1
ATOM 5582 C C . VAL B 1 346 ? 8 -0.625 -16.766 1 97.62 346 VAL B C 1
ATOM 5584 O O . VAL B 1 346 ? 8.445 -0.575 -15.617 1 97.62 346 VAL B O 1
ATOM 5587 N N . THR B 1 347 ? 8.305 0.22 -17.641 1 94.88 347 THR B N 1
ATOM 5588 C CA . THR B 1 347 ? 8.984 1.479 -17.359 1 94.88 347 THR B CA 1
ATOM 5589 C C . THR B 1 347 ? 8.203 2.656 -17.938 1 94.88 347 THR B C 1
ATOM 5591 O O . THR B 1 347 ? 7.285 2.469 -18.734 1 94.88 347 THR B O 1
ATOM 5594 N N . VAL B 1 348 ? 8.516 3.785 -17.453 1 91.31 348 VAL B N 1
ATOM 5595 C CA . VAL B 1 348 ? 7.895 5 -17.969 1 91.31 348 VAL B CA 1
ATOM 5596 C C . VAL B 1 348 ? 8.906 5.766 -18.828 1 91.31 348 VAL B C 1
ATOM 5598 O O . VAL B 1 348 ? 10 6.09 -18.359 1 91.31 348 VAL B O 1
ATOM 5601 N N . GLN B 1 349 ? 8.586 5.934 -20.031 1 89.38 349 GLN B N 1
ATOM 5602 C CA . GLN B 1 349 ? 9.391 6.703 -20.984 1 89.38 349 GLN B CA 1
ATOM 5603 C C . GLN B 1 349 ? 8.57 7.801 -21.641 1 89.38 349 GLN B C 1
ATOM 5605 O O . GLN B 1 349 ? 7.574 7.52 -22.312 1 89.38 349 GLN B O 1
ATOM 5610 N N . GLU B 1 350 ? 8.969 9.016 -21.422 1 84.5 350 GLU B N 1
ATOM 5611 C CA . GLU B 1 350 ? 8.289 10.18 -22 1 84.5 350 GLU B CA 1
ATOM 5612 C C . GLU B 1 350 ? 6.809 10.188 -21.641 1 84.5 350 GLU B C 1
ATOM 5614 O O . GLU B 1 350 ? 5.953 10.359 -22.516 1 84.5 350 GLU B O 1
ATOM 5619 N N . GLY B 1 351 ? 6.555 9.805 -20.5 1 81.56 351 GLY B N 1
ATOM 5620 C CA . GLY B 1 351 ? 5.203 9.883 -19.984 1 81.56 351 GLY B CA 1
ATOM 5621 C C . GLY B 1 351 ? 4.344 8.688 -20.375 1 81.56 351 GLY B C 1
ATOM 5622 O O . GLY B 1 351 ? 3.15 8.648 -20.062 1 81.56 351 GLY B O 1
ATOM 5623 N N . ARG B 1 352 ? 4.945 7.75 -21.047 1 90.38 352 ARG B N 1
ATOM 5624 C CA . ARG B 1 352 ? 4.188 6.574 -21.469 1 90.38 352 ARG B CA 1
ATOM 5625 C C . ARG B 1 352 ? 4.766 5.305 -20.859 1 90.38 352 ARG B C 1
ATOM 5627 O O . ARG B 1 352 ? 5.977 5.211 -20.641 1 90.38 352 ARG B O 1
ATOM 5634 N N . PHE B 1 353 ? 3.869 4.379 -20.641 1 95.12 353 PHE B N 1
ATOM 5635 C CA . PHE B 1 353 ? 4.324 3.074 -20.188 1 95.12 353 PHE B CA 1
ATOM 5636 C C . PHE B 1 353 ? 4.906 2.262 -21.328 1 95.12 353 PHE B C 1
ATOM 5638 O O . PHE B 1 353 ? 4.336 2.223 -22.422 1 95.12 353 PHE B O 1
ATOM 5645 N N . VAL B 1 354 ? 6.039 1.753 -21.094 1 97.69 354 VAL B N 1
ATOM 5646 C CA . VAL B 1 354 ? 6.684 0.838 -22.031 1 97.69 354 VAL B CA 1
ATOM 5647 C C . VAL B 1 354 ? 6.859 -0.531 -21.375 1 97.69 354 VAL B C 1
ATOM 5649 O O . VAL B 1 354 ? 7.359 -0.631 -20.25 1 97.69 354 VAL B O 1
ATOM 5652 N N . ALA B 1 355 ? 6.426 -1.54 -22.094 1 98.06 355 ALA B N 1
ATOM 5653 C CA . ALA B 1 355 ? 6.445 -2.896 -21.547 1 98.06 355 ALA B CA 1
ATOM 5654 C C . ALA B 1 355 ? 7.465 -3.766 -22.281 1 98.06 355 ALA B C 1
ATOM 5656 O O . ALA B 1 355 ? 7.406 -3.898 -23.5 1 98.06 355 ALA B O 1
ATOM 5657 N N . SER B 1 356 ? 8.375 -4.285 -21.531 1 97.75 356 SER B N 1
ATOM 5658 C CA . SER B 1 356 ? 9.312 -5.281 -22.031 1 97.75 356 SER B CA 1
ATOM 5659 C C . SER B 1 356 ? 9.039 -6.656 -21.438 1 97.75 356 SER B C 1
ATOM 5661 O O . SER B 1 356 ? 8.711 -6.762 -20.25 1 97.75 356 SER B O 1
ATOM 5663 N N . THR B 1 357 ? 9.188 -7.645 -22.25 1 96.56 357 THR B N 1
ATOM 5664 C CA . THR B 1 357 ? 8.969 -8.992 -21.734 1 96.56 357 THR B CA 1
ATOM 5665 C C . THR B 1 357 ? 9.875 -9.258 -20.531 1 96.56 357 THR B C 1
ATOM 5667 O O . THR B 1 357 ? 11.039 -8.852 -20.516 1 96.56 357 THR B O 1
ATOM 5670 N N . ALA B 1 358 ? 9.398 -9.945 -19.562 1 96.19 358 ALA B N 1
ATOM 5671 C CA . ALA B 1 358 ? 10.172 -10.25 -18.359 1 96.19 358 ALA B CA 1
ATOM 5672 C C . ALA B 1 358 ? 11.062 -11.469 -18.578 1 96.19 358 ALA B C 1
ATOM 5674 O O . ALA B 1 358 ? 11.797 -11.875 -17.672 1 96.19 358 ALA B O 1
ATOM 5675 N N . GLY B 1 359 ? 11.008 -12.109 -19.75 1 94.19 359 GLY B N 1
ATOM 5676 C CA . GLY B 1 359 ? 11.789 -13.297 -20.047 1 94.19 359 GLY B CA 1
ATOM 5677 C C . GLY B 1 359 ? 10.969 -14.398 -20.688 1 94.19 359 GLY B C 1
ATOM 5678 O O . GLY B 1 359 ? 10.016 -14.125 -21.422 1 94.19 359 GLY B O 1
ATOM 5679 N N . ASP B 1 360 ? 11.422 -15.602 -20.438 1 92.75 360 ASP B N 1
ATOM 5680 C CA . ASP B 1 360 ? 10.719 -16.766 -20.953 1 92.75 360 ASP B CA 1
ATOM 5681 C C . ASP B 1 360 ? 9.312 -16.875 -20.375 1 92.75 360 ASP B C 1
ATOM 5683 O O . ASP B 1 360 ? 9.156 -16.984 -19.156 1 92.75 360 ASP B O 1
ATOM 5687 N N . GLN B 1 361 ? 8.297 -16.953 -21.219 1 92.88 361 GLN B N 1
ATOM 5688 C CA . GLN B 1 361 ? 6.91 -16.781 -20.781 1 92.88 361 GLN B CA 1
ATOM 5689 C C . GLN B 1 361 ? 6.258 -18.125 -20.5 1 92.88 361 GLN B C 1
ATOM 5691 O O . GLN B 1 361 ? 5.051 -18.203 -20.25 1 92.88 361 GLN B O 1
ATOM 5696 N N . HIS B 1 362 ? 7.008 -19.156 -20.5 1 89.25 362 HIS B N 1
ATOM 5697 C CA . HIS B 1 362 ? 6.457 -20.438 -20.062 1 89.25 362 HIS B CA 1
ATOM 5698 C C . HIS B 1 362 ? 5.992 -20.375 -18.609 1 89.25 362 HIS B C 1
ATOM 5700 O O . HIS B 1 362 ? 6.637 -19.734 -17.781 1 89.25 362 HIS B O 1
ATOM 5706 N N . THR B 1 363 ? 4.91 -21.016 -18.266 1 84.06 363 THR B N 1
ATOM 5707 C CA . THR B 1 363 ? 4.254 -20.859 -16.984 1 84.06 363 THR B CA 1
ATOM 5708 C C . THR B 1 363 ? 5.105 -21.469 -15.867 1 84.06 363 THR B C 1
ATOM 5710 O O . THR B 1 363 ? 4.891 -21.172 -14.688 1 84.06 363 THR B O 1
ATOM 5713 N N . GLY B 1 364 ? 6.031 -22.25 -16.219 1 85.12 364 GLY B N 1
ATOM 5714 C CA . GLY B 1 364 ? 6.895 -22.859 -15.219 1 85.12 364 GLY B CA 1
ATOM 5715 C C . GLY B 1 364 ? 8.07 -21.984 -14.828 1 85.12 364 GLY B C 1
ATOM 5716 O O . GLY B 1 364 ? 8.836 -22.344 -13.93 1 85.12 364 GLY B O 1
ATOM 5717 N N . ILE B 1 365 ? 8.164 -20.828 -15.438 1 92.75 365 ILE B N 1
ATOM 5718 C CA . ILE B 1 365 ? 9.32 -19.969 -15.211 1 92.75 365 ILE B CA 1
ATOM 5719 C C . ILE B 1 365 ? 8.984 -18.922 -14.156 1 92.75 365 ILE B C 1
ATOM 5721 O O . ILE B 1 365 ? 8.57 -17.797 -14.492 1 92.75 365 ILE B O 1
ATOM 5725 N N . LEU B 1 366 ? 9.25 -19.234 -12.906 1 95.69 366 LEU B N 1
ATOM 5726 C CA . LEU B 1 366 ? 8.906 -18.406 -11.758 1 95.69 366 LEU B CA 1
ATOM 5727 C C . LEU B 1 366 ? 9.68 -17.094 -11.781 1 95.69 366 LEU B C 1
ATOM 5729 O O . LEU B 1 366 ? 9.156 -16.047 -11.367 1 95.69 366 LEU B O 1
ATOM 5733 N N . ARG B 1 367 ? 10.883 -17.078 -12.297 1 96 367 ARG B N 1
ATOM 5734 C CA . ARG B 1 367 ? 11.758 -15.914 -12.289 1 96 367 ARG B CA 1
ATOM 5735 C C . ARG B 1 367 ? 11.102 -14.734 -13.008 1 96 367 ARG B C 1
ATOM 5737 O O . ARG B 1 367 ? 11.344 -13.578 -12.656 1 96 367 ARG B O 1
ATOM 5744 N N . THR B 1 368 ? 10.281 -15.023 -13.992 1 96.5 368 THR B N 1
ATOM 5745 C CA . THR B 1 368 ? 9.633 -13.961 -14.75 1 96.5 368 THR B CA 1
ATOM 5746 C C . THR B 1 368 ? 8.656 -13.18 -13.867 1 96.5 368 THR B C 1
ATOM 5748 O O . THR B 1 368 ? 8.453 -11.984 -14.07 1 96.5 368 THR B O 1
ATOM 5751 N N . MET B 1 369 ? 8.086 -13.82 -12.867 1 96.81 369 MET B N 1
ATOM 5752 C CA . MET B 1 369 ? 7.18 -13.125 -11.953 1 96.81 369 MET B CA 1
ATOM 5753 C C . MET B 1 369 ? 7.957 -12.195 -11.023 1 96.81 369 MET B C 1
ATOM 5755 O O . MET B 1 369 ? 7.449 -11.148 -10.617 1 96.81 369 MET B O 1
ATOM 5759 N N . VAL B 1 370 ? 9.148 -12.594 -10.688 1 97.06 370 VAL B N 1
ATOM 5760 C CA . VAL B 1 370 ? 10.016 -11.766 -9.859 1 97.06 370 VAL B CA 1
ATOM 5761 C C . VAL B 1 370 ? 10.43 -10.516 -10.633 1 97.06 370 VAL B C 1
ATOM 5763 O O . VAL B 1 370 ? 10.461 -9.414 -10.078 1 97.06 370 VAL B O 1
ATOM 5766 N N . ARG B 1 371 ? 10.633 -10.672 -11.938 1 96.12 371 ARG B N 1
ATOM 5767 C CA . ARG B 1 371 ? 11.102 -9.578 -12.781 1 96.12 371 ARG B CA 1
ATOM 5768 C C . ARG B 1 371 ? 9.945 -8.68 -13.211 1 96.12 371 ARG B C 1
ATOM 5770 O O . ARG B 1 371 ? 10.133 -7.492 -13.469 1 96.12 371 ARG B O 1
ATOM 5777 N N . ALA B 1 372 ? 8.766 -9.234 -13.25 1 97.31 372 ALA B N 1
ATOM 5778 C CA . ALA B 1 372 ? 7.613 -8.531 -13.797 1 97.31 372 ALA B CA 1
ATOM 5779 C C . ALA B 1 372 ? 7.039 -7.543 -12.789 1 97.31 372 ALA B C 1
ATOM 5781 O O . ALA B 1 372 ? 7.031 -7.809 -11.586 1 97.31 372 ALA B O 1
ATOM 5782 N N . ASN B 1 373 ? 6.59 -6.43 -13.297 1 97.31 373 ASN B N 1
ATOM 5783 C CA . ASN B 1 373 ? 5.824 -5.484 -12.492 1 97.31 373 ASN B CA 1
ATOM 5784 C C . ASN B 1 373 ? 4.508 -5.113 -13.164 1 97.31 373 ASN B C 1
ATOM 5786 O O . ASN B 1 373 ? 3.848 -4.152 -12.766 1 97.31 373 ASN B O 1
ATOM 5790 N N . GLY B 1 374 ? 4.188 -5.875 -14.195 1 97.75 374 GLY B N 1
ATOM 5791 C CA . GLY B 1 374 ? 2.922 -5.719 -14.891 1 97.75 374 GLY B CA 1
ATOM 5792 C C . GLY B 1 374 ? 2.551 -6.934 -15.727 1 97.75 374 GLY B C 1
ATOM 5793 O O . GLY B 1 374 ? 3.371 -7.832 -15.922 1 97.75 374 GLY B O 1
ATOM 5794 N N . LEU B 1 375 ? 1.297 -6.992 -16.141 1 98.31 375 LEU B N 1
ATOM 5795 C CA . LEU B 1 375 ? 0.761 -7.984 -17.062 1 98.31 375 LEU B CA 1
ATOM 5796 C C . LEU B 1 375 ? 0.189 -7.312 -18.297 1 98.31 375 LEU B C 1
ATOM 5798 O O . LEU B 1 375 ? -0.757 -6.527 -18.219 1 98.31 375 LEU B O 1
ATOM 5802 N N . ALA B 1 376 ? 0.745 -7.594 -19.453 1 98.12 376 ALA B N 1
ATOM 5803 C CA . ALA B 1 376 ? 0.191 -7.109 -20.719 1 98.12 376 ALA B CA 1
ATOM 5804 C C . ALA B 1 376 ? -0.852 -8.078 -21.266 1 98.12 376 ALA B C 1
ATOM 5806 O O . ALA B 1 376 ? -0.606 -9.289 -21.344 1 98.12 376 ALA B O 1
ATOM 5807 N N . LEU B 1 377 ? -1.936 -7.57 -21.594 1 97.62 377 LEU B N 1
ATOM 5808 C CA . LEU B 1 377 ? -3.023 -8.375 -22.141 1 97.62 377 LEU B CA 1
ATOM 5809 C C . LEU B 1 377 ? -2.924 -8.461 -23.656 1 97.62 377 LEU B C 1
ATOM 5811 O O . LEU B 1 377 ? -3.031 -7.449 -24.359 1 97.62 377 LEU B O 1
ATOM 5815 N N . LEU B 1 378 ? -2.697 -9.664 -24.125 1 96.75 378 LEU B N 1
ATOM 5816 C CA . LEU B 1 378 ? -2.688 -9.914 -25.562 1 96.75 378 LEU B CA 1
ATOM 5817 C C . LEU B 1 378 ? -4.055 -10.398 -26.047 1 96.75 378 LEU B C 1
ATOM 5819 O O . LEU B 1 378 ? -4.645 -11.297 -25.438 1 96.75 378 LEU B O 1
ATOM 5823 N N . PRO B 1 379 ? -4.48 -9.867 -27.078 1 93.69 379 PRO B N 1
ATOM 5824 C CA . PRO B 1 379 ? -5.855 -10.117 -27.516 1 93.69 379 PRO B CA 1
ATOM 5825 C C . PRO B 1 379 ? -6.086 -11.555 -27.969 1 93.69 379 PRO B C 1
ATOM 5827 O O . PRO B 1 379 ? -5.145 -12.227 -28.406 1 93.69 379 PRO B O 1
ATOM 5830 N N . LEU B 1 380 ? -7.305 -12 -27.953 1 91.38 380 LEU B N 1
ATOM 5831 C CA . LEU B 1 380 ? -7.789 -13.352 -28.203 1 91.38 380 LEU B CA 1
ATOM 5832 C C . LEU B 1 380 ? -7.375 -13.828 -29.594 1 91.38 380 LEU B C 1
ATOM 5834 O O . LEU B 1 380 ? -6.879 -14.945 -29.75 1 91.38 380 LEU B O 1
ATOM 5838 N N . GLU B 1 381 ? -7.418 -12.977 -30.594 1 91.12 381 GLU B N 1
ATOM 5839 C CA . GLU B 1 381 ? -7.309 -13.414 -31.984 1 91.12 381 GLU B CA 1
ATOM 5840 C C . GLU B 1 381 ? -5.875 -13.281 -32.5 1 91.12 381 GLU B C 1
ATOM 5842 O O . GLU B 1 381 ? -5.516 -13.883 -33.5 1 91.12 381 GLU B O 1
ATOM 5847 N N . ALA B 1 382 ? -5.074 -12.609 -31.797 1 90.25 382 ALA B N 1
ATOM 5848 C CA . ALA B 1 382 ? -3.742 -12.297 -32.312 1 90.25 382 ALA B CA 1
ATOM 5849 C C . ALA B 1 382 ? -2.822 -13.516 -32.219 1 90.25 382 ALA B C 1
ATOM 5851 O O . ALA B 1 382 ? -2.881 -14.281 -31.266 1 90.25 382 ALA B O 1
ATOM 5852 N N . SER B 1 383 ? -2.014 -13.68 -33.25 1 93.31 383 SER B N 1
ATOM 5853 C CA . SER B 1 383 ? -0.93 -14.656 -33.219 1 93.31 383 SER B CA 1
ATOM 5854 C C . SER B 1 383 ? 0.409 -13.984 -32.938 1 93.31 383 SER B C 1
ATOM 5856 O O . SER B 1 383 ? 1.323 -14.602 -32.375 1 93.31 383 SER B O 1
ATOM 5858 N N . ILE B 1 384 ? 0.489 -12.812 -33.406 1 95.38 384 ILE B N 1
ATOM 5859 C CA . ILE B 1 384 ? 1.658 -11.984 -33.125 1 95.38 384 ILE B CA 1
ATOM 5860 C C . ILE B 1 384 ? 1.218 -10.555 -32.812 1 95.38 384 ILE B C 1
ATOM 5862 O O . ILE B 1 384 ? 0.316 -10.016 -33.469 1 95.38 384 ILE B O 1
ATOM 5866 N N . VAL B 1 385 ? 1.688 -10.023 -31.766 1 96.38 385 VAL B N 1
ATOM 5867 C CA . VAL B 1 385 ? 1.574 -8.602 -31.469 1 96.38 385 VAL B CA 1
ATOM 5868 C C . VAL B 1 385 ? 2.932 -7.922 -31.641 1 96.38 385 VAL B C 1
ATOM 5870 O O . VAL B 1 385 ? 3.891 -8.242 -30.938 1 96.38 385 VAL B O 1
ATOM 5873 N N . HIS B 1 386 ? 3.02 -7.016 -32.5 1 97.19 386 HIS B N 1
ATOM 5874 C CA . HIS B 1 386 ? 4.301 -6.48 -32.938 1 97.19 386 HIS B CA 1
ATOM 5875 C C . HIS B 1 386 ? 4.832 -5.438 -31.969 1 97.19 386 HIS B C 1
ATOM 5877 O O . HIS B 1 386 ? 4.059 -4.734 -31.312 1 97.19 386 HIS B O 1
ATOM 5883 N N . ALA B 1 387 ? 6.195 -5.395 -32 1 97.44 387 ALA B N 1
ATOM 5884 C CA . ALA B 1 387 ? 6.859 -4.309 -31.281 1 97.44 387 ALA B CA 1
ATOM 5885 C C . ALA B 1 387 ? 6.312 -2.953 -31.719 1 97.44 387 ALA B C 1
ATOM 5887 O O . ALA B 1 387 ? 6.062 -2.73 -32.906 1 97.44 387 ALA B O 1
ATOM 5888 N N . GLY B 1 388 ? 6.102 -2.115 -30.719 1 97.06 388 GLY B N 1
ATOM 5889 C CA . GLY B 1 388 ? 5.57 -0.797 -31.016 1 97.06 388 GLY B CA 1
ATOM 5890 C C . GLY B 1 388 ? 4.062 -0.714 -30.875 1 97.06 388 GLY B C 1
ATOM 5891 O O . GLY B 1 388 ? 3.5 0.381 -30.812 1 97.06 388 GLY B O 1
ATOM 5892 N N . SER B 1 389 ? 3.396 -1.836 -30.781 1 96.69 389 SER B N 1
ATOM 5893 C CA . SER B 1 389 ? 1.946 -1.849 -30.625 1 96.69 389 SER B CA 1
ATOM 5894 C C . SER B 1 389 ? 1.531 -1.364 -29.25 1 96.69 389 SER B C 1
ATOM 5896 O O . SER B 1 389 ? 2.256 -1.568 -28.266 1 96.69 389 SER B O 1
ATOM 5898 N N . GLU B 1 390 ? 0.377 -0.756 -29.203 1 97.06 390 GLU B N 1
ATOM 5899 C CA . GLU B 1 390 ? -0.244 -0.416 -27.922 1 97.06 390 GLU B CA 1
ATOM 5900 C C . GLU B 1 390 ? -1.056 -1.586 -27.375 1 97.06 390 GLU B C 1
ATOM 5902 O O . GLU B 1 390 ? -1.851 -2.189 -28.109 1 97.06 390 GLU B O 1
ATOM 5907 N N . VAL B 1 391 ? -0.833 -1.911 -26.125 1 97 391 VAL B N 1
ATOM 5908 C CA . VAL B 1 391 ? -1.528 -3.033 -25.516 1 97 391 VAL B CA 1
ATOM 5909 C C . VAL B 1 391 ? -2.127 -2.596 -24.172 1 97 391 VAL B C 1
ATOM 5911 O O . VAL B 1 391 ? -1.738 -1.564 -23.625 1 97 391 VAL B O 1
ATOM 5914 N N . ASP B 1 392 ? -3.133 -3.354 -23.719 1 97 392 ASP B N 1
ATOM 5915 C CA . ASP B 1 392 ? -3.65 -3.182 -22.375 1 97 392 ASP B CA 1
ATOM 5916 C C . ASP B 1 392 ? -2.668 -3.725 -21.328 1 97 392 ASP B C 1
ATOM 5918 O O . ASP B 1 392 ? -2.1 -4.805 -21.516 1 97 392 ASP B O 1
ATOM 5922 N N . LEU B 1 393 ? -2.434 -2.896 -20.328 1 97.19 393 LEU B N 1
ATOM 5923 C CA . LEU B 1 393 ? -1.438 -3.207 -19.312 1 97.19 393 LEU B CA 1
ATOM 5924 C C . LEU B 1 393 ? -2.037 -3.092 -17.906 1 97.19 393 LEU B C 1
ATOM 5926 O O . LEU B 1 393 ? -2.67 -2.086 -17.578 1 97.19 393 LEU B O 1
ATOM 5930 N N . MET B 1 394 ? -1.907 -4.125 -17.156 1 97.19 394 MET B N 1
ATOM 5931 C CA . MET B 1 394 ? -2.236 -4.082 -15.734 1 97.19 394 MET B CA 1
ATOM 5932 C C . MET B 1 394 ? -0.977 -3.916 -14.891 1 97.19 394 MET B C 1
ATOM 5934 O O . MET B 1 394 ? -0.082 -4.766 -14.93 1 97.19 394 MET B O 1
ATOM 5938 N N . LEU B 1 395 ? -0.879 -2.867 -14.172 1 95.75 395 LEU B N 1
ATOM 5939 C CA . LEU B 1 395 ? 0.25 -2.674 -13.266 1 95.75 395 LEU B CA 1
ATOM 5940 C C . LEU B 1 395 ? 0.084 -3.512 -12 1 95.75 395 LEU B C 1
ATOM 5942 O O . LEU B 1 395 ? -0.987 -3.518 -11.391 1 95.75 395 LEU B O 1
ATOM 5946 N N . LEU B 1 396 ? 1.116 -4.215 -11.625 1 95.56 396 LEU B N 1
ATOM 5947 C CA . LEU B 1 396 ? 1.045 -5.09 -10.461 1 95.56 396 LEU B CA 1
ATOM 5948 C C . LEU B 1 396 ? 1.747 -4.457 -9.266 1 95.56 396 LEU B C 1
ATOM 5950 O O . LEU B 1 396 ? 1.493 -4.836 -8.117 1 95.56 396 LEU B O 1
ATOM 5954 N N . ARG B 1 397 ? 2.684 -3.584 -9.555 1 91.94 397 ARG B N 1
ATOM 5955 C CA . ARG B 1 397 ? 3.51 -2.996 -8.508 1 91.94 397 ARG B CA 1
ATOM 5956 C C . ARG B 1 397 ? 3.42 -1.474 -8.523 1 91.94 397 ARG B C 1
ATOM 5958 O O . ARG B 1 397 ? 3.539 -0.855 -9.586 1 91.94 397 ARG B O 1
ATOM 5965 N N . ASP B 1 398 ? 3.26 -0.919 -7.398 1 83.94 398 ASP B N 1
ATOM 5966 C CA . ASP B 1 398 ? 3.088 0.526 -7.277 1 83.94 398 ASP B CA 1
ATOM 5967 C C . ASP B 1 398 ? 4.406 1.257 -7.523 1 83.94 398 ASP B C 1
ATOM 5969 O O . ASP B 1 398 ? 4.41 2.43 -7.902 1 83.94 398 ASP B O 1
ATOM 5973 N N . ASP B 1 399 ? 5.477 0.603 -7.363 1 83.19 399 ASP B N 1
ATOM 5974 C CA . ASP B 1 399 ? 6.777 1.257 -7.461 1 83.19 399 ASP B CA 1
ATOM 5975 C C . ASP B 1 399 ? 7.109 1.604 -8.914 1 83.19 399 ASP B C 1
ATOM 5977 O O . ASP B 1 399 ? 8.055 2.352 -9.172 1 83.19 399 ASP B O 1
ATOM 5981 N N . VAL B 1 400 ? 6.27 1.15 -9.812 1 84.44 400 VAL B N 1
ATOM 5982 C CA . VAL B 1 400 ? 6.496 1.403 -11.234 1 84.44 400 VAL B CA 1
ATOM 5983 C C . VAL B 1 400 ? 6.465 2.906 -11.5 1 84.44 400 VAL B C 1
ATOM 5985 O O . VAL B 1 400 ? 7.211 3.406 -12.352 1 84.44 400 VAL B O 1
ATOM 5988 N N . THR B 1 401 ? 5.711 3.57 -10.734 1 83.5 401 THR B N 1
ATOM 5989 C CA . THR B 1 401 ? 5.535 4.988 -11.031 1 83.5 401 THR B CA 1
ATOM 5990 C C . THR B 1 401 ? 6.359 5.844 -10.07 1 83.5 401 THR B C 1
ATOM 5992 O O . THR B 1 401 ? 6.457 7.062 -10.25 1 83.5 401 THR B O 1
ATOM 5995 N N . MET B 1 402 ? 6.941 5.188 -9.07 1 90.31 402 MET B N 1
ATOM 5996 C CA . MET B 1 402 ? 7.742 5.945 -8.117 1 90.31 402 MET B CA 1
ATOM 5997 C C . MET B 1 402 ? 9.094 6.32 -8.719 1 90.31 402 MET B C 1
ATOM 5999 O O . MET B 1 402 ? 9.625 5.602 -9.57 1 90.31 402 MET B O 1
ATOM 6003 N N . LEU B 1 403 ? 9.641 7.43 -8.25 1 89.69 403 LEU B N 1
ATOM 6004 C CA . LEU B 1 403 ? 10.883 7.949 -8.812 1 89.69 403 LEU B CA 1
ATOM 6005 C C . LEU B 1 403 ? 12.055 7.707 -7.867 1 89.69 403 LEU B C 1
ATOM 6007 O O . LEU B 1 403 ? 11.875 7.68 -6.648 1 89.69 403 LEU B O 1
ATOM 6011 N N . GLU B 1 404 ? 13.18 7.422 -8.602 1 86.31 404 GLU B N 1
ATOM 6012 C CA . GLU B 1 404 ? 14.43 7.391 -7.844 1 86.31 404 GLU B CA 1
ATOM 6013 C C . GLU B 1 404 ? 14.961 8.797 -7.594 1 86.31 404 GLU B C 1
ATOM 6015 O O . GLU B 1 404 ? 14.734 9.703 -8.398 1 86.31 404 GLU B O 1
ATOM 6020 N N . ARG B 1 405 ? 15.539 8.938 -6.363 1 79 405 ARG B N 1
ATOM 6021 C CA . ARG B 1 405 ? 16.359 10.117 -6.074 1 79 405 ARG B CA 1
ATOM 6022 C C . ARG B 1 405 ? 17.531 9.758 -5.164 1 79 405 ARG B C 1
ATOM 6024 O O . ARG B 1 405 ? 17.391 8.922 -4.27 1 79 405 ARG B O 1
#

Secondary structure (DSSP, 8-state):
---HHHHHHHHHTT-----EEEEETTTTTTSBB-S-EE-SS-BSSS-EESSSEEEE-GGGGSSSSEEEEEEEEE-TT----SPPPTTEEEEE-TTPBPPTT--EEEEGGGEEE-SSEEEE-S---TTTTEEPTTSSB-TT-EEE-TTPBP-HHHHHHHHHTT--EEEEEPPPEEEEEEE-TTEE-TTSPP-TT-EE-HHHHHHHHHHHHTT-EEEEEEEE-SSHHHHHHHHHHHTTSSEEEEES---SSTT-HHHHHHHHTT-EEEEE--SEES--S-EEEEETTEEEEEE-SSHHHHHHHIIIIIHHHHHHHTT-SEEEPPPEEEEESS-EE--TTSEEEEEEEEEEETTEEEEEE-S---TT-THHHHH-SEEEEE-TT-SEE-TT-EEEEEE--GGGG-EE-/---HHHHHHHHHTT-----EEEEETTTTTTSBB-S-EE-SS-BSSS-EESSSEEEE-GGGGSSSSEEEEEEEEE-TT----SPPPTTEEEEE-TTPBPPTT--EEEEGGGEEE-SSEEEE-S---TTTTEEPTTSSB-TT-EEE-TTPBP-HHHHHHHHHTT--EEEEEPPPEEEEEEE-TTEE-TTSPP-TT-EE-HHHHHHHHHHHHTT-EEEEEEEE-SSHHHHHHHHHHHTTSSEEEEES---SSTT-HHHHHHHHTT-EEEEE--SEES--S-EEEEETTEEEEEE-SSHHHHHHHIIIIIHHHHHHHTT-SEEEPPPEEEEESS-EE--TTSEEEEEEEEEEETTEEEEEE-S---TT-THHHHH-SEEEEE-TT-SEE-TT-EEEEEE--GGGG-EE-

InterPro domains:
  IPR001453 MoaB/Mog domain [PF00994] (175-311)
  IPR001453 MoaB/Mog domain [SM00852] (175-312)
  IPR001453 MoaB/Mog domain [TIGR00177] (172-308)
  IPR005110 MoeA, N-terminal and linker domain [PF03453] (3-162)
  IPR005111 MoeA, C-terminal, domain IV [PF03454] (325-396)
  IPR036135 MoeA, N-terminal and linker domain superfamily [SSF63882] (2-171)
  IPR036425 MoaB/Mog-like domain superfamily [G3DSA:3.40.980.10] (170-322)
  IPR036425 MoaB/Mog-like domain superfamily [SSF53218] (173-317)
  IPR036688 MoeA, C-terminal, domain IV superfamily [G3DSA:2.40.340.10] (323-391)
  IPR036688 MoeA, C-terminal, domain IV superfamily [SSF63867] (321-398)
  IPR038987 Molybdopterin biosynthesis protein MoeA-like [PTHR10192] (3-397)
  IPR038987 Molybdopterin biosynthesis protein MoeA-like [cd00887] (6-396)

pLDDT: mean 94.69, std 6.27, range [45.53, 98.94]

Organism: Geobacter metallireducens (strain ATCC 53774 / DSM 7210 / GS-15) (NCBI:txid269799)

Solvent-accessible surface area (backbone atoms only — not comparable to full-atom values): 40025 Å² total; per-residue (Å²): 114,40,43,63,68,52,46,32,50,55,50,50,73,63,52,59,55,54,60,74,41,72,34,47,43,70,71,37,48,77,31,15,27,61,50,63,39,57,32,86,53,36,36,44,74,38,42,16,27,66,40,50,25,30,36,23,39,33,77,61,35,73,54,74,70,20,72,27,39,43,78,49,75,28,47,46,32,30,72,73,86,57,64,60,53,91,54,31,27,30,37,30,26,47,53,8,48,59,38,52,73,42,41,20,41,46,44,50,90,44,42,48,74,74,76,59,34,34,35,34,70,56,92,59,53,75,57,32,52,51,42,48,52,28,68,59,35,45,57,68,36,74,78,42,58,47,49,38,71,28,41,36,49,44,39,23,52,37,31,59,67,52,40,53,64,38,53,20,30,30,66,45,37,32,20,36,36,32,47,39,63,21,50,40,56,79,82,54,82,68,48,73,27,39,42,40,51,16,58,51,54,15,49,38,36,46,38,39,72,70,58,32,43,56,40,80,68,54,71,24,44,86,44,70,67,44,38,49,55,46,50,57,58,26,67,71,38,54,24,29,39,33,30,25,51,48,56,91,56,100,70,30,57,54,62,53,51,39,43,74,73,60,33,46,74,74,49,66,38,32,49,37,34,72,40,24,48,28,34,37,28,28,49,82,79,24,45,32,40,35,28,28,56,46,56,46,20,31,53,52,42,36,64,62,41,50,47,31,38,52,32,32,23,23,38,42,57,55,40,40,82,47,72,42,71,22,31,29,66,48,68,45,75,50,70,56,78,34,31,32,56,42,50,13,32,56,43,71,54,94,91,35,41,33,33,32,74,33,61,67,81,54,57,81,30,54,59,21,54,55,54,24,38,25,34,34,49,40,59,38,77,42,46,64,48,54,50,68,38,78,35,44,27,31,74,72,43,78,65,61,63,33,30,72,120,115,41,42,61,68,54,45,32,50,56,52,51,74,62,51,58,54,55,59,74,42,72,35,48,43,70,71,36,48,77,31,16,28,62,50,64,39,56,32,86,52,34,34,44,74,39,42,15,27,66,40,49,25,30,36,23,41,34,79,61,35,74,54,74,70,20,73,27,38,44,78,49,74,28,46,45,34,30,71,74,87,54,66,62,53,91,54,31,26,28,37,29,26,46,53,8,47,59,37,51,73,43,40,21,40,46,45,49,90,43,41,51,73,75,76,59,35,34,34,34,69,54,92,58,52,75,58,32,52,51,42,49,52,27,68,58,35,45,59,68,38,72,77,43,59,48,49,38,70,28,42,34,48,44,38,21,52,36,31,58,66,51,39,54,64,39,52,20,29,31,65,44,36,32,19,32,35,31,45,39,63,20,51,39,57,76,82,53,82,69,47,74,27,38,42,37,50,17,58,52,54,15,48,38,36,46,37,39,72,72,58,31,42,56,39,82,67,54,70,22,44,86,45,70,67,43,38,48,56,46,48,57,58,25,67,72,38,55,24,29,37,33,30,25,49,48,57,88,56,102,69,31,56,52,62,53,51,39,43,74,72,59,32,46,74,75,49,65,40,33,49,38,35,71,38,23,46,28,34,37,28,30,49,84,79,25,48,33,40,34,28,28,56,45,57,44,20,30,53,52,44,36,62,62,43,50,48,30,37,53,32,32,24,24,37,43,58,54,40,40,80,48,71,44,71,25,31,28,66,49,66,44,76,49,70,57,79,34,32,33,55,42,50,13,31,56,43,73,55,95,89,35,41,34,33,32,73,33,60,69,81,55,56,83,29,55,60,23,54,54,55,24,38,24,34,34,49,41,59,37,78,43,47,62,47,54,50,68,37,77,35,44,27,32,74,74,42,78,65,60,64,33,31,73,122

Foldseek 3Di:
DAALVRQQVVLQVQAAAADKDKDFLVVLAQFFFAAFDFFQAAPPNFKAFLAFAKFAALVQPQDPFGKAFADEEAEAVGDADAAADRRHIHGYHHNTHHHPPTFWGDHRVQWDDPPGMITGHDRTDGNYRIDGTRPPHHGGDRPGHGLDNDHPVNSVVCVVRPNRITMGTDAFEEEEEEEEPQEDDPPDDHDVSHDHPVLRVVVQVVSVVLPHHYDYQYYQYQDLVSLLVSVVVRVVTLEYEYEALQDPDPRSSNVVSCVVVPWAWPDAAHQEPPWRGWTWTDDDSYIYTYTYNQNQNSVVCCLSHVQLSSCNNSSHDDRHFFWDKEFEAAKDFDDAAGKYWFFWAWAADPNGIYTYGLDDRPSNDVSSVVSGQKTWIDDRGDGMDGGGDMTIIGGRDPCRPPDDD/DAALVRQQVVLQVQAAAADKDKDFLVVLAQFFFAAFDFFQAAPPNFKWFLAFAKFAALVQPQDPFGKAFADEEAEAVGDADAAADRRHIHGYHHNTHHHPPTFWGDHRVQWDDPPGMITGHDRTDGNYRIDGTRPPHHGGDRPGHGLDNDHPVNSVVCVVRPNRITMGTDAFEEEEEEEEPQEDDPPDDHDVSHDYPVLRVVVQVVSVVLPHHYDYQYYQYQDLVSLLVSVVVRVVTLEYEYEALQDPDPRSSNVVSCVVVPWAWPDAAHQEPPWRGWTWTDDDSYIYTYTYNQNQNSVVCCLSHVQLSSCNNSSHDDRHFFWDKEFEAAKDFDDAAGKYWFFWAWAADPNGIYTYGLDDRPSNDVSSVVSGQKTWIDDRGDGMDGGGDMTTIGGNDPCRPPDDD

Radius of gyration: 31.78 Å; Cα contacts (8 Å, |Δi|>4): 2123; chains: 2; bounding box: 49×108×68 Å

Nearest PDB structures (foldseek):
  4pd1-assembly1_A-2  TM=9.035E-01  e=4.940E-43  Rattus norvegicus
  4tk2-assembly1_A  TM=9.080E-01  e=2.749E-43  Rattus norvegicus
  1uz5-assembly1_A  TM=8.891E-01  e=3.709E-40  Pyrococcus horikoshii OT3
  8bvf-assembly1_B  TM=7.239E-01  e=1.504E-42  Corynebacterium glutamicum ATCC 13032
  2nqm-assembly1_A  TM=9.028E-01  e=9.271E-32  Escherichia coli